Protein AF-A0A242BEQ9-F1 (afdb_monomer)

Radius of gyration: 67.18 Å; Cα contacts (8 Å, |Δi|>4): 891; chains: 1; bounding box: 147×74×239 Å

Nearest PDB structures (foldseek):
  7jqe-assembly1_A-2  TM=6.385E-01  e=8.312E-12  Streptococcus gallolyticus subsp. gallolyticus ATCC 43143

InterPro domains:
  IPR060140 EsaA, C-terminal domain [PF27280] (639-814)

Foldseek 3Di:
DPVVVVVLLCLQPDDDPPDRRRPLSVLLVVLVVLLVVLVVVLVVLVVLLVVLVVLLVVLLVLLLVLCCQQQVGSPDALVRRDLVSRLVSVCVLQPVLDDLAQPPDVVLVVVLLVLQQLAAQPQLLLVLVVCPVVVVDDPVVSVLLVLLSLLSVQQCVLVVRHGHHHDDQLLSDDQAFDDQKDKDPFDKAKFKDQLQDKKKKFKDWDPVQPVFKFKPPDPVQQVVVQVQVQVQCVVLQWHWHKDDDDRGMIIIDRIDHHDDDDDDDDDDDDPPPNDPDDRMDMGIGTIMMMGGDDPVNRVDQKDKTKMFMAIPNHTGGTDIDMDGDPSCVSVVVCVVVSCVNSVSSLVSLQSLQQQQPAPVQGNDSVRVSCLCPDPVNPPPHSNRSRDCRGNSSPVSRQHPVNSSVVCDPVNSVVSSVVSNVLSVLSVVLSVLSCQQQDDLPAQLPPPHDDHSNNLSVLRDNSCLSVVLSVLVVVLSVLVVVLVVVVVVVVVVVVPDDPPPDDDPVDHDPPPDPCVVVVVSVVVSVVSVVVSVVSVVVSVVSNVVSVVSNDPCVVVSVVSVVSSVVSVCVSVVVVVVSSVVSVVSVVVVVVVVVVVVVVVVLVVVQDDPHDGPVVSCVPVVVDPPPCVPDPPPLVLDCLLVCLLVVLLVCLQVVLVVLVVVDDQDDDDPVNPVDPQDLLNRLVVSLVVQLVVQQVVQQVSLVVSLVLADPVLSVVSSVLSSLQSSLSSLQLNLCCLAPVVVSVVVSVVLSVLCCQLSCVNPDDDDPPDPSVVSCVVRPSSVSSVCVSQRRVVHHDDPVVVVVSVVSNVVSSVSSSDGDDDPVVVVVVVD

Secondary structure (DSSP, 8-state):
--HHHHHHHHHHHPPBTTB--SHHHHHHHHHHHHHHHHHHHHHHHHHHHHHHHHHHHHHHHHHHHHHHHHHS-TT--TTT--HHHHHHHHHHHHTTS--SS----HHHHHHHHHHHTT--SHHHHHHHHHHHHTTSS-HHHHHHHHHHHHHHHHHHHHTT-PPPPP---GGGSPPPPPPSEEEEEEEEEEEEE-TTS-EEEEEE--GGGTTTEEE---HHHHHHHHHHHHHHHGGGTEE--EEEEETTEEEEPPPEE-----------------PPPPS-EEEEEEEEEEEE--TTGGGSSEEEEEEEEEETTEEEEEEEEEEE--TTHHHHHHHHHHHHHHHHHHHHHHHHHHHHS-TTT--SHHHHHHHHHSGGGTT--HHHH--TTSHHHHTT---HHHHHHHS-HHHHHHHHHHHHHHHHHHHHHHHHHHHHH--TT----TTSPPPHHHHHHHSPPTTHHHHHHHHHHHHHHHHHHHHHHHHHHHHHHTTS-TTS--BTTBPPPPTT--HHHHHHHHHHHHHHHHHHHHHHHHHHHHHHHHHH----HHHHHHHHHHHHHHHHHHHHHHHHHHHHHHHHHHHHHHHHHHHHHHHHHHHTTEETTEE-HHHHHHHTS-----S--SS-----HHHHHHHHHHHHHHHHHHHHHHHHPPP----GGGTTS---HHHHHHHHHHHHHHHHHHHHHHHHHHHHTTS-TTTHHHHHHHHHHHHHHHHHHHHHHHHH-HHHHHHHHHHHHHHHHHH-GGGT----TTSHHHHHHHH-HHHHHHHHHHHHHTT----HHHHHHHHHHHHHHHHHHHS-PPPHHHHHHHH-

Structure (mmCIF, N/CA/C/O backbone):
data_AF-A0A242BEQ9-F1
#
_entry.id   AF-A0A242BEQ9-F1
#
loop_
_atom_site.group_PDB
_atom_site.id
_atom_site.type_symbol
_atom_site.label_atom_id
_atom_site.label_alt_id
_atom_site.label_comp_id
_atom_site.label_asym_id
_atom_site.label_entity_id
_atom_site.label_seq_id
_atom_site.pdbx_PDB_ins_code
_atom_site.Cartn_x
_atom_site.Cartn_y
_atom_site.Cartn_z
_atom_site.occupancy
_atom_site.B_iso_or_equiv
_atom_site.auth_seq_id
_atom_site.auth_comp_id
_atom_site.auth_asym_id
_atom_site.auth_atom_id
_atom_site.pdbx_PDB_model_num
ATOM 1 N N . MET A 1 1 ? -61.663 -28.055 96.798 1.00 45.53 1 MET A N 1
ATOM 2 C CA . MET A 1 1 ? -61.012 -27.146 95.830 1.00 45.53 1 MET A CA 1
ATOM 3 C C . MET A 1 1 ? -62.098 -26.260 95.229 1.00 45.53 1 MET A C 1
ATOM 5 O O . MET A 1 1 ? -63.103 -26.808 94.800 1.00 45.53 1 MET A O 1
ATOM 9 N N . ASN A 1 2 ? -61.977 -24.933 95.316 1.00 41.12 2 ASN A N 1
ATOM 10 C CA . ASN A 1 2 ? -62.990 -23.999 94.803 1.00 41.12 2 ASN A CA 1
ATOM 11 C C . ASN A 1 2 ? -62.961 -24.033 93.260 1.00 41.12 2 ASN A C 1
ATOM 13 O O . ASN A 1 2 ? -61.868 -23.945 92.696 1.00 41.12 2 ASN A O 1
ATOM 17 N N . GLU A 1 3 ? -64.109 -24.166 92.584 1.00 46.91 3 GLU A N 1
ATOM 18 C CA . GLU A 1 3 ? -64.208 -24.226 91.105 1.00 46.91 3 GLU A CA 1
ATOM 19 C C . GLU A 1 3 ? -63.504 -23.041 90.419 1.00 46.91 3 GLU A C 1
ATOM 21 O O . GLU A 1 3 ? -62.983 -23.162 89.315 1.00 46.91 3 GLU A O 1
ATOM 26 N N . THR A 1 4 ? -63.385 -21.917 91.123 1.00 48.97 4 THR A N 1
ATOM 27 C CA . THR A 1 4 ? -62.724 -20.686 90.680 1.00 48.97 4 THR A CA 1
ATOM 28 C C . THR A 1 4 ? -61.210 -20.829 90.465 1.00 48.97 4 THR A C 1
ATOM 30 O O . THR A 1 4 ? -60.674 -20.227 89.543 1.00 48.97 4 THR A O 1
ATOM 33 N N . ILE A 1 5 ? -60.506 -21.640 91.269 1.00 49.56 5 ILE A N 1
ATOM 34 C CA . ILE A 1 5 ? -59.049 -21.857 91.115 1.00 49.56 5 ILE A CA 1
ATOM 35 C C . ILE A 1 5 ? -58.774 -22.790 89.928 1.00 49.56 5 ILE A C 1
ATOM 37 O O . ILE A 1 5 ? -57.833 -22.574 89.173 1.00 49.56 5 ILE A O 1
ATOM 41 N N . LEU A 1 6 ? -59.624 -23.804 89.734 1.00 47.97 6 LEU A N 1
ATOM 42 C CA . LEU A 1 6 ? -59.558 -24.705 88.578 1.00 47.97 6 LEU A CA 1
ATOM 43 C C . LEU A 1 6 ? -59.938 -23.989 87.268 1.00 47.97 6 LEU A C 1
ATOM 45 O O . LEU A 1 6 ? -59.330 -24.271 86.241 1.00 47.97 6 LEU A O 1
ATOM 49 N N . SER A 1 7 ? -60.869 -23.028 87.318 1.00 51.75 7 SER A N 1
ATOM 50 C CA . SER A 1 7 ? -61.202 -22.118 86.208 1.00 51.75 7 SER A CA 1
ATOM 51 C C . SER A 1 7 ? -60.004 -21.259 85.793 1.00 51.75 7 SER A C 1
ATOM 53 O O . SER A 1 7 ? -59.624 -21.280 84.629 1.00 51.75 7 SER A O 1
ATOM 55 N N . GLN A 1 8 ? -59.347 -20.585 86.745 1.00 53.16 8 GLN A N 1
ATOM 56 C CA . GLN A 1 8 ? -58.162 -19.755 86.468 1.00 53.16 8 GLN A CA 1
ATOM 57 C C . GLN A 1 8 ? -56.965 -20.565 85.937 1.00 53.16 8 GLN A C 1
ATOM 59 O O . GLN A 1 8 ? -56.145 -20.049 85.180 1.00 53.16 8 GLN A O 1
ATOM 64 N N . LEU A 1 9 ? -56.870 -21.844 86.316 1.00 54.56 9 LEU A N 1
ATOM 65 C CA . LEU A 1 9 ? -55.889 -22.798 85.793 1.00 54.56 9 LEU A CA 1
ATOM 66 C C . LEU A 1 9 ? -56.142 -23.160 84.321 1.00 54.56 9 LEU A C 1
ATOM 68 O O . LEU A 1 9 ? -55.190 -23.329 83.559 1.00 54.56 9 LEU A O 1
ATOM 72 N N . GLY A 1 10 ? -57.416 -23.271 83.936 1.00 55.97 10 GLY A N 1
ATOM 73 C CA . GLY A 1 10 ? -57.841 -23.442 82.548 1.00 55.97 10 GLY A CA 1
ATOM 74 C C . GLY A 1 10 ? -57.500 -22.214 81.710 1.00 55.97 10 GLY A C 1
ATOM 75 O O . GLY A 1 10 ? -56.837 -22.352 80.686 1.00 55.97 10 GLY A O 1
ATOM 76 N N . ASP A 1 11 ? -57.824 -21.019 82.210 1.00 61.91 11 ASP A N 1
ATOM 77 C CA . ASP A 1 11 ? -57.671 -19.744 81.495 1.00 61.91 11 ASP A CA 1
ATOM 78 C C . ASP A 1 11 ? -56.220 -19.416 81.073 1.00 61.91 11 ASP A C 1
ATOM 80 O O . ASP A 1 11 ? -56.007 -18.668 80.123 1.00 61.91 11 ASP A O 1
ATOM 84 N N . PHE A 1 12 ? -55.194 -19.983 81.721 1.00 68.44 12 PHE A N 1
ATOM 85 C CA . PHE A 1 12 ? -53.789 -19.797 81.319 1.00 68.44 12 PHE A CA 1
ATOM 86 C C . PHE A 1 12 ? -53.417 -20.571 80.041 1.00 68.44 12 PHE A C 1
ATOM 88 O O . PHE A 1 12 ? -52.612 -20.086 79.240 1.00 68.44 12 PHE A O 1
ATOM 95 N N . TYR A 1 13 ? -54.007 -21.759 79.852 1.00 63.66 13 TYR A N 1
ATOM 96 C CA . TYR A 1 13 ? -53.683 -22.693 78.768 1.00 63.66 13 TYR A CA 1
ATOM 97 C C . TYR A 1 13 ? -54.752 -22.776 77.670 1.00 63.66 13 TYR A C 1
ATOM 99 O O . TYR A 1 13 ? -54.409 -23.085 76.530 1.00 63.66 13 TYR A O 1
ATOM 107 N N . THR A 1 14 ? -56.037 -22.562 77.975 1.00 53.91 14 THR A N 1
ATOM 108 C CA . THR A 1 14 ? -57.124 -22.847 77.026 1.00 53.91 14 THR A CA 1
ATOM 109 C C . THR A 1 14 ? -57.366 -21.720 76.029 1.00 53.91 14 THR A C 1
ATOM 111 O O . THR A 1 14 ? -57.606 -20.574 76.401 1.00 53.91 14 THR A O 1
ATOM 114 N N . SER A 1 15 ? -57.378 -22.088 74.747 1.00 46.66 15 SER A N 1
ATOM 115 C CA . SER A 1 15 ? -57.838 -21.275 73.621 1.00 46.66 15 SER A CA 1
ATOM 116 C C . SER A 1 15 ? -59.346 -21.450 73.401 1.00 46.66 15 SER A C 1
ATOM 118 O O . SER A 1 15 ? -59.795 -22.581 73.210 1.00 46.66 15 SER A O 1
ATOM 120 N N . ASN A 1 16 ? -60.117 -20.361 73.342 1.00 43.78 16 ASN A N 1
ATOM 121 C CA . ASN A 1 16 ? -61.450 -20.382 72.729 1.00 43.78 16 ASN A CA 1
ATOM 122 C C . ASN A 1 16 ? -61.314 -20.135 71.217 1.00 43.78 16 ASN A C 1
ATOM 124 O O . ASN A 1 16 ? -60.509 -19.308 70.799 1.00 43.78 16 ASN A O 1
ATOM 128 N N . GLU A 1 17 ? -62.113 -20.832 70.403 1.00 41.00 17 GLU A N 1
ATOM 129 C CA . GLU A 1 17 ? -62.011 -20.915 68.929 1.00 41.00 17 GLU A CA 1
ATOM 130 C C . GLU A 1 17 ? -62.161 -19.587 68.152 1.00 41.00 17 GLU A C 1
ATOM 132 O O . GLU A 1 17 ? -62.135 -19.599 66.923 1.00 41.00 17 GLU A O 1
ATOM 137 N N . GLN A 1 18 ? -62.307 -18.435 68.815 1.00 45.53 18 GLN A N 1
ATOM 138 C CA . GLN A 1 18 ? -62.509 -17.147 68.141 1.00 45.53 18 GLN A CA 1
ATOM 139 C C . GLN A 1 18 ? -61.543 -16.023 68.530 1.00 45.53 18 GLN A C 1
ATOM 141 O O . GLN A 1 18 ? -61.447 -15.081 67.759 1.00 45.53 18 GLN A O 1
ATOM 146 N N . GLU A 1 19 ? -60.776 -16.120 69.622 1.00 45.69 19 GLU A N 1
ATOM 147 C CA . GLU A 1 19 ? -59.753 -15.125 69.996 1.00 45.69 19 GLU A CA 1
ATOM 148 C C . GLU A 1 19 ? -58.811 -15.738 71.055 1.00 45.69 19 GLU A C 1
ATOM 150 O O . GLU A 1 19 ? -59.267 -16.291 72.059 1.00 45.69 19 GLU A O 1
ATOM 155 N N . SER A 1 20 ? -57.490 -15.691 70.839 1.00 45.06 20 SER A N 1
ATOM 156 C CA . SER A 1 20 ? -56.498 -16.269 71.760 1.00 45.06 20 SER A CA 1
ATOM 157 C C . SER A 1 20 ? -56.343 -15.406 73.020 1.00 45.06 20 SER A C 1
ATOM 159 O O . SER A 1 20 ? -55.597 -14.430 73.015 1.00 45.06 20 SER A O 1
ATOM 161 N N . THR A 1 21 ? -57.034 -15.744 74.109 1.00 54.78 21 THR A N 1
ATOM 162 C CA . THR A 1 21 ? -57.050 -14.918 75.337 1.00 54.78 21 THR A CA 1
ATOM 163 C C . THR A 1 21 ? -56.397 -15.555 76.570 1.00 54.78 21 THR A C 1
ATOM 165 O O . THR A 1 21 ? -56.376 -14.928 77.627 1.00 54.78 21 THR A O 1
ATOM 168 N N . GLY A 1 22 ? -55.785 -16.740 76.455 1.00 64.06 22 GLY A N 1
ATOM 169 C CA . GLY A 1 22 ? -54.924 -17.284 77.513 1.00 64.06 22 GLY A CA 1
ATOM 170 C C . GLY A 1 22 ? -53.527 -16.654 77.494 1.00 64.06 22 GLY A C 1
ATOM 171 O O . GLY A 1 22 ? -52.899 -16.588 76.439 1.00 64.06 22 GLY A O 1
ATOM 172 N N . VAL A 1 23 ? -53.024 -16.197 78.649 1.00 71.81 23 VAL A N 1
ATOM 173 C CA . VAL A 1 23 ? -51.771 -15.411 78.758 1.00 71.81 23 VAL A CA 1
ATOM 174 C C . VAL A 1 23 ? -50.561 -16.146 78.166 1.00 71.81 23 VAL A C 1
ATOM 176 O O . VAL A 1 23 ? -49.778 -15.544 77.434 1.00 71.81 23 VAL A O 1
ATOM 179 N N . TYR A 1 24 ? -50.417 -17.449 78.429 1.00 78.12 24 TYR A N 1
ATOM 180 C CA . TYR A 1 24 ? -49.321 -18.237 77.859 1.00 78.12 24 TYR A CA 1
ATOM 181 C C . TYR A 1 24 ? -49.545 -18.579 76.387 1.00 78.12 24 TYR A C 1
ATOM 183 O O . TYR A 1 24 ? -48.621 -18.442 75.592 1.00 78.12 24 TYR A O 1
ATOM 191 N N . ALA A 1 25 ? -50.764 -18.969 76.004 1.00 74.12 25 ALA A N 1
ATOM 192 C CA . ALA A 1 25 ? -51.088 -19.295 74.615 1.00 74.12 25 ALA A CA 1
ATOM 193 C C . ALA A 1 25 ? -50.875 -18.093 73.673 1.00 74.12 25 ALA A C 1
ATOM 195 O O . ALA A 1 25 ? -50.297 -18.251 72.598 1.00 74.12 25 ALA A O 1
ATOM 196 N N . GLY A 1 26 ? -51.274 -16.889 74.099 1.00 75.62 26 GLY A N 1
ATOM 197 C CA . GLY A 1 26 ? -51.034 -15.645 73.364 1.00 75.62 26 GLY A CA 1
ATOM 198 C C . GLY A 1 26 ? -49.546 -15.302 73.268 1.00 75.62 26 GLY A C 1
ATOM 199 O O . GLY A 1 26 ? -49.036 -15.085 72.172 1.00 75.62 26 GLY A O 1
ATOM 200 N N . PHE A 1 27 ? -48.818 -15.332 74.391 1.00 81.19 27 PHE A N 1
ATOM 201 C CA . PHE A 1 27 ? -47.382 -15.030 74.392 1.00 81.19 27 PHE A CA 1
ATOM 202 C C . PHE A 1 27 ? -46.559 -16.043 73.581 1.00 81.19 27 PHE A C 1
ATOM 204 O O . PHE A 1 27 ? -45.634 -15.656 72.867 1.00 81.19 27 PHE A O 1
ATOM 211 N N . LEU A 1 28 ? -46.912 -17.331 73.632 1.00 82.50 28 LEU A N 1
ATOM 212 C CA . LEU A 1 28 ? -46.286 -18.377 72.825 1.00 82.50 28 LEU A CA 1
ATOM 213 C C . LEU A 1 28 ? -46.555 -18.168 71.329 1.00 82.50 28 LEU A C 1
ATOM 215 O O . LEU A 1 28 ? -45.624 -18.268 70.534 1.00 82.50 28 LEU A O 1
ATOM 219 N N . SER A 1 29 ? -47.795 -17.845 70.945 1.00 81.69 29 SER A N 1
ATOM 220 C CA . SER A 1 29 ? -48.160 -17.569 69.549 1.00 81.69 29 SER A CA 1
ATOM 221 C C . SER A 1 29 ? -47.359 -16.396 68.976 1.00 81.69 29 SER A C 1
ATOM 223 O O . SER A 1 29 ? -46.765 -16.520 67.905 1.00 81.69 29 SER A O 1
ATOM 225 N N . GLU A 1 30 ? -47.274 -15.286 69.712 1.00 82.81 30 GLU A N 1
ATOM 226 C CA . GLU A 1 30 ? -46.474 -14.119 69.316 1.00 82.81 30 GLU A CA 1
ATOM 227 C C . GLU A 1 30 ? -44.970 -14.431 69.285 1.00 82.81 30 GLU A C 1
ATOM 229 O O . GLU A 1 30 ? -44.263 -14.002 68.375 1.00 82.81 30 GLU A O 1
ATOM 234 N N . SER A 1 31 ? -44.471 -15.245 70.221 1.00 83.31 31 SER A N 1
ATOM 235 C CA . SER A 1 31 ? -43.066 -15.680 70.238 1.00 83.31 31 SER A CA 1
ATOM 236 C C . SER A 1 31 ? -42.709 -16.553 69.030 1.00 83.31 31 SER A C 1
ATOM 238 O O . SER A 1 31 ? -41.633 -16.393 68.453 1.00 83.31 31 SER A O 1
ATOM 240 N N . VAL A 1 32 ? -43.607 -17.454 68.615 1.00 83.88 32 VAL A N 1
ATOM 241 C CA . VAL A 1 32 ? -43.446 -18.278 67.404 1.00 83.88 32 VAL A CA 1
ATOM 242 C C . VAL A 1 32 ? -43.513 -17.410 66.147 1.00 83.88 32 VAL A C 1
ATOM 244 O O . VAL A 1 32 ? -42.674 -17.554 65.256 1.00 83.88 32 VAL A O 1
ATOM 247 N N . LEU A 1 33 ? -44.472 -16.481 66.075 1.00 84.25 33 LEU A N 1
ATOM 248 C CA . LEU A 1 33 ? -44.592 -15.548 64.954 1.00 84.25 33 LEU A CA 1
ATOM 249 C C . LEU A 1 33 ? -43.339 -14.672 64.819 1.00 84.25 33 LEU A C 1
ATOM 251 O O . LEU A 1 33 ? -42.819 -14.508 63.710 1.00 84.25 33 LEU A O 1
ATOM 255 N N . PHE A 1 34 ? -42.821 -14.163 65.940 1.00 85.19 34 PHE A N 1
ATOM 256 C CA . PHE A 1 34 ? -41.558 -13.437 65.991 1.00 85.19 34 PHE A CA 1
ATOM 257 C C . PHE A 1 34 ? -40.402 -14.301 65.492 1.00 85.19 34 PHE A C 1
ATOM 259 O O . PHE A 1 34 ? -39.688 -13.864 64.596 1.00 85.19 34 PHE A O 1
ATOM 266 N N . GLN A 1 35 ? -40.238 -15.529 66.000 1.00 86.00 35 GLN A N 1
ATOM 267 C CA . GLN A 1 35 ? -39.155 -16.423 65.581 1.00 86.00 35 GLN A CA 1
ATOM 268 C C . GLN A 1 35 ? -39.167 -16.641 64.063 1.00 86.00 35 GLN A C 1
ATOM 270 O O . GLN A 1 35 ? -38.146 -16.452 63.403 1.00 86.00 35 GLN A O 1
ATOM 275 N N . VAL A 1 36 ? -40.323 -17.000 63.495 1.00 84.50 36 VAL A N 1
ATOM 276 C CA . VAL A 1 36 ? -40.466 -17.249 62.051 1.00 84.50 36 VAL A CA 1
ATOM 277 C C . VAL A 1 36 ? -40.139 -15.992 61.243 1.00 84.50 36 VAL A C 1
ATOM 279 O O . VAL A 1 36 ? -39.385 -16.056 60.270 1.00 84.50 36 VAL A O 1
ATOM 282 N N . THR A 1 37 ? -40.668 -14.840 61.658 1.00 82.81 37 THR A N 1
ATOM 283 C CA . THR A 1 37 ? -40.446 -13.560 60.968 1.00 82.81 37 THR A CA 1
ATOM 284 C C . THR A 1 37 ? -38.983 -13.120 61.058 1.00 82.81 37 THR A C 1
ATOM 286 O O . THR A 1 37 ? -38.404 -12.676 60.066 1.00 82.81 37 THR A O 1
ATOM 289 N N . GLN A 1 38 ? -38.354 -13.311 62.217 1.00 84.25 38 GLN A N 1
ATOM 290 C CA . GLN A 1 38 ? -36.966 -12.946 62.475 1.00 84.25 38 GLN A CA 1
ATOM 291 C C . GLN A 1 38 ? -35.990 -13.837 61.699 1.00 84.25 38 GLN A C 1
ATOM 293 O O . GLN A 1 38 ? -35.070 -13.317 61.070 1.00 84.25 38 GLN A O 1
ATOM 298 N N . ILE A 1 39 ? -36.217 -15.158 61.661 1.00 86.38 39 ILE A N 1
ATOM 299 C CA . ILE A 1 39 ? -35.441 -16.093 60.826 1.00 86.38 39 ILE A CA 1
ATOM 300 C C . ILE A 1 39 ? -35.518 -15.677 59.360 1.00 86.38 39 ILE A C 1
ATOM 302 O O . ILE A 1 39 ? -34.491 -15.617 58.679 1.00 86.38 39 ILE A O 1
ATOM 306 N N . LYS A 1 40 ? -36.726 -15.361 58.875 1.00 85.06 40 LYS A N 1
ATOM 307 C CA . LYS A 1 40 ? -36.925 -14.918 57.496 1.00 85.06 40 LYS A CA 1
ATOM 308 C C . LYS A 1 40 ? -36.108 -13.657 57.205 1.00 85.06 40 LYS A C 1
ATOM 310 O O . LYS A 1 40 ? -35.364 -13.640 56.231 1.00 85.06 40 LYS A O 1
ATOM 315 N N . ARG A 1 41 ? -36.180 -12.645 58.076 1.00 83.75 41 ARG A N 1
ATOM 316 C CA . ARG A 1 41 ? -35.461 -11.378 57.889 1.00 83.75 41 ARG A CA 1
ATOM 317 C C . ARG A 1 41 ? -33.937 -11.530 57.962 1.00 83.75 41 ARG A C 1
ATOM 319 O O . ARG A 1 41 ? -33.241 -10.928 57.151 1.00 83.75 41 ARG A O 1
ATOM 326 N N . ILE A 1 42 ? -33.422 -12.353 58.880 1.00 86.31 42 ILE A N 1
ATOM 327 C CA . ILE A 1 42 ? -31.989 -12.696 58.956 1.00 86.31 42 ILE 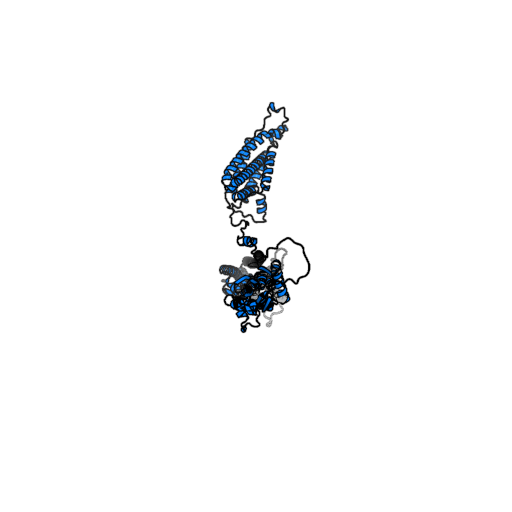A CA 1
ATOM 328 C C . ILE A 1 42 ? -31.536 -13.360 57.652 1.00 86.31 42 ILE A C 1
ATOM 330 O O . ILE A 1 42 ? -30.512 -12.983 57.090 1.00 86.31 42 ILE A O 1
ATOM 334 N N . THR A 1 43 ? -32.323 -14.315 57.151 1.00 87.25 43 THR A N 1
ATOM 335 C CA . THR A 1 43 ? -32.015 -15.042 55.912 1.00 87.25 43 THR A CA 1
ATOM 336 C C . THR A 1 43 ? -32.022 -14.106 54.698 1.00 87.25 43 THR A C 1
ATOM 338 O O . THR A 1 43 ? -31.122 -14.179 53.866 1.00 87.25 43 THR A O 1
ATOM 341 N N . GLU A 1 44 ? -33.005 -13.202 54.605 1.00 85.81 44 GLU A N 1
ATOM 342 C CA . GLU A 1 44 ? -33.078 -12.171 53.558 1.00 85.81 44 GLU A CA 1
ATOM 343 C C . GLU A 1 44 ? -31.838 -11.258 53.583 1.00 85.81 44 GLU A C 1
ATOM 345 O O . GLU A 1 44 ? -31.192 -11.088 52.552 1.00 85.81 44 GLU A O 1
ATOM 350 N N . LEU A 1 45 ? -31.444 -10.746 54.755 1.00 85.25 45 LEU A N 1
ATOM 351 C CA . LEU A 1 45 ? -30.258 -9.889 54.898 1.00 85.25 45 LEU A CA 1
ATOM 352 C C . LEU A 1 45 ? -28.953 -10.616 54.551 1.00 85.25 45 LEU A C 1
ATOM 354 O O . LEU A 1 45 ? -28.086 -10.047 53.892 1.00 85.25 45 LEU A O 1
ATOM 358 N N . GLN A 1 46 ? -28.802 -11.878 54.960 1.00 89.38 46 GLN A N 1
ATOM 359 C CA . GLN A 1 46 ? -27.644 -12.696 54.586 1.00 89.38 46 GLN A CA 1
ATOM 360 C C . GLN A 1 46 ? -27.566 -12.912 53.069 1.00 89.38 46 GLN A C 1
ATOM 362 O O . GLN A 1 46 ? -26.478 -12.845 52.495 1.00 89.38 46 GLN A O 1
ATOM 367 N N . ALA A 1 47 ? -28.708 -13.138 52.413 1.00 88.06 47 ALA A N 1
ATOM 368 C CA . ALA A 1 47 ? -28.772 -13.259 50.961 1.00 88.06 47 ALA A CA 1
ATOM 369 C C . ALA A 1 47 ? -28.419 -11.935 50.259 1.00 88.06 47 ALA A C 1
ATOM 371 O O . ALA A 1 47 ? -27.645 -11.948 49.304 1.00 88.06 47 ALA A O 1
ATOM 372 N N . GLU A 1 48 ? -28.920 -10.799 50.756 1.00 87.19 48 GLU A N 1
ATOM 373 C CA . GLU A 1 48 ? -28.586 -9.464 50.239 1.00 87.19 48 GLU A CA 1
ATOM 374 C C . GLU A 1 48 ? -27.084 -9.161 50.368 1.00 87.19 48 GLU A C 1
ATOM 376 O O . GLU A 1 48 ? -26.466 -8.701 49.408 1.00 87.19 48 GLU A O 1
ATOM 381 N N . ILE A 1 49 ? -26.471 -9.477 51.516 1.00 89.94 49 ILE A N 1
ATOM 382 C CA . ILE A 1 49 ? -25.020 -9.343 51.728 1.00 89.94 49 ILE A CA 1
ATOM 383 C C . ILE A 1 49 ? -24.244 -10.179 50.705 1.00 89.94 49 ILE A C 1
ATOM 385 O O . ILE A 1 49 ? -23.354 -9.651 50.035 1.00 89.94 49 ILE A O 1
ATOM 389 N N . ALA A 1 50 ? -24.592 -11.460 50.557 1.00 90.38 50 ALA A N 1
ATOM 390 C CA . ALA A 1 50 ? -23.914 -12.364 49.632 1.00 90.38 50 ALA A CA 1
ATOM 391 C C . ALA A 1 50 ? -24.034 -11.892 48.171 1.00 90.38 50 ALA A C 1
ATOM 393 O O . ALA A 1 50 ? -23.070 -11.956 47.408 1.00 90.38 50 ALA A O 1
ATOM 394 N N . GLU A 1 51 ? -25.200 -11.373 47.780 1.00 89.50 51 GLU A N 1
ATOM 395 C CA . GLU A 1 51 ? -25.429 -10.829 46.441 1.00 89.50 51 GLU A CA 1
ATOM 396 C C . GLU A 1 51 ? -24.567 -9.587 46.170 1.00 89.50 51 GLU A C 1
ATOM 398 O O . GLU A 1 51 ? -23.911 -9.509 45.128 1.00 89.50 51 GLU A O 1
ATOM 403 N N . LEU A 1 52 ? -24.509 -8.630 47.104 1.00 90.19 52 LEU A N 1
ATOM 404 C CA . LEU A 1 52 ? -23.676 -7.432 46.944 1.00 90.19 52 LEU A CA 1
ATOM 405 C C . LEU A 1 52 ? -22.171 -7.756 46.983 1.00 90.19 52 LEU A C 1
ATOM 407 O O . LEU A 1 52 ? -21.382 -7.120 46.277 1.00 90.19 52 LEU A O 1
ATOM 411 N N . GLN A 1 53 ? -21.754 -8.765 47.754 1.00 91.94 53 GLN A N 1
ATOM 412 C CA . GLN A 1 53 ? -20.378 -9.277 47.733 1.00 91.94 53 GLN A CA 1
ATOM 413 C C . GLN A 1 53 ? -20.022 -9.865 46.362 1.00 91.94 53 GLN A C 1
ATOM 415 O O . GLN A 1 53 ? -18.980 -9.519 45.803 1.00 91.94 53 GLN A O 1
ATOM 420 N N . ALA A 1 54 ? -20.910 -10.671 45.775 1.00 91.12 54 ALA A N 1
ATOM 421 C CA . ALA A 1 54 ? -20.716 -11.207 44.429 1.00 91.12 54 ALA A CA 1
ATOM 422 C C . ALA A 1 54 ? -20.623 -10.089 43.370 1.00 91.12 54 ALA A C 1
ATOM 424 O O . ALA A 1 54 ? -19.758 -10.134 42.494 1.00 91.12 54 ALA A O 1
ATOM 425 N N . GLN A 1 55 ? -21.455 -9.046 43.473 1.00 91.31 55 GLN A N 1
ATOM 426 C CA . GLN A 1 55 ? -21.362 -7.866 42.601 1.00 91.31 55 GLN A CA 1
ATOM 427 C C . GLN A 1 55 ? -20.029 -7.119 42.765 1.00 91.31 55 GLN A C 1
ATOM 429 O O . GLN A 1 55 ? -19.434 -6.679 41.780 1.00 91.31 55 GLN A O 1
ATOM 434 N N . THR A 1 56 ? -19.523 -7.015 43.995 1.00 92.81 56 THR A N 1
ATOM 435 C CA . THR A 1 56 ? -18.219 -6.399 44.287 1.00 92.81 56 THR A CA 1
ATOM 436 C C . THR A 1 56 ? -17.078 -7.165 43.612 1.00 92.81 56 THR A C 1
ATOM 438 O O . THR A 1 56 ? -16.178 -6.559 43.024 1.00 92.81 56 THR A O 1
ATOM 441 N N . GLU A 1 57 ? -17.119 -8.498 43.644 1.00 93.00 57 GLU A N 1
ATOM 442 C CA . GLU A 1 57 ? -16.131 -9.347 42.975 1.00 93.00 57 GLU A CA 1
ATOM 443 C C . GLU A 1 57 ? -16.187 -9.193 41.446 1.00 93.00 57 GLU A C 1
ATOM 445 O O . GLU A 1 57 ? -15.151 -8.995 40.806 1.00 93.00 57 GLU A O 1
ATOM 450 N N . GLN A 1 58 ? -17.390 -9.173 40.862 1.00 92.38 58 GLN A N 1
ATOM 451 C CA . GLN A 1 58 ? -17.583 -8.938 39.425 1.00 92.38 58 GLN A CA 1
ATOM 452 C C . GLN A 1 58 ? -17.041 -7.575 38.979 1.00 92.38 58 GLN A C 1
ATOM 454 O O . GLN A 1 58 ? -16.314 -7.493 37.987 1.00 92.38 58 GLN A O 1
ATOM 459 N N . LEU A 1 59 ? -17.338 -6.501 39.719 1.00 94.12 59 LEU A N 1
ATOM 460 C CA . LEU A 1 59 ? -16.787 -5.179 39.417 1.00 94.12 59 LEU A CA 1
ATOM 461 C C . LEU A 1 59 ? -15.263 -5.138 39.588 1.00 94.12 59 LEU A C 1
ATOM 463 O O . LEU A 1 59 ? -14.586 -4.440 38.837 1.00 94.12 59 LEU A O 1
ATOM 467 N N . THR A 1 60 ? -14.698 -5.898 40.530 1.00 93.69 60 THR A N 1
ATOM 468 C CA . THR A 1 60 ? -13.240 -5.990 40.714 1.00 93.69 60 THR A CA 1
ATOM 469 C C . THR A 1 60 ? -12.566 -6.651 39.508 1.00 93.69 60 THR A C 1
ATOM 471 O O . THR A 1 60 ? -11.542 -6.160 39.028 1.00 93.69 60 THR A O 1
ATOM 474 N N . GLN A 1 61 ? -13.168 -7.711 38.961 1.00 94.25 61 GLN A N 1
ATOM 475 C CA . GLN A 1 61 ? -12.709 -8.337 37.717 1.00 94.25 61 GLN A CA 1
ATOM 476 C C . GLN A 1 61 ? -12.824 -7.371 36.529 1.00 94.25 61 GLN A C 1
ATOM 478 O O . GLN A 1 61 ? -11.864 -7.209 35.774 1.00 94.25 61 GLN A O 1
ATOM 483 N N . LEU A 1 62 ? -13.954 -6.666 36.404 1.00 93.69 62 LEU A N 1
ATOM 484 C CA . LEU A 1 62 ? -14.158 -5.651 35.366 1.00 93.69 62 LEU A CA 1
ATOM 485 C C . LEU A 1 62 ? -13.126 -4.519 35.466 1.00 93.69 62 LEU A C 1
ATOM 487 O O . LEU A 1 62 ? -12.562 -4.110 34.453 1.00 93.69 62 LEU A O 1
ATOM 491 N N . LYS A 1 63 ? -12.816 -4.054 36.682 1.00 95.00 63 LYS A N 1
ATOM 492 C CA . LYS A 1 63 ? -11.774 -3.050 36.935 1.00 95.00 63 LYS A CA 1
ATOM 493 C C . LYS A 1 63 ? -10.407 -3.519 36.430 1.00 95.00 63 LYS A C 1
ATOM 495 O O . LYS A 1 63 ? -9.706 -2.759 35.766 1.00 95.00 63 LYS A O 1
ATOM 500 N N . SER A 1 64 ? -10.052 -4.777 36.688 1.00 93.94 64 SER A N 1
ATOM 501 C CA . SER A 1 64 ? -8.805 -5.372 36.194 1.00 93.94 64 SER A CA 1
ATOM 502 C C . SER A 1 64 ? -8.784 -5.494 34.663 1.00 93.94 64 SER A C 1
ATOM 504 O O . SER A 1 64 ? -7.772 -5.190 34.031 1.00 93.94 64 SER A O 1
ATOM 506 N N . GLN A 1 65 ? -9.914 -5.843 34.038 1.00 93.88 65 GLN A N 1
ATOM 507 C CA . GLN A 1 65 ? -10.044 -5.887 32.577 1.00 93.88 65 GLN A CA 1
ATOM 508 C C . GLN A 1 65 ? -9.899 -4.497 31.936 1.00 93.88 65 GLN A C 1
ATOM 510 O O . GLN A 1 65 ? -9.242 -4.355 30.901 1.00 93.88 65 GLN A O 1
ATOM 515 N N . ILE A 1 66 ? -10.476 -3.463 32.556 1.00 93.62 66 ILE A N 1
ATOM 516 C CA . ILE A 1 66 ? -10.300 -2.066 32.139 1.00 93.62 66 ILE A CA 1
ATOM 517 C C . ILE A 1 66 ? -8.815 -1.694 32.185 1.00 93.62 66 ILE A C 1
ATOM 519 O O . ILE A 1 66 ? -8.297 -1.167 31.201 1.00 93.62 66 ILE A O 1
ATOM 523 N N . ALA A 1 67 ? -8.120 -2.003 33.284 1.00 94.88 67 ALA A N 1
ATOM 524 C CA . ALA A 1 67 ? -6.696 -1.705 33.439 1.00 94.88 67 ALA A CA 1
ATOM 525 C C . ALA A 1 67 ? -5.829 -2.430 32.398 1.00 94.88 67 ALA A C 1
ATOM 527 O O . ALA A 1 67 ? -5.001 -1.807 31.734 1.00 94.88 67 ALA A O 1
ATOM 528 N N . ALA A 1 68 ? -6.092 -3.716 32.156 1.00 92.56 68 ALA A N 1
ATOM 529 C CA . ALA A 1 68 ? -5.420 -4.474 31.106 1.00 92.56 68 ALA A CA 1
ATOM 530 C C . ALA A 1 68 ? -5.623 -3.839 29.717 1.00 92.56 68 ALA A C 1
ATOM 532 O O . ALA A 1 68 ? -4.679 -3.733 28.940 1.00 92.56 68 ALA A O 1
ATOM 533 N N . THR A 1 69 ? -6.836 -3.362 29.427 1.00 90.94 69 THR A N 1
ATOM 534 C CA . THR A 1 69 ? -7.181 -2.770 28.126 1.00 90.94 69 THR A CA 1
ATOM 535 C C . THR A 1 69 ? -6.558 -1.387 27.937 1.00 90.94 69 THR A C 1
ATOM 537 O O . THR A 1 69 ? -5.984 -1.102 26.890 1.00 90.94 69 THR A O 1
ATOM 540 N N . TYR A 1 70 ? -6.655 -0.504 28.933 1.00 93.19 70 TYR A N 1
ATOM 541 C CA . TYR A 1 70 ? -6.259 0.903 28.791 1.00 93.19 70 TYR A CA 1
ATOM 542 C C . TYR A 1 70 ? -4.817 1.197 29.211 1.00 93.19 70 TYR A C 1
ATOM 544 O O . TYR A 1 70 ? -4.232 2.172 28.736 1.00 93.19 70 TYR A O 1
ATOM 552 N N . TYR A 1 71 ? -4.231 0.357 30.064 1.00 94.88 71 TYR A N 1
ATOM 553 C CA . TYR A 1 71 ? -2.895 0.556 30.626 1.00 94.88 71 TYR A CA 1
ATOM 554 C C . TYR A 1 71 ? -1.927 -0.586 30.290 1.00 94.88 71 TYR A C 1
ATOM 556 O O . TYR A 1 71 ? -0.773 -0.519 30.694 1.00 94.88 71 TYR A O 1
ATOM 564 N N . ASN A 1 72 ? -2.355 -1.626 29.558 1.00 91.56 72 ASN A N 1
ATOM 565 C CA . ASN A 1 72 ? -1.531 -2.808 29.254 1.00 91.56 72 ASN A CA 1
ATOM 566 C C . ASN A 1 72 ? -0.958 -3.491 30.521 1.00 91.56 72 ASN A C 1
ATOM 568 O O . ASN A 1 72 ? 0.078 -4.152 30.482 1.00 91.56 72 ASN A O 1
ATOM 572 N N . ASP A 1 73 ? -1.624 -3.309 31.662 1.00 92.56 73 ASP A N 1
ATOM 573 C CA . ASP A 1 73 ? -1.258 -3.901 32.943 1.00 92.56 73 ASP A CA 1
ATOM 574 C C . ASP A 1 73 ? -2.523 -4.020 33.815 1.00 92.56 73 ASP A C 1
ATOM 576 O O . ASP A 1 73 ? -3.104 -2.996 34.184 1.00 92.56 73 ASP A O 1
ATOM 580 N N . PRO A 1 74 ? -2.973 -5.242 34.158 1.00 92.19 74 PRO A N 1
ATOM 581 C CA . PRO A 1 74 ? -4.161 -5.457 34.985 1.00 92.19 74 PRO A CA 1
ATOM 582 C C . PRO A 1 74 ? -4.064 -4.890 36.411 1.00 92.19 74 PRO A C 1
ATOM 584 O O . PRO A 1 74 ? -5.094 -4.789 37.081 1.00 92.19 74 PRO A O 1
ATOM 587 N N . ALA A 1 75 ? -2.853 -4.574 36.889 1.00 92.12 75 ALA A N 1
ATOM 588 C CA . ALA A 1 75 ? -2.595 -4.020 38.218 1.00 92.12 75 ALA A CA 1
ATOM 589 C C . ALA A 1 75 ? -2.384 -2.494 38.216 1.00 92.12 75 ALA A C 1
ATOM 591 O O . ALA A 1 75 ? -2.323 -1.886 39.288 1.00 92.12 75 ALA A O 1
ATOM 592 N N . ALA A 1 76 ? -2.274 -1.869 37.041 1.00 93.12 76 ALA A N 1
ATOM 593 C CA . ALA A 1 76 ? -2.086 -0.430 36.938 1.00 93.12 76 ALA A CA 1
ATOM 594 C C . ALA A 1 76 ? -3.367 0.345 37.275 1.00 93.12 76 ALA A C 1
ATOM 596 O O . ALA A 1 76 ? -4.493 -0.092 37.034 1.00 93.12 76 ALA A O 1
ATOM 597 N N . THR A 1 77 ? -3.172 1.546 37.806 1.00 93.69 77 THR A N 1
ATOM 598 C CA . THR A 1 77 ? -4.229 2.496 38.167 1.00 93.69 77 THR A CA 1
ATOM 599 C C . THR A 1 77 ? -4.080 3.785 37.353 1.00 93.69 77 THR A C 1
ATOM 601 O O . THR A 1 77 ? -2.998 4.040 36.813 1.00 93.69 77 THR A O 1
ATOM 604 N N . PRO A 1 78 ? -5.107 4.656 37.306 1.00 93.44 78 PRO A N 1
ATOM 605 C CA . PRO A 1 78 ? -5.033 5.939 36.603 1.00 93.44 78 PRO A CA 1
ATOM 606 C C . PRO A 1 78 ? -3.816 6.807 36.966 1.00 93.44 78 PRO A C 1
ATOM 608 O O . PRO A 1 78 ? -3.345 7.568 36.117 1.00 93.44 78 PRO A O 1
ATOM 611 N N . ASP A 1 79 ? -3.318 6.678 38.202 1.00 91.38 79 ASP A N 1
ATOM 612 C CA . ASP A 1 79 ? -2.215 7.472 38.753 1.00 91.38 79 ASP A CA 1
ATOM 613 C C . ASP A 1 79 ? -0.842 6.786 38.621 1.00 91.38 79 ASP A C 1
ATOM 615 O O . ASP A 1 79 ? 0.188 7.450 38.713 1.00 91.38 79 ASP A O 1
ATOM 619 N N . THR A 1 80 ? -0.808 5.465 38.414 1.00 92.88 80 THR A N 1
ATOM 620 C CA . THR A 1 80 ? 0.437 4.676 38.301 1.00 92.88 80 THR A CA 1
ATOM 621 C C . THR A 1 80 ? 0.774 4.279 36.864 1.00 92.88 80 THR A C 1
ATOM 623 O O . THR A 1 80 ? 1.929 3.967 36.579 1.00 92.88 80 THR A O 1
ATOM 626 N N . ALA A 1 81 ? -0.203 4.321 35.952 1.00 92.56 81 ALA A N 1
ATOM 627 C CA . ALA A 1 81 ? -0.013 3.995 34.545 1.00 92.56 81 ALA A CA 1
ATOM 628 C C . ALA A 1 81 ? 0.963 4.971 33.863 1.00 92.56 81 ALA A C 1
ATOM 630 O O . ALA A 1 81 ? 0.730 6.181 33.806 1.00 92.56 81 ALA A O 1
ATOM 631 N N . THR A 1 82 ? 2.050 4.434 33.309 1.00 92.50 82 THR A N 1
ATOM 632 C CA . THR A 1 82 ? 3.065 5.217 32.592 1.00 92.50 82 THR A CA 1
ATOM 633 C C . THR A 1 82 ? 2.639 5.533 31.158 1.00 92.50 82 THR A C 1
ATOM 635 O O . THR A 1 82 ? 1.848 4.816 30.539 1.00 92.50 82 THR A O 1
ATOM 638 N N . THR A 1 83 ? 3.214 6.588 30.577 1.00 89.69 83 THR A N 1
ATOM 639 C CA . THR A 1 83 ? 2.963 6.960 29.176 1.00 89.69 83 THR A CA 1
ATOM 640 C C . THR A 1 83 ? 3.287 5.821 28.205 1.00 89.69 83 THR A C 1
ATOM 642 O O . THR A 1 83 ? 2.528 5.586 27.266 1.00 89.69 83 THR A O 1
ATOM 645 N N . GLU A 1 84 ? 4.385 5.090 28.429 1.00 87.56 84 GLU A N 1
ATOM 646 C CA . GLU A 1 84 ? 4.779 3.956 27.579 1.00 87.56 84 GLU A CA 1
ATOM 647 C C . GLU A 1 84 ? 3.771 2.806 27.645 1.00 87.56 84 GLU A C 1
ATOM 649 O O . GLU A 1 84 ? 3.412 2.246 26.609 1.00 87.56 84 GLU A O 1
ATOM 654 N N . GLN A 1 85 ? 3.264 2.489 28.837 1.00 90.12 85 GLN A N 1
ATOM 655 C CA . GLN A 1 85 ? 2.237 1.467 29.043 1.00 90.12 85 GLN A CA 1
ATOM 656 C C . GLN A 1 85 ? 0.958 1.775 28.253 1.00 90.12 85 GLN A C 1
ATOM 658 O O . GLN A 1 85 ? 0.477 0.933 27.497 1.00 90.12 85 GLN A O 1
ATOM 663 N N . VAL A 1 86 ? 0.457 3.009 28.342 1.00 91.50 86 VAL A N 1
ATOM 664 C CA . VAL A 1 86 ? -0.742 3.444 27.606 1.00 91.50 86 VAL A CA 1
ATOM 665 C C . VAL A 1 86 ? -0.493 3.470 26.096 1.00 91.50 86 VAL A C 1
ATOM 667 O O . VAL A 1 86 ? -1.330 3.004 25.325 1.00 91.50 86 VAL A O 1
ATOM 670 N N . LYS A 1 87 ? 0.663 3.973 25.639 1.00 88.44 87 LYS A N 1
ATOM 671 C CA . LYS A 1 87 ? 1.019 3.940 24.210 1.00 88.44 87 LYS A CA 1
ATOM 672 C C . LYS A 1 87 ? 1.124 2.506 23.693 1.00 88.44 87 LYS A C 1
ATOM 674 O O . LYS A 1 87 ? 0.672 2.231 22.587 1.00 88.44 87 LYS A O 1
ATOM 679 N N . THR A 1 88 ? 1.644 1.588 24.501 1.00 86.25 88 THR A N 1
ATOM 680 C CA . THR A 1 88 ? 1.700 0.158 24.173 1.00 86.25 88 THR A CA 1
ATOM 681 C C . THR A 1 88 ? 0.304 -0.457 24.104 1.00 86.25 88 THR A C 1
ATOM 683 O O . THR A 1 88 ? 0.028 -1.203 23.168 1.00 86.25 88 THR A O 1
ATOM 686 N N . ALA A 1 89 ? -0.599 -0.096 25.022 1.00 88.12 89 ALA A N 1
ATOM 687 C CA . ALA A 1 89 ? -2.000 -0.509 24.973 1.00 88.12 89 ALA A CA 1
ATOM 688 C C . ALA A 1 89 ? -2.669 -0.056 23.663 1.00 88.12 89 ALA A C 1
ATOM 690 O O . ALA A 1 89 ? -3.241 -0.866 22.939 1.00 88.12 89 ALA A O 1
ATOM 691 N N . ILE A 1 90 ? -2.500 1.219 23.290 1.00 86.50 90 ILE A N 1
ATOM 692 C CA . ILE A 1 90 ? -2.982 1.765 22.012 1.00 86.50 90 ILE A CA 1
ATOM 693 C C . ILE A 1 90 ? -2.384 0.991 20.828 1.00 86.50 90 ILE A C 1
ATOM 695 O O . ILE A 1 90 ? -3.105 0.637 19.896 1.00 86.50 90 ILE A O 1
ATOM 699 N N . LEU A 1 91 ? -1.081 0.688 20.857 1.00 80.44 91 LEU A N 1
ATOM 700 C CA . LEU A 1 91 ? -0.442 -0.094 19.801 1.00 80.44 91 LEU A CA 1
ATOM 701 C C . LEU A 1 91 ? -1.024 -1.499 19.683 1.00 80.44 91 LEU A C 1
ATOM 703 O O . LEU A 1 91 ? -1.274 -1.918 18.558 1.00 80.44 91 LEU A O 1
ATOM 707 N N . GLN A 1 92 ? -1.265 -2.215 20.784 1.00 79.50 92 GLN A N 1
ATOM 708 C CA . GLN A 1 92 ? -1.867 -3.557 20.761 1.00 79.50 92 GLN A CA 1
ATOM 709 C C . GLN A 1 92 ? -3.254 -3.563 20.113 1.00 79.50 92 GLN A C 1
ATOM 711 O O . GLN A 1 92 ? -3.583 -4.487 19.372 1.00 79.50 92 GLN A O 1
ATOM 716 N N . LEU A 1 93 ? -4.040 -2.502 20.308 1.00 76.12 93 LEU A N 1
ATOM 717 C CA . LEU A 1 93 ? -5.340 -2.358 19.649 1.00 76.12 93 LEU A CA 1
ATOM 718 C C . LEU A 1 93 ? -5.213 -2.133 18.134 1.00 76.12 93 LEU A C 1
ATOM 720 O O . LEU A 1 93 ? -6.069 -2.564 17.366 1.00 76.12 93 LEU A O 1
ATOM 724 N N . ILE A 1 94 ? -4.144 -1.470 17.689 1.00 70.38 94 ILE A N 1
ATOM 725 C CA . ILE A 1 94 ? -3.928 -1.101 16.280 1.00 70.38 94 ILE A CA 1
ATOM 726 C C . ILE A 1 94 ? -3.096 -2.162 15.526 1.00 70.38 94 ILE A C 1
ATOM 728 O O . ILE A 1 94 ? -3.098 -2.206 14.294 1.00 70.38 94 ILE A O 1
ATOM 732 N N . SER A 1 95 ? -2.380 -3.046 16.226 1.00 56.91 95 SER A N 1
ATOM 733 C CA . SER A 1 95 ? -1.386 -3.944 15.624 1.00 56.91 95 SER A CA 1
ATOM 734 C C . SER A 1 95 ? -1.988 -5.225 15.033 1.00 56.91 95 SER A C 1
ATOM 736 O O . SER A 1 95 ? -1.815 -6.321 15.545 1.00 56.91 95 SER A O 1
ATOM 738 N N . ASP A 1 96 ? -2.617 -5.067 13.865 1.00 53.44 96 ASP A N 1
ATOM 739 C CA . ASP A 1 96 ? -2.411 -5.979 12.721 1.00 53.44 96 ASP A CA 1
ATOM 740 C C . ASP A 1 96 ? -1.396 -5.405 11.705 1.00 53.44 96 ASP A C 1
ATOM 742 O O . ASP A 1 96 ? -1.123 -5.992 10.659 1.00 53.44 96 ASP A O 1
ATOM 746 N N . LEU A 1 97 ? -0.779 -4.259 12.018 1.00 51.91 97 LEU A N 1
ATOM 747 C CA . LEU A 1 97 ? 0.328 -3.692 11.247 1.00 51.91 97 LEU A CA 1
ATOM 748 C C . LEU A 1 97 ? 1.557 -4.597 11.411 1.00 51.91 97 LEU A C 1
ATOM 750 O O . LEU A 1 97 ? 2.296 -4.423 12.379 1.00 51.91 97 LEU A O 1
ATOM 754 N N . GLY A 1 98 ? 1.686 -5.562 10.490 1.00 48.09 98 GLY A N 1
ATOM 755 C CA . GLY A 1 98 ? 2.672 -6.648 10.370 1.00 48.09 98 GLY A CA 1
ATOM 756 C C . GLY A 1 98 ? 3.982 -6.537 11.159 1.00 48.09 98 GLY A C 1
ATOM 757 O O . GLY A 1 98 ? 4.529 -5.456 11.363 1.00 48.09 98 GLY A O 1
ATOM 758 N N . GLY A 1 99 ? 4.497 -7.695 11.588 1.00 49.19 99 GLY A N 1
ATOM 759 C CA . GLY A 1 99 ? 5.769 -7.799 12.310 1.00 49.19 99 GLY A CA 1
ATOM 760 C C . GLY A 1 99 ? 6.952 -7.161 11.570 1.00 49.19 99 GLY A C 1
ATOM 761 O O . GLY A 1 99 ? 6.833 -6.790 10.406 1.00 49.19 99 GLY A O 1
ATOM 762 N N . ASN A 1 100 ? 8.109 -7.091 12.242 1.00 54.69 100 ASN A N 1
ATOM 763 C CA . ASN A 1 100 ? 9.380 -6.516 11.751 1.00 54.69 100 ASN A CA 1
ATOM 764 C C . ASN A 1 100 ? 10.003 -7.276 10.550 1.00 54.69 100 ASN A C 1
ATOM 766 O O . ASN A 1 100 ? 11.224 -7.372 10.414 1.00 54.69 100 ASN A O 1
ATOM 770 N N . THR A 1 101 ? 9.187 -7.897 9.706 1.00 56.66 101 THR A N 1
ATOM 771 C CA . THR A 1 101 ? 9.602 -8.593 8.497 1.00 56.66 101 THR A CA 1
ATOM 772 C C . THR A 1 101 ? 9.547 -7.625 7.318 1.00 56.66 101 THR A C 1
ATOM 774 O O . THR A 1 101 ? 8.482 -7.061 7.069 1.00 56.66 101 THR A O 1
ATOM 777 N N . PRO A 1 102 ? 10.650 -7.460 6.568 1.00 60.59 102 PRO A N 1
ATOM 778 C CA . PRO A 1 102 ? 10.676 -6.722 5.308 1.00 60.59 102 PRO A CA 1
ATOM 779 C C . PRO A 1 102 ? 9.520 -7.111 4.379 1.00 60.59 102 PRO A C 1
ATOM 781 O O . PRO A 1 102 ? 9.377 -8.286 4.040 1.00 60.59 102 PRO A O 1
ATOM 784 N N . LYS A 1 103 ? 8.714 -6.137 3.948 1.00 65.06 103 LYS A N 1
ATOM 785 C CA . LYS A 1 103 ? 7.580 -6.338 3.032 1.00 65.06 103 LYS A CA 1
ATOM 786 C C . LYS A 1 103 ? 7.835 -5.683 1.675 1.00 65.06 103 LYS A C 1
ATOM 788 O O . LYS A 1 103 ? 6.960 -5.022 1.120 1.00 65.06 103 LYS A O 1
ATOM 793 N N . LEU A 1 104 ? 9.046 -5.836 1.133 1.00 74.31 104 LEU A N 1
ATOM 794 C CA . LEU A 1 104 ? 9.343 -5.311 -0.199 1.00 74.31 104 LEU A CA 1
ATOM 795 C C . LEU A 1 104 ? 8.325 -5.864 -1.208 1.00 74.31 104 LEU A C 1
ATOM 797 O O . LEU A 1 104 ? 8.087 -7.073 -1.244 1.00 74.31 104 LEU A O 1
ATOM 801 N N . ASN A 1 105 ? 7.735 -4.983 -2.019 1.00 76.12 105 ASN A N 1
ATOM 802 C CA . ASN A 1 105 ? 6.736 -5.399 -2.993 1.00 76.12 105 ASN A CA 1
ATOM 803 C C . ASN A 1 105 ? 7.296 -6.467 -3.946 1.00 76.12 105 ASN A C 1
ATOM 805 O O . ASN A 1 105 ? 8.366 -6.288 -4.536 1.00 76.12 105 ASN A O 1
ATOM 809 N N . ALA A 1 106 ? 6.542 -7.553 -4.130 1.00 76.75 106 ALA A N 1
ATOM 810 C CA . ALA A 1 106 ? 6.889 -8.633 -5.046 1.00 76.75 106 ALA A CA 1
ATOM 811 C C . ALA A 1 106 ? 7.034 -8.156 -6.504 1.00 76.75 106 ALA A C 1
ATOM 813 O O . ALA A 1 106 ? 7.752 -8.783 -7.275 1.00 76.75 106 ALA A O 1
ATOM 814 N N . GLU A 1 107 ? 6.411 -7.041 -6.894 1.00 76.31 107 GLU A N 1
ATOM 815 C CA . GLU A 1 107 ? 6.539 -6.461 -8.235 1.00 76.31 107 GLU A CA 1
ATOM 816 C C . GLU A 1 107 ? 7.948 -5.908 -8.515 1.00 76.31 107 GLU A C 1
ATOM 818 O O . GLU A 1 107 ? 8.452 -6.072 -9.629 1.00 76.31 107 GLU A O 1
ATOM 823 N N . TYR A 1 108 ? 8.636 -5.341 -7.511 1.00 79.69 108 TYR A N 1
ATOM 824 C CA . TYR A 1 108 ? 10.045 -4.942 -7.660 1.00 79.69 108 TYR A CA 1
ATOM 825 C C . TYR A 1 108 ? 10.928 -6.161 -7.931 1.00 79.69 108 TYR A C 1
ATOM 827 O O . TYR A 1 108 ? 11.790 -6.116 -8.807 1.00 79.69 108 TYR A O 1
ATOM 835 N N . GLN A 1 109 ? 10.675 -7.267 -7.223 1.00 81.81 109 GLN A N 1
ATOM 836 C CA . GLN A 1 109 ? 11.381 -8.529 -7.447 1.00 81.81 109 GLN A CA 1
ATOM 837 C C . GLN A 1 109 ? 11.046 -9.111 -8.826 1.00 81.81 109 GLN A C 1
ATOM 839 O O . GLN A 1 109 ? 11.954 -9.456 -9.570 1.00 81.81 109 GLN A O 1
ATOM 844 N N . GLY A 1 110 ? 9.770 -9.140 -9.221 1.00 81.81 110 GLY A N 1
ATOM 845 C CA . GLY A 1 110 ? 9.341 -9.657 -10.525 1.00 81.81 110 GLY A CA 1
ATOM 846 C C . GLY A 1 110 ? 9.889 -8.859 -11.715 1.00 81.81 110 GLY A C 1
ATOM 847 O O . GLY A 1 110 ? 10.294 -9.442 -12.724 1.00 81.81 110 GLY A O 1
ATOM 848 N N . THR A 1 111 ? 9.960 -7.531 -11.593 1.00 83.94 111 THR A N 1
ATOM 849 C CA . THR A 1 111 ? 10.571 -6.663 -12.613 1.00 83.94 111 THR A CA 1
ATOM 850 C C . THR A 1 111 ? 12.064 -6.942 -12.727 1.00 83.94 111 THR A C 1
ATOM 852 O O . THR A 1 111 ? 12.574 -7.118 -13.833 1.00 83.94 111 THR A O 1
ATOM 855 N N . LEU A 1 112 ? 12.756 -7.048 -11.591 1.00 88.62 112 LEU A N 1
ATOM 856 C CA . LEU A 1 112 ? 14.180 -7.350 -11.566 1.00 88.62 112 LEU A CA 1
ATOM 857 C C . LEU A 1 112 ? 14.464 -8.737 -12.154 1.00 88.62 112 LEU A C 1
ATOM 859 O O . LEU A 1 112 ? 15.339 -8.865 -13.000 1.00 88.62 112 LEU A O 1
ATOM 863 N N . GLU A 1 113 ? 13.678 -9.755 -11.800 1.00 88.44 113 GLU A N 1
ATOM 864 C CA . GLU A 1 113 ? 13.776 -11.105 -12.372 1.00 88.44 113 GLU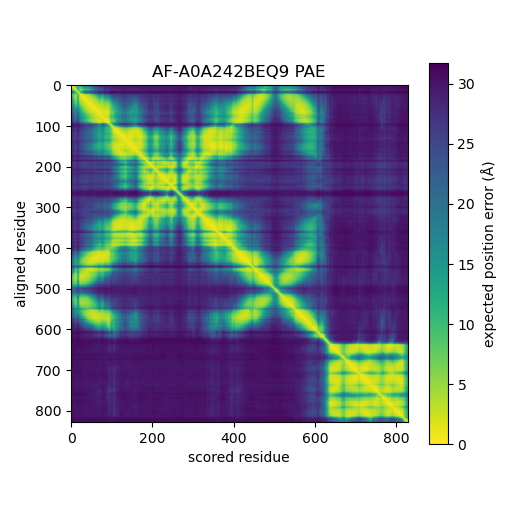 A CA 1
ATOM 865 C C . GLU A 1 113 ? 13.581 -11.115 -13.894 1.00 88.44 113 GLU A C 1
ATOM 867 O O . GLU A 1 113 ? 14.287 -11.830 -14.606 1.00 88.44 113 GLU A O 1
ATOM 872 N N . THR A 1 114 ? 12.675 -10.280 -14.410 1.00 89.31 114 THR A N 1
ATOM 873 C CA . THR A 1 114 ? 12.473 -10.114 -15.857 1.00 89.31 114 THR A CA 1
ATOM 874 C C . THR A 1 114 ? 13.702 -9.501 -16.530 1.00 89.31 114 THR A C 1
ATOM 876 O O . THR A 1 114 ? 14.095 -9.957 -17.604 1.00 89.31 114 THR A O 1
ATOM 879 N N . SER A 1 115 ? 14.330 -8.502 -15.901 1.00 91.19 115 SER A N 1
ATOM 880 C CA . SER A 1 115 ? 15.572 -7.893 -16.390 1.00 91.19 115 SER A CA 1
ATOM 881 C C . SER A 1 115 ? 16.744 -8.878 -16.347 1.00 91.19 115 SER A C 1
ATOM 883 O O . SER A 1 115 ? 17.463 -9.007 -17.333 1.00 91.19 115 SER A O 1
ATOM 885 N N . LEU A 1 116 ? 16.905 -9.637 -15.254 1.00 93.69 116 LEU A N 1
ATOM 886 C CA . LEU A 1 116 ? 17.961 -10.650 -15.106 1.00 93.69 116 LEU A CA 1
ATOM 887 C C . LEU A 1 116 ? 17.924 -11.688 -16.232 1.00 93.69 116 LEU A C 1
ATOM 889 O O . LEU A 1 116 ? 18.962 -12.024 -16.798 1.00 93.69 116 LEU A O 1
ATOM 893 N N . ALA A 1 117 ? 16.725 -12.136 -16.613 1.00 93.00 117 ALA A N 1
ATOM 894 C CA . ALA A 1 117 ? 16.527 -13.109 -17.685 1.00 93.00 117 ALA A CA 1
ATOM 895 C C . ALA A 1 117 ? 16.944 -12.608 -19.086 1.00 93.00 117 ALA A C 1
ATOM 897 O O . ALA A 1 117 ? 16.986 -13.400 -20.029 1.00 93.00 117 ALA A O 1
ATOM 898 N N . GLN A 1 118 ? 17.243 -11.315 -19.244 1.00 92.75 118 GLN A N 1
ATOM 899 C CA . GLN A 1 118 ? 17.700 -10.706 -20.499 1.00 92.75 118 GLN A CA 1
ATOM 900 C C . GLN A 1 118 ? 19.202 -10.388 -20.508 1.00 92.75 118 GLN A C 1
ATOM 902 O O . GLN A 1 118 ? 19.725 -9.979 -21.546 1.00 92.75 118 GLN A O 1
ATOM 907 N N . ILE A 1 119 ? 19.897 -10.558 -19.379 1.00 96.44 119 ILE A N 1
ATOM 908 C CA . ILE A 1 119 ? 21.319 -10.229 -19.245 1.00 96.44 119 ILE A CA 1
ATOM 909 C C . ILE A 1 119 ? 22.146 -11.487 -19.538 1.00 96.44 119 ILE A C 1
ATOM 911 O O . ILE A 1 119 ? 22.099 -12.420 -18.733 1.00 96.44 119 ILE A O 1
ATOM 915 N N . PRO A 1 120 ? 22.884 -11.551 -20.662 1.00 95.44 120 PRO A N 1
ATOM 916 C CA . PRO A 1 120 ? 23.867 -12.604 -20.881 1.00 95.44 120 PRO A CA 1
ATOM 917 C C . PRO A 1 120 ? 25.051 -12.438 -19.926 1.00 95.44 120 PRO A C 1
ATOM 919 O O . PRO A 1 120 ? 25.440 -11.317 -19.599 1.00 95.44 120 PRO A O 1
ATOM 922 N N . ASP A 1 121 ? 25.626 -13.555 -19.490 1.00 94.12 121 ASP A N 1
ATOM 923 C CA . ASP A 1 121 ? 26.663 -13.560 -18.464 1.00 94.12 121 ASP A CA 1
ATOM 924 C C . ASP A 1 121 ? 28.070 -13.452 -19.072 1.00 94.12 121 ASP A C 1
ATOM 926 O O . ASP A 1 121 ? 28.727 -12.411 -18.995 1.00 94.12 121 ASP A O 1
ATOM 930 N N . LYS A 1 122 ? 28.540 -14.527 -19.711 1.00 95.12 122 LYS A N 1
ATOM 931 C CA . LYS A 1 122 ? 29.932 -14.630 -20.173 1.00 95.12 122 LYS A CA 1
ATOM 932 C C . LYS A 1 122 ? 30.190 -13.826 -21.436 1.00 95.12 122 LYS A C 1
ATOM 934 O O . LYS A 1 122 ? 31.248 -13.219 -21.564 1.00 95.12 122 LYS A O 1
ATOM 939 N N . SER A 1 123 ? 29.245 -13.815 -22.370 1.00 94.75 123 SER A N 1
ATOM 940 C CA . SER A 1 123 ? 29.407 -13.103 -23.634 1.00 94.75 123 SER A CA 1
ATOM 941 C C . SER A 1 123 ? 29.465 -11.592 -23.426 1.00 94.75 123 SER A C 1
ATOM 943 O O . SER A 1 123 ? 30.139 -10.903 -24.185 1.00 94.75 123 SER A O 1
ATOM 945 N N . LEU A 1 124 ? 28.783 -11.069 -22.399 1.00 95.75 124 LEU A N 1
ATOM 946 C CA . LEU A 1 124 ? 28.816 -9.644 -22.068 1.00 95.75 124 LEU A CA 1
ATOM 947 C C . LEU A 1 124 ? 30.133 -9.247 -21.398 1.00 95.75 124 LEU A C 1
ATOM 949 O O . LEU A 1 124 ? 30.703 -8.225 -21.760 1.00 95.75 124 LEU A O 1
ATOM 953 N N . GLU A 1 125 ? 30.646 -10.075 -20.482 1.00 96.88 125 GLU A N 1
ATOM 954 C CA . GLU A 1 125 ? 31.977 -9.891 -19.886 1.00 96.88 125 GLU A CA 1
ATOM 955 C C . GLU A 1 125 ? 33.071 -9.863 -20.964 1.00 96.88 125 GLU A C 1
ATOM 957 O O . GLU A 1 125 ? 33.842 -8.909 -21.041 1.00 96.88 125 GLU A O 1
ATOM 962 N N . GLN A 1 126 ? 33.067 -10.849 -21.869 1.00 96.62 126 GLN A N 1
ATOM 963 C CA . GLN A 1 126 ? 34.013 -10.921 -22.989 1.00 96.62 126 GLN A CA 1
ATOM 964 C C . GLN A 1 126 ? 33.917 -9.712 -23.924 1.00 96.62 126 GLN A C 1
ATOM 966 O O . GLN A 1 126 ? 34.938 -9.198 -24.380 1.00 96.62 126 GLN A O 1
ATOM 971 N N . LEU A 1 127 ? 32.696 -9.251 -24.210 1.00 96.44 127 LEU A N 1
ATOM 972 C CA . LEU A 1 127 ? 32.472 -8.054 -25.012 1.00 96.44 127 LEU A CA 1
ATOM 973 C C . LEU A 1 127 ? 33.067 -6.810 -24.346 1.00 96.44 127 LEU A C 1
ATOM 975 O O . LEU A 1 127 ? 33.759 -6.049 -25.016 1.00 96.44 127 LEU A O 1
ATOM 979 N N . VAL A 1 128 ? 32.809 -6.594 -23.053 1.00 96.88 128 VAL A N 1
ATOM 980 C CA . VAL A 1 128 ? 33.336 -5.433 -22.316 1.00 96.88 128 VAL A CA 1
ATOM 981 C C . VAL A 1 128 ? 34.866 -5.447 -22.309 1.00 96.88 128 VAL A C 1
ATOM 983 O O . VAL A 1 128 ? 35.479 -4.414 -22.589 1.00 96.88 128 VAL A O 1
ATOM 986 N N . ASP A 1 129 ? 35.478 -6.610 -22.076 1.00 96.00 129 ASP A N 1
ATOM 987 C CA . ASP A 1 129 ? 36.933 -6.775 -22.112 1.00 96.00 129 ASP A CA 1
ATOM 988 C C . ASP A 1 129 ? 37.519 -6.438 -23.493 1.00 96.00 129 ASP A C 1
ATOM 990 O O . ASP A 1 129 ? 38.501 -5.694 -23.589 1.00 96.00 129 ASP A O 1
ATOM 994 N N . GLU A 1 130 ? 36.916 -6.935 -24.581 1.00 93.94 130 GLU A N 1
ATOM 995 C CA . GLU A 1 130 ? 37.409 -6.662 -25.937 1.00 93.94 130 GLU A CA 1
ATOM 996 C C . GLU A 1 130 ? 37.171 -5.197 -26.347 1.00 93.94 130 GLU A C 1
ATOM 998 O O . GLU A 1 130 ? 38.052 -4.581 -26.946 1.00 93.94 130 GLU A O 1
ATOM 1003 N N . LEU A 1 131 ? 36.044 -4.581 -25.970 1.00 94.44 131 LEU A N 1
ATOM 1004 C CA . LEU A 1 131 ? 35.802 -3.147 -26.190 1.00 94.44 131 LEU A CA 1
ATOM 1005 C C . LEU A 1 131 ? 36.840 -2.276 -25.464 1.00 94.44 131 LEU A C 1
ATOM 1007 O O . LEU A 1 131 ? 37.324 -1.298 -26.037 1.00 94.44 131 LEU A O 1
ATOM 1011 N N . ALA A 1 132 ? 37.207 -2.633 -24.230 1.00 94.94 132 ALA A N 1
ATOM 1012 C CA . ALA A 1 132 ? 38.212 -1.915 -23.448 1.00 94.94 132 ALA A CA 1
ATOM 1013 C C . ALA A 1 132 ? 39.621 -2.082 -24.035 1.00 94.94 132 ALA A C 1
ATOM 1015 O O . ALA A 1 132 ? 40.351 -1.105 -24.215 1.00 94.94 132 ALA A O 1
ATOM 1016 N N . LYS A 1 133 ? 39.993 -3.316 -24.393 1.00 93.44 133 LYS A N 1
ATOM 1017 C CA . LYS A 1 133 ? 41.280 -3.645 -25.026 1.00 93.44 133 LYS A CA 1
ATOM 1018 C C . LYS A 1 133 ? 41.484 -2.895 -26.341 1.00 93.44 133 LYS A C 1
ATOM 1020 O O . LYS A 1 133 ? 42.593 -2.449 -26.623 1.00 93.44 133 LYS A O 1
ATOM 1025 N N . GLN A 1 134 ? 40.417 -2.740 -27.119 1.00 89.38 134 GLN A N 1
ATOM 1026 C CA . GLN A 1 134 ? 40.420 -2.024 -28.395 1.00 89.38 134 GLN A CA 1
ATOM 1027 C C . GLN A 1 134 ? 40.175 -0.516 -28.240 1.00 89.38 134 GLN A C 1
ATOM 1029 O O . GLN A 1 134 ? 40.060 0.183 -29.241 1.00 89.38 134 GLN A O 1
ATOM 1034 N N . GLN A 1 135 ? 40.107 -0.011 -27.000 1.00 92.06 135 GLN A N 1
ATOM 1035 C CA . GLN A 1 135 ? 39.909 1.405 -26.666 1.00 92.06 135 GLN A CA 1
ATOM 1036 C C . GLN A 1 135 ? 38.619 2.014 -27.245 1.00 92.06 135 GLN A C 1
ATOM 1038 O O . GLN A 1 135 ? 38.531 3.224 -27.441 1.00 92.06 135 GLN A O 1
ATOM 1043 N N . VAL A 1 136 ? 37.599 1.183 -27.488 1.00 92.12 136 VAL A N 1
ATOM 1044 C CA . VAL A 1 136 ? 36.258 1.629 -27.903 1.00 92.12 136 VAL A CA 1
ATOM 1045 C C . VAL A 1 136 ? 35.518 2.268 -26.724 1.00 92.12 136 VAL A C 1
ATOM 1047 O O . VAL A 1 136 ? 34.755 3.216 -26.902 1.00 92.12 136 VAL A O 1
ATOM 1050 N N . ILE A 1 137 ? 35.773 1.770 -25.511 1.00 94.44 137 ILE A N 1
ATOM 1051 C CA . ILE A 1 137 ? 35.305 2.341 -24.242 1.00 94.44 137 ILE A CA 1
ATOM 1052 C C . ILE A 1 137 ? 36.497 2.674 -23.343 1.00 94.44 137 ILE A C 1
ATOM 1054 O O . ILE A 1 137 ? 37.582 2.107 -23.487 1.00 94.44 137 ILE A O 1
ATOM 1058 N N . THR A 1 138 ? 36.301 3.589 -22.394 1.00 95.75 138 THR A N 1
ATOM 1059 C CA . THR A 1 138 ? 37.347 3.937 -21.426 1.00 95.75 138 THR A CA 1
ATOM 1060 C C . THR A 1 138 ? 37.518 2.844 -20.360 1.00 95.75 138 THR A C 1
ATOM 1062 O O . THR A 1 138 ? 36.571 2.102 -20.079 1.00 95.75 138 THR A O 1
ATOM 1065 N N . PRO A 1 139 ? 38.688 2.759 -19.694 1.00 93.94 139 PRO A N 1
ATOM 1066 C CA . PRO A 1 139 ? 38.886 1.839 -18.571 1.00 93.94 139 PRO A CA 1
ATOM 1067 C C . PRO A 1 139 ? 37.861 2.024 -17.441 1.00 93.94 139 PRO A C 1
ATOM 1069 O O . PRO A 1 139 ? 37.407 1.044 -16.855 1.00 93.94 139 PRO A O 1
ATOM 1072 N N . ASP A 1 140 ? 37.449 3.266 -17.176 1.00 92.25 140 ASP A N 1
ATOM 1073 C CA . ASP A 1 140 ? 36.442 3.577 -16.156 1.00 92.25 140 ASP A CA 1
ATOM 1074 C C . ASP A 1 140 ? 35.052 3.048 -16.545 1.00 92.25 140 ASP A C 1
ATOM 1076 O O . ASP A 1 140 ? 34.336 2.512 -15.699 1.00 92.25 140 ASP A O 1
ATOM 1080 N N . GLN A 1 141 ? 34.674 3.152 -17.826 1.00 92.62 141 GLN A N 1
ATOM 1081 C CA . GLN A 1 141 ? 33.423 2.582 -18.343 1.00 92.62 141 GLN A CA 1
ATOM 1082 C C . GLN A 1 141 ? 33.437 1.054 -18.274 1.00 92.62 141 GLN A C 1
ATOM 1084 O O . GLN A 1 141 ? 32.461 0.453 -17.833 1.00 92.62 141 GLN A O 1
ATOM 1089 N N . ALA A 1 142 ? 34.553 0.427 -18.653 1.00 94.75 142 ALA A N 1
ATOM 1090 C CA . ALA A 1 142 ? 34.713 -1.019 -18.548 1.00 94.75 142 ALA A CA 1
ATOM 1091 C C . ALA A 1 142 ? 34.589 -1.492 -17.091 1.00 94.75 142 ALA A C 1
ATOM 1093 O O . ALA A 1 142 ? 33.831 -2.416 -16.803 1.00 94.75 142 ALA A O 1
ATOM 1094 N N . SER A 1 143 ? 35.258 -0.809 -16.155 1.00 94.94 143 SER A N 1
ATOM 1095 C CA . SER A 1 143 ? 35.148 -1.111 -14.723 1.00 94.94 143 SER A CA 1
ATOM 1096 C C . SER A 1 143 ? 33.718 -0.961 -14.207 1.00 94.94 143 SER A C 1
ATOM 1098 O O . SER A 1 143 ? 33.285 -1.780 -13.401 1.00 94.94 143 SER A O 1
ATOM 1100 N N . LEU A 1 144 ? 32.979 0.056 -14.662 1.00 93.81 144 LEU A N 1
ATOM 1101 C CA . LEU A 1 144 ? 31.576 0.240 -14.294 1.00 93.81 144 LEU A CA 1
ATOM 1102 C C . LEU A 1 144 ? 30.713 -0.939 -14.768 1.00 93.81 144 LEU A C 1
ATOM 1104 O O . LEU A 1 144 ? 30.026 -1.540 -13.948 1.00 93.81 144 LEU A O 1
ATOM 1108 N N . TYR A 1 145 ? 30.792 -1.331 -16.043 1.00 95.81 145 TYR A N 1
ATOM 1109 C CA . TYR A 1 145 ? 30.008 -2.464 -16.554 1.00 95.81 145 TYR A CA 1
ATOM 1110 C C . TYR A 1 145 ? 30.363 -3.787 -15.859 1.00 95.81 145 TYR A C 1
ATOM 1112 O O . TYR A 1 145 ? 29.485 -4.601 -15.571 1.00 95.81 145 TYR A O 1
ATOM 1120 N N . LEU A 1 146 ? 31.637 -3.997 -15.515 1.00 96.19 146 LEU A N 1
ATOM 1121 C CA . LEU A 1 146 ? 32.064 -5.163 -14.736 1.00 96.19 146 LEU A CA 1
ATOM 1122 C C . LEU A 1 146 ? 31.567 -5.116 -13.277 1.00 96.19 146 LEU A C 1
ATOM 1124 O O . LEU A 1 146 ? 31.277 -6.163 -12.690 1.00 96.19 146 LEU A O 1
ATOM 1128 N N . ASP A 1 147 ? 31.439 -3.929 -12.680 1.00 95.69 147 ASP A N 1
ATOM 1129 C CA . ASP A 1 147 ? 30.801 -3.736 -11.372 1.00 95.69 147 ASP A CA 1
ATOM 1130 C C . ASP A 1 147 ? 29.308 -4.070 -11.414 1.00 95.69 147 ASP A C 1
ATOM 1132 O O . ASP A 1 147 ? 28.820 -4.808 -10.554 1.00 95.69 147 ASP A O 1
ATOM 1136 N N . GLU A 1 148 ? 28.597 -3.592 -12.434 1.00 96.44 148 GLU A N 1
ATOM 1137 C CA . GLU A 1 148 ? 27.182 -3.901 -12.655 1.00 96.44 148 GLU A CA 1
ATOM 1138 C C . GLU A 1 148 ? 26.963 -5.406 -12.825 1.00 96.44 148 GLU A C 1
ATOM 1140 O O . GLU A 1 148 ? 26.100 -5.995 -12.165 1.00 96.44 148 GLU A O 1
ATOM 1145 N N . LEU A 1 149 ? 27.799 -6.055 -13.643 1.00 96.69 149 LEU A N 1
ATOM 1146 C CA . LEU A 1 149 ? 27.733 -7.495 -13.876 1.00 96.69 149 LEU A CA 1
ATOM 1147 C C . LEU A 1 149 ? 28.027 -8.284 -12.598 1.00 96.69 149 LEU A C 1
ATOM 1149 O O . LEU A 1 149 ? 27.334 -9.257 -12.302 1.00 96.69 149 LEU A O 1
ATOM 1153 N N . ALA A 1 150 ? 28.991 -7.847 -11.784 1.00 95.62 150 ALA A N 1
ATOM 1154 C CA . ALA A 1 150 ? 29.278 -8.472 -10.495 1.00 95.62 150 ALA A CA 1
ATOM 1155 C C . ALA A 1 150 ? 28.095 -8.373 -9.514 1.00 95.62 150 ALA A C 1
ATOM 1157 O O . ALA A 1 150 ? 27.792 -9.346 -8.817 1.00 95.62 150 ALA A O 1
ATOM 1158 N N . ILE A 1 151 ? 27.406 -7.228 -9.472 1.00 95.56 151 ILE A N 1
ATOM 1159 C CA . ILE A 1 151 ? 26.210 -7.025 -8.641 1.00 95.56 151 ILE A CA 1
ATOM 1160 C C . ILE A 1 151 ? 25.080 -7.954 -9.089 1.00 95.56 151 ILE A C 1
ATOM 1162 O O . ILE A 1 151 ? 24.500 -8.666 -8.265 1.00 95.56 151 ILE A O 1
ATOM 1166 N N . VAL A 1 152 ? 24.798 -7.974 -10.392 1.00 96.50 152 VAL A N 1
ATOM 1167 C CA . VAL A 1 152 ? 23.750 -8.800 -10.998 1.00 96.50 152 VAL A CA 1
ATOM 1168 C C . VAL A 1 152 ? 24.021 -10.290 -10.780 1.00 96.50 152 VAL A C 1
ATOM 1170 O O . VAL A 1 152 ? 23.139 -11.001 -10.298 1.00 96.50 152 VAL A O 1
ATOM 1173 N N . ARG A 1 153 ? 25.254 -10.753 -11.027 1.00 95.56 153 ARG A N 1
ATOM 1174 C CA . ARG A 1 153 ? 25.692 -12.132 -10.746 1.00 95.56 153 ARG A CA 1
ATOM 1175 C C . ARG A 1 153 ? 25.475 -12.501 -9.288 1.00 95.56 153 ARG A C 1
ATOM 1177 O O . ARG A 1 153 ? 24.951 -13.572 -8.993 1.00 95.56 153 ARG A O 1
ATOM 1184 N N . LYS A 1 154 ? 25.873 -11.623 -8.364 1.00 94.75 154 LYS A N 1
ATOM 1185 C CA . LYS A 1 154 ? 25.720 -11.890 -6.935 1.00 94.75 154 LYS A CA 1
ATOM 1186 C C . LYS A 1 154 ? 24.255 -12.023 -6.541 1.00 94.75 154 LYS A C 1
ATOM 1188 O O . LYS A 1 154 ? 23.900 -12.994 -5.883 1.00 94.75 154 LYS A O 1
ATOM 1193 N N . TYR A 1 155 ? 23.415 -11.082 -6.959 1.00 94.38 155 TYR A N 1
ATOM 1194 C CA . TYR A 1 155 ? 21.985 -11.128 -6.674 1.00 94.38 155 TYR A CA 1
ATOM 1195 C C . TYR A 1 155 ? 21.329 -12.395 -7.242 1.00 94.38 155 TYR A C 1
ATOM 1197 O O . TYR A 1 155 ? 20.605 -13.091 -6.528 1.00 94.38 155 TYR A O 1
ATOM 1205 N N . ALA A 1 156 ? 21.624 -12.717 -8.504 1.00 94.81 156 ALA A N 1
ATOM 1206 C CA . ALA A 1 156 ? 21.124 -13.904 -9.186 1.00 94.81 156 ALA A CA 1
ATOM 1207 C C . ALA A 1 156 ? 21.522 -15.194 -8.449 1.00 94.81 156 ALA A C 1
ATOM 1209 O O . ALA A 1 156 ? 20.669 -16.034 -8.167 1.00 94.81 156 ALA A O 1
ATOM 1210 N N . ASN A 1 157 ? 22.790 -15.316 -8.051 1.00 93.94 157 ASN A N 1
ATOM 1211 C CA . ASN A 1 157 ? 23.289 -16.474 -7.311 1.00 93.94 157 ASN A CA 1
ATOM 1212 C C . ASN A 1 157 ? 22.676 -16.584 -5.908 1.00 93.94 157 ASN A C 1
ATOM 1214 O O . ASN A 1 157 ? 22.197 -17.653 -5.533 1.00 93.94 157 ASN A O 1
ATOM 1218 N N . ASP A 1 158 ? 22.652 -15.488 -5.147 1.00 93.50 158 ASP A N 1
ATOM 1219 C CA . ASP A 1 158 ? 22.184 -15.480 -3.757 1.00 93.50 158 ASP A CA 1
ATOM 1220 C C . ASP A 1 158 ? 20.688 -15.830 -3.641 1.00 93.50 158 ASP A C 1
ATOM 1222 O O . ASP A 1 158 ? 20.269 -16.431 -2.652 1.00 93.50 158 ASP A O 1
ATOM 1226 N N . LEU A 1 159 ? 19.879 -15.477 -4.648 1.00 90.56 159 LEU A N 1
ATOM 1227 C CA . LEU A 1 159 ? 18.436 -15.758 -4.686 1.00 90.56 159 LEU A CA 1
ATOM 1228 C C . LEU A 1 159 ? 18.046 -16.900 -5.633 1.00 90.56 159 LEU A C 1
ATOM 1230 O O . LEU A 1 159 ? 16.853 -17.135 -5.850 1.00 90.56 159 LEU A O 1
ATOM 1234 N N . ASN A 1 160 ? 19.030 -17.613 -6.184 1.00 92.00 160 ASN A N 1
ATOM 1235 C CA . ASN A 1 160 ? 18.836 -18.727 -7.110 1.00 92.00 160 ASN A CA 1
ATOM 1236 C C . ASN A 1 160 ? 17.942 -18.357 -8.316 1.00 92.00 160 ASN A C 1
ATOM 1238 O O . ASN A 1 160 ? 16.991 -19.067 -8.661 1.00 92.00 160 ASN A O 1
ATOM 1242 N N . LYS A 1 161 ? 18.233 -17.209 -8.938 1.00 92.00 161 LYS A N 1
ATOM 1243 C CA . LYS A 1 161 ? 17.565 -16.690 -10.138 1.00 92.00 161 LYS A CA 1
ATOM 1244 C C . LYS A 1 161 ? 18.480 -16.839 -11.357 1.00 92.00 161 LYS A C 1
ATOM 1246 O O . LYS A 1 161 ? 19.662 -16.526 -11.258 1.00 92.00 161 LYS A O 1
ATOM 1251 N N . PRO A 1 162 ? 17.971 -17.323 -12.501 1.00 91.81 162 PRO A N 1
ATOM 1252 C CA . PRO A 1 162 ? 18.791 -17.494 -13.692 1.00 91.81 162 PRO A CA 1
ATOM 1253 C C . PRO A 1 162 ? 19.085 -16.149 -14.367 1.00 91.81 162 PRO A C 1
ATOM 1255 O O . PRO A 1 162 ? 18.220 -15.274 -14.427 1.00 91.81 162 PRO A O 1
ATOM 1258 N N . LEU A 1 163 ? 20.289 -16.025 -14.925 1.00 95.25 163 LEU A N 1
ATOM 1259 C CA . LEU A 1 163 ? 20.616 -14.993 -15.909 1.00 95.25 163 LEU A CA 1
ATOM 1260 C C . LEU A 1 163 ? 20.124 -15.401 -17.307 1.00 95.25 163 LEU A C 1
ATOM 1262 O O . LEU A 1 163 ? 19.690 -16.538 -17.532 1.00 95.25 163 LEU A O 1
ATOM 1266 N N . GLY A 1 164 ? 20.160 -14.454 -18.241 1.00 92.50 164 GLY A N 1
ATOM 1267 C CA . GLY A 1 164 ? 19.762 -14.657 -19.627 1.00 92.50 164 GLY A CA 1
ATOM 1268 C C . GLY A 1 164 ? 20.671 -15.613 -20.397 1.00 92.50 164 GLY A C 1
ATOM 1269 O O . GLY A 1 164 ? 21.755 -15.996 -19.960 1.00 92.50 164 GLY A O 1
ATOM 1270 N N . LYS A 1 165 ? 20.207 -16.024 -21.580 1.00 93.56 165 LYS A N 1
ATOM 1271 C CA . LYS A 1 165 ? 21.007 -16.855 -22.490 1.00 93.56 165 LYS A CA 1
ATOM 1272 C C . LYS A 1 165 ? 22.157 -16.041 -23.073 1.00 93.56 165 LYS A C 1
ATOM 1274 O O . LYS A 1 165 ? 21.968 -14.872 -23.393 1.00 93.56 165 LYS A O 1
ATOM 1279 N N . GLU A 1 166 ? 23.294 -16.699 -23.280 1.00 95.44 166 GLU A N 1
ATOM 1280 C CA . GLU A 1 166 ? 24.455 -16.113 -23.954 1.00 95.44 166 GLU A CA 1
ATOM 1281 C C . GLU A 1 166 ? 24.100 -15.604 -25.354 1.00 95.44 166 GLU A C 1
ATOM 1283 O O . GLU A 1 166 ? 23.319 -16.226 -26.084 1.00 95.44 166 GLU A O 1
ATOM 1288 N N . VAL A 1 167 ? 24.699 -14.472 -25.719 1.00 93.19 167 VAL A N 1
ATOM 1289 C CA . VAL A 1 167 ? 24.455 -13.779 -26.984 1.00 93.19 167 VAL A CA 1
ATOM 1290 C C . VAL A 1 167 ? 25.729 -13.783 -27.807 1.00 93.19 167 VAL A C 1
ATOM 1292 O O . VAL A 1 167 ? 26.821 -13.543 -27.304 1.00 93.19 167 VAL A O 1
ATOM 1295 N N . HIS A 1 168 ? 25.589 -14.053 -29.098 1.00 94.00 168 HIS A N 1
ATOM 1296 C CA . HIS A 1 168 ? 26.698 -13.946 -30.027 1.00 94.00 168 HIS A CA 1
ATOM 1297 C C . HIS A 1 168 ? 26.824 -12.503 -30.534 1.00 94.00 168 HIS A C 1
ATOM 1299 O O . HIS A 1 168 ? 25.904 -11.980 -31.175 1.00 94.00 168 HIS A O 1
ATOM 1305 N N . PHE A 1 169 ? 27.963 -11.886 -30.227 1.00 94.31 169 PHE A N 1
ATOM 1306 C CA . PHE A 1 169 ? 28.393 -10.608 -30.779 1.00 94.31 169 PHE A CA 1
ATOM 1307 C C . PHE A 1 169 ? 29.390 -10.883 -31.906 1.00 94.31 169 PHE A C 1
ATOM 1309 O O . PHE A 1 169 ? 30.465 -11.421 -31.657 1.00 94.31 169 PHE A O 1
ATOM 1316 N N . THR A 1 170 ? 29.028 -10.499 -33.124 1.00 92.31 170 THR A N 1
ATOM 1317 C CA . THR A 1 170 ? 29.888 -10.497 -34.316 1.00 92.31 170 THR A CA 1
ATOM 1318 C C . THR A 1 170 ? 31.188 -9.725 -34.073 1.00 92.31 170 THR A C 1
ATOM 1320 O O . THR A 1 170 ? 32.228 -10.070 -34.618 1.00 92.31 170 THR A O 1
ATOM 1323 N N . TYR A 1 171 ? 31.171 -8.696 -33.217 1.00 91.69 171 TYR A N 1
ATOM 1324 C CA . TYR A 1 171 ? 32.379 -7.953 -32.838 1.00 91.69 171 TYR A CA 1
ATOM 1325 C C . TYR A 1 171 ? 33.439 -8.810 -32.116 1.00 91.69 171 TYR A C 1
ATOM 1327 O O . TYR A 1 171 ? 34.613 -8.447 -32.098 1.00 91.69 171 TYR A O 1
ATOM 1335 N N . LEU A 1 172 ? 33.041 -9.945 -31.529 1.00 91.44 172 LEU A N 1
ATOM 1336 C CA . LEU A 1 172 ? 33.958 -10.898 -30.897 1.00 91.44 172 LEU A CA 1
ATOM 1337 C C . LEU A 1 172 ? 34.577 -11.892 -31.890 1.00 91.44 172 LEU A C 1
ATOM 1339 O O . LEU A 1 172 ? 35.466 -12.656 -31.505 1.00 91.44 172 LEU A O 1
ATOM 1343 N N . ASP A 1 173 ? 34.127 -11.905 -33.146 1.00 90.12 173 ASP A N 1
ATOM 1344 C CA . ASP A 1 173 ? 34.721 -12.756 -34.170 1.00 90.12 173 ASP A CA 1
ATOM 1345 C C . ASP A 1 173 ? 36.130 -12.275 -34.547 1.00 90.12 173 ASP A C 1
ATOM 1347 O O . ASP A 1 173 ? 36.454 -11.087 -34.425 1.00 90.12 173 ASP A O 1
ATOM 1351 N N . PRO A 1 174 ? 37.002 -13.176 -35.040 1.00 84.06 174 PRO A N 1
ATOM 1352 C CA . PRO A 1 174 ? 38.303 -12.784 -35.558 1.00 84.06 174 PRO A CA 1
ATOM 1353 C C . PRO A 1 174 ? 38.165 -11.686 -36.619 1.00 84.06 174 PRO A C 1
ATOM 1355 O O . PRO A 1 174 ? 37.464 -11.862 -37.618 1.00 84.06 174 PRO A O 1
ATOM 1358 N N . ARG A 1 175 ? 38.859 -10.559 -36.412 1.00 79.25 175 ARG A N 1
ATOM 1359 C CA . ARG A 1 175 ? 38.853 -9.435 -37.358 1.00 79.25 175 ARG A CA 1
ATOM 1360 C C . ARG A 1 175 ? 39.303 -9.905 -38.737 1.00 79.25 175 ARG A C 1
ATOM 1362 O O . ARG A 1 175 ? 40.372 -10.499 -38.876 1.00 79.25 175 ARG A O 1
ATOM 1369 N N . GLN A 1 176 ? 38.492 -9.613 -39.747 1.00 80.75 176 GLN A N 1
ATOM 1370 C CA . GLN A 1 176 ? 38.858 -9.865 -41.135 1.00 80.75 176 GLN A CA 1
ATOM 1371 C C . GLN A 1 176 ? 39.850 -8.796 -41.603 1.00 80.75 176 GLN A C 1
ATOM 1373 O O . GLN A 1 176 ? 39.619 -7.605 -41.401 1.00 80.75 176 GLN A O 1
ATOM 1378 N N . GLY A 1 177 ? 40.949 -9.238 -42.214 1.00 85.44 177 GLY A N 1
ATOM 1379 C CA . GLY A 1 177 ? 41.916 -8.381 -42.896 1.00 85.44 177 GLY A CA 1
ATOM 1380 C C . GLY A 1 177 ? 41.744 -8.434 -44.411 1.00 85.44 177 GLY A C 1
ATOM 1381 O O . GLY A 1 177 ? 41.056 -9.316 -44.937 1.00 85.44 177 GLY A O 1
ATOM 1382 N N . HIS A 1 178 ? 42.390 -7.513 -45.123 1.00 90.44 178 HIS A N 1
ATOM 1383 C CA . HIS A 1 178 ? 42.547 -7.668 -46.567 1.00 90.44 178 HIS A CA 1
ATOM 1384 C C . HIS A 1 178 ? 43.361 -8.937 -46.880 1.00 90.44 178 HIS A C 1
ATOM 1386 O O . HIS A 1 178 ? 44.236 -9.312 -46.096 1.00 90.44 178 HIS A O 1
ATOM 1392 N N . PRO A 1 179 ? 43.103 -9.610 -48.017 1.00 90.06 179 PRO A N 1
ATOM 1393 C CA . PRO A 1 179 ? 43.978 -10.683 -48.470 1.00 90.06 179 PRO A CA 1
ATOM 1394 C C . PRO A 1 179 ? 45.386 -10.139 -48.745 1.00 90.06 179 PRO A C 1
ATOM 1396 O O . PRO A 1 179 ? 45.545 -8.995 -49.167 1.00 90.06 179 PRO A O 1
ATOM 1399 N N . GLU A 1 180 ? 46.400 -10.986 -48.570 1.00 90.12 180 GLU A N 1
ATOM 1400 C CA . GLU A 1 180 ? 47.799 -10.653 -48.878 1.00 90.12 180 GLU A CA 1
ATOM 1401 C C . GLU A 1 180 ? 47.998 -10.242 -50.346 1.00 90.12 180 GLU A C 1
ATOM 1403 O O . GLU A 1 180 ? 48.858 -9.422 -50.640 1.00 90.12 180 GLU A O 1
ATOM 1408 N N . MET A 1 181 ? 47.188 -10.779 -51.266 1.00 91.06 181 MET A N 1
ATOM 1409 C CA . MET A 1 181 ? 47.249 -10.480 -52.697 1.00 91.06 181 MET A CA 1
ATOM 1410 C C . MET A 1 181 ? 45.925 -9.915 -53.205 1.00 91.06 181 MET A C 1
ATOM 1412 O O . MET A 1 181 ? 44.871 -10.537 -53.053 1.00 91.06 181 MET A O 1
ATOM 1416 N N . ILE A 1 182 ? 45.998 -8.771 -53.882 1.00 90.12 182 ILE A N 1
ATOM 1417 C CA . ILE A 1 182 ? 44.876 -8.120 -54.553 1.00 90.12 182 ILE A CA 1
ATOM 1418 C C . ILE A 1 182 ? 45.156 -8.092 -56.052 1.00 90.12 182 ILE A C 1
ATOM 1420 O O . ILE A 1 182 ? 46.091 -7.446 -56.518 1.00 90.12 182 ILE A O 1
ATOM 1424 N N . THR A 1 183 ? 44.315 -8.771 -56.829 1.00 88.50 183 THR A N 1
ATOM 1425 C CA . THR A 1 183 ? 44.334 -8.650 -58.289 1.00 88.50 183 THR A CA 1
ATOM 1426 C C . THR A 1 183 ? 43.558 -7.406 -58.699 1.00 88.50 183 THR A C 1
ATOM 1428 O O . THR A 1 183 ? 42.348 -7.324 -58.475 1.00 88.50 183 THR A O 1
ATOM 1431 N N . ILE A 1 184 ? 44.241 -6.446 -59.320 1.00 86.19 184 ILE A N 1
ATOM 1432 C CA . ILE A 1 184 ? 43.591 -5.267 -59.889 1.00 86.19 184 ILE A CA 1
ATOM 1433 C C . ILE A 1 184 ? 42.837 -5.720 -61.149 1.00 86.19 184 ILE A C 1
ATOM 1435 O O . ILE A 1 184 ? 43.443 -6.341 -62.031 1.00 86.19 184 ILE A O 1
ATOM 1439 N N . PRO A 1 185 ? 41.516 -5.469 -61.244 1.00 71.69 185 PRO A N 1
ATOM 1440 C CA . PRO A 1 185 ? 40.716 -5.884 -62.393 1.00 71.69 185 PRO A CA 1
ATOM 1441 C C . PRO A 1 185 ? 41.310 -5.333 -63.695 1.00 71.69 185 PRO A C 1
ATOM 1443 O O . PRO A 1 185 ? 41.834 -4.221 -63.702 1.00 71.69 185 PRO A O 1
ATOM 1446 N N . GLN A 1 186 ? 41.230 -6.122 -64.778 1.00 67.25 186 GLN A N 1
ATOM 1447 C CA . GLN A 1 186 ? 41.867 -5.840 -66.073 1.00 67.25 186 GLN A CA 1
ATOM 1448 C C . GLN A 1 186 ? 41.621 -4.393 -66.512 1.00 67.25 186 GLN A C 1
ATOM 1450 O O . GLN A 1 186 ? 40.528 -4.051 -66.966 1.00 67.25 186 GLN A O 1
ATOM 1455 N N . GLN A 1 187 ? 42.643 -3.547 -66.375 1.00 68.00 187 GLN A N 1
ATOM 1456 C CA . GLN A 1 187 ? 42.588 -2.188 -66.884 1.00 68.00 187 GLN A CA 1
ATOM 1457 C C . GLN A 1 187 ? 43.104 -2.188 -68.315 1.00 68.00 187 GLN A C 1
ATOM 1459 O O . GLN A 1 187 ? 44.231 -2.593 -68.602 1.00 68.00 187 GLN A O 1
ATOM 1464 N N . THR A 1 188 ? 42.237 -1.747 -69.215 1.00 81.31 188 THR A N 1
ATOM 1465 C CA . THR A 1 188 ? 42.565 -1.504 -70.609 1.00 81.31 188 THR A CA 1
ATOM 1466 C C . THR A 1 188 ? 43.385 -0.219 -70.698 1.00 81.31 188 THR A C 1
ATOM 1468 O O . THR A 1 188 ? 42.860 0.874 -70.488 1.00 81.31 188 THR A O 1
ATOM 1471 N N . VAL A 1 189 ? 44.678 -0.344 -70.985 1.00 85.31 189 VAL A N 1
ATOM 1472 C CA . VAL A 1 189 ? 45.608 0.784 -71.097 1.00 85.31 189 VAL A CA 1
ATOM 1473 C C . VAL A 1 189 ? 45.813 1.107 -72.570 1.00 85.31 189 VAL A C 1
ATOM 1475 O O . VAL A 1 189 ? 46.097 0.218 -73.367 1.00 85.31 189 VAL A O 1
ATOM 1478 N N . THR A 1 190 ? 45.671 2.382 -72.937 1.00 88.38 190 THR A N 1
ATOM 1479 C CA . THR A 1 190 ? 46.018 2.861 -74.281 1.00 88.38 190 THR A CA 1
ATOM 1480 C C . THR A 1 190 ? 47.377 3.535 -74.225 1.00 88.38 190 THR A C 1
ATOM 1482 O O . THR A 1 190 ? 47.553 4.534 -73.531 1.00 88.38 190 THR A O 1
ATOM 1485 N N . LEU A 1 191 ? 48.334 2.973 -74.949 1.00 88.75 191 LEU A N 1
ATOM 1486 C CA . LEU A 1 191 ? 49.710 3.440 -75.013 1.00 88.75 191 LEU A CA 1
ATOM 1487 C C . LEU A 1 191 ? 49.995 3.975 -76.409 1.00 88.75 191 LEU A C 1
ATOM 1489 O O . LEU A 1 191 ? 49.378 3.553 -77.388 1.00 88.75 191 LEU A O 1
ATOM 1493 N N . SER A 1 192 ? 50.929 4.918 -76.506 1.00 88.75 192 SER A N 1
ATOM 1494 C CA . SER A 1 192 ? 51.294 5.506 -77.787 1.00 88.75 192 SER A CA 1
ATOM 1495 C C . SER A 1 192 ? 52.775 5.365 -78.085 1.00 88.75 192 SER A C 1
ATOM 1497 O O . SER A 1 192 ? 53.610 5.703 -77.259 1.00 88.75 192 SER A O 1
ATOM 1499 N N . MET A 1 193 ? 53.118 4.941 -79.292 1.00 87.69 193 MET A N 1
ATOM 1500 C CA . MET A 1 193 ? 54.473 4.713 -79.782 1.00 87.69 193 MET A CA 1
ATOM 1501 C C . MET A 1 193 ? 54.849 5.780 -80.815 1.00 87.69 193 MET A C 1
ATOM 1503 O O . MET A 1 193 ? 54.027 6.122 -81.657 1.00 87.69 193 MET A O 1
ATOM 1507 N N . ASP A 1 194 ? 56.077 6.300 -80.777 1.00 88.25 194 ASP A N 1
ATOM 1508 C CA . ASP A 1 194 ? 56.677 7.055 -81.890 1.00 88.25 194 ASP A CA 1
ATOM 1509 C C . ASP A 1 194 ? 57.548 6.076 -82.691 1.00 88.25 194 ASP A C 1
ATOM 1511 O O . ASP A 1 194 ? 58.660 5.764 -82.255 1.00 88.25 194 ASP A O 1
ATOM 1515 N N . PRO A 1 195 ? 57.076 5.548 -83.833 1.00 82.69 195 PRO A N 1
ATOM 1516 C CA . PRO A 1 195 ? 57.757 4.460 -84.530 1.00 82.69 195 PRO A CA 1
ATOM 1517 C C . PRO A 1 195 ? 59.063 4.908 -85.211 1.00 82.69 195 PRO A C 1
ATOM 1519 O O . PRO A 1 195 ? 59.763 4.087 -85.790 1.00 82.69 195 PRO A O 1
ATOM 1522 N N . THR A 1 196 ? 59.431 6.194 -85.118 1.00 80.25 196 THR A N 1
ATOM 1523 C CA . THR A 1 196 ? 60.717 6.726 -85.602 1.00 80.25 196 THR A CA 1
ATOM 1524 C C . THR A 1 196 ? 61.826 6.710 -84.541 1.00 80.25 196 THR A C 1
ATOM 1526 O O . THR A 1 196 ? 62.966 7.079 -84.828 1.00 80.25 196 THR A O 1
ATOM 1529 N N . LYS A 1 197 ? 61.510 6.300 -83.305 1.00 81.62 197 LYS A N 1
ATOM 1530 C CA . LYS A 1 197 ? 62.430 6.273 -82.156 1.00 81.62 197 LYS A CA 1
ATOM 1531 C C . LYS A 1 197 ? 62.358 4.932 -81.425 1.00 81.62 197 LYS A C 1
ATOM 1533 O O . LYS A 1 197 ? 61.413 4.171 -81.597 1.00 81.62 197 LYS A O 1
ATOM 1538 N N . GLY A 1 198 ? 63.331 4.672 -80.550 1.00 81.50 198 GLY A N 1
ATOM 1539 C CA . GLY A 1 198 ? 63.192 3.624 -79.535 1.00 81.50 198 GLY A CA 1
ATOM 1540 C C . GLY A 1 198 ? 62.099 4.001 -78.532 1.00 81.50 198 GLY A C 1
ATOM 1541 O O . GLY A 1 198 ? 62.038 5.153 -78.093 1.00 81.50 198 GLY A O 1
ATOM 1542 N N . ASN A 1 199 ? 61.225 3.053 -78.187 1.00 89.38 199 ASN A N 1
ATOM 1543 C CA . ASN A 1 199 ? 60.126 3.272 -77.243 1.00 89.38 199 ASN A CA 1
ATOM 1544 C C . ASN A 1 199 ? 60.248 2.283 -76.086 1.00 89.38 199 ASN A C 1
ATOM 1546 O O . ASN A 1 199 ? 59.880 1.117 -76.226 1.00 89.38 199 ASN A O 1
ATOM 1550 N N . THR A 1 200 ? 60.751 2.762 -74.954 1.00 91.00 200 THR A N 1
ATOM 1551 C CA . THR A 1 200 ? 60.802 2.015 -73.698 1.00 91.00 200 THR A CA 1
ATOM 1552 C C . THR A 1 200 ? 59.594 2.376 -72.856 1.00 91.00 200 THR A C 1
ATOM 1554 O O . THR A 1 200 ? 59.398 3.549 -72.527 1.00 91.00 200 THR A O 1
ATOM 1557 N N . TYR A 1 201 ? 58.801 1.372 -72.501 1.00 89.81 201 TYR A N 1
ATOM 1558 C CA . TYR A 1 201 ? 57.659 1.506 -71.613 1.00 89.81 201 TYR A CA 1
ATOM 1559 C C . TYR A 1 201 ? 58.015 0.990 -70.232 1.00 89.81 201 TYR A C 1
ATOM 1561 O O . TYR A 1 201 ? 58.581 -0.092 -70.103 1.00 89.81 201 TYR A O 1
ATOM 1569 N N . SER A 1 202 ? 57.661 1.750 -69.204 1.00 88.56 202 SER A N 1
ATOM 1570 C CA . SER A 1 202 ? 57.774 1.304 -67.821 1.00 88.56 202 SER A CA 1
ATOM 1571 C C . SER A 1 202 ? 56.590 1.761 -66.988 1.00 88.56 202 SER A C 1
ATOM 1573 O O . SER A 1 202 ? 56.043 2.848 -67.211 1.00 88.56 202 SER A O 1
ATOM 1575 N N . ILE A 1 203 ? 56.210 0.941 -66.012 1.00 87.81 203 ILE A N 1
ATOM 1576 C CA . ILE A 1 203 ? 55.275 1.347 -64.964 1.00 87.81 203 ILE A CA 1
ATOM 1577 C C . ILE A 1 203 ? 56.033 2.147 -63.898 1.00 87.81 203 ILE A C 1
ATOM 1579 O O . ILE A 1 203 ? 57.070 1.728 -63.385 1.00 87.81 203 ILE A O 1
ATOM 1583 N N . GLN A 1 204 ? 55.533 3.336 -63.589 1.00 87.62 204 GLN A N 1
ATOM 1584 C CA . GLN A 1 204 ? 56.021 4.188 -62.517 1.00 87.62 204 GLN A CA 1
ATOM 1585 C C . GLN A 1 204 ? 55.146 3.973 -61.284 1.00 87.62 204 GLN A C 1
ATOM 1587 O O . GLN A 1 204 ? 53.923 4.125 -61.340 1.00 87.62 204 GLN A O 1
ATOM 1592 N N . LEU A 1 205 ? 55.800 3.633 -60.177 1.00 86.75 205 LEU A N 1
ATOM 1593 C CA . LEU A 1 205 ? 55.195 3.361 -58.878 1.00 86.75 205 LEU A CA 1
ATOM 1594 C C . LEU A 1 205 ? 55.785 4.316 -57.827 1.00 86.75 205 LEU A C 1
ATOM 1596 O O . LEU A 1 205 ? 56.944 4.727 -57.969 1.00 86.75 205 LEU A O 1
ATOM 1600 N N . PRO A 1 206 ? 55.038 4.647 -56.759 1.00 80.31 206 PRO A N 1
ATOM 1601 C CA . PRO A 1 206 ? 55.592 5.274 -55.566 1.00 80.31 206 PRO A CA 1
ATOM 1602 C C . PRO A 1 206 ? 56.789 4.473 -55.040 1.00 80.31 206 PRO A C 1
ATOM 1604 O O . PRO A 1 206 ? 56.794 3.244 -55.122 1.00 80.31 206 PRO A O 1
ATOM 1607 N N . ALA A 1 207 ? 57.794 5.161 -54.490 1.00 74.25 207 ALA A N 1
ATOM 1608 C CA . ALA A 1 207 ? 59.039 4.532 -54.034 1.00 74.25 207 ALA A CA 1
ATOM 1609 C C . ALA A 1 207 ? 58.799 3.378 -53.041 1.00 74.25 207 ALA A C 1
ATOM 1611 O O . ALA A 1 207 ? 59.494 2.369 -53.095 1.00 74.25 207 ALA A O 1
ATOM 1612 N N . ASP A 1 208 ? 57.767 3.500 -52.208 1.00 73.69 208 ASP A N 1
ATOM 1613 C CA . ASP A 1 208 ? 57.437 2.538 -51.154 1.00 73.69 208 ASP A CA 1
ATOM 1614 C C . ASP A 1 208 ? 56.646 1.315 -51.667 1.00 73.69 208 ASP A C 1
ATOM 1616 O O . ASP A 1 208 ? 56.478 0.337 -50.942 1.00 73.69 208 ASP A O 1
ATOM 1620 N N . SER A 1 209 ? 56.180 1.339 -52.924 1.00 76.69 209 SER A N 1
ATOM 1621 C CA . SER A 1 209 ? 55.311 0.307 -53.516 1.00 76.69 209 SER A CA 1
ATOM 1622 C C . SER A 1 209 ? 55.990 -0.517 -54.616 1.00 76.69 209 SER A C 1
ATOM 1624 O O . SER A 1 209 ? 55.365 -1.416 -55.175 1.00 76.69 209 SER A O 1
ATOM 1626 N N . GLN A 1 210 ? 57.258 -0.238 -54.945 1.00 72.06 210 GLN A N 1
ATOM 1627 C CA . GLN A 1 210 ? 57.964 -0.908 -56.049 1.00 72.06 210 GLN A CA 1
ATOM 1628 C C . GLN A 1 210 ? 58.110 -2.422 -55.844 1.00 72.06 210 GLN A C 1
ATOM 1630 O O . GLN A 1 210 ? 57.926 -3.181 -56.787 1.00 72.06 210 GLN A O 1
ATOM 1635 N N . GLU A 1 211 ? 58.377 -2.869 -54.615 1.00 76.31 211 GLU A N 1
ATOM 1636 C CA . GLU A 1 211 ? 58.497 -4.300 -54.282 1.00 76.31 211 GLU A CA 1
ATOM 1637 C C . GLU A 1 211 ? 57.139 -4.972 -54.003 1.00 76.31 211 GLU A C 1
ATOM 1639 O O . GLU A 1 211 ? 57.063 -6.191 -53.869 1.00 76.31 211 GLU A O 1
ATOM 1644 N N . GLN A 1 212 ? 56.059 -4.188 -53.911 1.00 83.12 212 GLN A N 1
ATOM 1645 C CA . GLN A 1 212 ? 54.711 -4.665 -53.589 1.00 83.12 212 GLN A CA 1
ATOM 1646 C C . GLN A 1 212 ? 53.855 -4.934 -54.831 1.00 83.12 212 GLN A C 1
ATOM 1648 O O . GLN A 1 212 ? 52.766 -5.491 -54.716 1.00 83.12 212 GLN A O 1
ATOM 1653 N N . VAL A 1 213 ? 54.287 -4.507 -56.017 1.00 85.94 213 VAL A N 1
ATOM 1654 C CA . VAL A 1 213 ? 53.470 -4.565 -57.232 1.00 85.94 213 VAL A CA 1
ATOM 1655 C C . VAL A 1 213 ? 54.161 -5.414 -58.280 1.00 85.94 213 VAL A C 1
ATOM 1657 O O . VAL A 1 213 ? 55.284 -5.119 -58.671 1.00 85.94 213 VAL A O 1
ATOM 1660 N N . SER A 1 214 ? 53.461 -6.417 -58.797 1.00 84.25 214 SER A N 1
ATOM 1661 C CA . SER A 1 214 ? 53.916 -7.235 -59.922 1.00 84.25 214 SER A CA 1
ATOM 1662 C C . SER A 1 214 ? 52.979 -7.035 -61.108 1.00 84.25 214 SER A C 1
ATOM 1664 O O . SER A 1 214 ? 51.759 -7.172 -60.973 1.00 84.25 214 SER A O 1
ATOM 1666 N N . VAL A 1 215 ? 53.527 -6.726 -62.285 1.00 81.19 215 VAL A N 1
ATOM 1667 C CA . VAL A 1 215 ? 52.751 -6.690 -63.534 1.00 81.19 215 VAL A CA 1
ATOM 1668 C C . VAL A 1 215 ? 52.967 -8.006 -64.267 1.00 81.19 215 VAL A C 1
ATOM 1670 O O . VAL A 1 215 ? 54.097 -8.463 -64.408 1.00 81.19 215 VAL A O 1
ATOM 1673 N N . MET A 1 216 ? 51.897 -8.641 -64.751 1.00 73.50 216 MET A N 1
ATOM 1674 C CA . MET A 1 216 ? 52.045 -9.890 -65.511 1.00 73.50 216 MET A CA 1
ATOM 1675 C C . MET A 1 216 ? 52.443 -9.588 -66.965 1.00 73.50 216 MET A C 1
ATOM 1677 O O . MET A 1 216 ? 51.638 -9.719 -67.887 1.00 73.50 216 MET A O 1
ATOM 1681 N N . LEU A 1 217 ? 53.685 -9.144 -67.160 1.00 77.12 217 LEU A N 1
ATOM 1682 C CA . LEU A 1 217 ? 54.339 -9.009 -68.464 1.00 77.12 217 LEU A CA 1
ATOM 1683 C C . LEU A 1 217 ? 55.054 -10.318 -68.825 1.00 77.12 217 LEU A C 1
ATOM 1685 O O . LEU A 1 217 ? 56.270 -10.370 -68.961 1.00 77.12 217 LEU A O 1
ATOM 1689 N N . ASP A 1 218 ? 54.298 -11.411 -68.921 1.00 77.88 218 ASP A N 1
ATOM 1690 C CA . ASP A 1 218 ? 54.848 -12.704 -69.321 1.00 77.88 218 ASP A CA 1
ATOM 1691 C C . ASP A 1 218 ? 55.024 -12.808 -70.848 1.00 77.88 218 ASP A C 1
ATOM 1693 O O . ASP A 1 218 ? 54.504 -12.002 -71.622 1.00 77.88 218 ASP A O 1
ATOM 1697 N N . GLY A 1 219 ? 55.770 -13.819 -71.307 1.00 81.06 219 GLY A N 1
ATOM 1698 C CA . GLY A 1 219 ? 56.054 -14.025 -72.734 1.00 81.06 219 GLY A CA 1
ATOM 1699 C C . GLY A 1 219 ? 54.813 -13.985 -73.647 1.00 81.06 219 GLY A C 1
ATOM 1700 O O . GLY A 1 219 ? 54.856 -13.297 -74.666 1.00 81.06 219 GLY A O 1
ATOM 1701 N N . PRO A 1 220 ? 53.694 -14.655 -73.303 1.00 85.81 220 PRO A N 1
ATOM 1702 C CA . PRO A 1 220 ? 52.451 -14.558 -74.068 1.00 85.81 220 PRO A CA 1
ATOM 1703 C C . PRO A 1 220 ? 51.861 -13.144 -74.111 1.00 85.81 220 PRO A C 1
ATOM 1705 O O . PRO A 1 220 ? 51.414 -12.708 -75.172 1.00 85.81 220 PRO A O 1
ATOM 1708 N N . LYS A 1 221 ? 51.862 -12.407 -72.991 1.00 85.56 221 LYS A N 1
ATOM 1709 C CA . LYS A 1 221 ? 51.349 -11.032 -72.953 1.00 85.56 221 LYS A CA 1
ATOM 1710 C C . LYS A 1 221 ? 52.226 -10.075 -73.756 1.00 85.56 221 LYS A C 1
ATOM 1712 O O . LYS A 1 221 ? 51.696 -9.223 -74.463 1.00 85.56 221 LYS A O 1
ATOM 1717 N N . LEU A 1 222 ? 53.548 -10.229 -73.695 1.00 87.94 222 LEU A N 1
ATOM 1718 C CA . LEU A 1 222 ? 54.468 -9.460 -74.534 1.00 87.94 222 LEU A CA 1
ATOM 1719 C C . LEU A 1 222 ? 54.250 -9.769 -76.025 1.00 87.94 222 LEU A C 1
ATOM 1721 O O . LEU A 1 222 ? 54.201 -8.842 -76.825 1.00 87.94 222 LEU A O 1
ATOM 1725 N N . GLN A 1 223 ? 54.007 -11.029 -76.401 1.00 88.44 223 GLN A N 1
ATOM 1726 C CA . GLN A 1 223 ? 53.651 -11.390 -77.783 1.00 88.44 223 GLN A CA 1
ATOM 1727 C C . GLN A 1 223 ? 52.328 -10.763 -78.242 1.00 88.44 223 GLN A C 1
ATOM 1729 O O . GLN A 1 223 ? 52.238 -10.297 -79.374 1.00 88.44 223 GLN A O 1
ATOM 1734 N N . GLU A 1 224 ? 51.314 -10.712 -77.375 1.00 89.62 224 GLU A N 1
ATOM 1735 C CA . GLU A 1 224 ? 50.052 -10.015 -77.661 1.00 89.62 224 GLU A CA 1
ATOM 1736 C C . GLU A 1 224 ? 50.292 -8.520 -77.921 1.00 89.62 224 GLU A C 1
ATOM 1738 O O . GLU A 1 224 ? 49.797 -7.978 -78.906 1.00 89.62 224 GLU A O 1
ATOM 1743 N N . ILE A 1 225 ? 51.086 -7.858 -77.072 1.00 89.88 225 ILE A N 1
ATOM 1744 C CA . ILE A 1 225 ? 51.447 -6.440 -77.232 1.00 89.88 225 ILE A CA 1
ATOM 1745 C C . ILE A 1 225 ? 52.220 -6.214 -78.536 1.00 89.88 225 ILE A C 1
ATOM 1747 O O . ILE A 1 225 ? 51.945 -5.255 -79.258 1.00 89.88 225 ILE A O 1
ATOM 1751 N N . GLU A 1 226 ? 53.170 -7.096 -78.847 1.00 91.56 226 GLU A N 1
ATOM 1752 C CA . GLU A 1 226 ? 53.954 -7.041 -80.079 1.00 91.56 226 GLU A CA 1
ATOM 1753 C C . GLU A 1 226 ? 53.058 -7.171 -81.312 1.00 91.56 226 GLU A C 1
ATOM 1755 O O . GLU A 1 226 ? 53.160 -6.367 -82.239 1.00 91.56 226 GLU A O 1
ATOM 1760 N N . GLN A 1 227 ? 52.130 -8.130 -81.295 1.00 91.56 227 GLN A N 1
ATOM 1761 C CA . GLN A 1 227 ? 51.181 -8.340 -82.379 1.00 91.56 227 GLN A CA 1
ATOM 1762 C C . GLN A 1 227 ? 50.257 -7.131 -82.570 1.00 91.56 227 GLN A C 1
ATOM 1764 O O . GLN A 1 227 ? 50.103 -6.674 -83.698 1.00 91.56 227 GLN A O 1
ATOM 1769 N N . LEU A 1 228 ? 49.718 -6.555 -81.487 1.00 92.25 228 LEU A N 1
ATOM 1770 C CA . LEU A 1 228 ? 48.862 -5.362 -81.553 1.00 92.25 228 LEU A CA 1
ATOM 1771 C C . LEU A 1 228 ? 49.561 -4.174 -82.227 1.00 92.25 228 LEU A C 1
ATOM 1773 O O . LEU A 1 228 ? 48.936 -3.430 -82.978 1.00 92.25 228 LEU A O 1
ATOM 1777 N N . VAL A 1 229 ? 50.856 -3.984 -81.969 1.00 90.94 229 VAL A N 1
ATOM 1778 C CA . VAL A 1 229 ? 51.632 -2.908 -82.598 1.00 90.94 229 VAL A CA 1
ATOM 1779 C C . VAL A 1 229 ? 52.006 -3.248 -84.038 1.00 90.94 229 VAL A C 1
ATOM 1781 O O . VAL A 1 229 ? 51.926 -2.380 -84.907 1.00 90.94 229 VAL A O 1
ATOM 1784 N N . ASN A 1 230 ? 52.379 -4.496 -84.321 1.00 90.94 230 ASN A N 1
ATOM 1785 C CA . ASN A 1 230 ? 52.701 -4.932 -85.679 1.00 90.94 230 ASN A CA 1
ATOM 1786 C C . ASN A 1 230 ? 51.484 -4.888 -86.612 1.00 90.94 230 ASN A C 1
ATOM 1788 O O . ASN A 1 230 ? 51.642 -4.516 -87.773 1.00 90.94 230 ASN A O 1
ATOM 1792 N N . ASP A 1 231 ? 50.277 -5.156 -86.113 1.00 90.00 231 ASP A N 1
ATOM 1793 C CA . ASP A 1 231 ? 49.031 -4.999 -86.872 1.00 90.00 231 ASP A CA 1
ATOM 1794 C C . ASP A 1 231 ? 48.807 -3.534 -87.304 1.00 90.00 231 ASP A C 1
ATOM 1796 O O . ASP A 1 231 ? 48.405 -3.275 -88.441 1.00 90.00 231 ASP A O 1
ATOM 1800 N N . GLU A 1 232 ? 49.144 -2.563 -86.445 1.00 88.75 232 GLU A N 1
ATOM 1801 C CA . GLU A 1 232 ? 49.076 -1.127 -86.762 1.00 88.75 232 GLU A CA 1
ATOM 1802 C C . GLU A 1 232 ? 50.202 -0.660 -87.710 1.00 88.75 232 GLU A C 1
ATOM 1804 O O . GLU A 1 232 ? 50.024 0.283 -88.487 1.00 88.75 232 GLU A O 1
ATOM 1809 N N . LEU A 1 233 ? 51.367 -1.318 -87.686 1.00 88.12 233 LEU A N 1
ATOM 1810 C CA . LEU A 1 233 ? 52.509 -1.009 -88.560 1.00 88.12 233 LEU A CA 1
ATOM 1811 C C . LEU A 1 233 ? 52.443 -1.713 -89.927 1.00 88.12 233 LEU A C 1
ATOM 1813 O O . LEU A 1 233 ? 53.001 -1.206 -90.907 1.00 88.12 233 LEU A O 1
ATOM 1817 N N . HIS A 1 234 ? 51.723 -2.833 -90.035 1.00 87.75 234 HIS A N 1
ATOM 1818 C CA . HIS A 1 234 ? 51.609 -3.643 -91.250 1.00 87.75 234 HIS A CA 1
ATOM 1819 C C . HIS A 1 234 ? 51.153 -2.849 -92.497 1.00 87.75 234 HIS A C 1
ATOM 1821 O O . HIS A 1 234 ? 51.760 -3.025 -93.558 1.00 87.75 234 HIS A O 1
ATOM 1827 N N . PRO A 1 235 ? 50.173 -1.914 -92.430 1.00 85.81 235 PRO A N 1
ATOM 1828 C CA . PRO A 1 235 ? 49.787 -1.077 -93.574 1.00 85.81 235 PRO A CA 1
ATOM 1829 C C . PRO A 1 235 ? 50.917 -0.199 -94.138 1.00 85.81 235 PRO A C 1
ATOM 1831 O O . PRO A 1 235 ? 50.803 0.276 -95.269 1.00 85.81 235 PRO A O 1
ATOM 1834 N N . TYR A 1 236 ? 51.979 0.021 -93.357 1.00 86.38 236 TYR A N 1
ATOM 1835 C CA . TYR A 1 236 ? 53.169 0.800 -93.709 1.00 86.38 236 TYR A CA 1
ATOM 1836 C C . TYR A 1 236 ? 54.371 -0.085 -94.072 1.00 86.38 236 TYR A C 1
ATOM 1838 O O . TYR A 1 236 ? 55.411 0.435 -94.467 1.00 86.38 236 TYR A O 1
ATOM 1846 N N . ARG A 1 237 ? 54.226 -1.416 -93.981 1.00 85.25 237 ARG A N 1
ATOM 1847 C CA . ARG A 1 237 ? 55.271 -2.427 -94.223 1.00 85.25 237 ARG A CA 1
ATOM 1848 C C . ARG A 1 237 ? 56.453 -2.372 -93.257 1.00 85.25 237 ARG A C 1
ATOM 1850 O O . ARG A 1 237 ? 57.592 -2.614 -93.654 1.00 85.25 237 ARG A O 1
ATOM 1857 N N . TYR A 1 238 ? 56.169 -2.080 -91.994 1.00 88.81 238 TYR A N 1
ATOM 1858 C CA . TYR A 1 238 ? 57.140 -2.151 -90.908 1.00 88.81 238 TYR A CA 1
ATOM 1859 C C . TYR A 1 238 ? 56.725 -3.202 -89.883 1.00 88.81 238 TYR A C 1
ATOM 1861 O O . TYR A 1 238 ? 55.536 -3.457 -89.702 1.00 88.81 238 TYR A O 1
ATOM 1869 N N . GLN A 1 239 ? 57.712 -3.769 -89.197 1.00 88.31 239 GLN A N 1
ATOM 1870 C CA . GLN A 1 239 ? 57.514 -4.625 -88.030 1.00 88.31 239 GLN A CA 1
ATOM 1871 C C . GLN A 1 239 ? 58.520 -4.268 -86.933 1.00 88.31 239 GLN A C 1
ATOM 1873 O O . GLN A 1 239 ? 59.599 -3.743 -87.208 1.00 88.31 239 GLN A O 1
ATOM 1878 N N . THR A 1 240 ? 58.172 -4.552 -85.688 1.00 89.75 240 THR A N 1
ATOM 1879 C CA . THR A 1 240 ? 59.011 -4.374 -84.504 1.00 89.75 240 THR A CA 1
ATOM 1880 C C . THR A 1 240 ? 58.966 -5.631 -83.640 1.00 89.75 240 THR A C 1
ATOM 1882 O O . THR A 1 240 ? 58.045 -6.440 -83.742 1.00 89.75 240 THR A O 1
ATOM 1885 N N . THR A 1 241 ? 59.973 -5.781 -82.786 1.00 89.12 241 THR A N 1
ATOM 1886 C CA . THR A 1 241 ? 60.075 -6.849 -81.790 1.00 89.12 241 THR A CA 1
ATOM 1887 C C . THR A 1 241 ? 60.253 -6.246 -80.405 1.00 89.12 241 THR A C 1
ATOM 1889 O O . THR A 1 241 ? 60.927 -5.218 -80.260 1.00 89.12 241 THR A O 1
ATOM 1892 N N . ILE A 1 242 ? 59.710 -6.891 -79.377 1.00 90.88 242 ILE A N 1
ATOM 1893 C CA . ILE A 1 242 ? 59.870 -6.457 -77.988 1.00 90.88 242 ILE A CA 1
ATOM 1894 C C . ILE A 1 242 ? 61.143 -7.044 -77.369 1.00 90.88 242 ILE A C 1
ATOM 1896 O O . ILE A 1 242 ? 61.422 -8.238 -77.443 1.00 90.88 242 ILE A O 1
ATOM 1900 N N . ILE A 1 243 ? 61.903 -6.176 -76.707 1.00 88.56 243 ILE A N 1
ATOM 1901 C CA . ILE A 1 243 ? 62.998 -6.510 -75.804 1.00 88.56 243 ILE A CA 1
ATOM 1902 C C . ILE A 1 243 ? 62.437 -6.468 -74.381 1.00 88.56 243 ILE A C 1
ATOM 1904 O O . ILE A 1 243 ? 62.064 -5.404 -73.880 1.00 88.56 243 ILE A O 1
ATOM 1908 N N . ASP A 1 244 ? 62.372 -7.635 -73.750 1.00 86.69 244 ASP A N 1
ATOM 1909 C CA . ASP A 1 244 ? 61.994 -7.793 -72.347 1.00 86.69 244 ASP A CA 1
ATOM 1910 C C . ASP A 1 244 ? 63.146 -7.350 -71.426 1.00 86.69 244 ASP A C 1
ATOM 1912 O O . ASP A 1 244 ? 64.305 -7.718 -71.650 1.00 86.69 244 ASP A O 1
ATOM 1916 N N . HIS A 1 245 ? 62.840 -6.537 -70.412 1.00 84.31 245 HIS A N 1
ATOM 1917 C CA . HIS A 1 245 ? 63.815 -6.066 -69.425 1.00 84.31 245 HIS A CA 1
ATOM 1918 C C . HIS A 1 245 ? 63.475 -6.547 -68.012 1.00 84.31 245 HIS A C 1
ATOM 1920 O O . HIS A 1 245 ? 64.358 -7.057 -67.318 1.00 84.31 245 HIS A O 1
ATOM 1926 N N . SER A 1 246 ? 62.227 -6.358 -67.579 1.00 81.88 246 SER A N 1
ATOM 1927 C CA . SER A 1 246 ? 61.701 -6.831 -66.297 1.00 81.88 246 SER A CA 1
ATOM 1928 C C . SER A 1 246 ? 60.172 -6.895 -66.326 1.00 81.88 246 SER A C 1
ATOM 1930 O O . SER A 1 246 ? 59.525 -6.420 -67.258 1.00 81.88 246 SER A O 1
ATOM 1932 N N . ASP A 1 247 ? 59.577 -7.369 -65.236 1.00 76.62 247 ASP A N 1
ATOM 1933 C CA . ASP A 1 247 ? 58.134 -7.327 -64.994 1.00 76.62 247 ASP A CA 1
ATOM 1934 C C . ASP A 1 247 ? 57.551 -5.905 -64.894 1.00 76.62 247 ASP A C 1
ATOM 1936 O O . ASP A 1 247 ? 56.338 -5.748 -64.824 1.00 76.62 247 ASP A O 1
ATOM 1940 N N . HIS A 1 248 ? 58.369 -4.851 -64.962 1.00 84.00 248 HIS A N 1
ATOM 1941 C CA . HIS A 1 248 ? 57.925 -3.450 -64.957 1.00 84.00 248 HIS A CA 1
ATOM 1942 C C . HIS A 1 248 ? 58.349 -2.672 -66.201 1.00 84.00 248 HIS A C 1
ATOM 1944 O O . HIS A 1 248 ? 57.965 -1.506 -66.323 1.00 84.00 248 HIS A O 1
ATOM 1950 N N . GLN A 1 249 ? 59.144 -3.258 -67.105 1.00 88.06 249 GLN A N 1
ATOM 1951 C CA . GLN A 1 249 ? 59.728 -2.538 -68.235 1.00 88.06 249 GLN A CA 1
ATOM 1952 C C . GLN A 1 249 ? 59.950 -3.424 -69.466 1.00 88.06 249 GLN A C 1
ATOM 1954 O O . GLN A 1 249 ? 60.543 -4.494 -69.388 1.00 88.06 249 GLN A O 1
ATOM 1959 N N . PHE A 1 250 ? 59.573 -2.907 -70.634 1.00 90.25 250 PHE A N 1
ATOM 1960 C CA . PHE A 1 250 ? 59.879 -3.508 -71.933 1.00 90.25 250 PHE A CA 1
ATOM 1961 C C . PHE A 1 250 ? 60.166 -2.418 -72.971 1.00 90.25 250 PHE A C 1
ATOM 1963 O O . PHE A 1 250 ? 59.755 -1.265 -72.816 1.00 90.25 250 PHE A O 1
ATOM 1970 N N . THR A 1 251 ? 60.870 -2.764 -74.045 1.00 90.88 251 THR A N 1
ATOM 1971 C CA . THR A 1 251 ? 61.231 -1.813 -75.105 1.00 90.88 251 THR A CA 1
ATOM 1972 C C . THR A 1 251 ? 60.891 -2.377 -76.472 1.00 90.88 251 THR A C 1
ATOM 1974 O O . THR A 1 251 ? 61.271 -3.496 -76.784 1.00 90.88 251 THR A O 1
ATOM 1977 N N . PHE A 1 252 ? 60.245 -1.591 -77.329 1.00 90.94 252 PHE A N 1
ATOM 1978 C CA . PHE A 1 252 ? 60.168 -1.929 -78.750 1.00 90.94 252 PHE A CA 1
ATOM 1979 C C . PHE A 1 252 ? 61.482 -1.585 -79.445 1.00 90.94 252 PHE A C 1
ATOM 1981 O O . PHE A 1 252 ? 61.955 -0.444 -79.355 1.00 90.94 252 PHE A O 1
ATOM 1988 N N . ALA A 1 253 ? 62.043 -2.549 -80.175 1.00 86.25 253 ALA A N 1
ATOM 1989 C CA . ALA A 1 253 ? 63.124 -2.288 -81.113 1.00 86.25 253 ALA A CA 1
ATOM 1990 C C . ALA A 1 253 ? 62.658 -1.297 -82.193 1.00 86.25 253 ALA A C 1
ATOM 1992 O O . ALA A 1 253 ? 61.468 -1.203 -82.510 1.00 86.25 253 ALA A O 1
ATOM 1993 N N . THR A 1 254 ? 63.592 -0.540 -82.765 1.00 83.88 254 THR A N 1
ATOM 1994 C CA . THR A 1 254 ? 63.273 0.373 -83.868 1.00 83.88 254 THR A CA 1
ATOM 1995 C C . THR A 1 254 ? 62.615 -0.421 -85.004 1.00 83.88 254 THR A C 1
ATOM 1997 O O . THR A 1 254 ? 63.215 -1.401 -85.440 1.00 83.88 254 THR A O 1
ATOM 2000 N N . PRO A 1 255 ? 61.409 -0.041 -85.471 1.00 86.75 255 PRO A N 1
ATOM 2001 C CA . PRO A 1 255 ? 60.729 -0.772 -86.530 1.00 86.75 255 PRO A CA 1
ATOM 2002 C C . PRO A 1 255 ? 61.580 -0.887 -87.800 1.00 86.75 255 PRO A C 1
ATOM 2004 O O . PRO A 1 255 ? 62.130 0.107 -88.280 1.00 86.75 255 PRO A O 1
ATOM 2007 N N . GLU A 1 256 ? 61.644 -2.086 -88.371 1.00 83.94 256 GLU A N 1
ATOM 2008 C CA . GLU A 1 256 ? 62.372 -2.385 -89.607 1.00 83.94 256 GLU A CA 1
ATOM 2009 C C . GLU A 1 256 ? 61.392 -2.643 -90.757 1.00 83.94 256 GLU A C 1
ATOM 2011 O O . GLU A 1 256 ? 60.281 -3.138 -90.550 1.00 83.94 256 GLU A O 1
ATOM 2016 N N . LYS A 1 257 ? 61.789 -2.272 -91.981 1.00 81.88 257 LYS A N 1
ATOM 2017 C CA . LYS A 1 257 ? 60.962 -2.461 -93.179 1.00 81.88 257 LYS A CA 1
ATOM 2018 C C . LYS A 1 257 ? 60.952 -3.943 -93.556 1.00 81.88 257 LYS A C 1
ATOM 2020 O O . LYS A 1 257 ? 62.005 -4.568 -93.612 1.00 81.88 257 LYS A O 1
ATOM 2025 N N . ILE A 1 258 ? 59.776 -4.491 -93.840 1.00 81.75 258 ILE A N 1
ATOM 2026 C CA . ILE A 1 258 ? 59.625 -5.888 -94.256 1.00 81.75 258 ILE A CA 1
ATOM 2027 C C . ILE A 1 258 ? 60.172 -6.022 -95.689 1.00 81.75 258 ILE A C 1
ATOM 2029 O O . ILE A 1 258 ? 59.619 -5.427 -96.617 1.00 81.75 258 ILE A O 1
ATOM 2033 N N . GLU A 1 259 ? 61.268 -6.765 -95.875 1.00 68.44 259 GLU A N 1
ATOM 2034 C CA . GLU A 1 259 ? 61.815 -7.086 -97.201 1.00 68.44 259 GLU A CA 1
ATOM 2035 C C . GLU A 1 259 ? 60.920 -8.125 -97.903 1.00 68.44 259 GLU A C 1
ATOM 2037 O O . GLU A 1 259 ? 60.607 -9.172 -97.336 1.00 68.44 259 GLU A O 1
ATOM 2042 N N . GLU A 1 260 ? 60.474 -7.840 -99.132 1.00 57.47 260 GLU A N 1
ATOM 2043 C CA . GLU A 1 260 ? 59.699 -8.795 -99.933 1.00 57.47 260 GLU A CA 1
ATOM 2044 C C . GLU A 1 260 ? 60.616 -9.899 -100.474 1.00 57.47 260 GLU A C 1
ATOM 2046 O O . GLU A 1 260 ? 61.531 -9.636 -101.255 1.00 57.47 260 GLU A O 1
ATOM 2051 N N . THR A 1 261 ? 60.336 -11.155 -100.126 1.00 46.12 261 THR A N 1
ATOM 2052 C CA . THR A 1 261 ? 60.824 -12.294 -100.908 1.00 46.12 261 THR A CA 1
ATOM 2053 C C . THR A 1 261 ? 59.982 -12.372 -102.181 1.00 46.12 261 THR A C 1
ATOM 2055 O O . THR A 1 261 ? 58.779 -12.625 -102.116 1.00 46.12 261 THR A O 1
ATOM 2058 N N . GLU A 1 262 ? 60.605 -12.114 -103.331 1.00 45.94 262 GLU A N 1
ATOM 2059 C CA . GLU A 1 262 ? 59.982 -12.189 -104.654 1.00 45.94 262 GLU A CA 1
ATOM 2060 C C . GLU A 1 262 ? 59.301 -13.550 -104.882 1.00 45.94 262 GLU A C 1
ATOM 2062 O O . GLU A 1 262 ? 59.981 -14.550 -105.091 1.00 45.94 262 GLU A O 1
ATOM 2067 N N . GLU A 1 263 ? 57.966 -13.594 -104.926 1.00 41.62 263 GLU A N 1
ATOM 2068 C CA . GLU A 1 263 ? 57.248 -14.562 -105.759 1.00 41.62 263 GLU A CA 1
ATOM 2069 C C . GLU A 1 263 ? 55.830 -14.073 -106.121 1.00 41.62 263 GLU A C 1
ATOM 2071 O O . GLU A 1 263 ? 55.010 -13.756 -105.264 1.00 41.62 263 GLU A O 1
ATOM 2076 N N . SER A 1 264 ? 55.554 -14.098 -107.433 1.00 35.38 264 SER A N 1
ATOM 2077 C CA . SER A 1 264 ? 54.272 -13.944 -108.156 1.00 35.38 264 SER A CA 1
ATOM 2078 C C . SER A 1 264 ? 53.783 -12.545 -108.618 1.00 35.38 264 SER A C 1
ATOM 2080 O O . SER A 1 264 ? 52.924 -11.902 -108.033 1.00 35.38 264 SER A O 1
ATOM 2082 N N . THR A 1 265 ? 54.293 -12.174 -109.804 1.00 38.94 265 THR A N 1
ATOM 2083 C CA . THR A 1 265 ? 53.568 -11.804 -111.052 1.00 38.94 265 THR A CA 1
ATOM 2084 C C . THR A 1 265 ? 52.449 -10.744 -111.071 1.00 38.94 265 THR A C 1
ATOM 2086 O O . THR A 1 265 ? 51.322 -11.009 -110.673 1.00 38.94 265 THR A O 1
ATOM 2089 N N . GLN A 1 266 ? 52.772 -9.630 -111.753 1.00 45.22 266 GLN A N 1
ATOM 2090 C CA . GLN A 1 266 ? 52.008 -8.904 -112.798 1.00 45.22 266 GLN A CA 1
ATOM 2091 C C . GLN A 1 266 ? 50.467 -8.884 -112.706 1.00 45.22 266 GLN A C 1
ATOM 2093 O O . GLN A 1 266 ? 49.818 -9.841 -113.113 1.00 45.22 266 GLN A O 1
ATOM 2098 N N . ASP A 1 267 ? 49.880 -7.726 -112.383 1.00 39.91 267 ASP A N 1
ATOM 2099 C CA . ASP A 1 267 ? 49.418 -6.755 -113.394 1.00 39.91 267 ASP A CA 1
ATOM 2100 C C . ASP A 1 267 ? 49.066 -5.404 -112.731 1.00 39.91 267 ASP A C 1
ATOM 2102 O O . ASP A 1 267 ? 48.530 -5.344 -111.628 1.00 39.91 267 ASP A O 1
ATOM 2106 N N . SER A 1 268 ? 49.419 -4.313 -113.407 1.00 37.41 268 SER A N 1
ATOM 2107 C CA . SER A 1 268 ? 49.177 -2.901 -113.050 1.00 37.41 268 SER A CA 1
ATOM 2108 C C . SER A 1 268 ? 47.671 -2.574 -112.929 1.00 37.41 268 SER A C 1
ATOM 2110 O O . SER A 1 268 ? 46.868 -3.222 -113.586 1.00 37.41 268 SER A O 1
ATOM 2112 N N . THR A 1 269 ? 47.156 -1.607 -112.165 1.00 39.56 269 THR A N 1
ATOM 2113 C CA . THR A 1 269 ? 47.574 -0.221 -111.905 1.00 39.56 269 THR A CA 1
ATOM 2114 C C . THR A 1 269 ? 46.888 0.283 -110.626 1.00 39.56 269 THR A C 1
ATOM 2116 O O . THR A 1 269 ? 45.690 0.557 -110.639 1.00 39.56 269 THR A O 1
ATOM 2119 N N . ASP A 1 270 ? 47.651 0.450 -109.558 1.00 38.00 270 ASP A N 1
ATOM 2120 C CA . ASP A 1 270 ? 47.463 1.493 -108.548 1.00 38.00 270 ASP A CA 1
ATOM 2121 C C . ASP A 1 270 ? 48.847 1.631 -107.915 1.00 38.00 270 ASP A C 1
ATOM 2123 O O . ASP A 1 270 ? 49.376 0.653 -107.395 1.00 38.00 270 ASP A O 1
ATOM 2127 N N . ASP A 1 271 ? 49.496 2.781 -108.075 1.00 41.75 271 ASP A N 1
ATOM 2128 C CA . ASP A 1 271 ? 50.710 3.101 -107.325 1.00 41.75 271 ASP A CA 1
ATOM 2129 C C . ASP A 1 271 ? 50.249 3.279 -105.872 1.00 41.75 271 ASP A C 1
ATOM 2131 O O . ASP A 1 271 ? 49.550 4.263 -105.590 1.00 41.75 271 ASP A O 1
ATOM 2135 N N . PRO A 1 272 ? 50.502 2.331 -104.946 1.00 48.88 272 PRO A N 1
ATOM 2136 C CA . PRO A 1 272 ? 50.156 2.581 -103.568 1.00 48.88 272 PRO A CA 1
ATOM 2137 C C . PRO A 1 272 ? 51.179 3.609 -103.113 1.00 48.88 272 PRO A C 1
ATOM 2139 O O . PRO A 1 272 ? 52.324 3.244 -102.861 1.00 48.88 272 PRO A O 1
ATOM 2142 N N . GLN A 1 273 ? 50.782 4.889 -103.059 1.00 51.41 273 GLN A N 1
ATOM 2143 C CA . GLN A 1 273 ? 51.594 5.929 -102.433 1.00 51.41 273 GLN A CA 1
ATOM 2144 C C . GLN A 1 273 ? 52.213 5.328 -101.178 1.00 51.41 273 GLN A C 1
ATOM 2146 O O . GLN A 1 273 ? 51.475 4.874 -100.297 1.00 51.41 273 GLN A O 1
ATOM 2151 N N . GLU A 1 274 ? 53.545 5.260 -101.152 1.00 59.03 274 GLU A N 1
ATOM 2152 C CA . GLU A 1 274 ? 54.292 4.741 -100.020 1.00 59.03 274 GLU A CA 1
ATOM 2153 C C . GLU A 1 274 ? 53.845 5.553 -98.807 1.00 59.03 274 GLU A C 1
ATOM 2155 O O . GLU A 1 274 ? 54.133 6.746 -98.691 1.00 59.03 274 GLU A O 1
ATOM 2160 N N . LYS A 1 275 ? 52.995 4.946 -97.973 1.00 67.75 275 LYS A N 1
ATOM 2161 C CA . LYS A 1 275 ? 52.423 5.645 -96.832 1.00 67.75 275 LYS A CA 1
ATOM 2162 C C . LYS A 1 275 ? 53.580 5.917 -95.887 1.00 67.75 275 LYS A C 1
ATOM 2164 O O . LYS A 1 275 ? 54.201 4.981 -95.392 1.00 67.75 275 LYS A O 1
ATOM 2169 N N . GLU A 1 276 ? 53.874 7.192 -95.656 1.00 76.00 276 GLU A N 1
ATOM 2170 C CA . GLU A 1 276 ? 54.866 7.574 -94.659 1.00 76.00 276 GLU A CA 1
ATOM 2171 C C . GLU A 1 276 ? 54.461 7.007 -93.296 1.00 76.00 276 GLU A C 1
ATOM 2173 O O . GLU A 1 276 ? 53.282 7.034 -92.921 1.00 76.00 276 GLU A O 1
ATOM 2178 N N . LEU A 1 277 ? 55.451 6.489 -92.566 1.00 79.94 277 LEU A N 1
ATOM 2179 C CA . LEU A 1 277 ? 55.263 5.949 -91.226 1.00 79.94 277 LEU A CA 1
ATOM 2180 C C . LEU A 1 277 ? 54.575 7.008 -90.346 1.00 79.94 277 LEU A C 1
ATOM 2182 O O . LEU A 1 277 ? 54.996 8.173 -90.343 1.00 79.94 277 LEU A O 1
ATOM 2186 N N . PRO A 1 278 ? 53.518 6.652 -89.603 1.00 82.19 278 PRO A N 1
ATOM 2187 C CA . PRO A 1 278 ? 52.796 7.628 -88.809 1.00 82.19 278 PRO A CA 1
ATOM 2188 C C . PRO A 1 278 ? 53.711 8.193 -87.719 1.00 82.19 278 PRO A C 1
ATOM 2190 O O . PRO A 1 278 ? 54.537 7.490 -87.146 1.00 82.19 278 PRO A O 1
ATOM 2193 N N . LYS A 1 279 ? 53.538 9.475 -87.378 1.00 83.25 279 LYS A N 1
ATOM 2194 C CA . LYS A 1 279 ? 54.299 10.110 -86.283 1.00 83.25 279 LYS A CA 1
ATOM 2195 C C . LYS A 1 279 ? 53.996 9.495 -84.911 1.00 83.25 279 LYS A C 1
ATOM 2197 O O . LYS A 1 279 ? 54.751 9.707 -83.967 1.00 83.25 279 LYS A O 1
ATOM 2202 N N . GLN A 1 280 ? 52.866 8.799 -84.793 1.00 86.44 280 GLN A N 1
ATOM 2203 C CA . GLN A 1 280 ? 52.409 8.155 -83.573 1.00 86.44 280 GLN A CA 1
ATOM 2204 C C . GLN A 1 280 ? 51.493 6.978 -83.921 1.00 86.44 280 GLN A C 1
ATOM 2206 O O . GLN A 1 280 ? 50.598 7.126 -84.751 1.00 86.44 280 GLN A O 1
ATOM 2211 N N . VAL A 1 281 ? 51.700 5.844 -83.262 1.00 88.38 281 VAL A N 1
ATOM 2212 C CA . VAL A 1 281 ? 50.818 4.669 -83.283 1.00 88.38 281 VAL A CA 1
ATOM 2213 C C . VAL A 1 281 ? 50.224 4.514 -81.893 1.00 88.38 281 VAL A C 1
ATOM 2215 O O . VAL A 1 281 ? 50.937 4.694 -80.911 1.00 88.38 281 VAL A O 1
ATOM 2218 N N . THR A 1 282 ? 48.940 4.203 -81.775 1.00 89.62 282 THR A N 1
ATOM 2219 C CA . THR A 1 282 ? 48.307 3.918 -80.480 1.00 89.62 282 THR A CA 1
ATOM 2220 C C . THR A 1 282 ? 47.819 2.489 -80.457 1.00 89.62 282 THR A C 1
ATOM 2222 O O . THR A 1 282 ? 47.166 2.066 -81.403 1.00 89.62 282 THR A O 1
ATOM 2225 N N . PHE A 1 283 ? 48.078 1.779 -79.368 1.00 89.12 283 PHE A N 1
ATOM 2226 C CA . PHE A 1 283 ? 47.571 0.431 -79.158 1.00 89.12 283 PHE A CA 1
ATOM 2227 C C . PHE A 1 283 ? 46.964 0.327 -77.767 1.00 89.12 283 PHE A C 1
ATOM 2229 O O . PHE A 1 283 ? 47.318 1.069 -76.845 1.00 89.12 283 PHE A O 1
ATOM 2236 N N . THR A 1 284 ? 46.032 -0.603 -77.624 1.00 88.88 284 THR A N 1
ATOM 2237 C CA . THR A 1 284 ? 45.253 -0.773 -76.409 1.00 88.88 284 THR A CA 1
ATOM 2238 C C . THR A 1 284 ? 45.411 -2.202 -75.913 1.00 88.88 284 THR A C 1
ATOM 2240 O O . THR A 1 284 ? 45.097 -3.138 -76.640 1.00 88.88 284 THR A O 1
ATOM 2243 N N . VAL A 1 285 ? 45.889 -2.377 -74.679 1.00 88.00 285 VAL A N 1
ATOM 2244 C CA . VAL A 1 285 ? 46.180 -3.694 -74.096 1.00 88.00 285 VAL A CA 1
ATOM 2245 C C . VAL A 1 285 ? 45.674 -3.803 -72.658 1.00 88.00 285 VAL A C 1
ATOM 2247 O O . VAL A 1 285 ? 45.669 -2.833 -71.904 1.00 88.00 285 VAL A O 1
ATOM 2250 N N . ASN A 1 286 ? 45.264 -5.009 -72.264 1.00 84.81 286 ASN A N 1
ATOM 2251 C CA . ASN A 1 286 ? 44.936 -5.334 -70.879 1.00 84.81 286 ASN A CA 1
ATOM 2252 C C . ASN A 1 286 ? 46.182 -5.815 -70.130 1.00 84.81 286 ASN A C 1
ATOM 2254 O O . ASN A 1 286 ? 46.706 -6.893 -70.431 1.00 84.81 286 ASN A O 1
ATOM 2258 N N . LEU A 1 287 ? 46.602 -5.039 -69.129 1.00 82.94 287 LEU A N 1
ATOM 2259 C CA . LEU A 1 287 ? 47.767 -5.323 -68.288 1.00 82.94 287 LEU A CA 1
ATOM 2260 C C . LEU A 1 287 ? 47.295 -5.620 -66.858 1.00 82.94 287 LEU A C 1
ATOM 2262 O O . LEU A 1 287 ? 46.898 -4.695 -66.146 1.00 82.94 287 LEU A O 1
ATOM 2266 N N . PRO A 1 288 ? 47.259 -6.895 -66.432 1.00 78.56 288 PRO A N 1
ATOM 2267 C CA . PRO A 1 288 ? 46.862 -7.240 -65.074 1.00 78.56 288 PRO A CA 1
ATOM 2268 C C . PRO A 1 288 ? 47.992 -6.918 -64.087 1.00 78.56 288 PRO A C 1
ATOM 2270 O O . PRO A 1 288 ? 49.168 -7.184 -64.348 1.00 78.56 288 PRO A O 1
ATOM 2273 N N . ILE A 1 289 ? 47.606 -6.360 -62.942 1.00 86.94 289 ILE A N 1
ATOM 2274 C CA . ILE A 1 289 ? 48.511 -5.955 -61.867 1.00 86.94 289 ILE A CA 1
ATOM 2275 C C . ILE A 1 289 ? 48.122 -6.720 -60.600 1.00 86.94 289 ILE A C 1
ATOM 2277 O O . ILE A 1 289 ? 46.941 -6.784 -60.246 1.00 86.94 289 ILE A O 1
ATOM 2281 N N . ILE A 1 290 ? 49.109 -7.304 -59.925 1.00 88.88 290 ILE A N 1
ATOM 2282 C CA . ILE A 1 290 ? 48.961 -7.934 -58.612 1.00 88.88 290 ILE A CA 1
ATOM 2283 C C . ILE A 1 290 ? 49.613 -7.018 -57.582 1.00 88.88 290 ILE A C 1
ATOM 2285 O O . ILE A 1 290 ? 50.770 -6.635 -57.731 1.00 88.88 290 ILE A O 1
ATOM 2289 N N . TRP A 1 291 ? 48.858 -6.676 -56.545 1.00 91.25 291 TRP A N 1
ATOM 2290 C CA . TRP A 1 291 ? 49.323 -5.864 -55.431 1.00 91.25 291 TRP A CA 1
ATOM 2291 C C . TRP A 1 291 ? 49.410 -6.709 -54.158 1.00 91.25 291 TRP A C 1
ATOM 2293 O O . TRP A 1 291 ? 48.420 -7.308 -53.733 1.00 91.25 291 TRP A O 1
ATOM 2303 N N . HIS A 1 292 ? 50.605 -6.774 -53.580 1.00 91.06 292 HIS A N 1
ATOM 2304 C CA . HIS A 1 292 ? 50.942 -7.505 -52.368 1.00 91.06 292 HIS A CA 1
ATOM 2305 C C . HIS A 1 292 ? 50.902 -6.571 -51.158 1.00 91.06 292 HIS A C 1
ATOM 2307 O O . HIS A 1 292 ? 51.745 -5.684 -51.030 1.00 91.06 292 HIS A O 1
ATOM 2313 N N . LEU A 1 293 ? 49.940 -6.792 -50.262 1.00 90.75 293 LEU A N 1
ATOM 2314 C CA . LEU A 1 293 ? 49.807 -6.019 -49.030 1.00 90.75 293 LEU A CA 1
ATOM 2315 C C . LEU A 1 293 ? 50.666 -6.606 -47.910 1.00 90.75 293 LEU A C 1
ATOM 2317 O O . LEU A 1 293 ? 50.614 -7.807 -47.627 1.00 90.75 293 LEU A O 1
ATOM 2321 N N . ASN A 1 294 ? 51.393 -5.751 -47.197 1.00 89.50 294 ASN A N 1
ATOM 2322 C CA . ASN A 1 294 ? 52.123 -6.138 -45.991 1.00 89.50 294 ASN A CA 1
ATOM 2323 C C . ASN A 1 294 ? 51.187 -6.310 -44.772 1.00 89.50 294 ASN A C 1
ATOM 2325 O O . ASN A 1 294 ? 50.004 -5.980 -44.816 1.00 89.50 294 ASN A O 1
ATOM 2329 N N . SER A 1 295 ? 51.703 -6.815 -43.644 1.00 87.94 295 SER A N 1
ATOM 2330 C CA . SER A 1 295 ? 50.880 -7.077 -42.448 1.00 87.94 295 SER A CA 1
ATOM 2331 C C . SER A 1 295 ? 50.170 -5.847 -41.869 1.00 87.94 295 SER A C 1
ATOM 2333 O O . SER A 1 295 ? 49.133 -6.006 -41.230 1.00 87.94 295 SER A O 1
ATOM 2335 N N . ILE A 1 296 ? 50.719 -4.641 -42.053 1.00 87.44 296 ILE A N 1
ATOM 2336 C CA . ILE A 1 296 ? 50.092 -3.397 -41.584 1.00 87.44 296 ILE A CA 1
ATOM 2337 C C . ILE A 1 296 ? 48.929 -3.041 -42.513 1.00 87.44 296 ILE A C 1
ATOM 2339 O O . ILE A 1 296 ? 47.826 -2.805 -42.033 1.00 87.44 296 ILE A O 1
ATOM 2343 N N . GLU A 1 297 ? 49.150 -3.080 -43.827 1.00 89.06 297 GLU A N 1
ATOM 2344 C CA . GLU A 1 297 ? 48.138 -2.792 -44.857 1.00 89.06 297 GLU A CA 1
ATOM 2345 C C . GLU A 1 297 ? 46.990 -3.815 -44.859 1.00 89.06 297 GLU A C 1
ATOM 2347 O O . GLU A 1 297 ? 45.831 -3.478 -45.087 1.00 89.06 297 GLU A O 1
ATOM 2352 N N . GLN A 1 298 ? 47.269 -5.080 -44.531 1.00 90.81 298 GLN A N 1
ATOM 2353 C CA . GLN A 1 298 ? 46.218 -6.087 -44.349 1.00 90.81 298 GLN A CA 1
ATOM 2354 C C . GLN A 1 298 ? 45.282 -5.759 -43.173 1.00 90.81 298 GLN A C 1
ATOM 2356 O O . GLN A 1 298 ? 44.133 -6.204 -43.161 1.00 90.81 298 GLN A O 1
ATOM 2361 N N . ALA A 1 299 ? 45.762 -4.980 -42.200 1.00 87.06 299 ALA A N 1
ATOM 2362 C CA . ALA A 1 299 ? 45.047 -4.596 -40.986 1.00 87.06 299 ALA A CA 1
ATOM 2363 C C . ALA A 1 299 ? 44.479 -3.161 -41.022 1.00 87.06 299 ALA A C 1
ATOM 2365 O O . ALA A 1 299 ? 43.918 -2.711 -40.022 1.00 87.06 299 ALA A O 1
ATOM 2366 N N . THR A 1 300 ? 44.594 -2.446 -42.146 1.00 87.75 300 THR A N 1
ATOM 2367 C CA . THR A 1 300 ? 43.977 -1.128 -42.369 1.00 87.75 300 THR A CA 1
ATOM 2368 C C . THR A 1 300 ? 42.708 -1.245 -43.211 1.00 87.75 300 THR A C 1
ATOM 2370 O O . THR A 1 300 ? 42.586 -2.117 -44.063 1.00 87.75 300 THR A O 1
ATOM 2373 N N . SER A 1 301 ? 41.735 -0.358 -42.980 1.00 88.38 301 SER A N 1
ATOM 2374 C CA . SER A 1 301 ? 40.425 -0.406 -43.652 1.00 88.38 301 SER A CA 1
ATOM 2375 C C . SER A 1 301 ? 40.434 0.131 -45.082 1.00 88.38 301 SER A C 1
ATOM 2377 O O . SER A 1 301 ? 39.534 -0.177 -45.861 1.00 88.38 301 SER A O 1
ATOM 2379 N N . TYR A 1 302 ? 41.417 0.960 -45.421 1.00 92.31 302 TYR A N 1
ATOM 2380 C CA . TYR A 1 302 ? 41.555 1.588 -46.724 1.00 92.31 302 TYR A CA 1
ATOM 2381 C C . TYR A 1 302 ? 43.019 1.551 -47.135 1.00 92.31 302 TYR A C 1
ATOM 2383 O O . TYR A 1 302 ? 43.887 1.994 -46.382 1.00 92.31 302 TYR A O 1
ATOM 2391 N N . ASN A 1 303 ? 43.266 1.045 -48.337 1.00 91.25 303 ASN A N 1
ATOM 2392 C CA . ASN A 1 303 ? 44.574 1.072 -48.969 1.00 91.25 303 ASN A CA 1
ATOM 2393 C C . ASN A 1 303 ? 44.409 1.578 -50.402 1.00 91.25 303 ASN A C 1
ATOM 2395 O O . ASN A 1 303 ? 43.456 1.201 -51.092 1.00 91.25 303 ASN A O 1
ATOM 2399 N N . GLU A 1 304 ? 45.357 2.387 -50.863 1.00 91.50 304 GLU A N 1
ATOM 2400 C CA . GLU A 1 304 ? 45.385 2.911 -52.226 1.00 91.50 304 GLU A CA 1
ATOM 2401 C C . GLU A 1 304 ? 46.724 2.662 -52.917 1.00 91.50 304 GLU A C 1
ATOM 2403 O O . GLU A 1 304 ? 47.777 2.636 -52.285 1.00 91.50 304 GLU A O 1
ATOM 2408 N N . LEU A 1 305 ? 46.663 2.498 -54.234 1.00 90.12 305 LEU A N 1
ATOM 2409 C CA . LEU A 1 305 ? 47.803 2.346 -55.116 1.00 90.12 305 LEU A CA 1
ATOM 2410 C C . LEU A 1 305 ? 47.666 3.326 -56.280 1.00 90.12 305 LEU A C 1
ATOM 2412 O O . LEU A 1 305 ? 46.715 3.270 -57.065 1.00 90.12 305 LEU A O 1
ATOM 2416 N N . HIS A 1 306 ? 48.657 4.200 -56.408 1.00 90.12 306 HIS A N 1
ATOM 2417 C CA . HIS A 1 306 ? 48.846 5.043 -57.581 1.00 90.12 306 HIS A CA 1
ATOM 2418 C C . HIS A 1 306 ? 49.874 4.397 -58.501 1.00 90.12 306 HIS A C 1
ATOM 2420 O O . HIS A 1 306 ? 50.916 3.942 -58.033 1.00 90.12 306 HIS A O 1
ATOM 2426 N N . TYR A 1 307 ? 49.603 4.367 -59.801 1.00 89.56 307 TYR A N 1
ATOM 2427 C CA . TYR A 1 307 ? 50.569 3.895 -60.786 1.00 89.56 307 TYR A CA 1
ATOM 2428 C C . TYR A 1 307 ? 50.334 4.575 -62.130 1.00 89.56 307 TYR A C 1
ATOM 2430 O O . TYR A 1 307 ? 49.203 4.875 -62.502 1.00 89.56 307 TYR A O 1
ATOM 2438 N N . SER A 1 308 ? 51.401 4.786 -62.891 1.00 89.75 308 SER A N 1
ATOM 2439 C CA . SER A 1 308 ? 51.294 5.345 -64.239 1.00 89.75 308 SER A CA 1
ATOM 2440 C C . SER A 1 308 ? 52.154 4.566 -65.220 1.00 89.75 308 SER A C 1
ATOM 2442 O O . SER A 1 308 ? 53.197 4.032 -64.859 1.00 89.75 308 SER A O 1
ATOM 2444 N N . TRP A 1 309 ? 51.724 4.476 -66.474 1.00 89.56 309 TRP A N 1
ATOM 2445 C CA . TRP A 1 309 ? 52.560 3.946 -67.546 1.00 89.56 309 TRP A CA 1
ATOM 2446 C C . TRP A 1 309 ? 53.284 5.098 -68.212 1.00 89.56 309 TRP A C 1
ATOM 2448 O O . TRP A 1 309 ? 52.663 6.091 -68.583 1.00 89.56 309 TRP A O 1
ATOM 2458 N N . SER A 1 310 ? 54.592 4.972 -68.392 1.00 90.12 310 SER A N 1
ATOM 2459 C CA . SER A 1 310 ? 55.425 5.982 -69.033 1.00 90.12 310 SER A CA 1
ATOM 2460 C C . SER A 1 310 ? 56.128 5.415 -70.255 1.00 90.12 310 SER A C 1
ATOM 2462 O O . SER A 1 310 ? 56.421 4.225 -70.318 1.00 90.12 310 SER A O 1
ATOM 2464 N N . ARG A 1 311 ? 56.396 6.282 -71.228 1.00 91.44 311 ARG A N 1
ATOM 2465 C CA . ARG A 1 311 ? 57.199 5.997 -72.412 1.00 91.44 311 ARG A CA 1
ATOM 2466 C C . ARG A 1 311 ? 58.377 6.948 -72.438 1.00 91.44 311 ARG A C 1
ATOM 2468 O O . ARG A 1 311 ? 58.158 8.156 -72.536 1.00 91.44 311 ARG A O 1
ATOM 2475 N N . ASN A 1 312 ? 59.599 6.424 -72.402 1.00 89.19 312 ASN A N 1
ATOM 2476 C CA . ASN A 1 312 ? 60.827 7.224 -72.346 1.00 89.19 312 ASN A CA 1
ATOM 2477 C C . ASN A 1 312 ? 60.698 8.357 -71.304 1.00 89.19 312 ASN A C 1
ATOM 2479 O O . ASN A 1 312 ? 60.839 9.531 -71.638 1.00 89.19 312 ASN A O 1
ATOM 2483 N N . GLU A 1 313 ? 60.299 7.997 -70.077 1.00 84.31 313 GLU A N 1
ATOM 2484 C CA . GLU A 1 313 ? 60.062 8.907 -68.936 1.00 84.31 313 GLU A CA 1
ATOM 2485 C C . GLU A 1 313 ? 58.863 9.868 -69.075 1.00 84.31 313 GLU A C 1
ATOM 2487 O O . GLU A 1 313 ? 58.546 10.608 -68.147 1.00 84.31 313 GLU A O 1
ATOM 2492 N N . THR A 1 314 ? 58.134 9.837 -70.194 1.00 87.56 314 THR A N 1
ATOM 2493 C CA . THR A 1 314 ? 56.926 10.649 -70.402 1.00 87.56 314 THR A CA 1
ATOM 2494 C C . THR A 1 314 ? 55.670 9.844 -70.076 1.00 87.56 314 THR A C 1
ATOM 2496 O O . THR A 1 314 ? 55.378 8.860 -70.758 1.00 87.56 314 THR A O 1
ATOM 2499 N N . VAL A 1 315 ? 54.894 10.273 -69.078 1.00 90.44 315 VAL A N 1
ATOM 2500 C CA . VAL A 1 315 ? 53.632 9.621 -68.680 1.00 90.44 315 VAL A CA 1
ATOM 2501 C C . VAL A 1 315 ? 52.672 9.506 -69.873 1.00 90.44 315 VAL A C 1
ATOM 2503 O O . VAL A 1 315 ? 52.419 10.476 -70.585 1.00 90.44 315 VAL A O 1
ATOM 2506 N N . GLN A 1 316 ? 52.178 8.293 -70.106 1.00 88.31 316 GLN A N 1
ATOM 2507 C CA . GLN A 1 316 ? 51.208 7.922 -71.139 1.00 88.31 316 GLN A CA 1
ATOM 2508 C C . GLN A 1 316 ? 49.807 7.764 -70.550 1.00 88.31 316 GLN A C 1
ATOM 2510 O O . GLN A 1 316 ? 48.839 8.235 -71.141 1.00 88.31 316 GLN A O 1
ATOM 2515 N N . SER A 1 317 ? 49.701 7.132 -69.381 1.00 86.88 317 SER A N 1
ATOM 2516 C CA . SER A 1 317 ? 48.442 6.974 -68.657 1.00 86.88 317 SER A CA 1
ATOM 2517 C C . SER A 1 317 ? 48.687 6.993 -67.154 1.00 86.88 317 SER A C 1
ATOM 2519 O O . SER A 1 317 ? 49.707 6.491 -66.690 1.00 86.88 317 SER A O 1
ATOM 2521 N N . ASP A 1 318 ? 47.756 7.572 -66.403 1.00 88.88 318 ASP A N 1
ATOM 2522 C CA . ASP A 1 318 ? 47.818 7.693 -64.946 1.00 88.88 318 ASP A CA 1
ATOM 2523 C C . ASP A 1 318 ? 46.595 7.016 -64.325 1.00 88.88 318 ASP A C 1
ATOM 2525 O O . ASP A 1 318 ? 45.472 7.186 -64.811 1.00 88.88 318 ASP A O 1
ATOM 2529 N N . HIS A 1 319 ? 46.822 6.212 -63.292 1.00 87.75 319 HIS A N 1
ATOM 2530 C CA . HIS A 1 319 ? 45.820 5.335 -62.707 1.00 87.75 319 HIS A CA 1
ATOM 2531 C C . HIS A 1 319 ? 45.873 5.369 -61.179 1.00 87.75 319 HIS A C 1
ATOM 2533 O O . HIS A 1 319 ? 46.917 5.531 -60.545 1.00 87.75 319 HIS A O 1
ATOM 2539 N N . HIS A 1 320 ? 44.702 5.167 -60.584 1.00 89.25 320 HIS A N 1
ATOM 2540 C CA . HIS A 1 320 ? 44.515 5.079 -59.146 1.00 89.25 320 HIS A CA 1
ATOM 2541 C C . HIS A 1 320 ? 43.555 3.932 -58.843 1.00 89.25 320 HIS A C 1
ATOM 2543 O O . HIS A 1 320 ? 42.486 3.825 -59.454 1.00 89.25 320 HIS A O 1
ATOM 2549 N N . TYR A 1 321 ? 43.944 3.070 -57.911 1.00 89.75 321 TYR A N 1
ATOM 2550 C CA . TYR A 1 321 ? 43.131 1.964 -57.432 1.00 89.75 321 TYR A CA 1
ATOM 2551 C C . TYR A 1 321 ? 43.086 1.990 -55.912 1.00 89.75 321 TYR A C 1
ATOM 2553 O O . TYR A 1 321 ? 44.108 2.193 -55.267 1.00 89.75 321 TYR A O 1
ATOM 2561 N N . ALA A 1 322 ? 41.913 1.752 -55.339 1.00 91.44 322 ALA A N 1
ATOM 2562 C CA . ALA A 1 322 ? 41.748 1.684 -53.899 1.00 91.44 322 ALA A CA 1
ATOM 2563 C C . ALA A 1 322 ? 40.890 0.482 -53.520 1.00 91.44 322 ALA A C 1
ATOM 2565 O O . ALA A 1 322 ? 39.943 0.123 -54.227 1.00 91.44 322 ALA A O 1
ATOM 2566 N N . VAL A 1 323 ? 41.216 -0.122 -52.382 1.00 91.31 323 VAL A N 1
ATOM 2567 C CA . VAL A 1 323 ? 40.400 -1.154 -51.748 1.00 91.31 323 VAL A CA 1
ATOM 2568 C C . VAL A 1 323 ? 39.920 -0.668 -50.396 1.00 91.31 323 VAL A C 1
ATOM 2570 O O . VAL A 1 323 ? 40.643 -0.000 -49.659 1.00 91.31 323 VAL A O 1
ATOM 2573 N N . TYR A 1 324 ? 38.684 -1.030 -50.077 1.00 92.00 324 TYR A N 1
ATOM 2574 C CA . TYR A 1 324 ? 38.063 -0.715 -48.805 1.00 92.00 324 TYR A CA 1
ATOM 2575 C C . TYR A 1 324 ? 37.474 -1.984 -48.195 1.00 92.00 324 TYR A C 1
ATOM 2577 O O . TYR A 1 324 ? 36.708 -2.692 -48.854 1.00 92.00 324 TYR A O 1
ATOM 2585 N N . LEU A 1 325 ? 37.829 -2.258 -46.942 1.00 89.94 325 LEU A N 1
ATOM 2586 C CA . LEU A 1 325 ? 37.226 -3.294 -46.114 1.00 89.94 325 LEU A CA 1
ATOM 2587 C C . LEU A 1 325 ? 36.625 -2.617 -44.871 1.00 89.94 325 LEU A C 1
ATOM 2589 O O . LEU A 1 325 ? 37.368 -2.011 -44.094 1.00 89.94 325 LEU A O 1
ATOM 2593 N N . PRO A 1 326 ? 35.298 -2.689 -44.652 1.00 87.12 326 PRO A N 1
ATOM 2594 C CA . PRO A 1 326 ? 34.653 -2.030 -43.521 1.00 87.12 326 PRO A CA 1
ATOM 2595 C C . PRO A 1 326 ? 34.921 -2.795 -42.216 1.00 87.12 326 PRO A C 1
ATOM 2597 O O . PRO A 1 326 ? 34.064 -3.517 -41.710 1.00 87.12 326 PRO A O 1
ATOM 2600 N N . MET A 1 327 ? 36.125 -2.636 -41.662 1.00 85.69 327 MET A N 1
ATOM 2601 C CA . MET A 1 327 ? 36.581 -3.348 -40.458 1.00 85.69 327 MET A CA 1
ATOM 2602 C C . MET A 1 327 ? 35.729 -3.060 -39.212 1.00 85.69 327 MET A C 1
ATOM 2604 O O . MET A 1 327 ? 35.652 -3.904 -38.323 1.00 85.69 327 MET A O 1
ATOM 2608 N N . ASP A 1 328 ? 35.047 -1.913 -39.168 1.00 85.31 328 ASP A N 1
ATOM 2609 C CA . ASP A 1 328 ? 34.155 -1.526 -38.067 1.00 85.31 328 ASP A CA 1
ATOM 2610 C C . ASP A 1 328 ? 32.718 -2.056 -38.227 1.00 85.31 328 ASP A C 1
ATOM 2612 O O . ASP A 1 328 ? 31.909 -1.927 -37.306 1.00 85.31 328 ASP A O 1
ATOM 2616 N N . GLN A 1 329 ? 32.371 -2.672 -39.366 1.00 89.00 329 GLN A N 1
ATOM 2617 C CA . GLN A 1 329 ? 31.010 -3.160 -39.625 1.00 89.00 329 GLN A CA 1
ATOM 2618 C C . GLN A 1 329 ? 30.499 -4.144 -38.557 1.00 89.00 329 GLN A C 1
ATOM 2620 O O . GLN A 1 329 ? 29.366 -3.959 -38.114 1.00 89.00 329 GLN A O 1
ATOM 2625 N N . PRO A 1 330 ? 31.297 -5.117 -38.060 1.00 90.31 330 PRO A N 1
ATOM 2626 C CA . PRO A 1 330 ? 30.854 -6.006 -36.986 1.00 90.31 330 PRO A CA 1
ATOM 2627 C C . PRO A 1 330 ? 30.448 -5.259 -35.710 1.00 90.31 330 PRO A C 1
ATOM 2629 O O . PRO A 1 330 ? 29.480 -5.641 -35.057 1.00 90.31 330 PRO A O 1
ATOM 2632 N N . LEU A 1 331 ? 31.156 -4.171 -35.371 1.00 90.25 331 LEU A N 1
ATOM 2633 C CA . LEU A 1 331 ? 30.790 -3.320 -34.240 1.00 90.25 331 LEU A CA 1
ATOM 2634 C C . LEU A 1 331 ? 29.471 -2.603 -34.525 1.00 90.25 331 LEU A C 1
ATOM 2636 O O . LEU A 1 331 ? 28.563 -2.666 -33.702 1.00 90.25 331 LEU A O 1
ATOM 2640 N N . ILE A 1 332 ? 29.358 -1.952 -35.688 1.00 90.38 332 ILE A N 1
ATOM 2641 C CA . ILE A 1 332 ? 28.164 -1.200 -36.110 1.00 90.38 332 ILE A CA 1
ATOM 2642 C C . ILE A 1 332 ? 26.914 -2.089 -36.085 1.00 90.38 332 ILE A C 1
ATOM 2644 O O . ILE A 1 332 ? 25.878 -1.671 -35.563 1.00 90.38 332 ILE A O 1
ATOM 2648 N N . ASP A 1 333 ? 27.018 -3.316 -36.596 1.00 90.12 333 ASP A N 1
ATOM 2649 C CA . ASP A 1 333 ? 25.919 -4.285 -36.639 1.00 90.12 333 ASP A CA 1
ATOM 2650 C C . ASP A 1 333 ? 25.476 -4.725 -35.235 1.00 90.12 333 ASP A C 1
ATOM 2652 O O . ASP A 1 333 ? 24.291 -4.982 -34.994 1.00 90.12 333 ASP A O 1
ATOM 2656 N N . ASP A 1 334 ? 26.412 -4.780 -34.286 1.00 94.44 334 ASP A N 1
ATOM 2657 C CA . ASP A 1 334 ? 26.129 -5.162 -32.909 1.00 94.44 334 ASP A CA 1
ATOM 2658 C C . ASP A 1 334 ? 25.733 -3.991 -32.004 1.00 94.44 334 ASP A C 1
ATOM 2660 O O . ASP A 1 334 ? 25.093 -4.252 -30.984 1.00 94.44 334 ASP A O 1
ATOM 2664 N N . VAL A 1 335 ? 26.010 -2.724 -32.356 1.00 93.56 335 VAL A N 1
ATOM 2665 C CA . VAL A 1 335 ? 25.676 -1.540 -31.529 1.00 93.56 335 VAL A CA 1
ATOM 2666 C C . VAL A 1 335 ? 24.260 -1.615 -30.933 1.00 93.56 335 VAL A C 1
ATOM 2668 O O . VAL A 1 335 ? 24.134 -1.444 -29.718 1.00 93.56 335 VAL A O 1
ATOM 2671 N N . PRO A 1 336 ? 23.185 -1.925 -31.692 1.00 92.12 336 PRO A N 1
ATOM 2672 C CA . PRO A 1 336 ? 21.844 -2.032 -31.115 1.00 92.12 336 PRO A CA 1
ATOM 2673 C C . PRO A 1 336 ? 21.727 -3.102 -30.019 1.00 92.12 336 PRO A C 1
ATOM 2675 O O . PRO A 1 336 ? 21.076 -2.870 -28.997 1.00 92.12 336 PRO A O 1
ATOM 2678 N N . LYS A 1 337 ? 22.370 -4.265 -30.199 1.00 91.44 337 LYS A N 1
ATOM 2679 C CA . LYS A 1 337 ? 22.379 -5.353 -29.206 1.00 91.44 337 LYS A CA 1
ATOM 2680 C C . LYS A 1 337 ? 23.202 -4.959 -27.984 1.00 91.44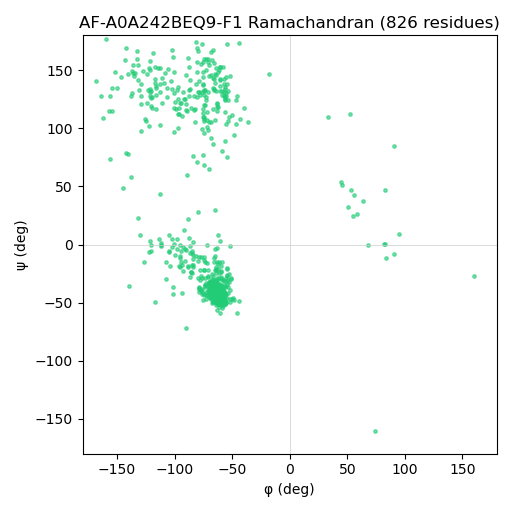 337 LYS A C 1
ATOM 2682 O O . LYS A 1 337 ? 22.747 -5.159 -26.861 1.00 91.44 337 LYS A O 1
ATOM 2687 N N . ILE A 1 338 ? 24.381 -4.374 -28.205 1.00 92.00 338 ILE A N 1
ATOM 2688 C CA . ILE A 1 338 ? 25.289 -3.914 -27.148 1.00 92.00 338 ILE A CA 1
ATOM 2689 C C . ILE A 1 338 ? 24.566 -2.904 -26.257 1.00 92.00 338 ILE A C 1
ATOM 2691 O O . ILE A 1 338 ? 24.477 -3.108 -25.050 1.00 92.00 338 ILE A O 1
ATOM 2695 N N . LEU A 1 339 ? 23.971 -1.865 -26.851 1.00 91.62 339 LEU A N 1
ATOM 2696 C CA . LEU A 1 339 ? 23.236 -0.844 -26.105 1.00 91.62 339 LEU A CA 1
ATOM 2697 C C . LEU A 1 339 ? 22.047 -1.435 -25.342 1.00 91.62 339 LEU A C 1
ATOM 2699 O O . LEU A 1 339 ? 21.838 -1.081 -24.185 1.00 91.62 339 LEU A O 1
ATOM 2703 N N . THR A 1 340 ? 21.307 -2.368 -25.949 1.00 90.62 340 THR A N 1
ATOM 2704 C CA . THR A 1 340 ? 20.176 -3.034 -25.287 1.00 90.62 340 THR A CA 1
ATOM 2705 C C . THR A 1 340 ? 20.631 -3.806 -24.046 1.00 90.62 340 THR A C 1
ATOM 2707 O O . THR A 1 340 ? 20.060 -3.631 -22.972 1.00 90.62 340 THR A O 1
ATOM 2710 N N . HIS A 1 341 ? 21.674 -4.634 -24.157 1.00 92.75 341 HIS A N 1
ATOM 2711 C CA . HIS A 1 341 ? 22.141 -5.444 -23.029 1.00 92.75 341 HIS A CA 1
ATOM 2712 C C . HIS A 1 341 ? 22.827 -4.611 -21.943 1.00 92.75 341 HIS A C 1
ATOM 2714 O O . HIS A 1 341 ? 22.563 -4.851 -20.767 1.00 92.75 341 HIS A O 1
ATOM 2720 N N . LEU A 1 342 ? 23.634 -3.607 -22.308 1.00 91.19 342 LEU A N 1
ATOM 2721 C CA . LEU A 1 342 ? 24.248 -2.696 -21.336 1.00 91.19 342 LEU A CA 1
ATOM 2722 C C . LEU A 1 342 ? 23.198 -1.854 -20.602 1.00 91.19 342 LEU A C 1
ATOM 2724 O O . LEU A 1 342 ? 23.309 -1.659 -19.400 1.00 91.19 342 LEU A O 1
ATOM 2728 N N . GLN A 1 343 ? 22.137 -1.409 -21.282 1.00 90.56 343 GLN A N 1
ATOM 2729 C CA . GLN A 1 343 ? 21.056 -0.665 -20.632 1.00 90.56 343 GLN A CA 1
ATOM 2730 C C . GLN A 1 343 ? 20.286 -1.525 -19.620 1.00 90.56 343 GLN A C 1
ATOM 2732 O O . GLN A 1 343 ? 19.943 -1.050 -18.533 1.00 90.56 343 GLN A O 1
ATOM 2737 N N . VAL A 1 344 ? 19.984 -2.781 -19.967 1.00 91.25 344 VAL A N 1
ATOM 2738 C CA . VAL A 1 344 ? 19.305 -3.704 -19.044 1.00 91.25 344 VAL A CA 1
ATOM 2739 C C . VAL A 1 344 ? 20.216 -4.057 -17.865 1.00 91.25 344 VAL A C 1
ATOM 2741 O O . VAL A 1 344 ? 19.735 -4.104 -16.732 1.00 91.25 344 VAL A O 1
ATOM 2744 N N . LEU A 1 345 ? 21.516 -4.247 -18.118 1.00 94.94 345 LEU A N 1
ATOM 2745 C CA . LEU A 1 345 ? 22.532 -4.473 -17.092 1.00 94.94 345 LEU A CA 1
ATOM 2746 C C . LEU A 1 345 ? 22.595 -3.309 -16.092 1.00 94.94 345 LEU A C 1
ATOM 2748 O O . LEU A 1 345 ? 22.395 -3.537 -14.897 1.00 94.94 345 LEU A O 1
ATOM 2752 N N . ASP A 1 346 ? 22.782 -2.084 -16.587 1.00 89.00 346 ASP A N 1
ATOM 2753 C CA . ASP A 1 346 ? 22.831 -0.859 -15.779 1.00 89.00 346 ASP A CA 1
ATOM 2754 C C . ASP A 1 346 ? 21.556 -0.710 -14.941 1.00 89.00 346 ASP A C 1
ATOM 2756 O O . ASP A 1 346 ? 21.600 -0.585 -13.715 1.00 89.00 346 ASP A O 1
ATOM 2760 N N . THR A 1 347 ? 20.390 -0.849 -15.580 1.00 87.88 347 THR A N 1
ATOM 2761 C CA . THR A 1 347 ? 19.093 -0.739 -14.899 1.00 87.88 347 THR A CA 1
ATOM 2762 C C . THR A 1 347 ? 18.959 -1.760 -13.765 1.00 87.88 347 THR A C 1
ATOM 2764 O O . THR A 1 347 ? 18.540 -1.405 -12.661 1.00 87.88 347 THR A O 1
ATOM 2767 N N . ALA A 1 348 ? 19.306 -3.027 -14.010 1.00 92.31 348 ALA A N 1
ATOM 2768 C CA . ALA A 1 348 ? 19.205 -4.081 -13.004 1.00 92.31 348 ALA A CA 1
ATOM 2769 C C . ALA A 1 348 ? 20.187 -3.855 -11.843 1.00 92.31 348 ALA A C 1
ATOM 2771 O O . ALA A 1 348 ? 19.797 -3.953 -10.677 1.00 92.31 348 ALA A O 1
ATOM 2772 N N . ALA A 1 349 ? 21.439 -3.502 -12.141 1.00 91.75 349 ALA A N 1
ATOM 2773 C CA . ALA A 1 349 ? 22.456 -3.236 -11.131 1.00 91.75 349 ALA A CA 1
ATOM 2774 C C . ALA A 1 349 ? 22.103 -2.021 -10.261 1.00 91.75 349 ALA A C 1
ATOM 2776 O O . ALA A 1 349 ? 22.185 -2.104 -9.032 1.00 91.75 349 ALA A O 1
ATOM 2777 N N . GLN A 1 350 ? 21.639 -0.923 -10.867 1.00 88.19 350 GLN A N 1
ATOM 2778 C CA . GLN A 1 350 ? 21.167 0.256 -10.139 1.00 88.19 350 GLN A CA 1
ATOM 2779 C C . GLN A 1 350 ? 19.962 -0.063 -9.250 1.00 88.19 350 GLN A C 1
ATOM 2781 O O . GLN A 1 350 ? 19.912 0.383 -8.101 1.00 88.19 350 GLN A O 1
ATOM 2786 N N . GLN A 1 351 ? 19.000 -0.854 -9.738 1.00 89.62 351 GLN A N 1
ATOM 2787 C CA . GLN A 1 351 ? 17.853 -1.289 -8.937 1.00 89.62 351 GLN A CA 1
ATOM 2788 C C . GLN A 1 351 ? 18.294 -2.122 -7.731 1.00 89.62 351 GLN A C 1
ATOM 2790 O O . GLN A 1 351 ? 17.841 -1.860 -6.617 1.00 89.62 351 GLN A O 1
ATOM 2795 N N . ILE A 1 352 ? 19.212 -3.076 -7.917 1.00 90.81 352 ILE A N 1
ATOM 2796 C CA . ILE A 1 352 ? 19.756 -3.886 -6.818 1.00 90.81 352 ILE A CA 1
ATOM 2797 C C . ILE A 1 352 ? 20.478 -2.995 -5.801 1.00 90.81 352 ILE A C 1
ATOM 2799 O O . ILE A 1 352 ? 20.181 -3.066 -4.607 1.00 90.81 352 ILE A O 1
ATOM 2803 N N . ALA A 1 353 ? 21.381 -2.122 -6.254 1.00 89.25 353 ALA A N 1
ATOM 2804 C CA . ALA A 1 353 ? 22.106 -1.206 -5.375 1.00 89.25 353 ALA A CA 1
ATOM 2805 C C . ALA A 1 353 ? 21.150 -0.274 -4.610 1.00 89.25 353 ALA A C 1
ATOM 2807 O O . ALA A 1 353 ? 21.325 -0.047 -3.418 1.00 89.25 353 ALA A O 1
ATOM 2808 N N . THR A 1 354 ? 20.082 0.199 -5.250 1.00 86.88 354 THR A N 1
ATOM 2809 C CA . THR A 1 354 ? 19.077 1.066 -4.616 1.00 86.88 354 THR A CA 1
ATOM 2810 C C . THR A 1 354 ? 18.241 0.319 -3.574 1.00 86.88 354 THR A C 1
ATOM 2812 O O . THR A 1 354 ? 17.977 0.839 -2.490 1.00 86.88 354 THR A O 1
ATOM 2815 N N . LEU A 1 355 ? 17.817 -0.910 -3.882 1.00 87.88 355 LEU A N 1
ATOM 2816 C CA . LEU A 1 355 ? 16.961 -1.701 -2.999 1.00 87.88 355 LEU A CA 1
ATOM 2817 C C . LEU A 1 355 ? 17.718 -2.222 -1.773 1.00 87.88 355 LEU A C 1
ATOM 2819 O O . LEU A 1 355 ? 17.199 -2.164 -0.656 1.00 87.88 355 LEU A O 1
ATOM 2823 N N . PHE A 1 356 ? 18.933 -2.728 -1.975 1.00 88.75 356 PHE A N 1
ATOM 2824 C CA . PHE A 1 356 ? 19.692 -3.453 -0.952 1.00 88.75 356 PHE A CA 1
ATOM 2825 C C . PHE A 1 356 ? 20.870 -2.652 -0.384 1.00 88.75 356 PHE A C 1
ATOM 2827 O O . PHE A 1 356 ? 21.405 -3.013 0.666 1.00 88.75 356 PHE A O 1
ATOM 2834 N N . GLY A 1 357 ? 21.282 -1.571 -1.045 1.00 86.50 357 GLY A N 1
ATOM 2835 C CA . GLY A 1 357 ? 22.302 -0.653 -0.554 1.00 86.50 357 GLY A CA 1
ATOM 2836 C C . GLY A 1 357 ? 21.821 0.186 0.624 1.00 86.50 357 GLY A C 1
ATOM 2837 O O . GLY A 1 357 ? 20.627 0.353 0.883 1.00 86.50 357 GLY A O 1
ATOM 2838 N N . ASN A 1 358 ? 22.782 0.714 1.378 1.00 83.62 358 ASN A N 1
ATOM 2839 C CA . ASN A 1 358 ? 22.503 1.635 2.469 1.00 83.62 358 ASN A CA 1
ATOM 2840 C C . ASN A 1 358 ? 22.545 3.077 1.926 1.00 83.62 358 ASN A C 1
ATOM 2842 O O . ASN A 1 358 ? 23.596 3.466 1.403 1.00 83.62 358 ASN A O 1
ATOM 2846 N N . PRO A 1 359 ? 21.482 3.889 2.105 1.00 75.75 359 PRO A N 1
ATOM 2847 C CA . PRO A 1 359 ? 21.406 5.262 1.601 1.00 75.75 359 PRO A CA 1
ATOM 2848 C C . PRO A 1 359 ? 22.605 6.154 1.945 1.00 75.75 359 PRO A C 1
ATOM 2850 O O . PRO A 1 359 ? 22.942 7.057 1.195 1.00 75.75 359 PRO A O 1
ATOM 2853 N N . ASN A 1 360 ? 23.290 5.900 3.060 1.00 73.50 360 ASN A N 1
ATOM 2854 C CA . ASN A 1 360 ? 24.404 6.745 3.500 1.00 73.50 360 ASN A CA 1
ATOM 2855 C C . ASN A 1 360 ? 25.791 6.171 3.168 1.00 73.50 360 ASN A C 1
ATOM 2857 O O . ASN A 1 360 ? 26.793 6.757 3.572 1.00 73.50 360 ASN A O 1
ATOM 2861 N N . GLN A 1 361 ? 25.876 5.000 2.522 1.00 69.50 361 GLN A N 1
ATOM 2862 C CA . GLN A 1 361 ? 27.149 4.275 2.360 1.00 69.50 361 GLN A CA 1
ATOM 2863 C C . GLN A 1 361 ? 27.344 3.633 0.982 1.00 69.50 361 GLN A C 1
ATOM 2865 O O . GLN A 1 361 ? 28.476 3.580 0.513 1.00 69.50 361 GLN A O 1
ATOM 2870 N N . SER A 1 362 ? 26.286 3.123 0.346 1.00 69.62 362 SER A N 1
ATOM 2871 C CA . SER A 1 362 ? 26.406 2.271 -0.846 1.00 69.62 362 SER A CA 1
ATOM 2872 C C . SER A 1 362 ? 25.274 2.479 -1.859 1.00 69.62 362 SER A C 1
ATOM 2874 O O . SER A 1 362 ? 24.650 1.523 -2.308 1.00 69.62 362 SER A O 1
ATOM 2876 N N . LEU A 1 363 ? 24.987 3.744 -2.196 1.00 71.94 363 LEU A N 1
ATOM 2877 C CA . LEU A 1 363 ? 23.959 4.114 -3.185 1.00 71.94 363 LEU A CA 1
ATOM 2878 C C . LEU A 1 363 ? 24.421 3.976 -4.640 1.00 71.94 363 LEU A C 1
ATOM 2880 O O . LEU A 1 363 ? 23.588 3.772 -5.517 1.00 71.94 363 LEU A O 1
ATOM 2884 N N . SER A 1 364 ? 25.721 4.126 -4.916 1.00 84.25 364 SER A N 1
ATOM 2885 C CA . SER A 1 364 ? 26.240 3.985 -6.281 1.00 84.25 364 SER A CA 1
ATOM 2886 C C . SER A 1 364 ? 26.595 2.535 -6.591 1.00 84.25 364 SER A C 1
ATOM 2888 O O . SER A 1 364 ? 26.996 1.785 -5.701 1.00 84.25 364 SER A O 1
ATOM 2890 N N . VAL A 1 365 ? 26.538 2.171 -7.871 1.00 88.00 365 VAL A N 1
ATOM 2891 C CA . VAL A 1 365 ? 26.962 0.859 -8.376 1.00 88.00 365 VAL A CA 1
ATOM 2892 C C . VAL A 1 365 ? 28.379 0.521 -7.902 1.00 88.00 365 VAL A C 1
ATOM 2894 O O . VAL A 1 365 ? 28.587 -0.525 -7.297 1.00 88.00 365 VAL A O 1
ATOM 2897 N N . GLN A 1 366 ? 29.341 1.434 -8.055 1.00 88.62 366 GLN A N 1
ATOM 2898 C CA . GLN A 1 366 ? 30.735 1.176 -7.679 1.00 88.62 366 GLN A CA 1
ATOM 2899 C C . GLN A 1 366 ? 30.906 0.987 -6.164 1.00 88.62 366 GLN A C 1
ATOM 2901 O O . GLN A 1 366 ? 31.627 0.095 -5.717 1.00 88.62 366 GLN A O 1
ATOM 2906 N N . SER A 1 367 ? 30.221 1.797 -5.344 1.00 88.88 367 SER A N 1
ATOM 2907 C CA . SER A 1 367 ? 30.300 1.676 -3.878 1.00 88.88 367 SER A CA 1
ATOM 2908 C C . SER A 1 367 ? 29.625 0.399 -3.369 1.00 88.88 367 SER A C 1
ATOM 2910 O O . SER A 1 367 ? 30.141 -0.251 -2.457 1.00 88.88 367 SER A O 1
ATOM 2912 N N . TYR A 1 368 ? 28.514 -0.009 -3.986 1.00 91.81 368 TYR A N 1
ATOM 2913 C CA . TYR A 1 368 ? 27.829 -1.259 -3.670 1.00 91.81 368 TYR A CA 1
ATOM 2914 C C . TYR A 1 368 ? 28.631 -2.488 -4.133 1.00 91.81 368 TYR A C 1
ATOM 2916 O O . TYR A 1 368 ? 28.794 -3.437 -3.365 1.00 91.81 368 TYR A O 1
ATOM 2924 N N . ALA A 1 369 ? 29.225 -2.449 -5.330 1.00 92.75 369 ALA A N 1
ATOM 2925 C CA . ALA A 1 369 ? 30.124 -3.491 -5.823 1.00 92.75 369 ALA A CA 1
ATOM 2926 C C . ALA A 1 369 ? 31.372 -3.631 -4.934 1.00 92.75 369 ALA A C 1
ATOM 2928 O O . ALA A 1 369 ? 31.750 -4.745 -4.564 1.00 92.75 369 ALA A O 1
ATOM 2929 N N . ALA A 1 370 ? 31.980 -2.518 -4.509 1.00 91.62 370 ALA A N 1
ATOM 2930 C CA . ALA A 1 370 ? 33.090 -2.528 -3.556 1.00 91.62 370 ALA A CA 1
ATOM 2931 C C . ALA A 1 370 ? 32.686 -3.139 -2.202 1.00 91.62 370 ALA A C 1
ATOM 2933 O O . ALA A 1 370 ? 33.414 -3.972 -1.662 1.00 91.62 370 ALA A O 1
ATOM 2934 N N . MET A 1 371 ? 31.503 -2.789 -1.681 1.00 91.12 371 MET A N 1
ATOM 2935 C CA . MET A 1 371 ? 30.956 -3.367 -0.446 1.00 91.12 371 MET A CA 1
ATOM 2936 C C . MET A 1 371 ? 30.770 -4.885 -0.563 1.00 91.12 371 MET A C 1
ATOM 2938 O O . MET A 1 371 ? 31.122 -5.616 0.362 1.00 91.12 371 MET A O 1
ATOM 2942 N N . ILE A 1 372 ? 30.245 -5.359 -1.695 1.00 91.81 372 ILE A N 1
ATOM 2943 C CA . ILE A 1 372 ? 30.073 -6.785 -1.992 1.00 91.81 372 ILE A CA 1
ATOM 2944 C C . ILE A 1 372 ? 31.416 -7.524 -2.024 1.00 91.81 372 ILE A C 1
ATOM 2946 O O . ILE A 1 372 ? 31.511 -8.639 -1.512 1.00 91.81 372 ILE A O 1
ATOM 2950 N N . ARG A 1 373 ? 32.444 -6.927 -2.641 1.00 90.69 373 ARG A N 1
ATOM 2951 C CA . ARG A 1 373 ? 33.767 -7.553 -2.806 1.00 90.69 373 ARG A CA 1
ATOM 2952 C C . ARG A 1 373 ? 34.644 -7.479 -1.554 1.00 90.69 373 ARG A C 1
ATOM 2954 O O . ARG A 1 373 ? 35.646 -8.192 -1.486 1.00 90.69 373 ARG A O 1
ATOM 2961 N N . ALA A 1 374 ? 34.293 -6.641 -0.579 1.00 90.94 374 ALA A N 1
ATOM 2962 C CA . ALA A 1 374 ? 35.032 -6.515 0.671 1.00 90.94 374 ALA A CA 1
ATOM 2963 C C . ALA A 1 374 ? 35.155 -7.874 1.382 1.00 90.94 374 ALA A C 1
ATOM 2965 O O . ALA A 1 374 ? 34.184 -8.624 1.496 1.00 90.94 374 ALA A O 1
ATOM 2966 N N . SER A 1 375 ? 36.349 -8.188 1.890 1.00 90.31 375 SER A N 1
ATOM 2967 C CA . SER A 1 375 ? 36.658 -9.482 2.518 1.00 90.31 375 SER A CA 1
ATOM 2968 C C . SER A 1 375 ? 35.721 -9.829 3.681 1.00 90.31 375 SER A C 1
ATOM 2970 O O . SER A 1 375 ? 35.313 -10.976 3.821 1.00 90.31 375 SER A O 1
ATOM 2972 N N . GLU A 1 376 ? 35.304 -8.834 4.465 1.00 90.00 376 GLU A N 1
ATOM 2973 C CA . GLU A 1 376 ? 34.346 -8.967 5.577 1.00 90.00 376 GLU A CA 1
ATOM 2974 C C . GLU A 1 376 ? 32.915 -9.356 5.158 1.00 90.00 376 GLU A C 1
ATOM 2976 O O . GLU A 1 376 ? 32.096 -9.737 6.001 1.00 90.00 376 GLU A O 1
ATOM 2981 N N . ASN A 1 377 ? 32.598 -9.237 3.868 1.00 89.31 377 ASN A N 1
ATOM 2982 C CA . ASN A 1 377 ? 31.279 -9.494 3.292 1.00 89.31 377 ASN A CA 1
ATOM 2983 C C . ASN A 1 377 ? 31.255 -10.729 2.387 1.00 89.31 377 ASN A C 1
ATOM 2985 O O . ASN A 1 377 ? 30.190 -11.111 1.898 1.00 89.31 377 ASN A O 1
ATOM 2989 N N . GLN A 1 378 ? 32.399 -11.393 2.212 1.00 84.19 378 GLN A N 1
ATOM 2990 C CA . GLN A 1 378 ? 32.469 -12.664 1.502 1.00 84.19 378 GLN A CA 1
ATOM 2991 C C . GLN A 1 378 ? 31.603 -13.719 2.205 1.00 84.19 378 GLN A C 1
ATOM 2993 O O . GLN A 1 378 ? 31.645 -13.871 3.424 1.00 84.19 378 GLN A O 1
ATOM 2998 N N . GLY A 1 379 ? 30.788 -14.433 1.427 1.00 83.44 379 GLY A N 1
ATOM 2999 C CA . GLY A 1 379 ? 29.865 -15.460 1.924 1.00 83.44 379 GLY A CA 1
ATOM 3000 C C . GLY A 1 379 ? 28.520 -14.943 2.447 1.00 83.44 379 GLY A C 1
ATOM 3001 O O . GLY A 1 379 ? 27.615 -15.752 2.622 1.00 83.44 379 GLY A O 1
ATOM 3002 N N . LYS A 1 380 ? 28.347 -13.628 2.642 1.00 91.00 380 LYS A N 1
ATOM 3003 C CA . LYS A 1 380 ? 27.040 -13.040 2.978 1.00 91.00 380 LYS A CA 1
ATOM 3004 C C . LYS A 1 380 ? 26.202 -12.858 1.720 1.00 91.00 380 LYS A C 1
ATOM 3006 O O . LYS A 1 380 ? 26.708 -12.385 0.701 1.00 91.00 380 LYS A O 1
ATOM 3011 N N . THR A 1 381 ? 24.921 -13.175 1.799 1.00 91.31 381 THR A N 1
ATOM 3012 C CA . THR A 1 381 ? 23.936 -12.933 0.740 1.00 91.31 381 THR A CA 1
ATOM 3013 C C . THR A 1 381 ? 23.579 -11.446 0.623 1.00 91.31 381 THR A C 1
ATOM 3015 O O . THR A 1 381 ? 23.726 -10.681 1.578 1.00 91.31 381 THR A O 1
ATOM 3018 N N . VAL A 1 382 ? 23.032 -11.016 -0.517 1.00 89.88 382 VAL A N 1
ATOM 3019 C CA . VAL A 1 382 ? 22.480 -9.657 -0.702 1.00 89.88 382 VAL A CA 1
ATOM 3020 C C . VAL A 1 382 ? 21.454 -9.270 0.375 1.00 89.88 382 VAL A C 1
ATOM 3022 O O . VAL A 1 382 ? 21.392 -8.107 0.769 1.00 89.88 382 VAL A O 1
ATOM 3025 N N . LEU A 1 383 ? 20.692 -10.237 0.905 1.00 88.94 383 LEU A N 1
ATOM 3026 C CA . LEU A 1 383 ? 19.698 -10.012 1.964 1.00 88.94 383 LEU A CA 1
ATOM 3027 C C . LEU A 1 383 ? 20.343 -9.762 3.337 1.00 88.94 383 LEU A C 1
ATOM 3029 O O . LEU A 1 383 ? 19.825 -8.981 4.140 1.00 88.94 383 LEU A O 1
ATOM 3033 N N . GLU A 1 384 ? 21.468 -10.421 3.614 1.00 89.19 384 GLU A N 1
ATOM 3034 C CA . GLU A 1 384 ? 22.255 -10.236 4.840 1.00 89.19 384 GLU A 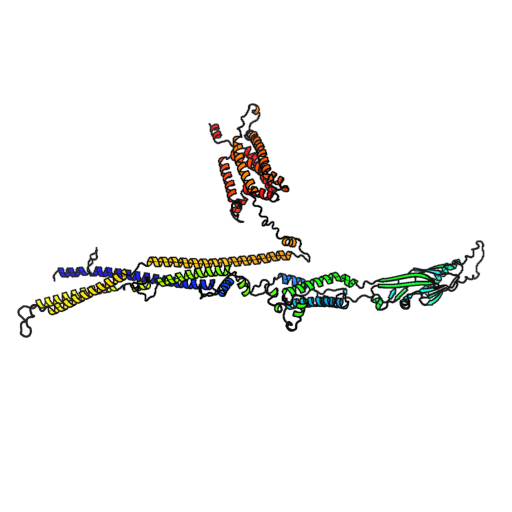CA 1
ATOM 3035 C C . GLU A 1 384 ? 23.080 -8.947 4.801 1.00 89.19 384 GLU A C 1
ATOM 3037 O O . GLU A 1 384 ? 23.324 -8.334 5.839 1.00 89.19 384 GLU A O 1
ATOM 3042 N N . LEU A 1 385 ? 23.478 -8.506 3.606 1.00 88.88 385 LEU A N 1
ATOM 3043 C CA . LEU A 1 385 ? 24.174 -7.234 3.401 1.00 88.88 385 LEU A CA 1
ATOM 3044 C C . LEU A 1 385 ? 23.243 -6.017 3.517 1.00 88.88 385 LEU A C 1
ATOM 3046 O O . LEU A 1 385 ? 23.711 -4.912 3.805 1.00 88.88 385 LEU A O 1
ATOM 3050 N N . ALA A 1 386 ? 21.935 -6.207 3.333 1.00 87.62 386 ALA A N 1
ATOM 3051 C CA . ALA A 1 386 ? 20.936 -5.154 3.457 1.00 87.62 386 ALA A CA 1
ATOM 3052 C C . ALA A 1 386 ? 20.745 -4.721 4.924 1.00 87.62 386 ALA A C 1
ATOM 3054 O O . ALA A 1 386 ? 20.014 -5.356 5.694 1.00 87.62 386 ALA A O 1
ATOM 3055 N N . LYS A 1 387 ? 21.401 -3.611 5.292 1.00 82.69 387 LYS A N 1
ATOM 3056 C CA . LYS A 1 387 ? 21.319 -2.965 6.617 1.00 82.69 387 LYS A CA 1
ATOM 3057 C C . LYS A 1 387 ? 19.941 -2.346 6.878 1.00 82.69 387 LYS A C 1
ATOM 3059 O O . LYS A 1 387 ? 19.185 -2.098 5.940 1.00 82.69 387 LYS A O 1
ATOM 3064 N N . ASP A 1 388 ? 19.656 -2.006 8.136 1.00 80.19 388 ASP A N 1
ATOM 3065 C CA . ASP A 1 388 ? 18.349 -1.507 8.611 1.00 80.19 388 ASP A CA 1
ATOM 3066 C C . ASP A 1 388 ? 17.808 -0.288 7.852 1.00 80.19 388 ASP A C 1
ATOM 3068 O O . ASP A 1 388 ? 16.600 -0.101 7.769 1.00 80.19 388 ASP A O 1
ATOM 3072 N N . GLN A 1 389 ? 18.689 0.535 7.273 1.00 81.81 389 GLN A N 1
ATOM 3073 C CA . GLN A 1 389 ? 18.302 1.722 6.502 1.00 81.81 389 GLN A CA 1
ATOM 3074 C C . GLN A 1 389 ? 18.083 1.468 5.002 1.00 81.81 389 GLN A C 1
ATOM 3076 O O . GLN A 1 389 ? 17.683 2.386 4.290 1.00 81.81 389 GLN A O 1
ATOM 3081 N N . SER A 1 390 ? 18.341 0.255 4.509 1.00 85.50 390 SER A N 1
ATOM 3082 C CA . SER A 1 390 ? 18.064 -0.112 3.114 1.00 85.50 390 SER A CA 1
ATOM 3083 C C . SER A 1 390 ? 16.566 -0.066 2.811 1.00 85.50 390 SER A C 1
ATOM 3085 O O . SER A 1 390 ? 15.731 -0.313 3.687 1.00 85.50 390 SER A O 1
ATOM 3087 N N . ILE A 1 391 ? 16.215 0.199 1.549 1.00 84.25 391 ILE A N 1
ATOM 3088 C CA . ILE A 1 391 ? 14.812 0.190 1.112 1.00 84.25 391 ILE A CA 1
ATOM 3089 C C . ILE A 1 391 ? 14.204 -1.190 1.357 1.00 84.25 391 ILE A C 1
ATOM 3091 O O . ILE A 1 391 ? 13.097 -1.271 1.876 1.00 84.25 391 ILE A O 1
ATOM 3095 N N . TYR A 1 392 ? 14.949 -2.266 1.090 1.00 85.31 392 TYR A N 1
ATOM 3096 C CA . TYR A 1 392 ? 14.525 -3.631 1.387 1.00 85.31 392 TYR A CA 1
ATOM 3097 C C . TYR A 1 392 ? 14.034 -3.782 2.833 1.00 85.31 392 TYR A C 1
ATOM 3099 O O . TYR A 1 392 ? 12.954 -4.322 3.043 1.00 85.31 392 TYR A O 1
ATOM 3107 N N . ARG A 1 393 ? 14.773 -3.267 3.828 1.00 81.81 393 ARG A N 1
ATOM 3108 C CA . ARG A 1 393 ? 14.409 -3.394 5.251 1.00 81.81 393 ARG A CA 1
ATOM 3109 C C . ARG A 1 393 ? 13.306 -2.435 5.702 1.00 81.81 393 ARG A C 1
ATOM 3111 O O . ARG A 1 393 ? 12.566 -2.805 6.612 1.00 81.81 393 ARG A O 1
ATOM 3118 N N . ARG A 1 394 ? 13.197 -1.240 5.108 1.00 77.88 394 ARG A N 1
ATOM 3119 C CA . ARG A 1 394 ? 12.247 -0.190 5.538 1.00 77.88 394 ARG A CA 1
ATOM 3120 C C . ARG A 1 394 ? 10.934 -0.152 4.758 1.00 77.88 394 ARG A C 1
ATOM 3122 O O . ARG A 1 394 ? 9.978 0.456 5.232 1.00 77.88 394 ARG A O 1
ATOM 3129 N N . TYR A 1 395 ? 10.873 -0.752 3.570 1.00 75.44 395 TYR A N 1
ATOM 3130 C CA . TYR A 1 395 ? 9.668 -0.718 2.744 1.00 75.44 395 TYR A CA 1
ATOM 3131 C C . TYR A 1 395 ? 8.504 -1.402 3.469 1.00 75.44 395 TYR A C 1
ATOM 3133 O O . TYR A 1 395 ? 8.580 -2.589 3.793 1.00 75.44 395 TYR A O 1
ATOM 3141 N N . ASP A 1 396 ? 7.452 -0.620 3.731 1.00 68.69 396 ASP A N 1
ATOM 3142 C CA . ASP A 1 396 ? 6.263 -1.015 4.499 1.00 68.69 396 ASP A CA 1
ATOM 3143 C C . ASP A 1 396 ? 6.590 -1.657 5.867 1.00 68.69 396 ASP A C 1
ATOM 3145 O O . ASP A 1 396 ? 5.891 -2.542 6.360 1.00 68.69 396 ASP A O 1
ATOM 3149 N N . ASN A 1 397 ? 7.689 -1.215 6.490 1.00 71.38 397 ASN A N 1
ATOM 3150 C CA . ASN A 1 397 ? 8.149 -1.712 7.782 1.00 71.38 397 ASN A CA 1
ATOM 3151 C C . ASN A 1 397 ? 8.417 -0.543 8.737 1.00 71.38 397 ASN A C 1
ATOM 3153 O O . ASN A 1 397 ? 9.474 0.086 8.694 1.00 71.38 397 ASN A O 1
ATOM 3157 N N . ILE A 1 398 ? 7.435 -0.254 9.592 1.00 66.56 398 ILE A N 1
ATOM 3158 C CA . ILE A 1 398 ? 7.559 0.699 10.701 1.00 66.56 398 ILE A CA 1
ATOM 3159 C C . ILE A 1 398 ? 7.803 -0.115 11.972 1.00 66.56 398 ILE A C 1
ATOM 3161 O O . ILE A 1 398 ? 6.983 -0.968 12.328 1.00 66.56 398 ILE A O 1
ATOM 3165 N N . THR A 1 399 ? 8.907 0.149 12.665 1.00 68.75 399 THR A N 1
ATOM 3166 C CA . THR A 1 399 ? 9.226 -0.533 13.928 1.00 68.75 399 THR A CA 1
ATOM 3167 C C . THR A 1 399 ? 8.240 -0.148 15.033 1.00 68.75 399 THR A C 1
ATOM 3169 O O . THR A 1 399 ? 7.587 0.892 14.967 1.00 68.75 399 THR A O 1
ATOM 3172 N N . ASN A 1 400 ? 8.109 -0.970 16.078 1.00 65.50 400 ASN A N 1
ATOM 3173 C CA . ASN A 1 400 ? 7.206 -0.661 17.196 1.00 65.50 400 ASN A CA 1
ATOM 3174 C C . ASN A 1 400 ? 7.569 0.655 17.901 1.00 65.50 400 ASN A C 1
ATOM 3176 O O . ASN A 1 400 ? 6.667 1.420 18.240 1.00 65.50 400 ASN A O 1
ATOM 3180 N N . ASP A 1 401 ? 8.860 0.954 18.036 1.00 67.19 401 ASP A N 1
ATOM 3181 C CA . ASP A 1 401 ? 9.338 2.209 18.621 1.00 67.19 401 ASP A CA 1
ATOM 3182 C C . ASP A 1 401 ? 8.958 3.404 17.737 1.00 67.19 401 ASP A C 1
ATOM 3184 O O . ASP A 1 401 ? 8.413 4.395 18.224 1.00 67.19 401 ASP A O 1
ATOM 3188 N N . GLU A 1 402 ? 9.124 3.291 16.413 1.00 68.69 402 GLU A N 1
ATOM 3189 C CA . GLU A 1 402 ? 8.644 4.309 15.472 1.00 68.69 402 GLU A CA 1
ATOM 3190 C C . GLU A 1 402 ? 7.110 4.445 15.533 1.00 68.69 402 GLU A C 1
ATOM 3192 O O . GLU A 1 402 ? 6.604 5.565 15.561 1.00 68.69 402 GLU A O 1
ATOM 3197 N N . LYS A 1 403 ? 6.344 3.349 15.651 1.00 69.38 403 LYS A N 1
ATOM 3198 C CA . LYS A 1 403 ? 4.874 3.401 15.785 1.00 69.38 403 LYS A CA 1
ATOM 3199 C C . LYS A 1 403 ? 4.439 4.178 17.034 1.00 69.38 403 LYS A C 1
ATOM 3201 O O . LYS A 1 403 ? 3.471 4.935 16.957 1.00 69.38 403 LYS A O 1
ATOM 3206 N N . GLN A 1 404 ? 5.160 4.067 18.157 1.00 68.12 404 GLN A N 1
ATOM 3207 C CA . GLN A 1 404 ? 4.866 4.860 19.362 1.00 68.12 404 GLN A CA 1
ATOM 3208 C C . GLN A 1 404 ? 5.028 6.372 19.139 1.00 68.12 404 GLN A C 1
ATOM 3210 O O . GLN A 1 404 ? 4.314 7.161 19.765 1.00 68.12 404 GLN A O 1
ATOM 3215 N N . THR A 1 405 ? 5.929 6.789 18.244 1.00 68.62 405 THR A N 1
ATOM 3216 C CA . THR A 1 405 ? 6.123 8.212 17.902 1.00 68.62 405 THR A CA 1
ATOM 3217 C C . THR A 1 405 ? 5.009 8.780 17.022 1.00 68.62 405 THR A C 1
ATOM 3219 O O . THR A 1 405 ? 4.782 9.987 17.027 1.00 68.62 405 THR A O 1
ATOM 3222 N N . VAL A 1 406 ? 4.277 7.920 16.305 1.00 67.00 406 VAL A N 1
ATOM 3223 C CA . VAL A 1 406 ? 3.164 8.319 15.426 1.00 67.00 406 VAL A CA 1
ATOM 3224 C C . VAL A 1 406 ? 1.845 8.457 16.203 1.00 67.00 406 VAL A C 1
ATOM 3226 O O . VAL A 1 406 ? 0.918 9.126 15.740 1.00 67.00 406 VAL A O 1
ATOM 3229 N N . ILE A 1 407 ? 1.748 7.878 17.408 1.00 77.06 407 ILE A N 1
ATOM 3230 C CA . ILE A 1 407 ? 0.600 8.089 18.299 1.00 77.06 407 ILE A CA 1
ATOM 3231 C C . ILE A 1 407 ? 0.576 9.558 18.720 1.00 77.06 407 ILE A C 1
ATOM 3233 O O . ILE A 1 407 ? 1.384 10.002 19.533 1.00 77.06 407 ILE A O 1
ATOM 3237 N N . THR A 1 408 ? -0.386 10.303 18.174 1.00 79.06 408 THR A N 1
ATOM 3238 C CA . THR A 1 408 ? -0.577 11.715 18.518 1.00 79.06 408 THR A CA 1
ATOM 3239 C C . THR A 1 408 ? -0.878 11.873 20.005 1.00 79.06 408 THR A C 1
ATOM 3241 O O . THR A 1 408 ? -1.666 11.096 20.553 1.00 79.06 408 THR A O 1
ATOM 3244 N N . ASP A 1 409 ? -0.353 12.931 20.624 1.00 81.00 409 ASP A N 1
ATOM 3245 C CA . ASP A 1 409 ? -0.640 13.255 22.027 1.00 81.00 409 ASP A CA 1
ATOM 3246 C C . ASP A 1 409 ? -2.148 13.339 22.285 1.00 81.00 409 ASP A C 1
ATOM 3248 O O . ASP A 1 409 ? -2.641 12.849 23.290 1.00 81.00 409 ASP A O 1
ATOM 3252 N N . LYS A 1 410 ? -2.918 13.856 21.320 1.00 78.25 410 LYS A N 1
ATOM 3253 C CA . LYS A 1 410 ? -4.382 13.915 21.415 1.00 78.25 410 LYS A CA 1
ATOM 3254 C C . LYS A 1 410 ? -5.036 12.531 21.521 1.00 78.25 410 LYS A C 1
ATOM 3256 O O . LYS A 1 410 ? -5.962 12.366 22.308 1.00 78.25 410 LYS A O 1
ATOM 3261 N N . LEU A 1 411 ? -4.594 11.560 20.717 1.00 81.75 411 LEU A N 1
ATOM 3262 C CA . LEU A 1 411 ? -5.109 10.187 20.783 1.00 81.75 411 LEU A CA 1
ATOM 3263 C C . LEU A 1 411 ? -4.752 9.546 22.124 1.00 81.75 411 LEU A C 1
ATOM 3265 O O . LEU A 1 411 ? -5.610 8.926 22.743 1.00 81.75 411 LEU A O 1
ATOM 3269 N N . TYR A 1 412 ? -3.510 9.736 22.571 1.00 87.94 412 TYR A N 1
ATOM 3270 C CA . TYR A 1 412 ? -3.057 9.287 23.882 1.00 87.94 412 TYR A CA 1
ATOM 3271 C C . TYR A 1 412 ? -3.926 9.863 25.012 1.00 87.94 412 TYR A C 1
ATOM 3273 O O . TYR A 1 412 ? -4.460 9.099 25.814 1.00 87.94 412 TYR A O 1
ATOM 3281 N N . GLU A 1 413 ? -4.130 11.182 25.035 1.00 88.62 413 GLU A N 1
ATOM 3282 C CA . GLU A 1 413 ? -4.902 11.869 26.076 1.00 88.62 413 GLU A CA 1
ATOM 3283 C C . GLU A 1 413 ? -6.368 11.418 26.103 1.00 88.62 413 GLU A C 1
ATOM 3285 O O . GLU A 1 413 ? -6.889 11.084 27.164 1.00 88.62 413 GLU A O 1
ATOM 3290 N N . GLU A 1 414 ? -7.049 11.354 24.953 1.00 86.00 414 GLU A N 1
ATOM 3291 C CA . GLU A 1 414 ? -8.455 10.921 24.902 1.00 86.00 414 GLU A CA 1
ATOM 3292 C C . GLU A 1 414 ? -8.613 9.437 25.269 1.00 86.00 414 GLU A C 1
ATOM 3294 O O . GLU A 1 414 ? -9.542 9.074 25.997 1.00 86.00 414 GLU A O 1
ATOM 3299 N N . TYR A 1 415 ? -7.686 8.581 24.823 1.00 90.00 415 TYR A N 1
ATOM 3300 C CA . TYR A 1 415 ? -7.685 7.162 25.174 1.00 90.00 415 TYR A CA 1
ATOM 3301 C C . TYR A 1 415 ? -7.491 6.967 26.681 1.00 90.00 415 TYR A C 1
ATOM 3303 O O . TYR A 1 415 ? -8.308 6.305 27.327 1.00 90.00 415 TYR A O 1
ATOM 3311 N N . LYS A 1 416 ? -6.470 7.616 27.262 1.00 93.12 416 LYS A N 1
ATOM 3312 C CA . LYS A 1 416 ? -6.206 7.566 28.704 1.00 93.12 416 LYS A CA 1
ATOM 3313 C C . LYS A 1 416 ? -7.391 8.111 29.496 1.00 93.12 416 LYS A C 1
ATOM 3315 O O . LYS A 1 416 ? -7.852 7.462 30.426 1.00 93.12 416 LYS A O 1
ATOM 3320 N N . LYS A 1 417 ? -7.938 9.262 29.102 1.00 92.19 417 LYS A N 1
ATOM 3321 C CA . LYS A 1 417 ? -9.085 9.893 29.768 1.00 92.19 417 LYS A CA 1
ATOM 3322 C C . LYS A 1 417 ? -10.323 8.995 29.784 1.00 92.19 417 LYS A C 1
ATOM 3324 O O . LYS A 1 417 ? -11.033 8.966 30.790 1.00 92.19 417 LYS A O 1
ATOM 3329 N N . SER A 1 418 ? -10.589 8.268 28.697 1.00 89.81 418 SER A N 1
ATOM 3330 C CA . SER A 1 418 ? -11.685 7.295 28.646 1.00 89.81 418 SER A CA 1
ATOM 3331 C C . SER A 1 418 ? -11.466 6.157 29.644 1.00 89.81 418 SER A C 1
ATOM 3333 O O . SER A 1 418 ? -12.381 5.855 30.409 1.00 89.81 418 SER A O 1
ATOM 3335 N N . GLY A 1 419 ? -10.263 5.570 29.666 1.00 91.69 419 GLY A N 1
ATOM 3336 C CA . GLY A 1 419 ? -9.885 4.510 30.608 1.00 91.69 419 GLY A CA 1
ATOM 3337 C C . GLY A 1 419 ? -9.954 4.964 32.065 1.00 91.69 419 GLY A C 1
ATOM 3338 O O . GLY A 1 419 ? -10.608 4.321 32.884 1.00 91.69 419 GLY A O 1
ATOM 3339 N N . ASP A 1 420 ? -9.375 6.129 32.366 1.00 94.94 420 ASP A N 1
ATOM 3340 C CA . ASP A 1 420 ? -9.372 6.734 33.700 1.00 94.94 420 ASP A CA 1
ATOM 3341 C C . ASP A 1 420 ? -10.791 6.951 34.229 1.00 94.94 420 ASP A C 1
ATOM 3343 O O . ASP A 1 420 ? -11.057 6.697 35.403 1.00 94.94 420 ASP A O 1
ATOM 3347 N N . ARG A 1 421 ? -11.709 7.418 33.374 1.00 93.69 421 ARG A N 1
ATOM 3348 C CA . ARG A 1 421 ? -13.102 7.650 33.759 1.00 93.69 421 ARG A CA 1
ATOM 3349 C C . ARG A 1 421 ? -13.792 6.347 34.154 1.00 93.69 421 ARG A C 1
ATOM 3351 O O . ARG A 1 421 ? -14.294 6.254 35.268 1.00 93.69 421 ARG A O 1
ATOM 3358 N N . ILE A 1 422 ? -13.801 5.345 33.272 1.00 93.44 422 ILE A N 1
ATOM 3359 C CA . ILE A 1 422 ? -14.515 4.089 33.547 1.00 93.44 422 ILE A CA 1
ATOM 3360 C C . ILE A 1 422 ? -13.870 3.304 34.697 1.00 93.44 422 ILE A C 1
ATOM 3362 O O . ILE A 1 422 ? -14.583 2.666 35.471 1.00 93.44 422 ILE A O 1
ATOM 3366 N N . TYR A 1 423 ? -12.544 3.395 34.860 1.00 96.00 423 TYR A N 1
ATOM 3367 C CA . TYR A 1 423 ? -11.841 2.813 36.001 1.00 96.00 423 TYR A CA 1
ATOM 3368 C C . TYR A 1 423 ? -12.299 3.466 37.311 1.00 96.00 423 TYR A C 1
ATOM 3370 O O . TYR A 1 423 ? -12.688 2.762 38.242 1.00 96.00 423 TYR A O 1
ATOM 3378 N N . LYS A 1 424 ? -12.299 4.807 37.381 1.00 95.19 424 LYS A N 1
ATOM 3379 C CA . LYS A 1 424 ? -12.700 5.562 38.582 1.00 95.19 424 LYS A CA 1
ATOM 3380 C C . LYS A 1 424 ? -14.177 5.381 38.922 1.00 95.19 424 LYS A C 1
ATOM 3382 O O . LYS A 1 424 ? -14.501 5.242 40.100 1.00 95.19 424 LYS A O 1
ATOM 3387 N N . ASP A 1 425 ? -15.057 5.342 37.924 1.00 92.50 425 ASP A N 1
ATOM 3388 C CA . ASP A 1 425 ? -16.487 5.081 38.125 1.00 92.50 425 ASP A CA 1
ATOM 3389 C C . ASP A 1 425 ? -16.698 3.671 38.719 1.00 92.50 425 ASP A C 1
ATOM 3391 O O . ASP A 1 425 ? -17.407 3.512 39.715 1.00 92.50 425 ASP A O 1
ATOM 3395 N N . THR A 1 426 ? -15.997 2.664 38.180 1.00 93.31 426 THR A N 1
ATOM 3396 C CA . THR A 1 426 ? -16.026 1.277 38.685 1.00 93.31 426 THR A CA 1
ATOM 3397 C C . THR A 1 426 ? -15.477 1.180 40.109 1.00 93.31 426 THR A C 1
ATOM 3399 O O . THR A 1 426 ? -16.102 0.579 40.980 1.00 93.31 426 THR A O 1
ATOM 3402 N N . GLU A 1 427 ? -14.331 1.806 40.380 1.00 95.12 427 GLU A N 1
ATOM 3403 C CA . GLU A 1 427 ? -13.712 1.828 41.708 1.00 95.12 427 GLU A CA 1
ATOM 3404 C C . GLU A 1 427 ? -14.582 2.536 42.749 1.00 95.12 427 GLU A C 1
ATOM 3406 O O . GLU A 1 427 ? -14.748 2.045 43.865 1.00 95.12 427 GLU A O 1
ATOM 3411 N N . THR A 1 428 ? -15.197 3.658 42.376 1.00 94.44 428 THR A N 1
ATOM 3412 C CA . THR A 1 428 ? -16.125 4.384 43.248 1.00 94.44 428 THR A CA 1
ATOM 3413 C C . THR A 1 428 ? -17.317 3.509 43.620 1.00 94.44 428 THR A C 1
ATOM 3415 O O . THR A 1 428 ? -17.724 3.497 44.782 1.00 94.44 428 THR A O 1
ATOM 3418 N N . GLN A 1 429 ? -17.857 2.749 42.664 1.00 94.12 429 GLN A N 1
ATOM 3419 C CA . GLN A 1 429 ? -18.986 1.863 42.924 1.00 94.12 429 GLN A CA 1
ATOM 3420 C C . GLN A 1 429 ? -18.605 0.663 43.801 1.00 94.12 429 GLN A C 1
ATOM 3422 O O . GLN A 1 429 ? -19.353 0.336 44.721 1.00 94.12 429 GLN A O 1
ATOM 3427 N N . ILE A 1 430 ? -17.423 0.067 43.594 1.00 93.38 430 ILE A N 1
ATOM 3428 C CA . ILE A 1 430 ? -16.863 -0.965 44.487 1.00 93.38 430 ILE A CA 1
ATOM 3429 C C . ILE A 1 430 ? -16.777 -0.437 45.922 1.00 93.38 430 ILE A C 1
ATOM 3431 O O . ILE A 1 430 ? -17.269 -1.081 46.847 1.00 93.38 430 ILE A O 1
ATOM 3435 N N . ASN A 1 431 ? -16.213 0.760 46.108 1.00 93.06 431 ASN A N 1
ATOM 3436 C CA . ASN A 1 431 ? -16.057 1.357 47.434 1.00 93.06 431 ASN A CA 1
ATOM 3437 C C . ASN A 1 431 ? -17.414 1.637 48.102 1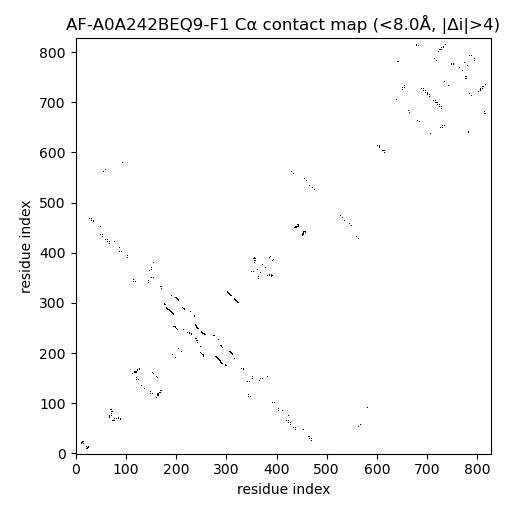.00 93.06 431 ASN A C 1
ATOM 3439 O O . ASN A 1 431 ? -17.558 1.440 49.307 1.00 93.06 431 ASN A O 1
ATOM 3443 N N . ARG A 1 432 ? -18.429 2.063 47.333 1.00 90.56 432 ARG A N 1
ATOM 3444 C CA . ARG A 1 432 ? -19.802 2.256 47.836 1.00 90.56 432 ARG A CA 1
ATOM 3445 C C . ARG A 1 432 ? -20.438 0.944 48.288 1.00 90.56 432 ARG A C 1
ATOM 3447 O O . ARG A 1 432 ? -21.003 0.905 49.376 1.00 90.56 432 ARG A O 1
ATOM 3454 N N . LEU A 1 433 ? -20.321 -0.117 47.487 1.00 90.88 433 LEU A N 1
ATOM 3455 C CA . LEU A 1 433 ? -20.810 -1.450 47.851 1.00 90.88 433 LEU A CA 1
ATOM 3456 C C . LEU A 1 433 ? -20.138 -1.943 49.135 1.00 90.88 433 LEU A C 1
ATOM 3458 O O . LEU A 1 433 ? -20.829 -2.325 50.074 1.00 90.88 433 LEU A O 1
ATOM 3462 N N . GLN A 1 434 ? -18.809 -1.857 49.215 1.00 91.12 434 GLN A N 1
ATOM 3463 C CA . GLN A 1 434 ? -18.049 -2.268 50.398 1.00 91.12 434 GLN A CA 1
ATOM 3464 C C . GLN A 1 434 ? -18.439 -1.473 51.649 1.00 91.12 434 GLN A C 1
ATOM 3466 O O . GLN A 1 434 ? -18.594 -2.063 52.716 1.00 91.12 434 GLN A O 1
ATOM 3471 N N . ALA A 1 435 ? -18.656 -0.161 51.521 1.00 88.25 435 ALA A N 1
ATOM 3472 C CA . ALA A 1 435 ? -19.089 0.683 52.632 1.00 88.25 435 ALA A CA 1
ATOM 3473 C C . ALA A 1 435 ? -20.488 0.315 53.156 1.00 88.25 435 ALA A C 1
ATOM 3475 O O . ALA A 1 435 ? -20.722 0.406 54.357 1.00 88.25 435 ALA A O 1
ATOM 3476 N N . VAL A 1 436 ? -21.411 -0.103 52.281 1.00 87.44 436 VAL A N 1
ATOM 3477 C CA . VAL A 1 436 ? -22.763 -0.527 52.686 1.00 87.44 436 VAL A CA 1
ATOM 3478 C C . VAL A 1 436 ? -22.771 -1.946 53.244 1.00 87.44 436 VAL A C 1
ATOM 3480 O O . VAL A 1 436 ? -23.422 -2.189 54.258 1.00 87.44 436 VAL A O 1
ATOM 3483 N N . ILE A 1 437 ? -22.029 -2.874 52.634 1.00 89.88 437 ILE A N 1
ATOM 3484 C CA . ILE A 1 437 ? -21.878 -4.244 53.146 1.00 89.88 437 ILE A CA 1
ATOM 3485 C C . ILE A 1 437 ? -21.283 -4.205 54.562 1.00 89.88 437 ILE A C 1
ATOM 3487 O O . ILE A 1 437 ? -21.857 -4.789 55.484 1.00 89.88 437 ILE A O 1
ATOM 3491 N N . GLY A 1 438 ? -20.183 -3.466 54.742 1.00 87.19 438 GLY A N 1
ATOM 3492 C CA . GLY A 1 438 ? -19.437 -3.390 55.995 1.00 87.19 438 GLY A CA 1
ATOM 3493 C C . GLY A 1 438 ? -18.618 -4.646 56.290 1.00 87.19 438 GLY A C 1
ATOM 3494 O O . GLY A 1 438 ? -18.324 -5.453 55.405 1.00 87.19 438 GLY A O 1
ATOM 3495 N N . HIS A 1 439 ? -18.251 -4.814 57.555 1.00 86.81 439 HIS A N 1
ATOM 3496 C CA . HIS A 1 439 ? -17.498 -5.964 58.049 1.00 86.81 439 HIS A CA 1
ATOM 3497 C C . HIS A 1 439 ? -18.325 -6.799 59.024 1.00 86.81 439 HIS A C 1
ATOM 3499 O O . HIS A 1 439 ? -19.142 -6.267 59.770 1.00 86.81 439 HIS A O 1
ATOM 3505 N N . GLU A 1 440 ? -18.042 -8.103 59.101 1.00 84.38 440 GLU A N 1
ATOM 3506 C CA . GLU A 1 440 ? -18.731 -9.050 59.998 1.00 84.38 440 GLU A CA 1
ATOM 3507 C C . GLU A 1 440 ? -18.719 -8.637 61.478 1.00 84.38 440 GLU A C 1
ATOM 3509 O O . GLU A 1 440 ? -19.553 -9.090 62.255 1.00 84.38 440 GLU A O 1
ATOM 3514 N N . THR A 1 441 ? -17.787 -7.772 61.885 1.00 83.12 441 THR A N 1
ATOM 3515 C CA . THR A 1 441 ? -17.648 -7.271 63.259 1.00 83.12 441 THR A CA 1
ATOM 3516 C C . THR A 1 441 ? -18.383 -5.955 63.529 1.00 83.12 441 THR A C 1
ATOM 3518 O O . THR A 1 441 ? -18.311 -5.447 64.650 1.00 83.12 441 THR A O 1
ATOM 3521 N N . ASP A 1 442 ? -19.037 -5.363 62.530 1.00 82.94 442 ASP A N 1
ATOM 3522 C CA . ASP A 1 442 ? -19.706 -4.069 62.671 1.00 82.94 442 ASP A CA 1
ATOM 3523 C C . ASP A 1 442 ? -20.872 -4.140 63.663 1.00 82.94 442 ASP A C 1
ATOM 3525 O O . ASP A 1 442 ? -21.548 -5.157 63.789 1.00 82.94 442 ASP A O 1
ATOM 3529 N N . GLN A 1 443 ? -21.118 -3.043 64.382 1.00 74.50 443 GLN A N 1
ATOM 3530 C CA . GLN A 1 443 ? -22.178 -2.959 65.399 1.00 74.50 443 GLN A CA 1
ATOM 3531 C C . GLN A 1 443 ? -23.086 -1.727 65.243 1.00 74.50 443 GLN A C 1
ATOM 3533 O O . GLN A 1 443 ? -23.862 -1.450 66.147 1.00 74.50 443 GLN A O 1
ATOM 3538 N N . ASN A 1 444 ? -22.966 -0.961 64.145 1.00 70.94 444 ASN A N 1
ATOM 3539 C CA . ASN A 1 444 ? -23.780 0.235 63.850 1.00 70.94 444 ASN A CA 1
ATOM 3540 C C . ASN A 1 444 ? -23.973 1.194 65.049 1.00 70.94 444 ASN A C 1
ATOM 3542 O O . ASN A 1 444 ? -25.091 1.550 65.410 1.00 70.94 444 ASN A O 1
ATOM 3546 N N . LYS A 1 445 ? -22.866 1.622 65.673 1.00 65.00 445 LYS A N 1
ATOM 3547 C CA . LYS A 1 445 ? -22.877 2.587 66.793 1.00 65.00 445 LYS A CA 1
ATOM 3548 C C . LYS A 1 445 ? -23.254 4.000 66.317 1.00 65.00 445 LYS A C 1
ATOM 3550 O O . LYS A 1 445 ? -23.026 4.325 65.155 1.00 65.00 445 LYS A O 1
ATOM 3555 N N . GLU A 1 446 ? -23.750 4.835 67.240 1.00 57.06 446 GLU A N 1
ATOM 3556 C CA . GLU A 1 446 ? -24.444 6.132 67.036 1.00 57.06 446 GLU A CA 1
ATOM 3557 C C . GLU A 1 446 ? -23.760 7.205 66.144 1.00 57.06 446 GLU A C 1
ATOM 3559 O O . GLU A 1 446 ? -24.363 8.243 65.886 1.00 57.06 446 GLU A O 1
ATOM 3564 N N . GLU A 1 447 ? -22.563 6.973 65.596 1.00 53.72 447 GLU A N 1
ATOM 3565 C CA . GLU A 1 447 ? -21.817 7.946 64.774 1.00 53.72 447 GLU A CA 1
ATOM 3566 C C . GLU A 1 447 ? -21.458 7.460 63.351 1.00 53.72 447 GLU A C 1
ATOM 3568 O O . GLU A 1 447 ? -20.961 8.250 62.549 1.00 53.72 447 GLU A O 1
ATOM 3573 N N . ALA A 1 448 ? -21.714 6.193 62.998 1.00 58.84 448 ALA A N 1
ATOM 3574 C CA . ALA A 1 448 ? -21.365 5.630 61.688 1.00 58.84 448 ALA A CA 1
ATOM 3575 C C . ALA A 1 448 ? -22.590 5.442 60.775 1.00 58.84 448 ALA A C 1
ATOM 3577 O O . ALA A 1 448 ? -23.707 5.198 61.238 1.00 58.84 448 ALA A O 1
ATOM 3578 N N . SER A 1 449 ? -22.381 5.517 59.456 1.00 66.25 449 SER A N 1
ATOM 3579 C CA . SER A 1 449 ? -23.382 5.058 58.487 1.00 66.25 449 SER A CA 1
ATOM 3580 C C . SER A 1 449 ? -23.683 3.573 58.735 1.00 66.25 449 SER A C 1
ATOM 3582 O O . SER A 1 449 ? -22.739 2.796 58.877 1.00 66.25 449 SER A O 1
ATOM 3584 N N . PRO A 1 450 ? -24.960 3.166 58.804 1.00 74.00 450 PRO A N 1
ATOM 3585 C CA . PRO A 1 450 ? -25.321 1.784 59.095 1.00 74.00 450 PRO A CA 1
ATOM 3586 C C . PRO A 1 450 ? -24.865 0.845 57.972 1.00 74.00 450 PRO A C 1
ATOM 3588 O O . PRO A 1 450 ? -25.121 1.119 56.799 1.00 74.00 450 PRO A O 1
ATOM 3591 N N . THR A 1 451 ? -24.233 -0.270 58.341 1.00 85.62 451 THR A N 1
ATOM 3592 C CA . THR A 1 451 ? -23.832 -1.345 57.422 1.00 85.62 451 THR A CA 1
ATOM 3593 C C . THR A 1 451 ? -24.794 -2.531 57.497 1.00 85.62 451 THR A C 1
ATOM 3595 O O . THR A 1 451 ? -25.554 -2.678 58.468 1.00 85.62 451 THR A O 1
ATOM 3598 N N . LEU A 1 452 ? -24.787 -3.387 56.470 1.00 85.69 452 LEU A N 1
ATOM 3599 C CA . LEU A 1 452 ? -25.608 -4.601 56.433 1.00 85.69 452 LEU A CA 1
ATOM 3600 C C . LEU A 1 452 ? -25.190 -5.587 57.522 1.00 85.69 452 LEU A C 1
ATOM 3602 O O . LEU A 1 452 ? -26.046 -6.072 58.261 1.00 85.69 452 LEU A O 1
ATOM 3606 N N . TYR A 1 453 ? -23.885 -5.826 57.679 1.00 87.69 453 TYR A N 1
ATOM 3607 C CA . TYR A 1 453 ? -23.378 -6.670 58.761 1.00 87.69 453 TYR A CA 1
ATOM 3608 C C . TYR A 1 453 ? -23.656 -6.076 60.145 1.00 87.69 453 TYR A C 1
ATOM 3610 O O . TYR A 1 453 ? -24.047 -6.808 61.052 1.00 87.69 453 TYR A O 1
ATOM 3618 N N . GLY A 1 454 ? -23.548 -4.754 60.309 1.00 84.19 454 GLY A N 1
ATOM 3619 C CA . GLY A 1 454 ? -23.923 -4.102 61.560 1.00 84.19 454 GLY A CA 1
ATOM 3620 C C . GLY A 1 454 ? -25.405 -4.275 61.892 1.00 84.19 454 GLY A C 1
ATOM 3621 O O . GLY A 1 454 ? -25.749 -4.550 63.038 1.00 84.19 454 GLY A O 1
ATOM 3622 N N . THR A 1 455 ? -26.282 -4.193 60.888 1.00 81.94 455 THR A N 1
ATOM 3623 C CA . THR A 1 455 ? -27.726 -4.417 61.058 1.00 81.94 455 THR A CA 1
ATOM 3624 C C . THR A 1 455 ? -28.000 -5.871 61.431 1.00 81.94 455 THR A C 1
ATOM 3626 O O . THR A 1 455 ? -28.754 -6.124 62.365 1.00 81.94 455 THR A O 1
ATOM 3629 N N . LEU A 1 456 ? -27.340 -6.819 60.758 1.00 84.94 456 LEU A N 1
ATOM 3630 C CA . LEU A 1 456 ? -27.430 -8.250 61.049 1.00 84.94 456 LEU A CA 1
ATOM 3631 C C . LEU A 1 456 ? -27.013 -8.565 62.496 1.00 84.94 456 LEU A C 1
ATOM 3633 O O . LEU A 1 456 ? -27.708 -9.307 63.186 1.00 84.94 456 LEU A O 1
ATOM 3637 N N . ASN A 1 457 ? -25.927 -7.957 62.977 1.00 84.12 457 ASN A N 1
ATOM 3638 C CA . ASN A 1 457 ? -25.409 -8.161 64.332 1.00 84.12 457 ASN A CA 1
ATOM 3639 C C . ASN A 1 457 ? -26.286 -7.541 65.435 1.00 84.12 457 ASN A C 1
ATOM 3641 O O . ASN A 1 457 ? -26.207 -7.971 66.587 1.00 84.12 457 ASN A O 1
ATOM 3645 N N . LEU A 1 458 ? -27.121 -6.548 65.106 1.00 80.25 458 LEU A N 1
ATOM 3646 C CA . LEU A 1 458 ? -28.082 -5.940 66.035 1.00 80.25 458 LEU A CA 1
ATOM 3647 C C . LEU A 1 458 ? -29.401 -6.718 66.138 1.00 80.25 458 LEU A C 1
ATOM 3649 O O . LEU A 1 458 ? -30.192 -6.463 67.052 1.00 80.25 458 LEU A O 1
ATOM 3653 N N . MET A 1 459 ? -29.658 -7.667 65.233 1.00 78.69 459 MET A N 1
ATOM 3654 C CA . MET A 1 459 ? -30.891 -8.448 65.246 1.00 78.69 459 MET A CA 1
ATOM 3655 C C . MET A 1 459 ? -30.975 -9.338 66.488 1.00 78.69 459 MET A C 1
ATOM 3657 O O . MET A 1 459 ? -30.045 -10.052 66.855 1.00 78.69 459 MET A O 1
ATOM 3661 N N . THR A 1 460 ? -32.138 -9.327 67.139 1.00 81.00 460 THR A N 1
ATOM 3662 C CA . THR A 1 460 ? -32.405 -10.209 68.277 1.00 81.00 460 THR A CA 1
ATOM 3663 C C . THR A 1 460 ? -32.402 -11.676 67.833 1.00 81.00 460 THR A C 1
ATOM 3665 O O . THR A 1 460 ? -32.959 -12.007 66.785 1.00 81.00 460 THR A O 1
ATOM 3668 N N . ILE A 1 461 ? -31.802 -12.550 68.651 1.00 84.12 461 ILE A N 1
ATOM 3669 C CA . ILE A 1 461 ? -31.742 -14.001 68.419 1.00 84.12 461 ILE A CA 1
ATOM 3670 C C . ILE A 1 461 ? -33.175 -14.570 68.334 1.00 84.12 461 ILE A C 1
ATOM 3672 O O . ILE A 1 461 ? -33.957 -14.318 69.259 1.00 84.12 461 ILE A O 1
ATOM 3676 N N . PRO A 1 462 ? -33.533 -15.340 67.287 1.00 84.81 462 PRO A N 1
ATOM 3677 C CA . PRO A 1 462 ? -34.912 -15.781 67.052 1.00 84.81 462 PRO A CA 1
ATOM 3678 C C . PRO A 1 462 ? -35.548 -16.564 68.207 1.00 84.81 462 PRO A C 1
ATOM 3680 O O . PRO A 1 462 ? -36.735 -16.414 68.483 1.00 84.81 462 PRO A O 1
ATOM 3683 N N . GLU A 1 463 ? -34.765 -17.370 68.924 1.00 85.69 463 GLU A N 1
ATOM 3684 C CA . GLU A 1 463 ? -35.253 -18.227 70.010 1.00 85.69 463 GLU A CA 1
ATOM 3685 C C . GLU A 1 463 ? -35.526 -17.459 71.311 1.00 85.69 463 GLU A C 1
ATOM 3687 O O . GLU A 1 463 ? -36.100 -18.022 72.242 1.00 85.69 463 GLU A O 1
ATOM 3692 N N . LYS A 1 464 ? -35.110 -16.190 71.420 1.00 84.44 464 LYS A N 1
ATOM 3693 C CA . LYS A 1 464 ? -35.068 -15.470 72.702 1.00 84.44 464 LYS A CA 1
ATOM 3694 C C . LYS A 1 464 ? -36.453 -15.313 73.343 1.00 84.44 464 LYS A C 1
ATOM 3696 O O . LYS A 1 464 ? -36.601 -15.617 74.521 1.00 84.44 464 LYS A O 1
ATOM 3701 N N . LEU A 1 465 ? -37.476 -14.909 72.584 1.00 83.06 465 LEU A N 1
ATOM 3702 C CA . LEU A 1 465 ? -38.852 -14.801 73.105 1.00 83.06 465 LEU A CA 1
ATOM 3703 C C . LEU A 1 465 ? -39.482 -16.172 73.383 1.00 83.06 465 LEU A C 1
ATOM 3705 O O . LEU A 1 465 ? -40.223 -16.333 74.349 1.00 83.06 465 LEU A O 1
ATOM 3709 N N . LEU A 1 466 ? -39.117 -17.186 72.597 1.00 85.31 466 LEU A N 1
ATOM 3710 C CA . LEU A 1 466 ? -39.582 -18.557 72.797 1.00 85.31 466 LEU A CA 1
ATOM 3711 C C . LEU A 1 466 ? -39.036 -19.148 74.111 1.00 85.31 466 LEU A C 1
ATOM 3713 O O . LEU A 1 466 ? -39.765 -19.802 74.853 1.00 85.31 466 LEU A O 1
ATOM 3717 N N . GLN A 1 467 ? -37.783 -18.832 74.456 1.00 87.19 467 GLN A N 1
ATOM 3718 C CA . GLN A 1 467 ? -37.193 -19.167 75.755 1.00 87.19 467 GLN A CA 1
ATOM 3719 C C . GLN A 1 467 ? -37.912 -18.468 76.918 1.00 87.19 467 GLN A C 1
ATOM 3721 O O . GLN A 1 467 ? -38.101 -19.083 77.968 1.00 87.19 467 GLN A O 1
ATOM 3726 N N . GLU A 1 468 ? -38.333 -17.210 76.751 1.00 83.94 468 GLU A N 1
ATOM 3727 C CA . GLU A 1 468 ? -39.147 -16.506 77.752 1.00 83.94 468 GLU A CA 1
ATOM 3728 C C . GLU A 1 468 ? -40.526 -17.167 77.918 1.00 83.94 468 GLU A C 1
ATOM 3730 O O . GLU A 1 468 ? -40.998 -17.337 79.045 1.00 83.94 468 GLU A O 1
ATOM 3735 N N . ALA A 1 469 ? -41.144 -17.633 76.825 1.00 84.50 469 ALA A N 1
ATOM 3736 C CA . ALA A 1 469 ? -42.417 -18.351 76.885 1.00 84.50 469 ALA A CA 1
ATOM 3737 C C . ALA A 1 469 ? -42.267 -19.682 77.640 1.00 84.50 469 ALA A C 1
ATOM 3739 O O . ALA A 1 469 ? -43.082 -20.010 78.505 1.00 84.50 469 ALA A O 1
ATOM 3740 N N . ASP A 1 470 ? -41.182 -20.418 77.400 1.00 85.12 470 ASP A N 1
ATOM 3741 C CA . ASP A 1 470 ? -40.871 -21.648 78.133 1.00 85.12 470 ASP A CA 1
ATOM 3742 C C . ASP A 1 470 ? -40.632 -21.415 79.629 1.00 85.12 470 ASP A C 1
ATOM 3744 O O . ASP A 1 470 ? -40.996 -22.262 80.452 1.00 85.12 470 ASP A O 1
ATOM 3748 N N . LYS A 1 471 ? -40.008 -20.291 80.006 1.00 85.38 471 LYS A N 1
ATOM 3749 C CA . LYS A 1 471 ? -39.839 -19.916 81.418 1.00 85.38 471 LYS A CA 1
ATOM 3750 C C . LYS A 1 471 ? -41.186 -19.594 82.066 1.00 85.38 471 LYS A C 1
ATOM 3752 O O . LYS A 1 471 ? -41.435 -20.065 83.173 1.00 85.38 471 LYS A O 1
ATOM 3757 N N . LEU A 1 472 ? -42.068 -18.873 81.368 1.00 84.62 472 LEU A N 1
ATOM 3758 C CA . LEU A 1 472 ? -43.430 -18.580 81.827 1.00 84.62 472 LEU A CA 1
ATOM 3759 C C . LEU A 1 472 ? -44.246 -19.864 82.054 1.00 84.62 472 LEU A C 1
ATOM 3761 O O . LEU A 1 472 ? -44.905 -20.005 83.085 1.00 84.62 472 LEU A O 1
ATOM 3765 N N . ASN A 1 473 ? -44.146 -20.833 81.140 1.00 83.88 473 ASN A N 1
ATOM 3766 C CA . ASN A 1 473 ? -44.806 -22.133 81.280 1.00 83.88 473 ASN A CA 1
ATOM 3767 C C . ASN A 1 473 ? -44.281 -22.940 82.476 1.00 83.88 473 ASN A C 1
ATOM 3769 O O . ASN A 1 473 ? -45.059 -23.507 83.249 1.00 83.88 473 ASN A O 1
ATOM 3773 N N . ARG A 1 474 ? -42.951 -22.990 82.638 1.00 83.44 474 ARG A N 1
ATOM 3774 C CA . ARG A 1 474 ? -42.302 -23.671 83.767 1.00 83.44 474 ARG A CA 1
ATOM 3775 C C . ARG A 1 474 ? -42.703 -23.043 85.092 1.00 83.44 474 ARG A C 1
ATOM 3777 O O . ARG A 1 474 ? -43.117 -23.766 85.991 1.00 83.44 474 ARG A O 1
ATOM 3784 N N . TRP A 1 475 ? -42.665 -21.715 85.181 1.00 84.19 475 TRP A N 1
ATOM 3785 C CA . TRP A 1 475 ? -43.112 -20.991 86.366 1.00 84.19 475 TRP A CA 1
ATOM 3786 C C . TRP A 1 475 ? -44.561 -21.339 86.729 1.00 84.19 475 TRP A C 1
ATOM 3788 O O . TRP A 1 475 ? -44.828 -21.695 87.872 1.00 84.19 475 TRP A O 1
ATOM 3798 N N . PHE A 1 476 ? -45.487 -21.318 85.765 1.00 80.69 476 PHE A N 1
ATOM 3799 C CA . PHE A 1 476 ? -46.895 -21.635 86.025 1.00 80.69 476 PHE A CA 1
ATOM 3800 C C . PHE A 1 476 ? -47.107 -23.093 86.454 1.00 80.69 476 PHE A C 1
ATOM 3802 O O . PHE A 1 476 ? -47.882 -23.380 87.369 1.00 80.69 476 PHE A O 1
ATOM 3809 N N . THR A 1 477 ? -46.392 -24.026 85.823 1.00 79.94 477 THR A N 1
ATOM 3810 C CA . THR A 1 477 ? -46.425 -25.451 86.185 1.00 79.94 477 THR A CA 1
ATOM 3811 C C . THR A 1 477 ? -45.918 -25.665 87.612 1.00 79.94 477 THR A C 1
ATOM 3813 O O . THR A 1 477 ? -46.530 -26.396 88.396 1.00 79.94 477 THR A O 1
ATOM 3816 N N . ASP A 1 478 ? -44.826 -24.995 87.971 1.00 79.25 478 ASP A N 1
ATOM 3817 C CA . ASP A 1 478 ? -44.193 -25.085 89.283 1.00 79.25 478 ASP A CA 1
ATOM 3818 C C . ASP A 1 478 ? -45.046 -24.419 90.365 1.00 79.25 478 ASP A C 1
ATOM 3820 O O . ASP A 1 478 ? -45.220 -25.001 91.436 1.00 79.25 478 ASP A O 1
ATOM 3824 N N . ALA A 1 479 ? -45.652 -23.268 90.063 1.00 75.12 479 ALA A N 1
ATOM 3825 C CA . ALA A 1 479 ? -46.613 -22.582 90.922 1.00 75.12 479 ALA A CA 1
ATOM 3826 C C . ALA A 1 479 ? -47.801 -23.479 91.254 1.00 75.12 479 ALA A C 1
ATOM 3828 O O . ALA A 1 479 ? -48.131 -23.674 92.422 1.00 75.12 479 ALA A O 1
ATOM 3829 N N . ASN A 1 480 ? -48.404 -24.096 90.240 1.00 74.69 480 ASN A N 1
ATOM 3830 C CA . ASN A 1 480 ? -49.556 -24.967 90.441 1.00 74.69 480 ASN A CA 1
ATOM 3831 C C . ASN A 1 480 ? -49.211 -26.256 91.179 1.00 74.69 480 ASN A C 1
ATOM 3833 O O . ASN A 1 480 ? -50.000 -26.718 92.003 1.00 74.69 480 ASN A O 1
ATOM 3837 N N . ARG A 1 481 ? -48.038 -26.835 90.912 1.00 77.12 481 ARG A N 1
ATOM 3838 C CA . ARG A 1 481 ? -47.533 -27.989 91.658 1.00 77.12 481 ARG A CA 1
ATOM 3839 C C . ARG A 1 481 ? -47.334 -27.641 93.129 1.00 77.12 481 ARG A C 1
ATOM 3841 O O . ARG A 1 481 ? -47.872 -28.345 93.972 1.00 77.12 481 ARG A O 1
ATOM 3848 N N . GLN A 1 482 ? -46.671 -26.526 93.431 1.00 73.19 482 GLN A N 1
ATOM 3849 C CA . GLN A 1 482 ? -46.479 -26.065 94.808 1.00 73.19 482 GLN A CA 1
ATOM 3850 C C . GLN A 1 482 ? -47.813 -25.763 95.505 1.00 73.19 482 GLN A C 1
ATOM 3852 O O . GLN A 1 482 ? -48.029 -26.245 96.609 1.00 73.19 482 GLN A O 1
ATOM 3857 N N . ILE A 1 483 ? -48.752 -25.069 94.849 1.00 71.75 483 ILE A N 1
ATOM 3858 C CA . ILE A 1 483 ? -50.101 -24.816 95.392 1.00 71.75 483 ILE A CA 1
ATOM 3859 C C . ILE A 1 483 ? -50.824 -26.134 95.703 1.00 71.75 483 ILE A C 1
ATOM 3861 O O . ILE A 1 483 ? -51.445 -26.272 96.759 1.00 71.75 483 ILE A O 1
ATOM 3865 N N . LYS A 1 484 ? -50.744 -27.116 94.798 1.00 71.25 484 LYS A N 1
ATOM 3866 C CA . LYS A 1 484 ? -51.359 -28.436 94.975 1.00 71.25 484 LYS A CA 1
ATOM 3867 C C . LYS A 1 484 ? -50.700 -29.227 96.105 1.00 71.25 484 LYS A C 1
ATOM 3869 O O . LYS A 1 484 ? -51.414 -29.840 96.894 1.00 71.25 484 LYS A O 1
ATOM 3874 N N . ASP A 1 485 ? -49.377 -29.196 96.204 1.00 72.38 485 ASP A N 1
ATOM 3875 C CA . ASP A 1 485 ? -48.615 -29.874 97.253 1.00 72.38 485 ASP A CA 1
ATOM 3876 C C . ASP A 1 485 ? -48.891 -29.243 98.626 1.00 72.38 485 ASP A C 1
ATOM 3878 O O . ASP A 1 485 ? -49.184 -29.968 99.578 1.00 72.38 485 ASP A O 1
ATOM 3882 N N . SER A 1 486 ? -48.925 -27.907 98.725 1.00 66.25 486 SER A N 1
ATOM 3883 C CA . SER A 1 486 ? -49.331 -27.191 99.943 1.00 66.25 486 SER A CA 1
ATOM 3884 C C . SER A 1 486 ? -50.782 -27.496 100.333 1.00 66.25 486 SER A C 1
ATOM 3886 O O . SER A 1 486 ? -51.068 -27.718 101.509 1.00 66.25 486 SER A O 1
ATOM 3888 N N . TYR A 1 487 ? -51.704 -27.560 99.364 1.00 64.88 487 TYR A N 1
ATOM 3889 C CA . TYR A 1 487 ? -53.102 -27.931 99.611 1.00 64.88 487 TYR A CA 1
ATOM 3890 C C . TYR A 1 487 ? -53.246 -29.378 100.099 1.00 64.88 487 TYR A C 1
ATOM 3892 O O . TYR A 1 487 ? -53.990 -29.637 101.044 1.00 64.88 487 TYR A O 1
ATOM 3900 N N . ASN A 1 488 ? -52.533 -30.322 99.481 1.00 67.94 488 ASN A N 1
ATOM 3901 C CA . ASN A 1 488 ? -52.538 -31.724 99.895 1.00 67.94 488 ASN A CA 1
ATOM 3902 C C . ASN A 1 488 ? -51.941 -31.896 101.297 1.00 67.94 488 ASN A C 1
ATOM 3904 O O . ASN A 1 488 ? -52.517 -32.621 102.103 1.00 67.94 488 ASN A O 1
ATOM 3908 N N . ALA A 1 489 ? -50.853 -31.186 101.611 1.00 64.88 489 ALA A N 1
ATOM 3909 C CA . ALA A 1 489 ? -50.279 -31.151 102.953 1.00 64.88 489 ALA A CA 1
ATOM 3910 C C . ALA A 1 489 ? -51.292 -30.619 103.983 1.00 64.88 489 ALA A C 1
ATOM 3912 O O . ALA A 1 489 ? -51.493 -31.243 105.017 1.00 64.88 489 ALA A O 1
ATOM 3913 N N . TRP A 1 490 ? -52.017 -29.537 103.670 1.00 60.56 490 TRP A N 1
ATOM 3914 C CA . TRP A 1 490 ? -53.124 -29.041 104.502 1.00 60.56 490 TRP A CA 1
ATOM 3915 C C . TRP A 1 490 ? -54.267 -30.055 104.667 1.00 60.56 490 TRP A C 1
ATOM 3917 O O . TRP A 1 490 ? -54.812 -30.206 105.760 1.00 60.56 490 TRP A O 1
ATOM 3927 N N . GLY A 1 491 ? -54.640 -30.757 103.595 1.00 57.94 491 GLY A N 1
ATOM 3928 C CA . GLY A 1 491 ? -55.683 -31.785 103.612 1.00 57.94 491 GLY A CA 1
ATOM 3929 C C . GLY A 1 491 ? -55.312 -33.035 104.418 1.00 57.94 491 GLY A C 1
ATOM 3930 O O . GLY A 1 491 ? -56.199 -33.673 104.981 1.00 57.94 491 GLY A O 1
ATOM 3931 N N . GLU A 1 492 ? -54.024 -33.377 104.499 1.00 55.88 492 GLU A N 1
ATOM 3932 C CA . GLU A 1 492 ? -53.488 -34.421 105.383 1.00 55.88 492 GLU A CA 1
ATOM 3933 C C . GLU A 1 492 ? -53.509 -33.965 106.854 1.00 55.88 492 GLU A C 1
ATOM 3935 O O . GLU A 1 492 ? -53.990 -34.708 107.709 1.00 55.88 492 GLU A O 1
ATOM 3940 N N . THR A 1 493 ? -53.112 -32.720 107.154 1.00 53.81 493 THR A N 1
ATOM 3941 C CA . THR A 1 493 ? -53.168 -32.151 108.518 1.00 53.81 493 THR A CA 1
ATOM 3942 C C . THR A 1 493 ? -54.601 -32.070 109.065 1.00 53.81 493 THR A C 1
ATOM 3944 O O . THR A 1 493 ? -54.826 -32.288 110.253 1.00 53.81 493 THR A O 1
ATOM 3947 N N . ALA A 1 494 ? -55.597 -31.826 108.205 1.00 49.00 494 ALA A N 1
ATOM 3948 C CA . ALA A 1 494 ? -57.013 -31.764 108.582 1.00 49.00 494 ALA A CA 1
ATOM 3949 C C . ALA A 1 494 ? -57.669 -33.136 108.868 1.00 49.00 494 ALA A C 1
ATOM 3951 O O . ALA A 1 494 ? -58.789 -33.176 109.377 1.00 49.00 494 ALA A O 1
ATOM 3952 N N . LYS A 1 495 ? -57.006 -34.261 108.550 1.00 47.34 495 LYS A N 1
ATOM 3953 C CA . LYS A 1 495 ? -57.502 -35.627 108.830 1.00 47.34 495 LYS A CA 1
ATOM 3954 C C . LYS A 1 495 ? -57.135 -36.150 110.224 1.00 47.34 495 LYS A C 1
ATOM 3956 O O . LYS A 1 495 ? -57.507 -37.273 110.558 1.00 47.34 495 LYS A O 1
ATOM 3961 N N . ILE A 1 496 ? -56.414 -35.377 111.034 1.00 47.72 496 ILE A N 1
ATOM 3962 C CA . ILE A 1 496 ? -56.072 -35.752 112.410 1.00 47.72 496 ILE A CA 1
ATOM 3963 C C . ILE A 1 496 ? -57.260 -35.392 113.323 1.00 47.72 496 ILE A C 1
ATOM 3965 O O . ILE A 1 496 ? -57.610 -34.220 113.452 1.00 47.72 496 ILE A O 1
ATOM 3969 N N . GLU A 1 497 ? -57.905 -36.386 113.951 1.00 42.31 497 GLU A N 1
ATOM 3970 C CA . GLU A 1 497 ? -58.931 -36.145 114.979 1.00 42.31 497 GLU A CA 1
ATOM 3971 C C . GLU A 1 497 ? -58.326 -35.376 116.169 1.00 42.31 497 GLU A C 1
ATOM 3973 O O . GLU A 1 497 ? -57.249 -35.713 116.661 1.00 42.31 497 GLU A O 1
ATOM 3978 N N . ALA A 1 498 ? -59.048 -34.370 116.674 1.00 46.62 498 ALA A N 1
ATOM 3979 C CA . ALA A 1 498 ? -58.600 -33.404 117.687 1.00 46.62 498 ALA A CA 1
ATOM 3980 C C . ALA A 1 498 ? -58.219 -33.981 119.076 1.00 46.62 498 ALA A C 1
ATOM 3982 O O . ALA A 1 498 ? -57.999 -33.213 120.009 1.00 46.62 498 ALA A O 1
ATOM 3983 N N . ALA A 1 499 ? -58.150 -35.304 119.255 1.00 43.72 499 ALA A N 1
ATOM 3984 C CA . ALA A 1 499 ? -57.993 -35.937 120.565 1.00 43.72 499 ALA A CA 1
ATOM 3985 C C . ALA A 1 499 ? -56.758 -36.841 120.736 1.00 43.72 499 ALA A C 1
ATOM 3987 O O . ALA A 1 499 ? -56.621 -37.426 121.809 1.00 43.72 499 ALA A O 1
ATOM 3988 N N . SER A 1 500 ? -55.851 -36.981 119.757 1.00 49.03 500 SER A N 1
ATOM 3989 C CA . SER A 1 500 ? -54.787 -37.998 119.874 1.00 49.03 500 SER A CA 1
ATOM 3990 C C . SER A 1 500 ? -53.338 -37.598 119.582 1.00 49.03 500 SER A C 1
ATOM 3992 O O . SER A 1 500 ? -52.570 -38.513 119.316 1.00 49.03 500 SER A O 1
ATOM 3994 N N . VAL A 1 501 ? -52.900 -36.330 119.656 1.00 47.41 501 VAL A N 1
ATOM 3995 C CA . VAL A 1 501 ? -51.444 -36.030 119.698 1.00 47.41 501 VAL A CA 1
ATOM 3996 C C . VAL A 1 501 ? -51.098 -34.669 120.347 1.00 47.41 501 VAL A C 1
ATOM 3998 O O . VAL A 1 501 ? -50.714 -33.729 119.664 1.00 47.41 501 VAL A O 1
ATOM 4001 N N . ILE A 1 502 ? -51.197 -34.546 121.676 1.00 47.53 502 ILE A N 1
ATOM 4002 C CA . ILE A 1 502 ? -50.467 -33.503 122.428 1.00 47.53 502 ILE A CA 1
ATOM 4003 C C . ILE A 1 502 ? -49.670 -34.210 123.532 1.00 47.53 502 ILE A C 1
ATOM 4005 O O . ILE A 1 502 ? -50.259 -34.716 124.488 1.00 47.53 502 ILE A O 1
ATOM 4009 N N . ASN A 1 503 ? -48.344 -34.285 123.393 1.00 55.16 503 ASN A N 1
ATOM 4010 C CA . ASN A 1 503 ? -47.418 -34.741 124.440 1.00 55.16 503 ASN A CA 1
ATOM 4011 C C . ASN A 1 503 ? -46.117 -33.907 124.407 1.00 55.16 503 ASN A C 1
ATOM 4013 O O . ASN A 1 503 ? -45.897 -33.146 123.469 1.00 55.16 503 ASN A O 1
ATOM 4017 N N . GLU A 1 504 ? -45.256 -34.026 125.425 1.00 52.09 504 GLU A N 1
ATOM 4018 C CA . GLU A 1 504 ? -44.008 -33.237 125.543 1.00 52.09 504 GLU A CA 1
ATOM 4019 C C . GLU A 1 504 ? -42.996 -33.465 124.398 1.00 52.09 504 GLU A C 1
ATOM 4021 O O . GLU A 1 504 ? -42.101 -32.645 124.211 1.00 52.09 504 GLU A O 1
ATOM 4026 N N . GLU A 1 505 ? -43.151 -34.528 123.601 1.00 51.34 505 GLU A N 1
ATOM 4027 C CA . GLU A 1 505 ? -42.325 -34.822 122.417 1.00 51.34 505 GLU A CA 1
ATOM 4028 C C . GLU A 1 505 ? -42.953 -34.326 121.097 1.00 51.34 505 GLU A C 1
ATOM 4030 O O . GLU A 1 505 ? -42.275 -34.310 120.071 1.00 51.34 505 GLU A O 1
ATOM 4035 N N . ASN A 1 506 ? -44.220 -33.893 121.114 1.00 48.78 506 ASN A N 1
ATOM 4036 C CA . ASN A 1 506 ? -44.936 -33.320 119.974 1.00 48.78 506 ASN A CA 1
ATOM 4037 C C . ASN A 1 506 ? -45.819 -32.140 120.439 1.00 48.78 506 ASN A C 1
ATOM 4039 O O . ASN A 1 506 ? -47.031 -32.310 120.643 1.00 48.78 506 ASN A O 1
ATOM 4043 N N . PRO A 1 507 ? -45.218 -30.958 120.685 1.00 52.88 507 PRO A N 1
ATOM 4044 C CA . PRO A 1 507 ? -45.962 -29.769 121.074 1.00 52.88 507 PRO A CA 1
ATOM 4045 C C . PRO A 1 507 ? -46.870 -29.298 119.932 1.00 52.88 507 PRO A C 1
ATOM 4047 O O . PRO A 1 507 ? -46.628 -29.579 118.760 1.00 52.88 507 PRO A O 1
ATOM 4050 N N . HIS A 1 508 ? -47.927 -28.569 120.295 1.00 45.34 508 HIS A N 1
ATOM 4051 C CA . HIS A 1 508 ? -48.814 -27.884 119.355 1.00 45.34 508 HIS A CA 1
ATOM 4052 C C . HIS A 1 508 ? -47.965 -27.138 118.304 1.00 45.34 508 HIS A C 1
ATOM 4054 O O . HIS A 1 508 ? -47.105 -26.358 118.725 1.00 45.34 508 HIS A O 1
ATOM 4060 N N . PRO A 1 509 ? -48.175 -27.312 116.981 1.00 47.94 509 PRO A N 1
ATOM 4061 C CA . PRO A 1 509 ? -47.629 -26.345 116.040 1.00 47.94 509 PRO A CA 1
ATOM 4062 C C . PRO A 1 509 ? -48.207 -24.986 116.445 1.00 47.94 509 PRO A C 1
ATOM 4064 O O . PRO A 1 509 ? -49.419 -24.874 116.682 1.00 47.94 509 PRO A O 1
ATOM 4067 N N . GLU A 1 510 ? -47.344 -23.986 116.633 1.00 48.41 510 GLU A N 1
ATOM 4068 C CA . GLU A 1 510 ? -47.797 -22.641 116.979 1.00 48.41 510 GLU A CA 1
ATOM 4069 C C . GLU A 1 510 ? -48.814 -22.181 115.922 1.00 48.41 510 GLU A C 1
ATOM 4071 O O . GLU A 1 510 ? -48.657 -22.441 114.724 1.00 48.41 510 GLU A O 1
ATOM 4076 N N . GLU A 1 511 ? -49.896 -21.539 116.367 1.00 43.78 511 GLU A N 1
ATOM 4077 C CA . GLU A 1 511 ? -50.902 -20.949 115.485 1.00 43.78 511 GLU A CA 1
ATOM 4078 C C . GLU A 1 511 ? -50.176 -20.071 114.443 1.00 43.78 511 GLU A C 1
ATOM 4080 O O . GLU A 1 511 ? -49.592 -19.045 114.789 1.00 43.78 511 GLU A O 1
ATOM 4085 N N . ASN A 1 512 ? -50.196 -20.492 113.170 1.00 45.16 512 ASN A N 1
ATOM 4086 C CA . ASN A 1 512 ? -49.414 -19.949 112.043 1.00 45.16 512 ASN A CA 1
ATOM 4087 C C . ASN A 1 512 ? -47.955 -20.437 111.861 1.00 45.16 512 ASN A C 1
ATOM 4089 O O . ASN A 1 512 ? -47.089 -19.636 111.501 1.00 45.16 512 ASN A O 1
ATOM 4093 N N . GLU A 1 513 ? -47.658 -21.739 111.929 1.00 49.50 513 GLU A N 1
ATOM 4094 C CA . GLU A 1 513 ? -46.458 -22.285 111.257 1.00 49.50 513 GLU A CA 1
ATOM 4095 C C . GLU A 1 513 ? -46.603 -22.281 109.718 1.00 49.50 513 GLU A C 1
ATOM 4097 O O . GLU A 1 513 ? -46.628 -23.302 109.036 1.00 49.50 513 GLU A O 1
ATOM 4102 N N . THR A 1 514 ? -46.681 -21.087 109.130 1.00 51.78 514 THR A N 1
ATOM 4103 C CA . THR A 1 514 ? -46.685 -20.869 107.678 1.00 51.78 514 THR A CA 1
ATOM 4104 C C . THR A 1 514 ? -45.278 -20.828 107.088 1.00 51.78 514 THR A C 1
ATOM 4106 O O . THR A 1 514 ? -45.159 -20.629 105.888 1.00 51.78 514 THR A O 1
ATOM 4109 N N . LYS A 1 515 ? -44.200 -21.031 107.869 1.00 55.34 515 LYS A N 1
ATOM 4110 C CA . LYS A 1 515 ? -42.807 -20.837 107.410 1.00 55.34 515 LYS A CA 1
ATOM 4111 C C . LYS A 1 515 ? -42.486 -21.582 106.115 1.00 55.34 515 LYS A C 1
ATOM 4113 O O . LYS A 1 515 ? -41.964 -20.957 105.206 1.00 55.34 515 LYS A O 1
ATOM 4118 N N . GLN A 1 516 ? -42.842 -22.862 105.992 1.00 56.84 516 GLN A N 1
ATOM 4119 C CA . GLN A 1 516 ? -42.553 -23.657 104.788 1.00 56.84 516 GLN A CA 1
ATOM 4120 C C . GLN A 1 516 ? -43.349 -23.170 103.561 1.00 56.84 516 GLN A C 1
ATOM 4122 O O . GLN A 1 516 ? -42.799 -23.076 102.466 1.00 56.84 516 GLN A O 1
ATOM 4127 N N . ILE A 1 517 ? -44.611 -22.773 103.766 1.00 58.31 517 ILE A N 1
ATOM 4128 C CA . ILE A 1 517 ? -45.475 -22.161 102.742 1.00 58.31 517 ILE A CA 1
ATOM 4129 C C . ILE A 1 517 ? -44.957 -20.763 102.375 1.00 58.31 517 ILE A C 1
ATOM 4131 O O . ILE A 1 517 ? -44.973 -20.391 101.207 1.00 58.31 517 ILE A O 1
ATOM 4135 N N . ALA A 1 518 ? -44.445 -20.002 103.344 1.00 59.06 518 ALA A N 1
ATOM 4136 C CA . ALA A 1 518 ? -43.873 -18.677 103.155 1.00 59.06 518 ALA A CA 1
ATOM 4137 C C . ALA A 1 518 ? -42.568 -18.746 102.353 1.00 59.06 518 ALA A C 1
ATOM 4139 O O . ALA A 1 518 ? -42.438 -17.994 101.399 1.00 59.06 518 ALA A O 1
ATOM 4140 N N . THR A 1 519 ? -41.660 -19.690 102.644 1.00 63.00 519 THR A N 1
ATOM 4141 C CA . THR A 1 519 ? -40.422 -19.872 101.858 1.00 63.00 519 THR A CA 1
ATOM 4142 C C . THR A 1 519 ? -40.714 -20.361 100.433 1.00 63.00 519 THR A C 1
ATOM 4144 O O . THR A 1 519 ? -40.082 -19.908 99.482 1.00 63.00 519 THR A O 1
ATOM 4147 N N . GLN A 1 520 ? -41.697 -21.255 100.254 1.00 64.12 520 GLN A N 1
ATOM 4148 C CA . GLN A 1 520 ? -42.144 -21.716 98.929 1.00 64.12 520 GLN A CA 1
ATOM 4149 C C . GLN A 1 520 ? -42.804 -20.582 98.126 1.00 64.12 520 GLN A C 1
ATOM 4151 O O . GLN A 1 520 ? -42.448 -20.350 96.971 1.00 64.12 520 GLN A O 1
ATOM 4156 N N . THR A 1 521 ? -43.683 -19.799 98.757 1.00 64.25 521 THR A N 1
ATOM 4157 C CA . THR A 1 521 ? -44.325 -18.622 98.144 1.00 64.25 521 THR A CA 1
ATOM 4158 C C . THR A 1 521 ? -43.302 -17.536 97.804 1.00 64.25 521 THR A C 1
ATOM 4160 O O . THR A 1 521 ? -43.368 -16.954 96.726 1.00 64.25 521 THR A O 1
ATOM 4163 N N . GLU A 1 522 ? -42.320 -17.293 98.673 1.00 70.25 522 GLU A N 1
ATOM 4164 C CA . GLU A 1 522 ? -41.222 -16.351 98.434 1.00 70.25 522 GLU A CA 1
ATOM 4165 C C . GLU A 1 522 ? -40.364 -16.787 97.238 1.00 70.25 522 GLU A C 1
ATOM 4167 O O . GLU A 1 522 ? -40.085 -15.968 96.366 1.00 70.25 522 GLU A O 1
ATOM 4172 N N . SER A 1 523 ? -40.056 -18.086 97.111 1.00 70.00 523 SER A N 1
ATOM 4173 C CA . SER A 1 523 ? -39.339 -18.625 95.945 1.00 70.00 523 SER A CA 1
ATOM 4174 C C . SER A 1 523 ? -40.111 -18.442 94.629 1.00 70.00 523 SER A C 1
ATOM 4176 O O . SER A 1 523 ? -39.530 -18.049 93.619 1.00 70.00 523 SER A O 1
ATOM 4178 N N . LEU A 1 524 ? -41.436 -18.633 94.645 1.00 71.06 524 LEU A N 1
ATOM 4179 C CA . LEU A 1 524 ? -42.324 -18.425 93.497 1.00 71.06 524 LEU A CA 1
ATOM 4180 C C . LEU A 1 524 ? -42.427 -16.959 93.079 1.00 71.06 524 LEU A C 1
ATOM 4182 O O . LEU A 1 524 ? -42.423 -16.651 91.883 1.00 71.06 524 LEU A O 1
ATOM 4186 N N . VAL A 1 525 ? -42.521 -16.064 94.065 1.00 73.06 525 VAL A N 1
ATOM 4187 C CA . VAL A 1 525 ? -42.514 -14.613 93.859 1.00 73.06 525 VAL A CA 1
ATOM 4188 C C . VAL A 1 525 ? -41.169 -14.178 93.284 1.00 73.06 525 VAL A C 1
ATOM 4190 O O . VAL A 1 525 ? -41.152 -13.407 92.327 1.00 73.06 525 VAL A O 1
ATOM 4193 N N . GLN A 1 526 ? -40.060 -14.715 93.794 1.00 75.88 526 GLN A N 1
ATOM 4194 C CA . GLN A 1 526 ? -38.725 -14.432 93.277 1.00 75.88 526 GLN A CA 1
ATOM 4195 C C . GLN A 1 526 ? -38.564 -14.916 91.827 1.00 75.88 526 GLN A C 1
ATOM 4197 O O . GLN A 1 526 ? -38.139 -14.141 90.975 1.00 75.88 526 GLN A O 1
ATOM 4202 N N . THR A 1 527 ? -38.996 -16.140 91.499 1.00 74.12 527 THR A N 1
ATOM 4203 C CA . THR A 1 527 ? -38.952 -16.646 90.112 1.00 74.12 527 THR A CA 1
ATOM 4204 C C . THR A 1 527 ? -39.836 -15.818 89.167 1.00 74.12 527 THR A C 1
ATOM 4206 O O . THR A 1 527 ? -39.456 -15.579 88.023 1.00 74.12 527 THR A O 1
ATOM 4209 N N . MET A 1 528 ? -40.990 -15.316 89.629 1.00 73.94 528 MET A N 1
ATOM 4210 C CA . MET A 1 528 ? -41.837 -14.408 88.839 1.00 73.94 528 MET A CA 1
ATOM 4211 C C . MET A 1 528 ? -41.184 -13.035 88.635 1.00 73.94 528 MET A C 1
ATOM 4213 O O . MET A 1 528 ? -41.300 -12.446 87.563 1.00 73.94 528 MET A O 1
ATOM 4217 N N . GLN A 1 529 ? -40.498 -12.507 89.652 1.00 74.94 529 GLN A N 1
ATOM 4218 C CA . GLN A 1 529 ? -39.745 -11.256 89.546 1.00 74.94 529 GLN A CA 1
ATOM 4219 C C . GLN A 1 529 ? -38.572 -11.390 88.571 1.00 74.94 529 GLN A C 1
ATOM 4221 O O . GLN A 1 529 ? -38.380 -10.510 87.736 1.00 74.94 529 GLN A O 1
ATOM 4226 N N . GLU A 1 530 ? -37.840 -12.505 88.618 1.00 80.12 530 GLU A N 1
ATOM 4227 C CA . GLU A 1 530 ? -36.769 -12.831 87.669 1.00 80.12 530 GLU A CA 1
ATOM 4228 C C . GLU A 1 530 ? -37.304 -12.999 86.237 1.00 80.12 530 GLU A C 1
ATOM 4230 O O . GLU A 1 530 ? -36.708 -12.489 85.284 1.00 80.12 530 GLU A O 1
ATOM 4235 N N . LEU A 1 531 ? -38.464 -13.642 86.067 1.00 78.69 531 LEU A N 1
ATOM 4236 C CA . LEU A 1 531 ? -39.146 -13.743 84.775 1.00 78.69 531 LEU A CA 1
ATOM 4237 C C . LEU A 1 531 ? -39.580 -12.367 84.256 1.00 78.69 531 LEU A C 1
ATOM 4239 O O . LEU A 1 531 ? -39.250 -12.013 83.132 1.00 78.69 531 LEU A O 1
ATOM 4243 N N . MET A 1 532 ? -40.261 -11.553 85.071 1.00 72.69 532 MET A N 1
ATOM 4244 C CA . MET A 1 532 ? -40.653 -10.193 84.682 1.00 72.69 532 MET A CA 1
ATOM 4245 C C . MET A 1 532 ? -39.444 -9.339 84.309 1.00 72.69 532 MET A C 1
ATOM 4247 O O . MET A 1 532 ? -39.508 -8.594 83.334 1.00 72.69 532 MET A O 1
ATOM 4251 N N . GLN A 1 533 ? -38.349 -9.441 85.063 1.00 79.38 533 GLN A N 1
ATOM 4252 C CA . GLN A 1 533 ? -37.129 -8.695 84.791 1.00 79.38 533 GLN A CA 1
ATOM 4253 C C . GLN A 1 533 ? -36.484 -9.151 83.476 1.00 79.38 533 GLN A C 1
ATOM 4255 O O . GLN A 1 533 ? -36.207 -8.312 82.624 1.00 79.38 533 GLN A O 1
ATOM 4260 N N . SER A 1 534 ? -36.320 -10.460 83.261 1.00 79.38 534 SER A N 1
ATOM 4261 C CA . SER A 1 534 ? -35.725 -11.001 82.026 1.00 79.38 534 SER A CA 1
ATOM 4262 C C . SER A 1 534 ? -36.602 -10.796 80.788 1.00 79.38 534 SER A C 1
ATOM 4264 O O . SER A 1 534 ? -36.088 -10.447 79.723 1.00 79.38 534 SER A O 1
ATOM 4266 N N . SER A 1 535 ? -37.924 -10.898 80.919 1.00 76.94 535 SER A N 1
ATOM 4267 C CA . SER A 1 535 ? -38.874 -10.565 79.856 1.00 76.94 535 SER A CA 1
ATOM 4268 C C . SER A 1 535 ? -38.887 -9.063 79.557 1.00 76.94 535 SER A C 1
ATOM 4270 O O . SER A 1 535 ? -38.906 -8.678 78.390 1.00 76.94 535 SER A O 1
ATOM 4272 N N . LYS A 1 536 ? -38.789 -8.193 80.573 1.00 76.88 536 LYS A N 1
ATOM 4273 C CA . LYS A 1 536 ? -38.665 -6.736 80.390 1.00 76.88 536 LYS A CA 1
ATOM 4274 C C . LYS A 1 536 ? -37.345 -6.356 79.724 1.00 76.88 536 LYS A C 1
ATOM 4276 O O . LYS A 1 536 ? -37.341 -5.525 78.823 1.00 76.88 536 LYS A O 1
ATOM 4281 N N . GLU A 1 537 ? -36.238 -6.967 80.131 1.00 80.38 537 GLU A N 1
ATOM 4282 C CA . GLU A 1 537 ? -34.930 -6.789 79.493 1.00 80.38 537 GLU A CA 1
ATOM 4283 C C . GLU A 1 537 ? -34.931 -7.311 78.055 1.00 80.38 537 GLU A C 1
ATOM 4285 O O . GLU A 1 537 ? -34.360 -6.680 77.169 1.00 80.38 537 GLU A O 1
ATOM 4290 N N . THR A 1 538 ? -35.613 -8.427 77.790 1.00 78.94 538 THR A N 1
ATOM 4291 C CA . THR A 1 538 ? -35.769 -8.978 76.441 1.00 78.94 538 THR A CA 1
ATOM 4292 C C . THR A 1 538 ? -36.632 -8.079 75.563 1.00 78.94 538 THR A C 1
ATOM 4294 O O . THR A 1 538 ? -36.245 -7.813 74.427 1.00 78.94 538 THR A O 1
ATOM 4297 N N . ALA A 1 539 ? -37.740 -7.550 76.082 1.00 72.12 539 ALA A N 1
ATOM 4298 C CA . ALA A 1 539 ? -38.583 -6.588 75.380 1.00 72.12 539 ALA A CA 1
ATOM 4299 C C . ALA A 1 539 ? -37.824 -5.284 75.095 1.00 72.12 539 ALA A C 1
ATOM 4301 O O . ALA A 1 539 ? -37.781 -4.859 73.948 1.00 72.12 539 ALA A O 1
ATOM 4302 N N . ALA A 1 540 ? -37.134 -4.716 76.089 1.00 73.81 540 ALA A N 1
ATOM 4303 C CA . ALA A 1 540 ? -36.315 -3.515 75.918 1.00 73.81 540 ALA A CA 1
ATOM 4304 C C . ALA A 1 540 ? -35.156 -3.740 74.932 1.00 73.81 540 ALA A C 1
ATOM 4306 O O . ALA A 1 540 ? -34.848 -2.877 74.116 1.00 73.81 540 ALA A O 1
ATOM 4307 N N . SER A 1 541 ? -34.526 -4.917 74.971 1.00 73.81 541 SER A N 1
ATOM 4308 C CA . SER A 1 541 ? -33.503 -5.326 74.003 1.00 73.81 541 SER A CA 1
ATOM 4309 C C . SER A 1 541 ? -34.079 -5.466 72.596 1.00 73.81 541 SER A C 1
ATOM 4311 O O . SER A 1 541 ? -33.410 -5.070 71.653 1.00 73.81 541 SER A O 1
ATOM 4313 N N . THR A 1 542 ? -35.288 -6.012 72.447 1.00 74.00 542 THR A N 1
ATOM 4314 C CA . THR A 1 542 ? -35.950 -6.201 71.146 1.00 74.00 542 THR A CA 1
ATOM 4315 C C . THR A 1 542 ? -36.425 -4.866 70.574 1.00 74.00 542 THR A C 1
ATOM 4317 O O . THR A 1 542 ? -36.236 -4.607 69.392 1.00 74.00 542 THR A O 1
ATOM 4320 N N . GLU A 1 543 ? -36.978 -3.989 71.414 1.00 70.88 543 GLU A N 1
ATOM 4321 C CA . GLU A 1 543 ? -37.371 -2.621 71.063 1.00 70.88 543 GLU A CA 1
ATOM 4322 C C . GLU A 1 543 ? -36.157 -1.799 70.624 1.00 70.88 543 GLU A C 1
ATOM 4324 O O . GLU A 1 543 ? -36.192 -1.163 69.574 1.00 70.88 543 GLU A O 1
ATOM 4329 N N . LYS A 1 544 ? -35.053 -1.876 71.377 1.00 68.62 544 LYS A N 1
ATOM 4330 C CA . LYS A 1 544 ? -33.795 -1.216 71.021 1.00 68.62 544 LYS A CA 1
ATOM 4331 C C . LYS A 1 544 ? -33.228 -1.754 69.704 1.00 68.62 544 LYS A C 1
ATOM 4333 O O . LYS A 1 544 ? -32.938 -0.965 68.813 1.00 68.62 544 LYS A O 1
ATOM 4338 N N . SER A 1 545 ? -33.154 -3.079 69.549 1.00 67.81 545 SER A N 1
ATOM 4339 C CA . SER A 1 545 ? -32.756 -3.721 68.290 1.00 67.81 545 SER A CA 1
ATOM 4340 C C . SER A 1 545 ? -33.635 -3.274 67.116 1.00 67.81 545 SER A C 1
ATOM 4342 O O . SER A 1 545 ? -33.116 -2.984 66.048 1.00 67.81 545 SER A O 1
ATOM 4344 N N . ALA A 1 546 ? -34.956 -3.181 67.292 1.00 65.50 546 ALA A N 1
ATOM 4345 C CA . ALA A 1 546 ? -35.879 -2.770 66.235 1.00 65.50 546 ALA A CA 1
ATOM 4346 C C . ALA A 1 546 ? -35.779 -1.272 65.894 1.00 65.50 546 ALA A C 1
ATOM 4348 O O . ALA A 1 546 ? -35.892 -0.909 64.727 1.00 65.50 546 ALA A O 1
ATOM 4349 N N . ALA A 1 547 ? -35.542 -0.407 66.884 1.00 61.78 547 ALA A N 1
ATOM 4350 C CA . ALA A 1 547 ? -35.379 1.033 66.685 1.00 61.78 547 ALA A CA 1
ATOM 4351 C C . ALA A 1 547 ? -34.057 1.397 65.983 1.00 61.78 547 ALA A C 1
ATOM 4353 O O . ALA A 1 547 ? -33.979 2.419 65.299 1.00 61.78 547 ALA A O 1
ATOM 4354 N N . GLU A 1 548 ? -33.022 0.568 66.142 1.00 61.25 548 GLU A N 1
ATOM 4355 C CA . GLU A 1 548 ? -31.707 0.756 65.517 1.00 61.25 548 GLU A CA 1
ATOM 4356 C C . GLU A 1 548 ? -31.639 0.207 64.076 1.00 61.25 548 GLU A C 1
ATOM 4358 O O . GLU A 1 548 ? -30.774 0.615 63.295 1.00 61.25 548 GLU A O 1
ATOM 4363 N N . VAL A 1 549 ? -32.576 -0.664 63.679 1.00 63.00 549 VAL A N 1
ATOM 4364 C CA . VAL A 1 549 ? -32.694 -1.179 62.305 1.00 63.00 549 VAL A CA 1
ATOM 4365 C C . VAL A 1 549 ? -33.323 -0.106 61.407 1.00 63.00 549 VAL A C 1
ATOM 4367 O O . VAL A 1 549 ? -34.537 0.088 61.376 1.00 63.00 549 VAL A O 1
ATOM 4370 N N . LYS A 1 550 ? -32.486 0.608 60.646 1.00 60.78 550 LYS A N 1
ATOM 4371 C CA . LYS A 1 550 ? -32.931 1.537 59.592 1.00 60.78 550 LYS A CA 1
ATOM 4372 C C . LYS A 1 550 ? -33.411 0.782 58.348 1.00 60.78 550 LYS A C 1
ATOM 4374 O O . LYS A 1 550 ? -32.873 -0.271 58.012 1.00 60.78 550 LYS A O 1
ATOM 4379 N N . ASP A 1 551 ? -34.380 1.355 57.631 1.00 64.88 551 ASP A N 1
ATOM 4380 C CA . ASP A 1 551 ? -34.788 0.845 56.319 1.00 64.88 551 ASP A CA 1
ATOM 4381 C C . ASP A 1 551 ? -33.688 1.111 55.279 1.00 64.88 551 ASP A C 1
ATOM 4383 O O . ASP A 1 551 ? -33.441 2.243 54.860 1.00 64.88 551 ASP A O 1
ATOM 4387 N N . ILE A 1 552 ? -32.989 0.040 54.920 1.00 68.69 552 ILE A N 1
ATOM 4388 C CA . ILE A 1 552 ? -31.844 0.003 54.002 1.00 68.69 552 ILE A CA 1
ATOM 4389 C C . ILE A 1 552 ? -32.214 -0.578 52.633 1.00 68.69 552 ILE A C 1
ATOM 4391 O O . ILE A 1 552 ? -31.397 -0.532 51.716 1.00 68.69 552 ILE A O 1
ATOM 4395 N N . ALA A 1 553 ? -33.443 -1.079 52.462 1.00 71.12 553 ALA A N 1
ATOM 4396 C CA . ALA A 1 553 ? -33.921 -1.621 51.193 1.00 71.12 553 ALA A CA 1
ATOM 4397 C C . ALA A 1 553 ? -33.781 -0.637 50.010 1.00 71.12 553 ALA A C 1
ATOM 4399 O O . ALA A 1 553 ? -33.238 -1.049 48.982 1.00 71.12 553 ALA A O 1
ATOM 4400 N N . PRO A 1 554 ? -34.155 0.659 50.125 1.00 76.94 554 PRO A N 1
ATOM 4401 C CA . PRO A 1 554 ? -33.984 1.597 49.013 1.00 76.94 554 PRO A CA 1
ATOM 4402 C C . PRO A 1 554 ? -32.510 1.848 48.667 1.00 76.94 554 PRO A C 1
ATOM 4404 O O . PRO A 1 554 ? -32.181 2.037 47.500 1.00 76.94 554 PRO A O 1
ATOM 4407 N N . VAL A 1 555 ? -31.608 1.794 49.655 1.00 78.75 555 VAL A N 1
ATOM 4408 C CA . VAL A 1 555 ? -30.159 1.942 49.433 1.00 78.75 555 VAL A CA 1
ATOM 4409 C C . VAL A 1 555 ? -29.609 0.735 48.672 1.00 78.75 555 VAL A C 1
ATOM 4411 O O . VAL A 1 555 ? -28.816 0.892 47.749 1.00 78.75 555 VAL A O 1
ATOM 4414 N N . ILE A 1 556 ? -30.052 -0.475 49.021 1.00 80.44 556 ILE A N 1
ATOM 4415 C CA . ILE A 1 556 ? -29.668 -1.702 48.314 1.00 80.44 556 ILE A CA 1
ATOM 4416 C C . ILE A 1 556 ? -30.180 -1.670 46.870 1.00 80.44 556 ILE A C 1
ATOM 4418 O O . ILE A 1 556 ? -29.427 -1.987 45.951 1.00 80.44 556 ILE A O 1
ATOM 4422 N N . GLU A 1 557 ? -31.431 -1.267 46.647 1.00 82.88 557 GLU A N 1
ATOM 4423 C CA . GLU A 1 557 ? -32.011 -1.171 45.302 1.00 82.88 557 GLU A CA 1
ATOM 4424 C C . GLU A 1 557 ? -31.299 -0.113 44.439 1.00 82.88 557 GLU A C 1
ATOM 4426 O O . GLU A 1 557 ? -30.966 -0.379 43.277 1.00 82.88 557 GLU A O 1
ATOM 4431 N N . GLU A 1 558 ? -30.974 1.049 45.014 1.00 85.06 558 GLU A N 1
ATOM 4432 C CA . GLU A 1 558 ? -30.160 2.080 44.360 1.00 85.06 558 GLU A CA 1
ATOM 4433 C C . GLU A 1 558 ? -28.771 1.542 43.995 1.00 85.06 558 GLU A C 1
ATOM 4435 O O . GLU A 1 558 ? -28.315 1.718 42.863 1.00 85.06 558 GLU A O 1
ATOM 4440 N N . LEU A 1 559 ? -28.098 0.841 44.912 1.00 85.44 559 LEU A N 1
ATOM 4441 C CA . LEU A 1 559 ? -26.777 0.265 44.662 1.00 85.44 559 LEU A CA 1
ATOM 4442 C C . LEU A 1 559 ? -26.812 -0.810 43.585 1.00 85.44 559 LEU A C 1
ATOM 4444 O O . LEU A 1 559 ? -25.926 -0.821 42.733 1.00 85.44 559 LEU A O 1
ATOM 4448 N N . LYS A 1 560 ? -27.824 -1.681 43.582 1.00 83.44 560 LYS A N 1
ATOM 4449 C CA . LYS A 1 560 ? -28.005 -2.689 42.529 1.00 83.44 560 LYS A CA 1
ATOM 4450 C C . LYS A 1 560 ? -28.194 -2.023 41.170 1.00 83.44 560 LYS A C 1
ATOM 4452 O O . LYS A 1 560 ? -27.515 -2.391 40.214 1.00 83.44 560 LYS A O 1
ATOM 4457 N N . THR A 1 561 ? -29.050 -1.004 41.104 1.00 86.62 561 THR A N 1
ATOM 4458 C CA . THR A 1 561 ? -29.307 -0.242 39.874 1.00 86.62 561 THR A CA 1
ATOM 4459 C C . THR A 1 561 ? -28.037 0.449 39.381 1.00 86.62 561 THR A C 1
ATOM 4461 O O . THR A 1 561 ? -27.616 0.251 38.245 1.00 86.62 561 THR A O 1
ATOM 4464 N N . THR A 1 562 ? -27.352 1.180 40.263 1.00 87.31 562 THR A N 1
ATOM 4465 C CA . THR A 1 562 ? -26.126 1.914 39.917 1.00 87.31 562 THR A CA 1
ATOM 4466 C C . THR A 1 562 ? -24.988 0.964 39.525 1.00 87.31 562 THR A C 1
ATOM 4468 O O . THR A 1 562 ? -24.210 1.266 38.624 1.00 87.31 562 THR A O 1
ATOM 4471 N N . THR A 1 563 ? -24.896 -0.210 40.159 1.00 88.44 563 THR A N 1
ATOM 4472 C CA . THR A 1 563 ? -23.923 -1.257 39.806 1.00 88.44 563 THR A CA 1
ATOM 4473 C C . THR A 1 563 ? -24.185 -1.809 38.413 1.00 88.44 563 THR A C 1
ATOM 4475 O O . THR A 1 563 ? -23.255 -1.887 37.608 1.00 88.44 563 THR A O 1
ATOM 4478 N N . ALA A 1 564 ? -25.443 -2.132 38.104 1.00 88.56 564 ALA A N 1
ATOM 4479 C CA . ALA A 1 564 ? -25.837 -2.592 36.779 1.00 88.56 564 ALA A CA 1
ATOM 4480 C C . ALA A 1 564 ? -25.548 -1.531 35.704 1.00 88.56 564 ALA A C 1
ATOM 4482 O O . ALA A 1 564 ? -25.041 -1.872 34.633 1.00 88.56 564 ALA A O 1
ATOM 4483 N N . ASP A 1 565 ? -25.790 -0.252 36.000 1.00 88.81 565 ASP A N 1
ATOM 4484 C CA . ASP A 1 565 ? -25.492 0.860 35.094 1.00 88.81 565 ASP A CA 1
ATOM 4485 C C . ASP A 1 565 ? -23.986 1.029 34.861 1.00 88.81 565 ASP A C 1
ATOM 4487 O O . ASP A 1 565 ? -23.549 1.157 33.717 1.00 88.81 565 ASP A O 1
ATOM 4491 N N . VAL A 1 566 ? -23.166 1.005 35.918 1.00 90.19 566 VAL A N 1
ATOM 4492 C CA . VAL A 1 566 ? -21.698 1.108 35.811 1.00 90.19 566 VAL A CA 1
ATOM 4493 C C . VAL A 1 566 ? -21.129 -0.066 35.018 1.00 90.19 566 VAL A C 1
ATOM 4495 O O . VAL A 1 566 ? -20.342 0.150 34.094 1.00 90.19 566 VAL A O 1
ATOM 4498 N N . GLN A 1 567 ? -21.574 -1.289 35.313 1.00 87.75 567 GLN A N 1
ATOM 4499 C CA . GLN A 1 567 ? -21.182 -2.488 34.577 1.00 87.75 567 GLN A CA 1
ATOM 4500 C C . GLN A 1 567 ? -21.579 -2.378 33.101 1.00 87.75 567 GLN A C 1
ATOM 4502 O O . GLN A 1 567 ? -20.734 -2.533 32.221 1.00 87.75 567 GLN A O 1
ATOM 4507 N N . THR A 1 568 ? -22.838 -2.035 32.819 1.00 89.94 568 THR A N 1
ATOM 4508 C CA . THR A 1 568 ? -23.352 -1.898 31.449 1.00 89.94 568 THR A CA 1
ATOM 4509 C C . THR A 1 568 ? -22.599 -0.820 30.677 1.00 89.94 568 THR A C 1
ATOM 4511 O O . THR A 1 568 ? -22.205 -1.052 29.533 1.00 89.94 568 THR A O 1
ATOM 4514 N N . ASN A 1 569 ? -22.346 0.338 31.288 1.00 88.69 569 ASN A N 1
ATOM 4515 C CA . ASN A 1 569 ? -21.613 1.437 30.662 1.00 88.69 569 ASN A CA 1
ATOM 4516 C C . ASN A 1 569 ? -20.168 1.042 30.342 1.00 88.69 569 ASN A C 1
ATOM 4518 O O . ASN A 1 569 ? -19.719 1.235 29.211 1.00 88.69 569 ASN A O 1
ATOM 4522 N N . ALA A 1 570 ? -19.449 0.453 31.300 1.00 86.75 570 ALA A N 1
ATOM 4523 C CA . ALA A 1 570 ? -18.074 0.006 31.101 1.00 86.75 570 ALA A CA 1
ATOM 4524 C C . ALA A 1 570 ? -17.982 -1.098 30.034 1.00 86.75 570 ALA A C 1
ATOM 4526 O O . ALA A 1 570 ? -17.188 -0.981 29.100 1.00 86.75 570 ALA A O 1
ATOM 4527 N N . THR A 1 571 ? -18.838 -2.123 30.096 1.00 86.31 571 THR A N 1
ATOM 4528 C CA . THR A 1 571 ? -18.879 -3.195 29.089 1.00 86.31 571 THR A CA 1
ATOM 4529 C C . THR A 1 571 ? -19.266 -2.666 27.708 1.00 86.31 571 THR A C 1
ATOM 4531 O O . THR A 1 571 ? -18.674 -3.081 26.712 1.00 86.31 571 THR A O 1
ATOM 4534 N N . THR A 1 572 ? -20.200 -1.715 27.618 1.00 88.56 572 THR A N 1
ATOM 4535 C CA . THR A 1 572 ? -20.582 -1.075 26.348 1.00 88.56 572 THR A CA 1
ATOM 4536 C C . THR A 1 572 ? -19.417 -0.294 25.751 1.00 88.56 572 THR A C 1
ATOM 4538 O O . THR A 1 572 ? -19.163 -0.399 24.555 1.00 88.56 572 THR A O 1
ATOM 4541 N N . ILE A 1 573 ? -18.675 0.464 26.564 1.00 85.31 573 ILE A N 1
ATOM 4542 C CA . ILE A 1 573 ? -17.493 1.205 26.103 1.00 85.31 573 ILE A CA 1
ATOM 4543 C C . ILE A 1 573 ? -16.405 0.241 25.619 1.00 85.31 573 ILE A C 1
ATOM 4545 O O . ILE A 1 573 ? -15.882 0.441 24.525 1.00 85.31 573 ILE A O 1
ATOM 4549 N N . LEU A 1 574 ? -16.117 -0.829 26.369 1.00 85.75 574 LEU A N 1
ATOM 4550 C CA . LEU A 1 574 ? -15.155 -1.862 25.963 1.00 85.75 574 LEU A CA 1
ATOM 4551 C C . LEU A 1 574 ? -15.579 -2.561 24.660 1.00 85.75 574 LEU A C 1
ATOM 4553 O O . LEU A 1 574 ? -14.761 -2.752 23.765 1.00 85.75 574 LEU A O 1
ATOM 4557 N N . THR A 1 575 ? -16.867 -2.881 24.515 1.00 84.69 575 THR A N 1
ATOM 4558 C CA . THR A 1 575 ? -17.410 -3.523 23.305 1.00 84.69 575 THR A CA 1
ATOM 4559 C C . THR A 1 575 ? -17.371 -2.581 22.103 1.00 84.69 575 THR A C 1
ATOM 4561 O O . THR A 1 575 ? -16.975 -2.979 21.012 1.00 84.69 575 THR A O 1
ATOM 4564 N N . ASN A 1 576 ? -17.737 -1.309 22.287 1.00 83.50 576 ASN A N 1
ATOM 4565 C CA . ASN A 1 576 ? -17.662 -0.300 21.231 1.00 83.50 576 ASN A CA 1
ATOM 4566 C C . ASN A 1 576 ? -16.214 -0.030 20.807 1.00 83.50 576 ASN A C 1
ATOM 4568 O O . ASN A 1 576 ? -15.966 0.210 19.624 1.00 83.50 576 ASN A O 1
ATOM 4572 N N . LEU A 1 577 ? -15.268 -0.065 21.751 1.00 82.81 577 LEU A N 1
ATOM 4573 C CA . LEU A 1 577 ? -13.840 0.024 21.466 1.00 82.81 577 LEU A CA 1
ATOM 4574 C C . LEU A 1 577 ? -13.397 -1.156 20.593 1.00 82.81 577 LEU A C 1
ATOM 4576 O O . LEU A 1 577 ? -12.833 -0.920 19.527 1.00 82.81 577 LEU A O 1
ATOM 4580 N N . ASP A 1 578 ? -13.726 -2.393 20.978 1.00 79.50 578 ASP A N 1
ATOM 4581 C CA . ASP A 1 578 ? -13.425 -3.592 20.181 1.00 79.50 578 ASP A CA 1
ATOM 4582 C C . ASP A 1 578 ? -14.052 -3.525 18.780 1.00 79.50 578 ASP A C 1
ATOM 4584 O O . ASP A 1 578 ? -13.367 -3.686 17.772 1.00 79.50 578 ASP A O 1
ATOM 4588 N N . GLN A 1 579 ? -15.331 -3.159 18.675 1.00 79.69 579 GLN A N 1
ATOM 4589 C CA . GLN A 1 579 ? -15.998 -3.009 17.382 1.00 79.69 579 GLN A CA 1
ATOM 4590 C C . GLN A 1 579 ? -15.349 -1.916 16.516 1.00 79.69 579 GLN A C 1
ATOM 4592 O O . GLN A 1 579 ? -15.182 -2.105 15.308 1.00 79.69 579 GLN A O 1
ATOM 4597 N N . SER A 1 580 ? -14.960 -0.786 17.113 1.00 73.31 580 SER A N 1
ATOM 4598 C CA . SER A 1 580 ? -14.251 0.291 16.407 1.00 73.31 580 SER A CA 1
ATOM 4599 C C . SER A 1 580 ? -12.879 -0.173 15.918 1.00 73.31 580 SER A C 1
ATOM 4601 O O . SER A 1 580 ? -12.460 0.194 14.821 1.00 73.31 580 SER A O 1
ATOM 4603 N N . ILE A 1 581 ? -12.197 -1.026 16.687 1.00 75.75 581 ILE A N 1
ATOM 4604 C CA . ILE A 1 581 ? -10.934 -1.654 16.290 1.00 75.75 581 ILE A CA 1
ATOM 4605 C C . ILE A 1 581 ? -11.151 -2.604 15.118 1.00 75.75 581 ILE A C 1
ATOM 4607 O O . ILE A 1 581 ? -10.436 -2.500 14.126 1.00 75.75 581 ILE A O 1
ATOM 4611 N N . GLN A 1 582 ? -12.158 -3.479 15.171 1.00 74.62 582 GLN A N 1
ATOM 4612 C CA . GLN A 1 582 ? -12.473 -4.384 14.061 1.00 74.62 582 GLN A CA 1
ATOM 4613 C C . GLN A 1 582 ? -12.821 -3.612 12.780 1.00 74.62 582 GLN A C 1
ATOM 4615 O O . GLN A 1 582 ? -12.351 -3.954 11.695 1.00 74.62 582 GLN A O 1
ATOM 4620 N N . GLN A 1 583 ? -13.581 -2.519 12.897 1.00 69.69 583 GLN A N 1
ATOM 4621 C CA . GLN A 1 583 ? -13.860 -1.621 11.773 1.00 69.69 583 GLN A CA 1
ATOM 4622 C C . GLN A 1 583 ? -12.590 -0.937 11.253 1.00 69.69 583 GLN A C 1
ATOM 4624 O O . GLN A 1 583 ? -12.392 -0.865 10.044 1.00 69.69 583 GLN A O 1
ATOM 4629 N N . SER A 1 584 ? -11.706 -0.477 12.141 1.00 63.00 584 SER A N 1
ATOM 4630 C CA . SER A 1 584 ? -10.418 0.117 11.766 1.00 63.00 584 SER A CA 1
ATOM 4631 C C . SER A 1 584 ? -9.508 -0.887 11.047 1.00 63.00 584 SER A C 1
ATOM 4633 O O . SER A 1 584 ? -8.907 -0.556 10.023 1.00 63.00 584 SER A O 1
ATOM 4635 N N . LYS A 1 585 ? -9.456 -2.142 11.514 1.00 66.38 585 LYS A N 1
ATOM 4636 C CA . LYS A 1 585 ? -8.736 -3.246 10.856 1.00 66.38 585 LYS A CA 1
ATOM 4637 C C . LYS A 1 585 ? -9.295 -3.529 9.465 1.00 66.38 585 LYS A C 1
ATOM 4639 O O . LYS A 1 585 ? -8.530 -3.654 8.510 1.00 66.38 585 LYS A O 1
ATOM 4644 N N . GLN A 1 586 ? -10.620 -3.557 9.328 1.00 68.69 586 GLN A N 1
ATOM 4645 C CA . GLN A 1 586 ? -11.283 -3.720 8.036 1.00 68.69 586 GLN A CA 1
ATOM 4646 C C . GLN A 1 586 ? -10.971 -2.554 7.081 1.00 68.69 586 GLN A C 1
ATOM 4648 O O . GLN A 1 586 ? -10.588 -2.800 5.941 1.00 68.69 586 GLN A O 1
ATOM 4653 N N . ILE A 1 587 ? -11.032 -1.302 7.551 1.00 61.28 587 ILE A N 1
ATOM 4654 C CA . ILE A 1 587 ? -10.658 -0.114 6.761 1.00 61.28 587 ILE A CA 1
ATOM 4655 C C . ILE A 1 587 ? -9.176 -0.157 6.369 1.00 61.28 587 ILE A C 1
ATOM 4657 O O . ILE A 1 587 ? -8.822 0.201 5.251 1.00 61.28 587 ILE A O 1
ATOM 4661 N N . THR A 1 588 ? -8.293 -0.611 7.261 1.00 62.78 588 THR A N 1
ATOM 4662 C CA . THR A 1 588 ? -6.858 -0.750 6.969 1.00 62.78 588 THR A CA 1
ATOM 4663 C C . THR A 1 588 ? -6.627 -1.778 5.867 1.00 62.78 588 THR A C 1
ATOM 4665 O O . THR A 1 588 ? -5.911 -1.495 4.913 1.00 62.78 588 THR A O 1
ATOM 4668 N N . LYS A 1 589 ? -7.304 -2.928 5.932 1.00 65.56 589 LYS A N 1
ATOM 4669 C CA . LYS A 1 589 ? -7.267 -3.946 4.878 1.00 65.56 589 LYS A CA 1
ATOM 4670 C C . LYS A 1 589 ? -7.805 -3.421 3.542 1.00 65.56 589 LYS A C 1
ATOM 4672 O O . LYS A 1 589 ? -7.205 -3.673 2.501 1.00 65.56 589 LYS A O 1
ATOM 4677 N N . GLU A 1 590 ? -8.902 -2.665 3.563 1.00 64.81 590 GLU A N 1
ATOM 4678 C CA . GLU A 1 590 ? -9.449 -2.003 2.370 1.00 64.81 590 GLU A CA 1
ATOM 4679 C C . GLU A 1 590 ? -8.481 -0.953 1.805 1.00 64.81 590 GLU A C 1
ATOM 4681 O O . GLU A 1 590 ? -8.330 -0.848 0.590 1.00 64.81 590 GLU A O 1
ATOM 4686 N N . ASN A 1 591 ? -7.771 -0.217 2.665 1.00 60.06 591 ASN A N 1
ATOM 4687 C CA . ASN A 1 591 ? -6.738 0.734 2.258 1.00 60.06 591 ASN A CA 1
ATOM 4688 C C . ASN A 1 591 ? -5.501 0.034 1.676 1.00 60.06 591 ASN A C 1
ATOM 4690 O O . ASN A 1 591 ? -4.943 0.528 0.700 1.00 60.06 591 ASN A O 1
ATOM 4694 N N . GLU A 1 592 ? -5.080 -1.112 2.220 1.00 63.12 592 GLU A N 1
ATOM 4695 C CA . GLU A 1 592 ? -4.023 -1.943 1.625 1.00 63.12 592 GLU A CA 1
ATOM 4696 C C . GLU A 1 592 ? -4.437 -2.456 0.238 1.00 63.12 592 GLU A C 1
ATOM 4698 O O . GLU A 1 592 ? -3.645 -2.442 -0.703 1.00 63.12 592 GLU A O 1
ATOM 4703 N N . GLU A 1 593 ? -5.689 -2.890 0.079 1.00 63.25 593 GLU A N 1
ATOM 4704 C CA . GLU A 1 593 ? -6.232 -3.326 -1.210 1.00 63.25 593 GLU A CA 1
ATOM 4705 C C . GLU A 1 593 ? -6.361 -2.161 -2.202 1.00 63.25 593 GLU A C 1
ATOM 4707 O O . GLU A 1 593 ? -6.018 -2.304 -3.382 1.00 63.25 593 GLU A O 1
ATOM 4712 N N . TYR A 1 594 ? -6.767 -0.982 -1.725 1.00 61.50 594 TYR A N 1
ATOM 4713 C CA . TYR A 1 594 ? -6.737 0.256 -2.496 1.00 61.50 594 TYR A CA 1
ATOM 4714 C C . TYR A 1 594 ? -5.311 0.602 -2.927 1.00 61.50 594 TYR A C 1
ATOM 4716 O O . TYR A 1 594 ? -5.105 0.900 -4.098 1.00 61.50 594 TYR A O 1
ATOM 4724 N N . ALA A 1 595 ? -4.323 0.517 -2.031 1.00 60.69 595 ALA A N 1
ATOM 4725 C CA . ALA A 1 595 ? -2.922 0.787 -2.339 1.00 60.69 595 ALA A CA 1
ATOM 4726 C C . ALA A 1 595 ? -2.374 -0.193 -3.387 1.00 60.69 595 ALA A C 1
ATOM 4728 O O . ALA A 1 595 ? -1.776 0.255 -4.358 1.00 60.69 595 ALA A O 1
ATOM 4729 N N . LYS A 1 596 ? -2.667 -1.496 -3.275 1.00 63.69 596 LYS A N 1
ATOM 4730 C CA . LYS A 1 596 ? -2.325 -2.505 -4.300 1.00 63.69 596 LYS A CA 1
ATOM 4731 C C . LYS A 1 596 ? -3.005 -2.225 -5.639 1.00 63.69 596 LYS A C 1
ATOM 4733 O O . LYS A 1 596 ? -2.410 -2.385 -6.701 1.00 63.69 596 LYS A O 1
ATOM 4738 N N . THR A 1 597 ? -4.265 -1.797 -5.608 1.00 62.66 597 THR A N 1
ATOM 4739 C CA . THR A 1 597 ? -5.004 -1.424 -6.821 1.00 62.66 597 THR A CA 1
ATOM 4740 C C . THR A 1 597 ? -4.416 -0.163 -7.451 1.00 62.66 597 THR A C 1
ATOM 4742 O O . THR A 1 597 ? -4.262 -0.095 -8.668 1.00 62.66 597 THR A O 1
ATOM 4745 N N . PHE A 1 598 ? -4.050 0.819 -6.631 1.00 61.06 598 PHE A N 1
ATOM 4746 C CA . PHE A 1 598 ? -3.409 2.057 -7.049 1.00 61.06 598 PHE A CA 1
ATOM 4747 C C . PHE A 1 598 ? -2.016 1.798 -7.624 1.00 61.06 598 PHE A C 1
ATOM 4749 O O . PHE A 1 598 ? -1.695 2.324 -8.683 1.00 61.06 598 PHE A O 1
ATOM 4756 N N . GLU A 1 599 ? -1.227 0.935 -6.992 1.00 57.88 599 GLU A N 1
ATOM 4757 C CA . GLU A 1 599 ? 0.066 0.476 -7.489 1.00 57.88 599 GLU A CA 1
ATOM 4758 C C . GLU A 1 599 ? -0.073 -0.243 -8.826 1.00 57.88 599 GLU A C 1
ATOM 4760 O O . GLU A 1 599 ? 0.631 0.103 -9.761 1.00 57.88 599 GLU A O 1
ATOM 4765 N N . LYS A 1 600 ? -1.055 -1.136 -8.982 1.00 61.28 600 LYS A N 1
ATOM 4766 C CA . LYS A 1 600 ? -1.358 -1.769 -10.273 1.00 61.28 600 LYS A CA 1
ATOM 4767 C C . LYS A 1 600 ? -1.761 -0.752 -11.344 1.00 61.28 600 LYS A C 1
ATOM 4769 O O . LYS A 1 600 ? -1.435 -0.909 -12.519 1.00 61.28 600 LYS A O 1
ATOM 4774 N N . VAL A 1 601 ? -2.493 0.302 -10.981 1.00 61.31 601 VAL A N 1
ATOM 4775 C CA . VAL A 1 601 ? -2.764 1.426 -11.896 1.00 61.31 601 VAL A CA 1
ATOM 4776 C C . VAL A 1 601 ? -1.462 2.156 -12.240 1.00 61.31 601 VAL A C 1
ATOM 4778 O O . VAL A 1 601 ? -1.271 2.529 -13.395 1.00 61.31 601 VAL A O 1
ATOM 4781 N N . LEU A 1 602 ? -0.551 2.307 -11.279 1.00 57.16 602 LEU A N 1
ATOM 4782 C CA . LEU A 1 602 ? 0.763 2.914 -11.468 1.00 57.16 602 LEU A CA 1
ATOM 4783 C C . LEU A 1 602 ? 1.706 2.047 -12.307 1.00 57.16 602 LEU A C 1
ATOM 4785 O O . LEU A 1 602 ? 2.398 2.590 -13.156 1.00 57.16 602 LEU A O 1
ATOM 4789 N N . SER A 1 603 ? 1.736 0.726 -12.164 1.00 57.22 603 SER A N 1
ATOM 4790 C CA . SER A 1 603 ? 2.614 -0.130 -12.967 1.00 57.22 603 SER A CA 1
ATOM 4791 C C . SER A 1 603 ? 2.164 -0.222 -14.425 1.00 57.22 603 SER A C 1
ATOM 4793 O O . SER A 1 603 ? 2.992 -0.264 -15.333 1.00 57.22 603 SER A O 1
ATOM 4795 N N . ASN A 1 604 ? 0.865 -0.041 -14.685 1.00 57.09 604 ASN A N 1
ATOM 4796 C CA . ASN A 1 604 ? 0.330 0.178 -16.033 1.00 57.09 604 ASN A CA 1
ATOM 4797 C C . ASN A 1 604 ? 0.797 1.500 -16.692 1.00 57.09 604 ASN A C 1
ATOM 4799 O O . ASN A 1 604 ? 0.476 1.745 -17.860 1.00 57.09 604 ASN A O 1
ATOM 4803 N N . THR A 1 605 ? 1.555 2.355 -15.987 1.00 55.81 605 THR A N 1
ATOM 4804 C CA . THR A 1 605 ? 2.178 3.567 -16.556 1.00 55.81 605 THR A CA 1
ATOM 4805 C C . THR A 1 605 ? 3.366 3.303 -17.463 1.00 55.81 605 THR A C 1
ATOM 4807 O O . THR A 1 605 ? 3.722 4.207 -18.212 1.00 55.81 605 THR A O 1
ATOM 4810 N N . LYS A 1 606 ? 3.956 2.103 -17.460 1.00 45.72 606 LYS A N 1
ATOM 4811 C CA . LYS A 1 606 ? 5.040 1.742 -18.380 1.00 45.72 606 LYS A CA 1
ATOM 4812 C C . LYS A 1 606 ? 4.626 0.556 -19.238 1.00 45.72 606 LYS A C 1
ATOM 4814 O O . LYS A 1 606 ? 4.214 -0.474 -18.720 1.00 45.72 606 LYS A O 1
ATOM 4819 N N . ASN A 1 607 ? 4.745 0.699 -20.557 1.00 42.78 607 ASN A N 1
ATOM 4820 C CA . ASN A 1 607 ? 4.530 -0.396 -21.498 1.00 42.78 607 ASN A CA 1
ATOM 4821 C C . ASN A 1 607 ? 5.775 -0.556 -22.378 1.00 42.78 607 ASN A C 1
ATOM 4823 O O . ASN A 1 607 ? 6.025 0.273 -23.250 1.00 42.78 607 ASN A O 1
ATOM 4827 N N . GLY A 1 608 ? 6.565 -1.607 -22.134 1.00 42.06 608 GLY A N 1
ATOM 4828 C CA . GLY A 1 608 ? 7.644 -2.029 -23.037 1.00 42.06 608 GLY A CA 1
ATOM 4829 C C . GLY A 1 608 ? 8.690 -0.955 -23.366 1.00 42.06 608 GLY A C 1
ATOM 4830 O O . GLY A 1 608 ? 9.060 -0.812 -24.525 1.00 42.06 608 GLY A O 1
ATOM 4831 N N . GLY A 1 609 ? 9.141 -0.179 -22.374 1.00 39.31 609 GLY A N 1
ATOM 4832 C CA . GLY A 1 609 ? 10.195 0.835 -22.544 1.00 39.31 609 GLY A CA 1
ATOM 4833 C C . GLY A 1 609 ? 9.711 2.244 -22.911 1.00 39.31 609 GLY A C 1
ATOM 4834 O O . GLY A 1 609 ? 10.501 3.180 -22.840 1.00 39.31 609 GLY A O 1
ATOM 4835 N N . ALA A 1 610 ? 8.422 2.427 -23.213 1.00 40.06 610 ALA A N 1
ATOM 4836 C CA . ALA A 1 610 ? 7.804 3.743 -23.364 1.00 40.06 610 ALA A CA 1
ATOM 4837 C C . ALA A 1 610 ? 6.817 4.021 -22.220 1.00 40.06 610 ALA A C 1
ATOM 4839 O O . ALA A 1 610 ? 6.091 3.126 -21.767 1.00 40.06 610 ALA A O 1
ATOM 4840 N N . ASP A 1 611 ? 6.765 5.278 -21.771 1.00 46.38 611 ASP A N 1
ATOM 4841 C CA . ASP A 1 611 ? 5.703 5.743 -20.883 1.00 46.38 611 ASP A CA 1
ATOM 4842 C C . ASP A 1 611 ? 4.360 5.468 -21.569 1.00 46.38 611 ASP A C 1
ATOM 4844 O O . ASP A 1 611 ? 4.118 5.890 -22.705 1.00 46.38 611 ASP A O 1
ATOM 4848 N N . ASN A 1 612 ? 3.465 4.749 -20.891 1.00 55.69 612 ASN A N 1
ATOM 4849 C CA . ASN A 1 612 ? 2.075 4.648 -21.295 1.00 55.69 612 ASN A CA 1
ATOM 4850 C C . ASN A 1 612 ? 1.471 6.035 -21.119 1.00 55.69 612 ASN A C 1
ATOM 4852 O O . ASN A 1 612 ? 0.913 6.372 -20.075 1.00 55.69 612 ASN A O 1
ATOM 4856 N N . THR A 1 613 ? 1.613 6.851 -22.157 1.00 57.41 613 THR A N 1
ATOM 4857 C CA . THR A 1 613 ? 1.193 8.246 -22.172 1.00 57.41 613 THR A CA 1
ATOM 4858 C C . THR A 1 613 ? -0.270 8.413 -21.801 1.00 57.41 613 THR A C 1
ATOM 4860 O O . THR A 1 613 ? -0.608 9.498 -21.364 1.00 57.41 613 THR A O 1
ATOM 4863 N N . GLN A 1 614 ? -1.132 7.388 -21.888 1.00 56.19 614 GLN A N 1
ATOM 4864 C CA . GLN A 1 614 ? -2.511 7.449 -21.390 1.00 56.19 614 GLN A CA 1
ATOM 4865 C C . GLN A 1 614 ? -2.600 7.372 -19.866 1.00 56.19 614 GLN A C 1
ATOM 4867 O O . GLN A 1 614 ? -3.350 8.142 -19.274 1.00 56.19 614 GLN A O 1
ATOM 4872 N N . VAL A 1 615 ? -1.836 6.483 -19.228 1.00 53.53 615 VAL A N 1
ATOM 4873 C CA . VAL A 1 615 ? -1.809 6.351 -17.764 1.00 53.53 615 VAL A CA 1
ATOM 4874 C C . VAL A 1 615 ? -0.941 7.450 -17.152 1.00 53.53 615 VAL A C 1
ATOM 4876 O O . VAL A 1 615 ? -1.340 8.067 -16.173 1.00 53.53 615 VAL A O 1
ATOM 4879 N N . PHE A 1 616 ? 0.172 7.817 -17.792 1.00 51.53 616 PHE A N 1
ATOM 4880 C CA . PHE A 1 616 ? 0.909 9.029 -17.449 1.00 51.53 616 PHE A CA 1
ATOM 4881 C C . PHE A 1 616 ? 0.024 10.261 -17.668 1.00 51.53 616 PHE A C 1
ATOM 4883 O O . PHE A 1 616 ? -0.055 11.077 -16.768 1.00 51.53 616 PHE A O 1
ATOM 4890 N N . HIS A 1 617 ? -0.752 10.394 -18.756 1.00 54.41 617 HIS A N 1
ATOM 4891 C CA . HIS A 1 617 ? -1.781 11.447 -18.873 1.00 54.41 617 HIS A CA 1
ATOM 4892 C C . HIS A 1 617 ? -2.909 11.320 -17.849 1.00 54.41 617 HIS A C 1
ATOM 4894 O O . HIS A 1 617 ? -3.583 12.311 -17.621 1.00 54.41 617 HIS A O 1
ATOM 4900 N N . PHE A 1 618 ? -3.159 10.155 -17.267 1.00 54.00 618 PHE A N 1
ATOM 4901 C CA . PHE A 1 618 ? -4.156 9.953 -16.216 1.00 54.00 618 PHE A CA 1
ATOM 4902 C C . PHE A 1 618 ? -3.619 10.269 -14.804 1.00 54.00 618 PHE A C 1
ATOM 4904 O O . PHE A 1 618 ? -4.424 10.591 -13.933 1.00 54.00 618 PHE A O 1
ATOM 4911 N N . LEU A 1 619 ? -2.295 10.191 -14.586 1.00 51.72 619 LEU A N 1
ATOM 4912 C CA . LEU A 1 619 ? -1.605 10.499 -13.319 1.00 51.72 619 LEU A CA 1
ATOM 4913 C C . LEU A 1 619 ? -0.922 11.890 -13.277 1.00 51.72 619 LEU A C 1
ATOM 4915 O O . LEU A 1 619 ? -0.935 12.544 -12.236 1.00 51.72 619 LEU A O 1
ATOM 4919 N N . SER A 1 620 ? -0.350 12.360 -14.398 1.00 50.28 620 SER A N 1
ATOM 4920 C CA . SER A 1 620 ? 0.286 13.689 -14.607 1.00 50.28 620 SER A CA 1
ATOM 4921 C C . SER A 1 620 ? -0.682 14.796 -15.015 1.00 50.28 620 SER A C 1
ATOM 4923 O O . SER A 1 620 ? -0.492 15.963 -14.672 1.00 50.28 620 SER A O 1
ATOM 4925 N N . ARG A 1 621 ? -1.786 14.441 -15.676 1.00 41.16 621 ARG A N 1
ATOM 4926 C CA . ARG A 1 621 ? -3.024 15.083 -15.256 1.00 41.16 621 ARG A CA 1
ATOM 4927 C C . ARG A 1 621 ? -3.279 14.350 -13.955 1.00 41.16 621 ARG A C 1
ATOM 4929 O O . ARG A 1 621 ? -3.283 13.128 -14.031 1.00 41.16 621 ARG A O 1
ATOM 4936 N N . PRO A 1 622 ? -3.531 14.990 -12.805 1.00 32.41 622 PRO A N 1
ATOM 4937 C CA . PRO A 1 622 ? -4.234 14.270 -11.753 1.00 32.41 622 PRO A CA 1
ATOM 4938 C C . PRO A 1 622 ? -5.400 13.508 -12.407 1.00 32.41 622 PRO A C 1
ATOM 4940 O O . PRO A 1 622 ? -5.779 13.757 -13.561 1.00 32.41 622 PRO A O 1
ATOM 4943 N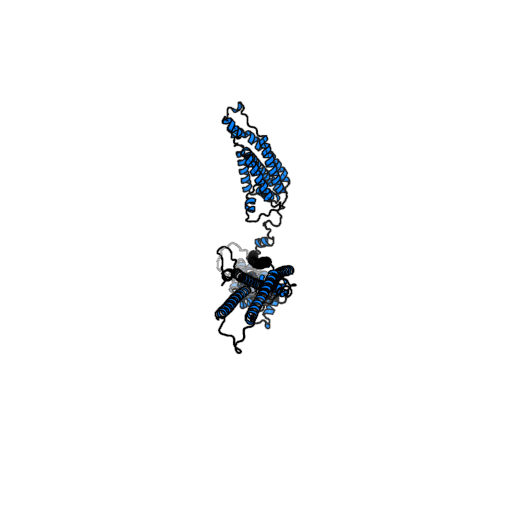 N . ILE A 1 623 ? -6.102 12.682 -11.662 1.00 32.75 623 ILE A N 1
ATOM 4944 C CA . ILE A 1 623 ? -7.530 12.634 -11.916 1.00 32.75 623 ILE A CA 1
ATOM 4945 C C . ILE A 1 623 ? -7.979 14.133 -11.951 1.00 32.75 623 ILE A C 1
ATOM 4947 O O . ILE A 1 623 ? -8.358 14.714 -10.945 1.00 32.75 623 ILE A O 1
ATOM 4951 N N . GLN A 1 624 ? -8.046 14.762 -13.144 1.00 33.78 624 GLN A N 1
ATOM 4952 C CA . GLN A 1 624 ? -9.289 15.297 -13.636 1.00 33.78 624 GLN A CA 1
ATOM 4953 C C . GLN A 1 624 ? -10.206 14.099 -13.589 1.00 33.78 624 GLN A C 1
ATOM 4955 O O . GLN A 1 624 ? -10.599 13.478 -14.574 1.00 33.78 624 GLN A O 1
ATOM 4960 N N . GLY A 1 625 ? -10.598 13.819 -12.364 1.00 27.77 625 GLY A N 1
ATOM 4961 C CA . GLY A 1 625 ? -11.899 13.383 -12.084 1.00 27.77 625 GLY A CA 1
ATOM 4962 C C . GLY A 1 625 ? -12.682 14.485 -12.746 1.00 27.77 625 GLY A C 1
ATOM 4963 O O . GLY A 1 625 ? -12.746 15.620 -12.296 1.00 27.77 625 GLY A O 1
ATOM 4964 N N . LYS A 1 626 ? -13.266 14.144 -13.874 1.00 32.12 626 LYS A N 1
ATOM 4965 C CA . LYS A 1 626 ? -14.692 14.330 -13.861 1.00 32.12 626 LYS A CA 1
ATOM 4966 C C . LYS A 1 626 ? -15.388 13.175 -13.130 1.00 32.12 626 LYS A C 1
ATOM 4968 O O . LYS A 1 626 ? -16.575 12.990 -13.310 1.00 32.12 626 LYS A O 1
ATOM 4973 N N . GLY A 1 627 ? -14.739 12.508 -12.172 1.00 30.83 627 GLY A N 1
ATOM 4974 C CA . GLY A 1 627 ? -15.250 12.609 -10.807 1.00 30.83 627 GLY A CA 1
ATOM 4975 C C . GLY A 1 627 ? -15.309 14.090 -10.434 1.00 30.83 627 GLY A C 1
ATOM 4976 O O . GLY A 1 627 ? -14.316 14.660 -10.010 1.00 30.83 627 GLY A O 1
ATOM 4977 N N . VAL A 1 628 ? -16.440 14.727 -10.737 1.00 35.78 628 VAL A N 1
ATOM 4978 C CA . VAL A 1 628 ? -16.735 16.142 -10.489 1.00 35.78 628 VAL A CA 1
ATOM 4979 C C . VAL A 1 628 ? -16.631 16.423 -8.988 1.00 35.78 628 VAL A C 1
ATOM 4981 O O . VAL A 1 628 ? -17.634 16.450 -8.291 1.00 35.78 628 VAL A O 1
ATOM 4984 N N . PHE A 1 629 ? -15.421 16.611 -8.482 1.00 31.73 629 PHE A N 1
ATOM 4985 C CA . PHE A 1 629 ? -15.146 17.029 -7.115 1.00 31.73 629 PHE A CA 1
ATOM 4986 C C . PHE A 1 629 ? -13.953 17.981 -7.179 1.00 31.73 629 PHE A C 1
ATOM 4988 O O . PHE A 1 629 ? -12.811 17.587 -6.983 1.00 31.73 629 PHE A O 1
ATOM 4995 N N . GLY A 1 630 ? -14.211 19.233 -7.572 1.00 31.16 630 GLY A N 1
ATOM 4996 C CA . GLY A 1 630 ? -13.168 20.266 -7.592 1.00 31.16 630 GLY A CA 1
ATOM 4997 C C . GLY A 1 630 ? -13.448 21.483 -8.471 1.00 31.16 630 GLY A C 1
ATOM 4998 O O . GLY A 1 630 ? -13.064 22.586 -8.106 1.00 31.16 630 GLY A O 1
ATOM 4999 N N . GLN A 1 631 ? -14.247 21.358 -9.537 1.00 30.75 631 GLN A N 1
ATOM 5000 C CA . GLN A 1 631 ? -15.269 22.387 -9.680 1.00 30.75 631 GLN A CA 1
ATOM 5001 C C . GLN A 1 631 ? -16.259 21.974 -8.611 1.00 30.75 631 GLN A C 1
ATOM 5003 O O . GLN A 1 631 ? -16.966 20.979 -8.778 1.00 30.75 631 GLN A O 1
ATOM 5008 N N . THR A 1 632 ? -16.315 22.698 -7.494 1.00 32.81 632 THR A N 1
ATOM 5009 C CA . THR A 1 632 ? -17.630 23.023 -6.954 1.00 32.81 632 THR A CA 1
ATOM 5010 C C . THR A 1 632 ? -18.468 23.230 -8.209 1.00 32.81 632 THR A C 1
ATOM 5012 O O . THR A 1 632 ? -18.219 24.198 -8.929 1.00 32.81 632 THR A O 1
ATOM 5015 N N . ARG A 1 633 ? -19.365 22.279 -8.573 1.00 36.41 633 ARG A N 1
ATOM 5016 C CA . ARG A 1 633 ? -20.549 22.646 -9.359 1.00 36.41 633 ARG A CA 1
ATOM 5017 C C . ARG A 1 633 ? -20.921 23.896 -8.627 1.00 36.41 633 ARG A C 1
ATOM 5019 O O . ARG A 1 633 ? -21.194 23.756 -7.431 1.00 36.41 633 ARG A O 1
ATOM 5026 N N . GLN A 1 634 ? -20.721 25.080 -9.213 1.00 37.03 634 GLN A N 1
ATOM 5027 C CA . GLN A 1 634 ? -21.100 26.258 -8.476 1.00 37.03 634 GLN A CA 1
ATOM 5028 C C . GLN A 1 634 ? -22.544 25.934 -8.206 1.00 37.03 634 GLN A C 1
ATOM 5030 O O . GLN A 1 634 ? -23.323 25.694 -9.141 1.00 37.03 634 GLN A O 1
ATOM 5035 N N . ILE A 1 635 ? -22.848 25.736 -6.927 1.00 45.69 635 ILE A N 1
ATOM 5036 C CA . ILE A 1 635 ? -24.195 25.555 -6.465 1.00 45.69 635 ILE A CA 1
ATOM 5037 C C . ILE A 1 635 ? -24.708 26.983 -6.572 1.00 45.69 635 ILE A C 1
ATOM 5039 O O . ILE A 1 635 ? -24.781 27.752 -5.625 1.00 45.69 635 ILE A O 1
ATOM 5043 N N . SER A 1 636 ? -24.828 27.396 -7.827 1.00 56.22 636 SER A N 1
ATOM 5044 C CA . SER A 1 636 ? -25.179 28.708 -8.238 1.00 56.22 636 SER A CA 1
ATOM 5045 C C . SER A 1 636 ? -26.644 28.727 -7.925 1.00 56.22 636 SER A C 1
ATOM 5047 O O . SER A 1 636 ? -27.397 27.802 -8.239 1.00 56.22 636 SER A O 1
ATOM 5049 N N . LEU A 1 637 ? -27.053 29.793 -7.278 1.00 68.75 637 LEU A N 1
ATOM 5050 C CA . LEU A 1 637 ? -28.455 30.044 -7.057 1.00 68.75 637 LEU A CA 1
ATOM 5051 C C . LEU A 1 637 ? -29.223 30.127 -8.394 1.00 68.75 637 LEU A C 1
ATOM 5053 O O . LEU A 1 637 ? -30.437 29.977 -8.399 1.00 68.75 637 LEU A O 1
ATOM 5057 N N . VAL A 1 638 ? -28.536 30.278 -9.537 1.00 82.06 638 VAL A N 1
ATOM 5058 C CA . VAL A 1 638 ? -29.134 30.422 -10.871 1.00 82.06 638 VAL A CA 1
ATOM 5059 C C . VAL A 1 638 ? -29.992 29.218 -11.304 1.00 82.06 638 VAL A C 1
ATOM 5061 O O . VAL A 1 638 ? -31.176 29.444 -11.545 1.00 82.06 638 VAL A O 1
ATOM 5064 N N . PRO A 1 639 ? -29.520 27.950 -11.397 1.00 87.81 639 PRO A N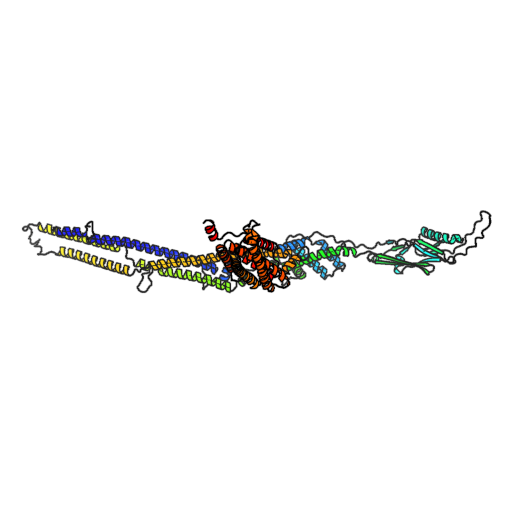 1
ATOM 5065 C CA . PRO A 1 639 ? -30.379 26.831 -11.807 1.00 87.81 639 PRO A CA 1
ATOM 5066 C C . PRO A 1 639 ? -31.517 26.565 -10.818 1.00 87.81 639 PRO A C 1
ATOM 5068 O O . PRO A 1 639 ? -32.618 26.186 -11.224 1.00 87.81 639 PRO A O 1
ATOM 5071 N N . TYR A 1 640 ? -31.262 26.799 -9.526 1.00 86.94 640 TYR A N 1
ATOM 5072 C CA . TYR A 1 640 ? -32.271 26.700 -8.475 1.00 86.94 640 TYR A CA 1
ATOM 5073 C C . TYR A 1 640 ? -33.385 27.738 -8.668 1.00 86.94 640 TYR A C 1
ATOM 5075 O O . TYR A 1 640 ? -34.555 27.364 -8.744 1.00 86.94 640 TYR A O 1
ATOM 5083 N N . TYR A 1 641 ? -33.037 29.020 -8.821 1.00 86.00 641 TYR A N 1
ATOM 5084 C CA . TYR A 1 641 ? -34.005 30.094 -9.035 1.00 86.00 641 TYR A CA 1
ATOM 5085 C C . TYR A 1 641 ? -34.686 30.001 -10.394 1.00 86.00 641 TYR A C 1
ATOM 5087 O O . TYR A 1 641 ? -35.882 30.257 -10.464 1.00 86.00 641 TYR A O 1
ATOM 5095 N N . ALA A 1 642 ? -33.992 29.586 -11.457 1.00 89.38 642 ALA A N 1
ATOM 5096 C CA . ALA A 1 642 ? -34.617 29.341 -12.754 1.00 89.38 642 ALA A CA 1
ATOM 5097 C C . ALA A 1 642 ? -35.736 28.301 -12.615 1.00 89.38 642 ALA A C 1
ATOM 5099 O O . ALA A 1 642 ? -36.873 28.562 -13.005 1.00 89.38 642 ALA A O 1
ATOM 5100 N N . THR A 1 643 ? -35.453 27.170 -11.967 1.00 92.12 643 THR A N 1
ATOM 5101 C CA . THR A 1 643 ? -36.433 26.096 -11.755 1.00 92.12 643 THR A CA 1
ATOM 5102 C C . THR A 1 643 ? -37.571 26.531 -10.830 1.00 92.12 643 THR A C 1
ATOM 5104 O O . THR A 1 643 ? -38.737 26.316 -11.154 1.00 92.12 643 THR A O 1
ATOM 5107 N N . LEU A 1 644 ? -37.257 27.190 -9.709 1.00 90.56 644 LEU A N 1
ATOM 5108 C CA . LEU A 1 644 ? -38.249 27.635 -8.727 1.00 90.56 644 LEU A CA 1
ATOM 5109 C C . LEU A 1 644 ? -39.185 28.709 -9.297 1.00 90.56 644 LEU A C 1
ATOM 5111 O O . LEU A 1 644 ? -40.404 28.592 -9.188 1.00 90.56 644 LEU A O 1
ATOM 5115 N N . THR A 1 645 ? -38.627 29.743 -9.930 1.00 89.38 645 THR A N 1
ATOM 5116 C CA . THR A 1 645 ? -39.425 30.806 -10.562 1.00 89.38 645 THR A CA 1
ATOM 5117 C C . THR A 1 645 ? -40.233 30.259 -11.729 1.00 89.38 645 THR A C 1
ATOM 5119 O O . THR A 1 645 ? -41.403 30.607 -11.859 1.00 89.38 645 THR A O 1
ATOM 5122 N N . GLY A 1 646 ? -39.660 29.342 -12.517 1.00 92.50 646 GLY A N 1
ATOM 5123 C CA . GLY A 1 646 ? -40.372 28.610 -13.558 1.00 92.50 646 GLY A CA 1
ATOM 5124 C C . GLY A 1 646 ? -41.584 27.875 -12.994 1.00 92.50 646 GLY A C 1
ATOM 5125 O O . GLY A 1 646 ? -42.689 28.079 -13.478 1.00 92.50 646 GLY A O 1
ATOM 5126 N N . ALA A 1 647 ? -41.414 27.095 -11.925 1.00 93.06 647 ALA A N 1
ATOM 5127 C CA . ALA A 1 647 ? -42.514 26.387 -11.276 1.00 93.06 647 ALA A CA 1
ATOM 5128 C C . ALA A 1 647 ? -43.615 27.349 -10.779 1.00 93.06 647 ALA A C 1
ATOM 5130 O O . ALA A 1 647 ? -44.784 27.216 -11.137 1.00 93.06 647 ALA A O 1
ATOM 5131 N N . ILE A 1 648 ? -43.258 28.398 -10.037 1.00 92.44 648 ILE A N 1
ATOM 5132 C CA . ILE A 1 648 ? -44.251 29.367 -9.545 1.00 92.44 648 ILE A CA 1
ATOM 5133 C C . ILE A 1 648 ? -45.001 30.037 -10.711 1.00 92.44 648 ILE A C 1
ATOM 5135 O O . ILE A 1 648 ? -46.230 30.130 -10.681 1.00 92.44 648 ILE A O 1
ATOM 5139 N N . LEU A 1 649 ? -44.287 30.446 -11.766 1.00 93.19 649 LEU A N 1
ATOM 5140 C CA . LEU A 1 649 ? -44.886 31.048 -12.958 1.00 93.19 649 LEU A CA 1
ATOM 5141 C C . LEU A 1 649 ? -45.814 30.081 -13.693 1.00 93.19 649 LEU A C 1
ATOM 5143 O O . LEU A 1 649 ? -46.892 30.499 -14.105 1.00 93.19 649 LEU A O 1
ATOM 5147 N N . LEU A 1 650 ? -45.438 28.805 -13.822 1.00 94.00 650 LEU A N 1
ATOM 5148 C CA . LEU A 1 650 ? -46.274 27.774 -14.444 1.00 94.00 650 LEU A CA 1
ATOM 5149 C C . LEU A 1 650 ? -47.618 27.639 -13.721 1.00 94.00 650 LEU A C 1
ATOM 5151 O O . LEU A 1 650 ? -48.676 27.571 -14.345 1.00 94.00 650 LEU A O 1
ATOM 5155 N N . MET A 1 651 ? -47.587 27.644 -12.389 1.00 90.81 651 MET A N 1
ATOM 5156 C CA . MET A 1 651 ? -48.788 27.535 -11.569 1.00 90.81 651 MET A CA 1
ATOM 5157 C C . MET A 1 651 ? -49.695 28.763 -11.702 1.00 90.81 651 MET A C 1
ATOM 5159 O O . MET A 1 651 ? -50.893 28.629 -11.958 1.00 90.81 651 MET A O 1
ATOM 5163 N N . VAL A 1 652 ? -49.124 29.965 -11.561 1.00 91.19 652 VAL A N 1
ATOM 5164 C CA . VAL A 1 652 ? -49.872 31.226 -11.678 1.00 91.19 652 VAL A CA 1
ATOM 5165 C C . VAL A 1 652 ? -50.454 31.365 -13.081 1.00 91.19 652 VAL A C 1
ATOM 5167 O O . VAL A 1 652 ? -51.657 31.573 -13.226 1.00 91.19 652 VAL A O 1
ATOM 5170 N N . ALA A 1 653 ? -49.637 31.172 -14.117 1.00 90.19 653 ALA A N 1
ATOM 5171 C CA . ALA A 1 653 ? -50.081 31.255 -15.501 1.00 90.19 653 ALA A CA 1
ATOM 5172 C C . ALA A 1 653 ? -51.126 30.180 -15.822 1.00 90.19 653 ALA A C 1
ATOM 5174 O O . ALA A 1 653 ? -52.114 30.478 -16.488 1.00 90.19 653 ALA A O 1
ATOM 5175 N N . GLY A 1 654 ? -50.952 28.949 -15.331 1.00 89.94 654 GLY A N 1
ATOM 5176 C CA . GLY A 1 654 ? -51.928 27.872 -15.498 1.00 89.94 654 GLY A CA 1
ATOM 5177 C C . GLY A 1 654 ? -53.292 28.236 -14.906 1.00 89.94 654 GLY A C 1
ATOM 5178 O O . GLY A 1 654 ? -54.312 28.103 -15.581 1.00 89.94 654 GLY A O 1
ATOM 5179 N N . LEU A 1 655 ? -53.319 28.780 -13.685 1.00 88.94 655 LEU A N 1
ATOM 5180 C CA . LEU A 1 655 ? -54.549 29.253 -13.043 1.00 88.94 655 LEU A CA 1
ATOM 5181 C C . LEU A 1 655 ? -55.181 30.446 -13.771 1.00 88.94 655 LEU A C 1
ATOM 5183 O O . LEU A 1 655 ? -56.397 30.466 -13.965 1.00 88.94 655 LEU A O 1
ATOM 5187 N N . SER A 1 656 ? -54.377 31.418 -14.206 1.00 87.00 656 SER A N 1
ATOM 5188 C CA . SER A 1 656 ? -54.867 32.576 -14.957 1.00 87.00 656 SER A CA 1
ATOM 5189 C C . SER A 1 656 ? -55.467 32.171 -16.304 1.00 87.00 656 SER A C 1
ATOM 5191 O O . SER A 1 656 ? -56.546 32.640 -16.660 1.00 87.00 656 SER A O 1
ATOM 5193 N N . LEU A 1 657 ? -54.818 31.263 -17.039 1.00 86.75 657 LEU A N 1
ATOM 5194 C CA . LEU A 1 657 ? -55.286 30.796 -18.347 1.00 86.75 657 LEU A CA 1
ATOM 5195 C C . LEU A 1 657 ? -56.613 30.036 -18.259 1.00 86.75 657 LEU A C 1
ATOM 5197 O O . LEU A 1 657 ? -57.421 30.146 -19.181 1.00 86.75 657 LEU A O 1
ATOM 5201 N N . LEU A 1 658 ? -56.895 29.344 -17.147 1.00 82.81 658 LEU A N 1
ATOM 5202 C CA . LEU A 1 658 ? -58.225 28.765 -16.902 1.00 82.81 658 LEU A CA 1
ATOM 5203 C C . LEU A 1 658 ? -59.321 29.829 -16.896 1.00 82.81 658 LEU A C 1
ATOM 5205 O O . LEU A 1 658 ? -60.391 29.589 -17.447 1.00 82.81 658 LEU A O 1
ATOM 5209 N N . GLY A 1 659 ? -59.049 31.001 -16.317 1.00 74.19 659 GLY A N 1
ATOM 5210 C CA . GLY A 1 659 ? -60.006 32.107 -16.248 1.00 74.19 659 GLY A CA 1
ATOM 5211 C C . GLY A 1 659 ? -60.325 32.739 -17.606 1.00 74.19 659 GLY A C 1
ATOM 5212 O O . GLY A 1 659 ? -61.411 33.286 -17.787 1.00 74.19 659 GLY A O 1
ATOM 5213 N N . PHE A 1 660 ? -59.415 32.643 -18.580 1.00 74.75 660 PHE A N 1
ATOM 5214 C CA . PHE A 1 660 ? -59.603 33.205 -19.924 1.00 74.75 660 PHE A CA 1
ATOM 5215 C C . PHE A 1 660 ? -60.238 32.232 -20.926 1.00 74.75 660 PHE A C 1
ATOM 5217 O O . PHE A 1 660 ? -60.695 32.665 -21.988 1.00 74.75 660 PHE A O 1
ATOM 5224 N N . MET A 1 661 ? -60.297 30.935 -20.614 1.00 78.75 661 MET A N 1
ATOM 5225 C CA . MET A 1 661 ? -60.926 29.946 -21.490 1.00 78.75 661 MET A CA 1
ATOM 5226 C C . MET A 1 661 ? -62.452 30.079 -21.458 1.00 78.75 661 MET A C 1
ATOM 5228 O O . MET A 1 661 ? -63.091 29.922 -20.421 1.00 78.75 661 MET A O 1
ATOM 5232 N N . LYS A 1 662 ? -63.060 30.342 -22.620 1.00 68.00 662 LYS A N 1
ATOM 5233 C CA . LYS A 1 662 ? -64.516 30.508 -22.760 1.00 68.00 662 LYS A CA 1
ATOM 5234 C C . LYS A 1 662 ? -65.144 29.254 -23.364 1.00 68.00 662 LYS A C 1
ATOM 5236 O O . LYS A 1 662 ? -64.593 28.669 -24.297 1.00 68.00 662 LYS A O 1
ATOM 5241 N N . LYS A 1 663 ? -66.329 28.853 -22.887 1.00 65.56 663 LYS A N 1
ATOM 5242 C CA . LYS A 1 663 ? -67.138 27.824 -23.566 1.00 65.56 663 LYS A CA 1
ATOM 5243 C C . LYS A 1 663 ? -67.534 28.372 -24.951 1.00 65.56 663 LYS A C 1
ATOM 5245 O O . LYS A 1 663 ? -68.186 29.415 -25.036 1.00 65.56 663 LYS A O 1
ATOM 5250 N N . ARG A 1 664 ? -67.112 27.711 -26.038 1.00 66.06 664 ARG A N 1
ATOM 5251 C CA . ARG A 1 664 ? -67.467 28.101 -27.415 1.00 66.06 664 ARG A CA 1
ATOM 5252 C C . ARG A 1 664 ? -68.985 27.978 -27.588 1.00 66.06 664 ARG A C 1
ATOM 5254 O O . ARG A 1 664 ? -69.512 26.871 -27.526 1.00 66.06 664 ARG A O 1
ATOM 5261 N N . LYS A 1 665 ? -69.683 29.097 -27.805 1.00 62.16 665 LYS A N 1
ATOM 5262 C CA . LYS A 1 665 ? -71.109 29.092 -28.170 1.00 62.16 665 LYS A CA 1
ATOM 5263 C C . LYS A 1 665 ? -71.239 28.761 -29.659 1.00 62.16 665 LYS A C 1
ATOM 5265 O O . LYS A 1 665 ? -70.515 29.322 -30.480 1.00 62.16 665 LYS A O 1
ATOM 5270 N N . VAL A 1 666 ? -72.113 27.819 -30.000 1.00 62.75 666 VAL A N 1
ATOM 5271 C CA . VAL A 1 666 ? -72.340 27.389 -31.385 1.00 62.75 666 VAL A CA 1
ATOM 5272 C C . VAL A 1 666 ? -73.157 28.467 -32.102 1.00 62.75 666 VAL A C 1
ATOM 5274 O O . VAL A 1 666 ? -74.318 28.677 -31.778 1.00 62.75 666 VAL A O 1
ATOM 5277 N N . THR A 1 667 ? -72.541 29.191 -33.035 1.00 63.28 667 THR A N 1
ATOM 5278 C CA . THR A 1 667 ? -73.226 30.120 -33.953 1.00 63.28 667 THR A CA 1
ATOM 5279 C C . THR A 1 667 ? -73.945 29.369 -35.079 1.00 63.28 667 THR A C 1
ATOM 5281 O O . THR A 1 667 ? -73.500 28.286 -35.450 1.00 63.28 667 THR A O 1
ATOM 5284 N N . GLU A 1 668 ? -74.984 29.957 -35.684 1.00 60.62 668 GLU A N 1
ATOM 5285 C CA . GLU A 1 668 ? -75.747 29.339 -36.791 1.00 60.62 668 GLU A CA 1
ATOM 5286 C C . GLU A 1 668 ? -74.868 28.930 -37.990 1.00 60.62 668 GLU A C 1
ATOM 5288 O O . GLU A 1 668 ? -75.089 27.884 -38.594 1.00 60.62 668 GLU A O 1
ATOM 5293 N N . ALA A 1 669 ? -73.779 29.661 -38.259 1.00 60.44 669 ALA A N 1
ATOM 5294 C CA . ALA A 1 669 ? -72.786 29.306 -39.281 1.00 60.44 669 ALA A CA 1
ATOM 5295 C C . ALA A 1 669 ? -72.038 27.974 -39.020 1.00 60.44 669 ALA A C 1
ATOM 5297 O O . ALA A 1 669 ? -71.400 27.439 -39.922 1.00 60.44 669 ALA A O 1
ATOM 5298 N N . ASN A 1 670 ? -72.105 27.422 -37.802 1.00 60.75 670 ASN A N 1
ATOM 5299 C CA . ASN A 1 670 ? -71.468 26.155 -37.427 1.00 60.75 670 ASN A CA 1
ATOM 5300 C C . ASN A 1 670 ? -72.411 24.940 -37.528 1.00 60.75 670 ASN A C 1
ATOM 5302 O O . ASN A 1 670 ? -71.974 23.827 -37.245 1.00 60.75 670 ASN A O 1
ATOM 5306 N N . LEU A 1 671 ? -73.678 25.122 -37.928 1.00 59.88 671 LEU A N 1
ATOM 5307 C CA . LEU A 1 671 ? -74.669 24.037 -38.054 1.00 59.88 671 LEU A CA 1
ATOM 5308 C C . LEU A 1 671 ? -74.329 23.012 -39.154 1.00 59.88 671 LEU A C 1
ATOM 5310 O O . LEU A 1 671 ? -74.922 21.939 -39.196 1.00 59.88 671 LEU A O 1
ATOM 5314 N N . LEU A 1 672 ? -73.355 23.318 -40.018 1.00 62.09 672 LEU A N 1
ATOM 5315 C CA . LEU A 1 672 ? -72.870 22.434 -41.084 1.00 62.09 672 LEU A CA 1
ATOM 5316 C C . LEU A 1 672 ? -71.793 21.431 -40.621 1.00 62.09 672 LEU A C 1
ATOM 5318 O O . LEU A 1 672 ? -71.378 20.579 -41.403 1.00 62.09 672 LEU A O 1
ATOM 5322 N N . VAL A 1 673 ? -71.326 21.511 -39.370 1.00 63.41 673 VAL A N 1
ATOM 5323 C CA . VAL A 1 673 ? -70.334 20.591 -38.785 1.00 63.41 673 VAL A CA 1
ATOM 5324 C C . VAL A 1 673 ? -70.949 19.932 -37.554 1.00 63.41 673 VAL A C 1
ATOM 5326 O O . VAL A 1 673 ? -71.463 20.640 -36.698 1.00 63.41 673 VAL A O 1
ATOM 5329 N N . GLN A 1 674 ? -70.864 18.603 -37.408 1.00 63.53 674 GLN A N 1
ATOM 5330 C CA . GLN A 1 674 ? -71.206 17.938 -36.140 1.00 63.53 674 GLN A CA 1
ATOM 5331 C C . GLN A 1 674 ? -70.111 18.254 -35.102 1.00 63.53 674 GLN A C 1
ATOM 5333 O O . GLN A 1 674 ? -68.992 17.744 -35.227 1.00 63.53 674 GLN A O 1
ATOM 5338 N N . PRO A 1 675 ? -70.356 19.110 -34.091 1.00 63.84 675 PRO A N 1
ATOM 5339 C CA . PRO A 1 675 ? -69.289 19.570 -33.214 1.00 63.84 675 PRO A CA 1
ATOM 5340 C C . PRO A 1 675 ? -68.885 18.455 -32.239 1.00 63.84 675 PRO A C 1
ATOM 5342 O O . PRO A 1 675 ? -69.615 18.125 -31.305 1.00 63.84 675 PRO A O 1
ATOM 5345 N N . THR A 1 676 ? -67.692 17.882 -32.417 1.00 73.19 676 THR A N 1
ATOM 5346 C CA . THR A 1 676 ? -67.086 17.004 -31.404 1.00 73.19 676 THR A CA 1
ATOM 5347 C C . THR A 1 676 ? -66.558 17.831 -30.226 1.00 73.19 676 THR A C 1
ATOM 5349 O O . THR A 1 676 ? -66.279 19.026 -30.346 1.00 73.19 676 THR A O 1
ATOM 5352 N N . ARG A 1 677 ? -66.366 17.207 -29.055 1.00 70.62 677 ARG A N 1
ATOM 5353 C CA . ARG A 1 677 ? -65.796 17.903 -27.880 1.00 70.62 677 ARG A CA 1
ATOM 5354 C C . ARG A 1 677 ? -64.399 18.466 -28.150 1.00 70.62 677 ARG A C 1
ATOM 5356 O O . ARG A 1 677 ? -64.081 19.557 -27.685 1.00 70.62 677 ARG A O 1
ATOM 5363 N N . ILE A 1 678 ? -63.607 17.754 -28.952 1.00 77.00 678 ILE A N 1
ATOM 5364 C CA . ILE A 1 678 ? -62.300 18.219 -29.426 1.00 77.00 678 ILE A CA 1
ATOM 5365 C C . ILE A 1 678 ? -62.485 19.512 -30.230 1.00 77.00 678 ILE A C 1
ATOM 5367 O O . ILE A 1 678 ? -61.848 20.514 -29.922 1.00 77.00 678 ILE A O 1
ATOM 5371 N N . TRP A 1 679 ? -63.428 19.540 -31.178 1.00 75.62 679 TRP A N 1
ATOM 5372 C CA . TRP A 1 679 ? -63.716 20.712 -32.016 1.00 75.62 679 TRP A CA 1
ATOM 5373 C C . TRP A 1 679 ? -64.167 21.953 -31.222 1.00 75.62 679 TRP A C 1
ATOM 5375 O O . TRP A 1 679 ? -63.821 23.085 -31.572 1.00 75.62 679 TRP A O 1
ATOM 5385 N N . LEU A 1 680 ? -64.896 21.760 -30.118 1.00 76.00 680 LEU A N 1
ATOM 5386 C CA . LEU A 1 680 ? -65.285 22.854 -29.218 1.00 76.00 680 LEU A CA 1
ATOM 5387 C C . LEU A 1 680 ? -64.090 23.444 -28.456 1.00 76.00 680 LEU A C 1
ATOM 5389 O O . LEU A 1 680 ? -64.077 24.644 -28.182 1.00 76.00 680 LEU A O 1
ATOM 5393 N N . ASN A 1 681 ? -63.082 22.623 -28.156 1.00 80.94 681 ASN A N 1
ATOM 5394 C CA . ASN A 1 681 ? -61.886 23.036 -27.429 1.00 80.94 681 ASN A CA 1
ATOM 5395 C C . ASN A 1 681 ? -60.764 23.567 -28.328 1.00 80.94 681 ASN A C 1
ATOM 5397 O O . ASN A 1 681 ? -59.914 24.289 -27.815 1.00 80.94 681 ASN A O 1
ATOM 5401 N N . VAL A 1 682 ? -60.763 23.275 -29.636 1.00 82.94 682 VAL A N 1
ATOM 5402 C CA . VAL A 1 682 ? -59.713 23.719 -30.579 1.00 82.94 682 VAL A CA 1
ATOM 5403 C C . VAL A 1 682 ? -59.390 25.220 -30.461 1.00 82.94 682 VAL A C 1
ATOM 5405 O O . VAL A 1 682 ? -58.209 25.529 -30.325 1.00 82.94 682 VAL A O 1
ATOM 5408 N N . PRO A 1 683 ? -60.357 26.164 -30.426 1.00 81.69 683 PRO A N 1
ATOM 5409 C CA . PRO A 1 683 ? -60.027 27.588 -30.289 1.00 81.69 683 PRO A CA 1
ATOM 5410 C C . PRO A 1 683 ? -59.339 27.935 -28.962 1.00 81.69 683 PRO A C 1
ATOM 5412 O O . PRO A 1 683 ? -58.418 28.746 -28.939 1.00 81.69 683 PRO A O 1
ATOM 5415 N N . ASN A 1 684 ? -59.748 27.289 -27.865 1.00 83.56 684 ASN A N 1
ATOM 5416 C CA . ASN A 1 684 ? -59.125 27.478 -26.554 1.00 83.56 684 ASN A CA 1
ATOM 5417 C C . ASN A 1 684 ? -57.717 26.880 -26.517 1.00 83.56 684 ASN A C 1
ATOM 5419 O O . ASN A 1 684 ? -56.827 27.492 -25.942 1.00 83.56 684 ASN A O 1
ATOM 5423 N N . VAL A 1 685 ? -57.496 25.721 -27.149 1.00 87.88 685 VAL A N 1
ATOM 5424 C CA . VAL A 1 685 ? -56.159 25.119 -27.261 1.00 87.88 685 VAL A CA 1
ATOM 5425 C C . VAL A 1 685 ? -55.256 25.967 -28.145 1.00 87.88 685 VAL A C 1
ATOM 5427 O O . VAL A 1 685 ? -54.115 26.196 -27.776 1.00 87.88 685 VAL A O 1
ATOM 5430 N N . PHE A 1 686 ? -55.765 26.507 -29.253 1.00 84.88 686 PHE A N 1
ATOM 5431 C CA . PHE A 1 686 ? -55.004 27.414 -30.110 1.00 84.88 686 PHE A CA 1
ATOM 5432 C C . PHE A 1 686 ? -54.572 28.679 -29.356 1.00 84.88 686 PHE A C 1
ATOM 5434 O O . PHE A 1 686 ? -53.391 29.025 -29.358 1.00 84.88 686 PHE A O 1
ATOM 5441 N N . LEU A 1 687 ? -55.506 29.328 -28.648 1.00 84.38 687 LEU A N 1
ATOM 5442 C CA . LEU A 1 687 ? -55.205 30.490 -27.809 1.00 84.38 687 LEU A CA 1
ATOM 5443 C C . LEU A 1 687 ? -54.212 30.132 -26.692 1.00 84.38 687 LEU A C 1
ATOM 5445 O O . LEU A 1 687 ? -53.247 30.859 -26.468 1.00 84.38 687 LEU A O 1
ATOM 5449 N N . LEU A 1 688 ? -54.414 28.993 -26.025 1.00 89.88 688 LEU A N 1
ATOM 5450 C CA . LEU A 1 688 ? -53.534 28.491 -24.973 1.00 89.88 688 LEU A CA 1
ATOM 5451 C C . LEU A 1 688 ? -52.115 28.239 -25.492 1.00 89.88 688 LEU A C 1
ATOM 5453 O O . LEU A 1 688 ? -51.154 28.665 -24.856 1.00 89.88 688 LEU A O 1
ATOM 5457 N N . SER A 1 689 ? -51.968 27.574 -26.638 1.00 89.25 689 SER A N 1
ATOM 5458 C CA . SER A 1 689 ? -50.673 27.309 -27.265 1.00 89.25 689 SER A CA 1
ATOM 5459 C C . SER A 1 689 ? -49.983 28.606 -27.669 1.00 89.25 689 SER A C 1
ATOM 5461 O O . SER A 1 689 ? -48.800 28.766 -27.382 1.00 89.25 689 SER A O 1
ATOM 5463 N N . PHE A 1 690 ? -50.716 29.558 -28.255 1.00 88.31 690 PHE A N 1
ATOM 5464 C CA . PHE A 1 690 ? -50.172 30.866 -28.617 1.00 88.31 690 PHE A CA 1
ATOM 5465 C C . PHE A 1 690 ? -49.631 31.616 -27.391 1.00 88.31 690 PHE A C 1
ATOM 5467 O O . PHE A 1 690 ? -48.477 32.044 -27.386 1.00 88.31 690 PHE A O 1
ATOM 5474 N N . VAL A 1 691 ? -50.417 31.707 -26.312 1.00 89.31 691 VAL A N 1
ATOM 5475 C CA . VAL A 1 691 ? -49.976 32.371 -25.073 1.00 89.31 691 VAL A CA 1
ATOM 5476 C C . VAL A 1 691 ? -48.835 31.603 -24.399 1.00 89.31 691 VAL A C 1
ATOM 5478 O O . VAL A 1 691 ? -47.895 32.215 -23.897 1.00 89.31 691 VAL A O 1
ATOM 5481 N N . THR A 1 692 ? -48.860 30.270 -24.434 1.00 93.38 692 THR A N 1
ATOM 5482 C CA . THR A 1 692 ? -47.784 29.431 -23.885 1.00 93.38 692 THR A CA 1
ATOM 5483 C C . THR A 1 692 ? -46.465 29.652 -24.621 1.00 93.38 692 THR A C 1
ATOM 5485 O O . THR A 1 692 ? -45.432 29.753 -23.968 1.00 93.38 692 THR A O 1
ATOM 5488 N N . ILE A 1 693 ? -46.482 29.785 -25.951 1.00 94.31 693 ILE A N 1
ATOM 5489 C CA . ILE A 1 693 ? -45.285 30.095 -26.748 1.00 94.31 693 ILE A CA 1
ATOM 5490 C C . ILE A 1 693 ? -44.706 31.453 -26.341 1.00 94.31 693 ILE A C 1
ATOM 5492 O O . ILE A 1 693 ? -43.497 31.560 -26.145 1.00 94.31 693 ILE A O 1
ATOM 5496 N N . LEU A 1 694 ? -45.553 32.473 -26.162 1.00 92.75 694 LEU A N 1
ATOM 5497 C CA . LEU A 1 694 ? -45.103 33.797 -25.723 1.00 92.75 694 LEU A CA 1
ATOM 5498 C C . LEU A 1 694 ? -44.488 33.756 -24.317 1.00 92.75 694 LEU A C 1
ATOM 5500 O O . LEU A 1 694 ? -43.390 34.274 -24.115 1.00 92.75 694 LEU A O 1
ATOM 5504 N N . LEU A 1 695 ? -45.155 33.105 -23.358 1.00 93.88 695 LEU A N 1
ATOM 5505 C CA . LEU A 1 695 ? -44.662 32.979 -21.983 1.00 93.88 695 LEU A CA 1
ATOM 5506 C C . LEU A 1 695 ? -43.371 32.157 -21.904 1.00 93.88 695 LEU A C 1
ATOM 5508 O O . LEU A 1 695 ? -42.430 32.563 -21.225 1.00 93.88 695 LEU A O 1
ATOM 5512 N N . ALA A 1 696 ? -43.296 31.040 -22.631 1.00 95.12 696 ALA A N 1
ATOM 5513 C CA . ALA A 1 696 ? -42.097 30.213 -22.706 1.00 95.12 696 ALA A CA 1
ATOM 5514 C C . ALA A 1 696 ? -40.936 30.967 -23.364 1.00 95.12 696 ALA A C 1
ATOM 5516 O O . ALA A 1 696 ? -39.811 30.890 -22.878 1.00 95.12 696 ALA A O 1
ATOM 5517 N N . GLY A 1 697 ? -41.201 31.731 -24.431 1.00 94.12 697 GLY A N 1
ATOM 5518 C CA . GLY A 1 697 ? -40.210 32.578 -25.097 1.00 94.12 697 GLY A CA 1
ATOM 5519 C C . GLY A 1 697 ? -39.670 33.668 -24.176 1.00 94.12 697 GLY A C 1
ATOM 5520 O O . GLY A 1 697 ? -38.457 33.856 -24.094 1.00 94.12 697 GLY A O 1
ATOM 5521 N N . PHE A 1 698 ? -40.554 34.331 -23.426 1.00 93.19 698 PHE A N 1
ATOM 5522 C CA . PHE A 1 698 ? -40.165 35.328 -22.432 1.00 93.19 698 PHE A CA 1
ATOM 5523 C C . PHE A 1 698 ? -39.333 34.713 -21.299 1.00 93.19 698 PHE A C 1
ATOM 5525 O O . PHE A 1 698 ? -38.246 35.203 -21.003 1.00 93.19 698 PHE A O 1
ATOM 5532 N N . TYR A 1 699 ? -39.796 33.611 -20.702 1.00 94.81 699 TYR A N 1
ATOM 5533 C CA . TYR A 1 699 ? -39.090 32.917 -19.622 1.00 94.81 699 TYR A CA 1
ATOM 5534 C C . TYR A 1 699 ? -37.716 32.390 -20.071 1.00 94.81 699 TYR A C 1
ATOM 5536 O O . TYR A 1 699 ? -36.706 32.584 -19.387 1.00 94.81 699 TYR A O 1
ATOM 5544 N N . ALA A 1 700 ? -37.650 31.772 -21.252 1.00 94.88 700 ALA A N 1
ATOM 5545 C CA . ALA A 1 700 ? -36.401 31.303 -21.836 1.00 94.88 700 ALA A CA 1
ATOM 5546 C C . ALA A 1 700 ? -35.447 32.462 -22.138 1.00 94.88 700 ALA A C 1
ATOM 5548 O O . ALA A 1 700 ? -34.268 32.383 -21.803 1.00 94.88 700 ALA A O 1
ATOM 5549 N N . GLY A 1 701 ? -35.952 33.560 -22.707 1.00 90.50 701 GLY A N 1
ATOM 5550 C CA . GLY A 1 701 ? -35.176 34.771 -22.966 1.00 90.50 701 GLY A CA 1
ATOM 5551 C C . GLY A 1 701 ? -34.594 35.359 -21.683 1.00 90.50 701 GLY A C 1
ATOM 5552 O O . GLY A 1 701 ? -33.379 35.539 -21.591 1.00 90.50 701 GLY A O 1
ATOM 5553 N N . ALA A 1 702 ? -35.438 35.563 -20.669 1.00 88.62 702 ALA A N 1
ATOM 5554 C CA . ALA A 1 702 ? -35.057 36.140 -19.382 1.00 88.62 702 ALA A CA 1
ATOM 5555 C C . ALA A 1 702 ? -33.993 35.307 -18.648 1.00 88.62 702 ALA A C 1
ATOM 5557 O O . ALA A 1 702 ? -33.059 35.865 -18.075 1.00 88.62 702 ALA A O 1
ATOM 5558 N N . THR A 1 703 ? -34.092 33.976 -18.701 1.00 89.56 703 THR A N 1
ATOM 5559 C CA . THR A 1 703 ? -33.134 33.081 -18.026 1.00 89.56 703 THR A CA 1
ATOM 5560 C C . THR A 1 703 ? -31.887 32.778 -18.862 1.00 89.56 703 THR A C 1
ATOM 5562 O O . THR A 1 703 ? -30.832 32.488 -18.303 1.00 89.56 703 THR A O 1
ATOM 5565 N N . SER A 1 704 ? -31.950 32.899 -20.193 1.00 87.06 704 SER A N 1
ATOM 5566 C CA . SER A 1 704 ? -30.807 32.641 -21.087 1.00 87.06 704 SER A CA 1
ATOM 5567 C C . SER A 1 704 ? -29.637 33.606 -20.884 1.00 87.06 704 SER A C 1
ATOM 5569 O O . SER A 1 704 ? -28.494 33.283 -21.217 1.00 87.06 704 SER A O 1
ATOM 5571 N N . ALA A 1 705 ? -29.897 34.780 -20.300 1.00 80.06 705 ALA A N 1
ATOM 5572 C CA . ALA A 1 705 ? -28.857 35.727 -19.932 1.00 80.06 705 ALA A CA 1
ATOM 5573 C C . ALA A 1 705 ? -27.880 35.147 -18.897 1.00 80.06 705 ALA A C 1
ATOM 5575 O O . ALA A 1 705 ? -26.706 35.511 -18.912 1.00 80.06 705 ALA A O 1
ATOM 5576 N N . SER A 1 706 ? -28.352 34.223 -18.054 1.00 76.88 706 SER A N 1
ATOM 5577 C CA . SER A 1 706 ? -27.572 33.595 -16.989 1.00 76.88 706 SER A CA 1
ATOM 5578 C C . SER A 1 706 ? -26.640 32.480 -17.477 1.00 76.88 706 SER A C 1
ATOM 5580 O O . SER A 1 706 ? -25.790 32.031 -16.714 1.00 76.88 706 SER A O 1
ATOM 5582 N N . ALA A 1 707 ? -26.773 32.034 -18.730 1.00 77.75 707 ALA A N 1
ATOM 5583 C CA . ALA A 1 707 ? -25.874 31.065 -19.348 1.00 77.75 707 ALA A CA 1
ATOM 5584 C C . ALA A 1 707 ? -24.701 31.760 -20.061 1.00 77.75 707 ALA A C 1
ATOM 5586 O O . ALA A 1 707 ? -24.868 32.820 -20.670 1.00 77.75 707 ALA A O 1
ATOM 5587 N N . GLY A 1 708 ? -23.521 31.129 -20.044 1.00 73.56 708 GLY A N 1
ATOM 5588 C CA . GLY A 1 708 ? -22.362 31.586 -20.819 1.00 73.56 708 GLY A CA 1
ATOM 5589 C C . GLY A 1 708 ? -22.659 31.656 -22.324 1.00 73.56 708 GLY A C 1
ATOM 5590 O O . G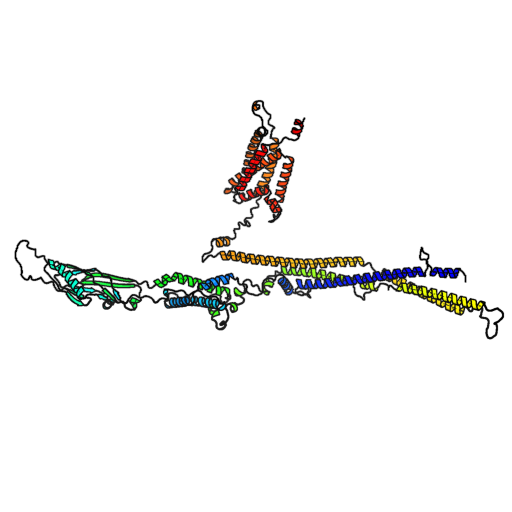LY A 1 708 ? -23.494 30.911 -22.840 1.00 73.56 708 GLY A O 1
ATOM 5591 N N . THR A 1 709 ? -21.958 32.536 -23.045 1.00 70.81 709 THR A N 1
ATOM 5592 C CA . THR A 1 709 ? -22.209 32.851 -24.468 1.00 70.81 709 THR A CA 1
ATOM 5593 C C . THR A 1 709 ? -22.269 31.618 -25.375 1.00 70.81 709 THR A C 1
ATOM 5595 O O . THR A 1 709 ? -23.151 31.542 -26.227 1.00 70.81 709 THR A O 1
ATOM 5598 N N . ALA A 1 710 ? -21.411 30.619 -25.146 1.00 74.62 710 ALA A N 1
ATOM 5599 C CA . ALA A 1 710 ? -21.379 29.371 -25.915 1.00 74.62 710 ALA A CA 1
ATOM 5600 C C . ALA A 1 710 ? -22.627 28.479 -25.729 1.00 74.62 710 ALA A C 1
ATOM 5602 O O . ALA A 1 710 ? -22.997 27.738 -26.636 1.00 74.62 710 ALA A O 1
ATOM 5603 N N . ASN A 1 711 ? -23.302 28.568 -24.577 1.00 82.56 711 ASN A N 1
ATOM 5604 C CA . ASN A 1 711 ? -24.429 27.703 -24.209 1.00 82.56 711 ASN A CA 1
ATOM 5605 C C . ASN A 1 711 ? -25.777 28.428 -24.155 1.00 82.56 711 ASN A C 1
ATOM 5607 O O . ASN A 1 711 ? -26.797 27.802 -23.861 1.00 82.56 711 ASN A O 1
ATOM 5611 N N . ARG A 1 712 ? -25.812 29.729 -24.463 1.00 85.75 712 ARG A N 1
ATOM 5612 C CA . ARG A 1 712 ? -27.026 30.553 -24.390 1.00 85.75 712 ARG A CA 1
ATOM 5613 C C . ARG A 1 712 ? -28.171 29.997 -25.244 1.00 85.75 712 ARG A C 1
ATOM 5615 O O . ARG A 1 712 ? -29.308 29.969 -24.780 1.00 85.75 712 ARG A O 1
ATOM 5622 N N . LEU A 1 713 ? -27.877 29.493 -26.446 1.00 88.75 713 LEU A N 1
ATOM 5623 C CA . LEU A 1 713 ? -28.888 28.886 -27.320 1.00 88.75 713 LEU A CA 1
ATOM 5624 C C . LEU A 1 713 ? -29.431 27.565 -26.752 1.00 88.75 713 LEU A C 1
ATOM 5626 O O . LEU A 1 713 ? -30.638 27.330 -26.780 1.00 88.75 713 LEU A O 1
ATOM 5630 N N . LEU A 1 714 ? -28.556 26.725 -26.189 1.00 90.19 714 LEU A N 1
ATOM 5631 C CA . LEU A 1 714 ? -28.957 25.464 -25.560 1.00 90.19 714 LEU A CA 1
ATOM 5632 C C . LEU A 1 714 ? -29.819 25.723 -24.319 1.00 90.19 714 LEU A C 1
ATOM 5634 O O . LEU A 1 714 ? -30.874 25.107 -24.180 1.00 90.19 714 LEU A O 1
ATOM 5638 N N . TRP A 1 715 ? -29.437 26.690 -23.478 1.00 92.88 715 TRP A N 1
ATOM 5639 C CA . TRP A 1 715 ? -30.247 27.143 -22.343 1.00 92.88 715 TRP A CA 1
ATOM 5640 C C . TRP A 1 715 ? -31.614 27.641 -22.780 1.00 92.88 715 TRP A C 1
ATOM 5642 O O . TRP A 1 715 ? -32.625 27.209 -22.230 1.00 92.88 715 TRP A O 1
ATOM 5652 N N . PHE A 1 716 ? -31.653 28.513 -23.789 1.00 93.94 716 PH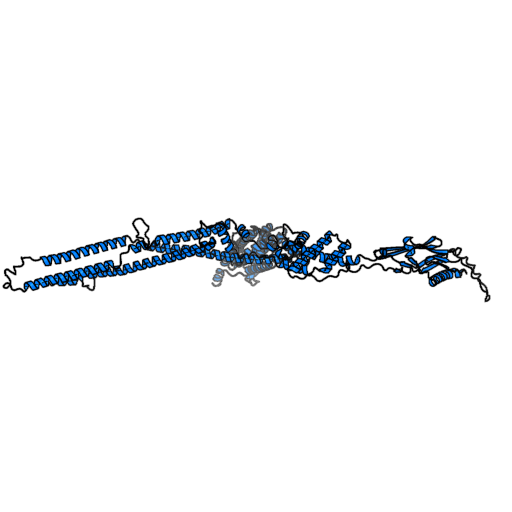E A N 1
ATOM 5653 C CA . PHE A 1 716 ? -32.901 29.038 -24.324 1.00 93.94 716 PHE A CA 1
ATOM 5654 C C . PHE A 1 716 ? -33.815 27.905 -24.803 1.00 93.94 716 PHE A C 1
ATOM 5656 O O . PHE A 1 716 ? -34.970 27.834 -24.392 1.00 93.94 716 PHE A O 1
ATOM 5663 N N . SER A 1 717 ? -33.293 26.978 -25.612 1.00 92.44 717 SER A N 1
ATOM 5664 C CA . SER A 1 717 ? -34.081 25.859 -26.142 1.00 92.44 717 SER A CA 1
ATOM 5665 C C . SER A 1 717 ? -34.623 24.945 -25.037 1.00 92.44 717 SER A C 1
ATOM 5667 O O . SER A 1 717 ? -35.794 24.563 -25.065 1.00 92.44 717 SER A O 1
ATOM 5669 N N . TYR A 1 718 ? -33.807 24.654 -24.020 1.00 94.62 718 TYR A N 1
ATOM 5670 C CA . TYR A 1 718 ? -34.198 23.818 -22.892 1.00 94.62 718 TYR A CA 1
ATOM 5671 C C . TYR A 1 718 ? -35.250 24.492 -22.007 1.00 94.62 718 TYR A C 1
ATOM 5673 O O . TYR A 1 718 ? -36.266 23.874 -21.682 1.00 94.62 718 TYR A O 1
ATOM 5681 N N . ALA A 1 719 ? -35.045 25.768 -21.663 1.00 94.62 719 ALA A N 1
ATOM 5682 C CA . ALA A 1 719 ? -35.992 26.561 -20.886 1.00 94.62 719 ALA A CA 1
ATOM 5683 C C . ALA A 1 719 ? -37.335 26.695 -21.613 1.00 94.62 719 ALA A C 1
ATOM 5685 O O . ALA A 1 719 ? -38.385 26.501 -21.004 1.00 94.62 719 ALA A O 1
ATOM 5686 N N . PHE A 1 720 ? -37.296 26.968 -22.920 1.00 95.75 720 PHE A N 1
ATOM 5687 C CA . PHE A 1 720 ? -38.485 27.127 -23.749 1.00 95.75 720 PHE A CA 1
ATOM 5688 C C . PHE A 1 720 ? -39.315 25.843 -23.785 1.00 95.75 720 PHE A C 1
ATOM 5690 O O . PHE A 1 720 ? -40.500 25.862 -23.455 1.00 95.75 720 PHE A O 1
ATOM 5697 N N . LEU A 1 721 ? -38.693 24.717 -24.144 1.00 94.88 721 LEU A N 1
ATOM 5698 C CA . LEU A 1 721 ? -39.396 23.442 -24.287 1.00 94.88 721 LEU A CA 1
ATOM 5699 C C . LEU A 1 721 ? -39.932 22.938 -22.949 1.00 94.88 721 LEU A C 1
ATOM 5701 O O . LEU A 1 721 ? -41.075 22.491 -22.875 1.00 94.88 721 LEU A O 1
ATOM 5705 N N . THR A 1 722 ? -39.136 23.053 -21.886 1.00 94.19 722 THR A N 1
ATOM 5706 C CA . THR A 1 722 ? -39.547 22.622 -20.546 1.00 94.19 722 THR A CA 1
ATOM 5707 C C . THR A 1 722 ? -40.719 23.458 -20.042 1.00 94.19 722 THR A C 1
ATOM 5709 O O . THR A 1 722 ? -41.717 22.895 -19.592 1.00 94.19 722 THR A O 1
ATOM 5712 N N . PHE A 1 723 ? -40.642 24.789 -20.162 1.00 95.56 723 PHE A N 1
ATOM 5713 C CA . PHE A 1 723 ? -41.723 25.675 -19.734 1.00 95.56 723 PHE A CA 1
ATOM 5714 C C . PHE A 1 723 ? -42.989 25.439 -20.561 1.00 95.56 723 PHE A C 1
ATOM 5716 O O . PHE A 1 723 ? -44.057 25.242 -19.992 1.00 95.56 723 PHE A O 1
ATOM 5723 N N . ALA A 1 724 ? -42.885 25.376 -21.892 1.00 95.69 724 ALA A N 1
ATOM 5724 C CA . ALA A 1 724 ? -44.038 25.145 -22.760 1.00 95.69 724 ALA A CA 1
ATOM 5725 C C . ALA A 1 724 ? -44.716 23.793 -22.483 1.00 95.69 724 ALA A C 1
ATOM 5727 O O . ALA A 1 724 ? -45.938 23.723 -22.342 1.00 95.69 724 ALA A O 1
ATOM 5728 N N . SER A 1 725 ? -43.920 22.729 -22.353 1.00 95.12 725 SER A N 1
ATOM 5729 C CA . SER A 1 725 ? -44.410 21.387 -22.037 1.00 95.12 725 SER A CA 1
ATOM 5730 C C . SER A 1 725 ? -45.138 21.359 -20.694 1.00 95.12 725 SER A C 1
ATOM 5732 O O . SER A 1 725 ? -46.286 20.920 -20.607 1.00 95.12 725 SER A O 1
ATOM 5734 N N . MET A 1 726 ? -44.494 21.863 -19.639 1.00 94.38 726 MET A N 1
ATOM 5735 C CA . MET A 1 726 ? -45.076 21.863 -18.299 1.00 94.38 726 MET A CA 1
ATOM 5736 C C . MET A 1 726 ? -46.307 22.766 -18.212 1.00 94.38 726 MET A C 1
ATOM 5738 O O . MET A 1 726 ? -47.264 22.405 -17.536 1.00 94.38 726 MET A O 1
ATOM 5742 N N . GLN A 1 727 ? -46.335 23.891 -18.930 1.00 93.75 727 GLN A N 1
ATOM 5743 C CA . GLN A 1 727 ? -47.469 24.814 -18.921 1.00 93.75 727 GLN A CA 1
ATOM 5744 C C . GLN A 1 727 ? -48.727 24.166 -19.495 1.00 93.75 727 GLN A C 1
ATOM 5746 O O . GLN A 1 727 ? -49.817 24.287 -18.926 1.00 93.75 727 GLN A O 1
ATOM 5751 N N . LEU A 1 728 ? -48.575 23.436 -20.601 1.00 93.56 728 LEU A N 1
ATOM 5752 C CA . LEU A 1 728 ? -49.671 22.691 -21.208 1.00 93.56 728 LEU A CA 1
ATOM 5753 C C . LEU A 1 728 ? -50.115 21.536 -20.312 1.00 93.56 728 LEU A C 1
ATOM 5755 O O . LEU A 1 728 ? -51.315 21.374 -20.104 1.00 93.56 728 LEU A O 1
ATOM 5759 N N . LEU A 1 729 ? -49.181 20.781 -19.729 1.00 93.31 729 LEU A N 1
ATOM 5760 C CA . LEU A 1 729 ? -49.513 19.702 -18.796 1.00 93.31 729 LEU A CA 1
ATOM 5761 C C . LEU A 1 729 ? -50.264 20.214 -17.565 1.00 93.31 729 LEU A C 1
ATOM 5763 O O . LEU A 1 729 ? -51.342 19.713 -17.266 1.00 93.31 729 LEU A O 1
ATOM 5767 N N . VAL A 1 730 ? -49.742 21.236 -16.883 1.00 92.94 730 VAL A N 1
ATOM 5768 C CA . VAL A 1 730 ? -50.365 21.813 -15.682 1.00 92.94 730 VAL A CA 1
ATOM 5769 C C . VAL A 1 730 ? -51.751 22.357 -16.012 1.00 92.94 730 VAL A C 1
ATOM 5771 O O . VAL A 1 730 ? -52.709 22.037 -15.313 1.00 92.94 730 VAL A O 1
ATOM 5774 N N . THR A 1 731 ? -51.896 23.108 -17.107 1.00 91.44 731 THR A N 1
ATOM 5775 C CA . THR A 1 731 ? -53.207 23.631 -17.522 1.00 91.44 731 THR A CA 1
ATOM 5776 C C . THR A 1 731 ? -54.169 22.496 -17.887 1.00 91.44 731 THR A C 1
ATOM 5778 O O . THR A 1 731 ? -55.323 22.516 -17.466 1.00 91.44 731 THR A O 1
ATOM 5781 N N . GLY A 1 732 ? -53.704 21.469 -18.603 1.00 90.19 732 GLY A N 1
ATOM 5782 C CA . GLY A 1 732 ? -54.513 20.307 -18.982 1.00 90.19 732 GLY A CA 1
ATOM 5783 C C . GLY A 1 732 ? -54.997 19.517 -17.767 1.00 90.19 732 GLY A C 1
ATOM 5784 O O . GLY A 1 732 ? -56.190 19.240 -17.640 1.00 90.19 732 GLY A O 1
ATOM 5785 N N . CYS A 1 733 ? -54.098 19.240 -16.823 1.00 90.81 733 CYS A N 1
ATOM 5786 C CA . CYS A 1 733 ? -54.423 18.587 -15.559 1.00 90.81 733 CYS A CA 1
ATOM 5787 C C . CYS A 1 733 ? -55.378 19.438 -14.713 1.00 90.81 733 CYS A C 1
ATOM 5789 O O . CYS A 1 733 ? -56.360 18.909 -14.199 1.00 90.81 733 CYS A O 1
ATOM 5791 N N . LEU A 1 734 ? -55.180 20.759 -14.627 1.00 90.06 734 LEU A N 1
ATOM 5792 C CA . LEU A 1 734 ? -56.091 21.641 -13.891 1.00 90.06 734 LEU A CA 1
ATOM 5793 C C . LEU A 1 734 ? -57.507 21.662 -14.489 1.00 90.06 734 LEU A C 1
ATOM 5795 O O . LEU A 1 734 ? -58.470 21.795 -13.735 1.00 90.06 734 LEU A O 1
ATOM 5799 N N . ARG A 1 735 ? -57.651 21.510 -15.814 1.00 86.00 735 ARG A N 1
ATOM 5800 C CA . ARG A 1 735 ? -58.963 21.419 -16.483 1.00 86.00 735 ARG A CA 1
ATOM 5801 C C . ARG A 1 735 ? -59.695 20.115 -16.185 1.00 86.00 735 ARG A C 1
ATOM 5803 O O . ARG A 1 735 ? -60.918 20.120 -16.163 1.00 86.00 735 ARG A O 1
ATOM 5810 N N . GLN A 1 736 ? -58.972 19.012 -16.000 1.00 85.56 736 GLN A N 1
ATOM 5811 C CA . GLN A 1 736 ? -59.572 17.690 -15.785 1.00 85.56 736 GLN A CA 1
ATOM 5812 C C . GLN A 1 736 ? -59.734 17.354 -14.298 1.00 85.56 736 GLN A C 1
ATOM 5814 O O . GLN A 1 736 ? -60.760 16.829 -13.881 1.00 85.56 736 GLN A O 1
ATOM 5819 N N . PHE A 1 737 ? -58.729 17.687 -13.489 1.00 87.12 737 PHE A N 1
ATOM 5820 C CA . PHE A 1 737 ? -58.601 17.279 -12.095 1.00 87.12 737 PHE A CA 1
ATOM 5821 C C . PHE A 1 737 ? -58.116 18.447 -11.232 1.00 87.12 737 PHE A C 1
ATOM 5823 O O . PHE A 1 737 ? -57.073 18.355 -10.583 1.00 87.12 737 PHE A O 1
ATOM 5830 N N . LYS A 1 738 ? -58.855 19.564 -11.217 1.00 84.50 738 LYS A N 1
ATOM 5831 C CA . LYS A 1 738 ? -58.444 20.818 -10.555 1.00 84.50 738 LYS A CA 1
ATOM 5832 C C . LYS A 1 738 ? -57.877 20.605 -9.147 1.00 84.50 738 LYS A C 1
ATOM 5834 O O . LYS A 1 738 ? -56.719 20.924 -8.912 1.00 84.50 738 LYS A O 1
ATOM 5839 N N . LYS A 1 739 ? -58.650 20.016 -8.224 1.00 85.69 739 LYS A N 1
ATOM 5840 C CA . LYS A 1 739 ? -58.220 19.802 -6.825 1.00 85.69 739 LYS A CA 1
ATOM 5841 C C . LYS A 1 739 ? -57.004 18.871 -6.715 1.00 85.69 739 LYS A C 1
ATOM 5843 O O . LYS A 1 739 ? -56.047 19.208 -6.029 1.00 85.69 739 LYS A O 1
ATOM 5848 N N . LEU A 1 740 ? -57.016 17.741 -7.426 1.00 87.50 740 LEU A N 1
ATOM 5849 C CA . LEU A 1 740 ? -55.918 16.767 -7.398 1.00 87.50 740 LEU A CA 1
ATOM 5850 C C . LEU A 1 740 ? -54.623 17.354 -7.969 1.00 87.50 740 LEU A C 1
ATOM 5852 O O . LEU A 1 740 ? -53.547 17.119 -7.430 1.00 87.50 740 LEU A O 1
ATOM 5856 N N . THR A 1 741 ? -54.735 18.164 -9.022 1.00 89.44 741 THR A N 1
ATOM 5857 C CA . THR A 1 741 ? -53.595 18.843 -9.640 1.00 89.44 741 THR A CA 1
ATOM 5858 C C . THR A 1 741 ? -52.994 19.866 -8.686 1.00 89.44 741 THR A C 1
ATOM 5860 O O . THR A 1 741 ? -51.779 19.908 -8.559 1.00 89.44 741 THR A O 1
ATOM 5863 N N . LEU A 1 742 ? -53.816 20.633 -7.957 1.00 90.38 742 LEU A N 1
ATOM 5864 C CA . LEU A 1 742 ? -53.335 21.562 -6.927 1.00 90.38 742 LEU A CA 1
ATOM 5865 C C . LEU A 1 742 ? -52.561 20.833 -5.813 1.00 90.38 742 LEU A C 1
ATOM 5867 O O . LEU A 1 742 ? -51.458 21.257 -5.468 1.00 90.38 742 LEU A O 1
ATOM 5871 N N . TYR A 1 743 ? -53.099 19.726 -5.285 1.00 91.31 743 TYR A N 1
ATOM 5872 C CA . TYR A 1 743 ? -52.418 18.934 -4.252 1.00 91.31 743 TYR A CA 1
ATOM 5873 C C . TYR A 1 743 ? -51.127 18.293 -4.770 1.00 91.31 743 TYR A C 1
ATOM 5875 O O . TYR A 1 743 ? -50.082 18.424 -4.138 1.00 91.31 743 TYR A O 1
ATOM 5883 N N . GLY A 1 744 ? -51.172 17.655 -5.943 1.00 89.38 744 GLY A N 1
ATOM 5884 C CA . GLY A 1 744 ? -50.002 17.032 -6.560 1.00 89.38 744 GLY A CA 1
ATOM 5885 C C . GLY A 1 744 ? -48.902 18.045 -6.879 1.00 89.38 744 GLY A C 1
ATOM 5886 O O . GLY A 1 744 ? -47.732 17.788 -6.609 1.00 89.38 744 GLY A O 1
ATOM 5887 N N . TYR A 1 745 ? -49.272 19.227 -7.375 1.00 91.88 745 TYR A N 1
ATOM 5888 C CA . TYR A 1 745 ? -48.329 20.312 -7.636 1.00 91.88 745 TYR A CA 1
ATOM 5889 C C . TYR A 1 745 ? -47.659 20.810 -6.347 1.00 91.88 745 TYR A C 1
ATOM 5891 O O . TYR A 1 745 ? -46.443 20.997 -6.316 1.00 91.88 745 TYR A O 1
ATOM 5899 N N . GLY A 1 746 ? -48.435 20.954 -5.264 1.00 89.62 746 GLY A N 1
ATOM 5900 C CA . GLY A 1 746 ? -47.920 21.294 -3.936 1.00 89.62 746 GLY A CA 1
ATOM 5901 C C . GLY A 1 746 ? -46.945 20.249 -3.386 1.00 89.62 746 GLY A C 1
ATOM 5902 O O . GLY A 1 746 ? -45.892 20.616 -2.874 1.00 89.62 746 GLY A O 1
ATOM 5903 N N . ILE A 1 747 ? -47.244 18.956 -3.557 1.00 90.31 747 ILE A N 1
ATOM 5904 C CA . ILE A 1 747 ? -46.348 17.855 -3.161 1.00 90.31 747 ILE A CA 1
ATOM 5905 C C . ILE A 1 747 ? -45.043 17.898 -3.962 1.00 90.31 747 ILE A C 1
ATOM 5907 O O . ILE A 1 747 ? -43.973 17.797 -3.373 1.00 90.31 747 ILE A O 1
ATOM 5911 N N . VAL A 1 748 ? -45.105 18.084 -5.285 1.00 90.88 748 VAL A N 1
ATOM 5912 C CA . VAL A 1 748 ? -43.907 18.164 -6.141 1.00 90.88 748 VAL A CA 1
ATOM 5913 C C . VAL A 1 748 ? -43.024 19.356 -5.758 1.00 90.88 748 VAL A C 1
ATOM 5915 O O . VAL A 1 748 ? -41.804 19.208 -5.678 1.00 90.88 748 VAL A O 1
ATOM 5918 N N . LEU A 1 749 ? -43.621 20.519 -5.478 1.00 89.81 749 LEU A N 1
ATOM 5919 C CA . LEU A 1 749 ? -42.893 21.688 -4.982 1.00 89.81 749 LEU A CA 1
ATOM 5920 C C . LEU A 1 749 ? -42.295 21.456 -3.588 1.00 89.81 749 LEU A C 1
ATOM 5922 O O . LEU A 1 749 ? -41.124 21.760 -3.375 1.00 89.81 749 LEU A O 1
ATOM 5926 N N . GLY A 1 750 ? -43.063 20.898 -2.648 1.00 85.88 750 GLY A N 1
ATOM 5927 C CA . GLY A 1 750 ? -42.584 20.588 -1.298 1.00 85.88 750 GLY A CA 1
ATOM 5928 C C . GLY A 1 750 ? -41.432 19.582 -1.309 1.00 85.88 750 GLY A C 1
ATOM 5929 O O . GLY A 1 750 ? -40.415 19.792 -0.650 1.00 85.88 750 GLY A O 1
ATOM 5930 N N . LEU A 1 751 ? -41.546 18.538 -2.133 1.00 86.44 751 LEU A N 1
ATOM 5931 C CA . LEU A 1 751 ? -40.496 17.548 -2.342 1.00 86.44 751 LEU A CA 1
ATOM 5932 C C . LEU A 1 751 ? -39.239 18.184 -2.952 1.00 86.44 751 LEU A C 1
ATOM 5934 O O . LEU A 1 751 ? -38.133 17.852 -2.541 1.00 86.44 751 LEU A O 1
ATOM 5938 N N . TYR A 1 752 ? -39.390 19.126 -3.888 1.00 88.19 752 TYR A N 1
ATOM 5939 C CA . TYR A 1 752 ? -38.259 19.877 -4.435 1.00 88.19 752 TYR A CA 1
ATOM 5940 C C . TYR A 1 752 ? -37.521 20.669 -3.348 1.00 88.19 752 TYR A C 1
ATOM 5942 O O . TYR A 1 752 ? -36.302 20.559 -3.267 1.00 88.19 752 TYR A O 1
ATOM 5950 N N . PHE A 1 753 ? -38.220 21.384 -2.458 1.00 84.25 753 PHE A N 1
ATOM 5951 C CA . PHE A 1 753 ? -37.571 22.078 -1.334 1.00 84.25 753 PHE A CA 1
ATOM 5952 C C . PHE A 1 753 ? -36.826 21.114 -0.402 1.00 84.25 753 PHE A C 1
ATOM 5954 O O . PHE A 1 753 ? -35.674 21.364 -0.063 1.00 84.25 753 PHE A O 1
ATOM 5961 N N . ILE A 1 754 ? -37.448 19.992 -0.031 1.00 81.81 754 ILE A N 1
ATOM 5962 C CA . ILE A 1 754 ? -36.841 19.007 0.878 1.00 81.81 754 ILE A CA 1
ATOM 5963 C C . ILE A 1 754 ? -35.609 18.341 0.249 1.00 81.81 754 ILE A C 1
ATOM 5965 O O . ILE A 1 754 ? -34.647 18.039 0.945 1.00 81.81 754 ILE A O 1
ATOM 5969 N N . LEU A 1 755 ? -35.620 18.101 -1.063 1.00 78.06 755 LEU A N 1
ATOM 5970 C CA . LEU A 1 755 ? -34.552 17.374 -1.753 1.00 78.06 755 LEU A CA 1
ATOM 5971 C C . LEU A 1 755 ? -33.473 18.274 -2.359 1.00 78.06 755 LEU A C 1
ATOM 5973 O O . LEU A 1 755 ? -32.481 17.752 -2.868 1.00 78.06 755 LEU A O 1
ATOM 5977 N N . THR A 1 756 ? -33.638 19.599 -2.321 1.00 77.88 756 THR A N 1
ATOM 5978 C CA . THR A 1 756 ? -32.649 20.526 -2.876 1.00 77.88 756 THR A CA 1
ATOM 5979 C C . THR A 1 756 ? -31.437 20.614 -1.938 1.00 77.88 756 THR A C 1
ATOM 5981 O O . THR A 1 756 ? -31.551 21.174 -0.845 1.00 77.88 756 THR A O 1
ATOM 5984 N N . PRO A 1 757 ? -30.229 20.197 -2.369 1.00 63.88 757 PRO A N 1
ATOM 5985 C CA . PRO A 1 757 ? -29.049 20.202 -1.503 1.00 63.88 757 PRO A CA 1
ATOM 5986 C C . PRO A 1 757 ? -28.593 21.605 -1.067 1.00 63.88 757 PRO A C 1
ATOM 5988 O O . PRO A 1 757 ? -27.947 21.734 -0.032 1.00 63.88 757 PRO A O 1
ATOM 5991 N N . LEU A 1 758 ? -28.969 22.669 -1.804 1.00 60.88 758 LEU A N 1
ATOM 5992 C CA . LEU A 1 758 ? -28.753 24.072 -1.392 1.00 60.88 758 LEU A CA 1
ATOM 5993 C C . LEU A 1 758 ? -29.339 24.399 -0.020 1.00 60.88 758 LEU A C 1
ATOM 5995 O O . LEU A 1 758 ? -28.848 25.307 0.640 1.00 60.88 758 LEU A O 1
ATOM 5999 N N . LEU A 1 759 ? -30.406 23.707 0.376 1.00 62.06 759 LEU A N 1
ATOM 6000 C CA . LEU A 1 759 ? -31.135 23.969 1.613 1.00 62.06 759 LEU A CA 1
ATOM 6001 C C . LEU A 1 759 ? -30.609 23.118 2.783 1.00 62.06 759 LEU A C 1
ATOM 6003 O O . LEU A 1 759 ? -31.243 23.064 3.831 1.00 62.06 759 LEU A O 1
ATOM 6007 N N . GLY A 1 760 ? -29.441 22.479 2.620 1.00 51.44 760 GLY A N 1
ATOM 6008 C CA . GLY A 1 760 ? -28.722 21.774 3.687 1.00 51.44 760 GLY A CA 1
ATOM 6009 C C . GLY A 1 760 ? -28.995 20.269 3.783 1.00 51.44 760 GLY A C 1
ATOM 6010 O O . GLY A 1 760 ? -28.545 19.636 4.734 1.00 51.44 760 GLY A O 1
ATOM 6011 N N . VAL A 1 761 ? -29.701 19.673 2.816 1.00 60.19 761 VAL A N 1
ATOM 6012 C CA . VAL A 1 761 ? -30.043 18.239 2.828 1.00 60.19 761 VAL A CA 1
ATOM 6013 C C . VAL A 1 761 ? -29.020 17.422 2.033 1.00 60.19 761 VAL A C 1
ATOM 6015 O O . VAL A 1 761 ? -28.814 17.646 0.839 1.00 60.19 761 VAL A O 1
ATOM 6018 N N . THR A 1 762 ? -28.374 16.449 2.684 1.00 56.31 762 THR A N 1
ATOM 6019 C CA . THR A 1 762 ? -27.390 15.557 2.051 1.00 56.31 762 THR A CA 1
ATOM 6020 C C . THR A 1 762 ? -28.069 14.308 1.478 1.00 56.31 762 THR A C 1
ATOM 6022 O O . THR A 1 762 ? -28.631 13.484 2.198 1.00 56.31 762 THR A O 1
ATOM 6025 N N . VAL A 1 763 ? -28.023 14.148 0.151 1.00 61.50 763 VAL A N 1
ATOM 6026 C CA . VAL A 1 763 ? -28.530 12.944 -0.528 1.00 61.50 763 VAL A CA 1
ATOM 6027 C C . VAL A 1 763 ? -27.451 11.861 -0.467 1.00 61.50 763 VAL A C 1
ATOM 6029 O O . VAL A 1 763 ? -26.444 11.947 -1.167 1.00 61.50 763 VAL A O 1
ATOM 6032 N N . LYS A 1 764 ? -27.638 10.851 0.391 1.00 63.28 764 LYS A N 1
ATOM 6033 C CA . LYS A 1 764 ? -26.721 9.703 0.499 1.00 63.28 764 LYS A CA 1
ATOM 6034 C C . LYS A 1 764 ? -26.911 8.738 -0.674 1.00 63.28 764 LYS A C 1
ATOM 6036 O O . LYS A 1 764 ? -28.048 8.408 -1.015 1.00 63.28 764 LYS A O 1
ATOM 6041 N N . ILE A 1 765 ? -25.805 8.254 -1.235 1.00 60.19 765 ILE A N 1
ATOM 6042 C CA . ILE A 1 765 ? -25.793 7.261 -2.319 1.00 60.19 765 ILE A CA 1
ATOM 6043 C C . ILE A 1 765 ? -26.407 5.942 -1.807 1.00 60.19 765 ILE A C 1
ATOM 6045 O O . ILE A 1 765 ? -26.081 5.500 -0.708 1.00 60.19 765 ILE A O 1
ATOM 6049 N N . GLY A 1 766 ? -27.325 5.345 -2.569 1.00 64.62 766 GLY A N 1
ATOM 6050 C CA . GLY A 1 766 ? -28.065 4.121 -2.237 1.00 64.62 766 GLY A CA 1
ATOM 6051 C C . GLY A 1 766 ? -29.300 4.320 -1.349 1.00 64.62 766 GLY A C 1
ATOM 6052 O O . GLY A 1 766 ? -29.971 3.348 -1.012 1.00 64.62 766 GLY A O 1
ATOM 6053 N N . SER A 1 767 ? -29.624 5.557 -0.956 1.00 75.69 767 SER A N 1
ATOM 6054 C CA . SER A 1 767 ? -30.737 5.836 -0.036 1.00 75.69 767 SER A CA 1
ATOM 6055 C C . SER A 1 767 ? -32.088 6.028 -0.738 1.00 75.69 767 SER A C 1
ATOM 6057 O O . SER A 1 767 ? -32.165 6.403 -1.909 1.00 75.69 767 SER A O 1
ATOM 6059 N N . PHE A 1 768 ? -33.183 5.875 0.015 1.00 73.12 768 PHE A N 1
ATOM 6060 C CA . PHE A 1 768 ? -34.527 6.246 -0.450 1.00 73.12 768 PHE A CA 1
ATOM 6061 C C . PHE A 1 768 ? -34.610 7.727 -0.871 1.00 73.12 768 PHE A C 1
ATOM 6063 O O . PHE A 1 768 ? -35.314 8.072 -1.819 1.00 73.12 768 PHE A O 1
ATOM 6070 N N . THR A 1 769 ? -33.826 8.601 -0.236 1.00 73.94 769 THR A N 1
ATOM 6071 C CA . THR A 1 769 ? -33.700 10.013 -0.618 1.00 73.94 769 THR A CA 1
ATOM 6072 C C . THR A 1 769 ? -33.090 10.174 -2.014 1.00 73.94 769 THR A C 1
ATOM 6074 O O . THR A 1 769 ? -33.531 11.039 -2.765 1.00 73.94 769 THR A O 1
ATOM 6077 N N . GLU A 1 770 ? -32.134 9.322 -2.412 1.00 77.94 770 GLU A N 1
ATOM 6078 C CA . GLU A 1 770 ? -31.602 9.308 -3.784 1.00 77.94 770 GLU A CA 1
ATOM 6079 C C . GLU A 1 770 ? -32.661 8.852 -4.794 1.00 77.94 770 GLU A C 1
ATOM 6081 O O . GLU A 1 770 ? -32.792 9.448 -5.866 1.00 77.94 770 GLU A O 1
ATOM 6086 N N . PHE A 1 771 ? -33.458 7.839 -4.446 1.00 77.00 771 PHE A N 1
ATOM 6087 C CA . PHE A 1 771 ? -34.578 7.404 -5.280 1.00 77.00 771 PHE A CA 1
ATOM 6088 C C . PHE A 1 771 ? -35.585 8.545 -5.515 1.00 77.00 771 PHE A C 1
ATOM 6090 O O . PHE A 1 771 ? -35.913 8.851 -6.664 1.00 77.00 771 PHE A O 1
ATOM 6097 N N . LEU A 1 772 ? -36.013 9.238 -4.452 1.00 79.25 772 LEU A N 1
ATOM 6098 C CA . LEU A 1 772 ? -36.915 10.391 -4.558 1.00 79.25 772 LEU A CA 1
ATOM 6099 C C . LEU A 1 772 ? -36.288 11.559 -5.338 1.00 79.25 772 LEU A C 1
ATOM 6101 O O . LEU A 1 772 ? -36.971 12.214 -6.128 1.00 79.25 772 LEU A O 1
ATOM 6105 N N . TYR A 1 773 ? -34.984 11.794 -5.161 1.00 81.69 773 TYR A N 1
ATOM 6106 C CA . TYR A 1 773 ? -34.232 12.826 -5.878 1.00 81.69 773 TYR A CA 1
ATOM 6107 C C . TYR A 1 773 ? -34.210 12.566 -7.388 1.00 81.69 773 TYR A C 1
ATOM 6109 O O . TYR A 1 773 ? -34.429 13.486 -8.175 1.00 81.69 773 TYR A O 1
ATOM 6117 N N . ARG A 1 774 ? -34.005 11.308 -7.801 1.00 79.69 774 ARG A N 1
ATOM 6118 C CA . ARG A 1 774 ? -34.019 10.898 -9.215 1.00 79.69 774 ARG A CA 1
ATOM 6119 C C . ARG A 1 774 ? -35.422 10.943 -9.828 1.00 79.69 774 ARG A C 1
ATOM 6121 O O . ARG A 1 774 ? -35.548 11.246 -11.012 1.00 79.69 774 ARG A O 1
ATOM 6128 N N . LEU A 1 775 ? -36.468 10.668 -9.046 1.00 80.12 775 LEU A N 1
ATOM 6129 C CA . LEU A 1 775 ? -37.857 10.693 -9.517 1.00 80.12 775 LEU A CA 1
ATOM 6130 C C . LEU A 1 775 ? -38.423 12.121 -9.650 1.00 80.12 775 LEU A C 1
ATOM 6132 O O . LEU A 1 775 ? -39.312 12.358 -10.467 1.00 80.12 775 LEU A O 1
ATOM 6136 N N . SER A 1 776 ? -37.918 13.081 -8.869 1.00 86.06 776 SER A N 1
ATOM 6137 C CA . SER A 1 776 ? -38.451 14.446 -8.823 1.00 86.06 776 SER A CA 1
ATOM 6138 C C . SER A 1 776 ? -38.309 15.185 -10.168 1.00 86.06 776 SER A C 1
ATOM 6140 O O . SER A 1 776 ? -37.191 15.402 -10.652 1.00 86.06 776 SER A O 1
ATOM 6142 N N . PRO A 1 777 ? -39.416 15.647 -10.783 1.00 86.62 777 PRO A N 1
ATOM 6143 C CA . PRO A 1 777 ? -39.363 16.317 -12.081 1.00 86.62 777 PRO A CA 1
ATOM 6144 C C . PRO A 1 777 ? -38.645 17.669 -12.001 1.00 86.62 777 PRO A C 1
ATOM 6146 O O . PRO A 1 777 ? -37.848 17.992 -12.879 1.00 86.62 777 PRO A O 1
ATOM 6149 N N . LEU A 1 778 ? -38.862 18.439 -10.929 1.00 91.69 778 LEU A N 1
ATOM 6150 C CA . LEU A 1 778 ? -38.199 19.733 -10.740 1.00 91.69 778 LEU A CA 1
ATOM 6151 C C . LEU A 1 778 ? -36.699 19.566 -10.488 1.00 91.69 778 LEU A C 1
ATOM 6153 O O . LEU A 1 778 ? -35.905 20.345 -11.007 1.00 91.69 778 LEU A O 1
ATOM 6157 N N . GLN A 1 779 ? -36.292 18.509 -9.782 1.00 88.50 779 GLN A N 1
ATOM 6158 C CA . GLN A 1 779 ? -34.876 18.235 -9.557 1.00 88.50 779 GLN A CA 1
ATOM 6159 C C . GLN A 1 779 ? -34.151 17.866 -10.857 1.00 88.50 779 GLN A C 1
ATOM 6161 O O . GLN A 1 779 ? -33.034 18.322 -11.103 1.00 88.50 779 GLN A O 1
ATOM 6166 N N . ASN A 1 780 ? -34.809 17.095 -11.726 1.00 88.31 780 ASN A N 1
ATOM 6167 C CA . ASN A 1 780 ? -34.295 16.774 -13.056 1.00 88.31 780 ASN A CA 1
ATOM 6168 C C . ASN A 1 780 ? -34.199 18.014 -13.961 1.00 88.31 780 ASN A C 1
ATOM 6170 O O . ASN A 1 780 ? -33.208 18.165 -14.678 1.00 88.31 780 ASN A O 1
ATOM 6174 N N . ILE A 1 781 ? -35.170 18.931 -13.883 1.00 91.62 781 ILE A N 1
ATOM 6175 C CA . ILE A 1 781 ? -35.124 20.218 -14.596 1.00 91.62 781 ILE A CA 1
ATOM 6176 C C . ILE A 1 781 ? -33.963 21.086 -14.095 1.00 91.62 781 ILE A C 1
ATOM 6178 O O . ILE A 1 781 ? -33.166 21.583 -14.897 1.00 91.62 781 ILE A O 1
ATOM 6182 N N . GLN A 1 782 ? -33.809 21.211 -12.773 1.00 89.88 782 GLN A N 1
ATOM 6183 C CA . GLN A 1 782 ? -32.693 21.932 -12.163 1.00 89.88 782 GLN A CA 1
ATOM 6184 C C . GLN A 1 782 ? -31.352 21.346 -12.609 1.00 89.88 782 GLN A C 1
ATOM 6186 O O . GLN A 1 782 ? -30.453 22.097 -12.982 1.00 89.88 782 GLN A O 1
ATOM 6191 N N . ASN A 1 783 ? -31.226 20.017 -12.632 1.00 87.50 783 ASN A N 1
ATOM 6192 C CA . ASN A 1 783 ? -30.017 19.341 -13.091 1.00 87.50 783 ASN A CA 1
ATOM 6193 C C . ASN A 1 783 ? -29.702 19.661 -14.559 1.00 87.50 783 ASN A C 1
ATOM 6195 O O . ASN A 1 783 ? -28.538 19.900 -14.882 1.00 87.50 783 ASN A O 1
ATOM 6199 N N . GLY A 1 784 ? -30.712 19.742 -15.432 1.00 88.25 784 GLY A N 1
ATOM 6200 C CA . GLY A 1 784 ? -30.543 20.193 -16.816 1.00 88.25 784 GLY A CA 1
ATOM 6201 C C . GLY A 1 784 ? -29.966 21.609 -16.903 1.00 88.25 784 GLY A C 1
ATOM 6202 O O . GLY A 1 784 ? -28.959 21.828 -17.580 1.00 88.25 784 GLY A O 1
ATOM 6203 N N . PHE A 1 785 ? -30.521 22.554 -16.140 1.00 89.62 785 PHE A N 1
ATOM 6204 C CA . PHE A 1 785 ? -29.977 23.912 -16.044 1.00 89.62 785 PHE A CA 1
ATOM 6205 C C . PHE A 1 785 ? -28.558 23.939 -15.463 1.00 89.62 785 PHE A C 1
ATOM 6207 O O . PHE A 1 785 ? -27.690 24.632 -15.987 1.00 89.62 785 PHE A O 1
ATOM 6214 N N . THR A 1 786 ? -28.267 23.146 -14.431 1.00 86.94 786 THR A N 1
ATOM 6215 C CA . THR A 1 786 ? -26.917 23.029 -13.865 1.00 86.94 786 THR A CA 1
ATOM 6216 C C . THR A 1 786 ? -25.914 22.508 -14.894 1.00 86.94 786 THR A C 1
ATOM 6218 O O . THR A 1 786 ? -24.794 23.010 -14.954 1.00 86.94 786 THR A O 1
ATOM 6221 N N . VAL A 1 787 ? -26.289 21.537 -15.729 1.00 86.00 787 VAL A N 1
ATOM 6222 C CA . VAL A 1 787 ? -25.421 21.034 -16.806 1.00 86.00 787 VAL A CA 1
ATOM 6223 C C . VAL A 1 787 ? -25.121 22.139 -17.818 1.00 86.00 787 VAL A C 1
ATOM 6225 O O . VAL A 1 787 ? -23.960 22.340 -18.169 1.00 86.00 787 VAL A O 1
ATOM 6228 N N . LEU A 1 788 ? -26.138 22.889 -18.248 1.00 86.06 788 LEU A N 1
ATOM 6229 C CA . LEU A 1 788 ? -25.975 23.952 -19.242 1.00 86.06 788 LEU A CA 1
ATOM 6230 C C . LEU A 1 788 ? -25.187 25.156 -18.710 1.00 86.06 788 LEU A C 1
ATOM 6232 O O . LEU A 1 788 ? -24.381 25.716 -19.458 1.00 86.06 788 LEU A O 1
ATOM 6236 N N . LEU A 1 789 ? -25.371 25.520 -17.433 1.00 84.50 789 LEU A N 1
ATOM 6237 C CA . LEU A 1 789 ? -24.607 26.588 -16.775 1.00 84.50 789 LEU A CA 1
ATOM 6238 C C . LEU A 1 789 ? -23.108 26.278 -16.786 1.00 84.50 789 LEU A C 1
ATOM 6240 O O . LEU A 1 789 ? -22.290 27.152 -17.046 1.00 84.50 789 LEU A O 1
ATOM 6244 N N . ASN A 1 790 ? -22.768 25.011 -16.545 1.00 78.12 790 ASN A N 1
ATOM 6245 C CA . ASN A 1 790 ? -21.394 24.533 -16.411 1.00 78.12 790 ASN A CA 1
ATOM 6246 C C . ASN A 1 790 ? -20.753 24.120 -17.752 1.00 78.12 790 ASN A C 1
ATOM 6248 O O . ASN A 1 790 ? -19.817 23.323 -17.769 1.00 78.12 790 ASN A O 1
ATOM 6252 N N . GLY A 1 791 ? -21.253 24.605 -18.893 1.00 77.00 791 GLY A N 1
ATOM 6253 C CA . GLY A 1 791 ? -20.638 24.299 -20.193 1.00 77.00 791 GLY A CA 1
ATOM 6254 C C . GLY A 1 791 ? -21.031 22.940 -20.796 1.00 77.00 791 GLY A C 1
ATOM 6255 O O . GLY A 1 791 ? -20.566 22.596 -21.879 1.00 77.00 791 GLY A O 1
ATOM 6256 N N . GLY A 1 792 ? -21.879 22.153 -20.129 1.00 80.31 792 GLY A N 1
ATOM 6257 C CA . GLY A 1 792 ? -22.280 20.816 -20.568 1.00 80.31 792 GLY A CA 1
ATOM 6258 C C . GLY A 1 792 ? -23.392 20.805 -21.621 1.00 80.31 792 GLY A C 1
ATOM 6259 O O . GLY A 1 792 ? -23.981 21.833 -21.952 1.00 80.31 792 GLY A O 1
ATOM 6260 N N . ARG A 1 793 ? -23.703 19.609 -22.135 1.00 82.00 793 ARG A N 1
ATOM 6261 C CA . ARG A 1 793 ? -24.818 19.359 -23.063 1.00 82.00 793 ARG A CA 1
ATOM 6262 C C . ARG A 1 793 ? -25.827 18.408 -22.426 1.00 82.00 793 ARG A C 1
ATOM 6264 O O . ARG A 1 793 ? -25.442 17.434 -21.787 1.00 82.00 793 ARG A O 1
ATOM 6271 N N . ILE A 1 794 ? -27.112 18.688 -22.622 1.00 84.00 794 ILE A N 1
ATOM 6272 C CA . ILE A 1 794 ? -28.204 17.803 -22.201 1.00 84.00 794 ILE A CA 1
ATOM 6273 C C . ILE A 1 794 ? -28.348 16.666 -23.219 1.00 84.00 794 ILE A C 1
ATOM 6275 O O . ILE A 1 794 ? -28.218 16.890 -24.422 1.00 84.00 794 ILE A O 1
ATOM 6279 N N . SER A 1 795 ? -28.615 15.451 -22.734 1.00 82.81 795 SER A N 1
ATOM 6280 C CA . SER A 1 795 ? -28.826 14.275 -23.583 1.00 82.81 795 SER A CA 1
ATOM 6281 C C . SER A 1 795 ? -30.026 14.460 -24.517 1.00 82.81 795 SER A C 1
ATOM 6283 O O . SER A 1 795 ? -31.072 14.974 -24.114 1.00 82.81 795 SER A O 1
ATOM 6285 N N . TRP A 1 796 ? -29.910 13.977 -25.755 1.00 82.38 796 TRP A N 1
ATOM 6286 C CA . TRP A 1 796 ? -31.003 13.990 -26.733 1.00 82.38 796 TRP A CA 1
ATOM 6287 C C . TRP A 1 796 ? -32.241 13.224 -26.233 1.00 82.38 796 TRP A C 1
ATOM 6289 O O . TRP A 1 796 ? -33.367 13.615 -26.533 1.00 82.38 796 TRP A O 1
ATOM 6299 N N . VAL A 1 797 ? -32.044 12.194 -25.397 1.00 83.88 797 VAL A N 1
ATOM 6300 C CA . VAL A 1 797 ? -33.131 11.432 -24.761 1.00 83.88 797 VAL A CA 1
ATOM 6301 C C . VAL A 1 797 ? -33.984 12.338 -23.870 1.00 83.88 797 VAL A C 1
ATOM 6303 O O . VAL A 1 797 ? -35.207 12.249 -23.888 1.00 83.88 797 VAL A O 1
ATOM 6306 N N . SER A 1 798 ? -33.366 13.264 -23.130 1.00 86.19 798 SER A N 1
ATOM 6307 C CA . SER A 1 798 ? -34.096 14.209 -22.278 1.00 86.19 798 SER A CA 1
ATOM 6308 C C . SER A 1 798 ? -34.959 15.167 -23.103 1.00 86.19 798 SER A C 1
ATOM 6310 O O . SER A 1 798 ? -36.095 15.444 -22.725 1.00 86.19 798 SER A O 1
ATOM 6312 N N . TYR A 1 799 ? -34.464 15.629 -24.256 1.00 88.00 799 TYR A N 1
ATOM 6313 C CA . TYR A 1 799 ? -35.262 16.436 -25.185 1.00 88.00 799 TYR A CA 1
ATOM 6314 C C . TYR A 1 799 ? -36.427 15.646 -25.787 1.00 88.00 799 TYR A C 1
ATOM 6316 O O . TYR A 1 799 ? -37.525 16.187 -25.907 1.00 88.00 799 TYR A O 1
ATOM 6324 N N . LEU A 1 800 ? -36.220 14.366 -26.109 1.00 89.62 800 LEU A N 1
ATOM 6325 C CA . LEU A 1 800 ? -37.280 13.483 -26.595 1.00 89.62 800 LEU A CA 1
ATOM 6326 C C . LEU A 1 800 ? -38.387 13.309 -25.546 1.00 89.62 800 LEU A C 1
ATOM 6328 O O . LEU A 1 800 ? -39.564 13.423 -25.881 1.00 89.62 800 LEU A O 1
ATOM 6332 N N . VAL A 1 801 ? -38.031 13.117 -24.272 1.00 89.56 801 VAL A N 1
ATOM 6333 C CA . VAL A 1 801 ? -39.011 13.041 -23.173 1.00 89.56 801 VAL A CA 1
ATOM 6334 C C . VAL A 1 801 ? -39.812 14.341 -23.057 1.00 89.56 801 VAL A C 1
ATOM 6336 O O . VAL A 1 801 ? -41.037 14.292 -22.975 1.00 89.56 801 VAL A O 1
ATOM 6339 N N . ILE A 1 802 ? -39.159 15.507 -23.113 1.00 92.44 802 ILE A N 1
ATOM 6340 C CA . ILE A 1 802 ? -39.852 16.807 -23.063 1.00 92.44 802 ILE A CA 1
ATOM 6341 C C . ILE A 1 802 ? -40.790 16.983 -24.267 1.00 92.44 802 ILE A C 1
ATOM 6343 O O . ILE A 1 802 ? -41.904 17.477 -24.111 1.00 92.44 802 ILE A O 1
ATOM 6347 N N . ALA A 1 803 ? -40.384 16.542 -25.460 1.00 90.50 803 ALA A N 1
ATOM 6348 C CA . ALA A 1 803 ? -41.233 16.593 -26.646 1.00 90.50 803 ALA A CA 1
ATOM 6349 C C . ALA A 1 803 ? -42.488 15.712 -26.499 1.00 90.50 803 ALA A C 1
ATOM 6351 O O . ALA A 1 803 ? -43.589 16.156 -26.828 1.00 90.50 803 ALA A O 1
ATOM 6352 N N . ILE A 1 804 ? -42.350 14.502 -25.944 1.00 93.31 804 ILE A N 1
ATOM 6353 C CA . ILE A 1 804 ? -43.492 13.624 -25.637 1.00 93.31 804 ILE A CA 1
ATOM 6354 C C . ILE A 1 804 ? -44.437 14.299 -24.636 1.00 93.31 804 ILE A C 1
ATOM 6356 O O . ILE A 1 804 ? -45.651 14.315 -24.845 1.00 93.31 804 ILE A O 1
ATOM 6360 N N . LEU A 1 805 ? -43.890 14.889 -23.570 1.00 93.69 805 LEU A N 1
ATOM 6361 C CA . LEU A 1 805 ? -44.669 15.600 -22.554 1.00 93.69 805 LEU A CA 1
ATOM 6362 C C . LEU A 1 805 ? -45.422 16.809 -23.134 1.00 93.69 805 LEU A C 1
ATOM 6364 O O . LEU A 1 805 ? -46.570 17.051 -22.759 1.00 93.69 805 LEU A O 1
ATOM 6368 N N . LEU A 1 806 ? -44.830 17.518 -24.097 1.00 93.12 806 LEU A N 1
ATOM 6369 C CA . LEU A 1 806 ? -45.471 18.631 -24.796 1.00 93.12 806 LEU A CA 1
ATOM 6370 C C . LEU A 1 806 ? -46.678 18.158 -25.618 1.00 93.12 806 LEU A C 1
ATOM 6372 O O . LEU A 1 806 ? -47.756 18.752 -25.527 1.00 93.12 806 LEU A O 1
ATOM 6376 N N . VAL A 1 807 ? -46.526 17.067 -26.377 1.00 92.88 807 VAL A N 1
ATOM 6377 C CA . VAL A 1 807 ? -47.623 16.461 -27.154 1.00 92.88 807 VAL A CA 1
ATOM 6378 C C . VAL A 1 807 ? -48.737 15.968 -26.230 1.00 92.88 807 VAL A C 1
ATOM 6380 O O . VAL A 1 807 ? -49.916 16.226 -26.488 1.00 92.88 807 VAL A O 1
ATOM 6383 N N . LEU A 1 808 ? -48.378 15.323 -25.116 1.00 93.12 808 LEU A N 1
ATOM 6384 C CA . LEU A 1 808 ? -49.335 14.888 -24.100 1.00 93.12 808 LEU A CA 1
ATOM 6385 C C . LEU A 1 808 ? -50.101 16.079 -23.503 1.00 93.12 808 LEU A C 1
ATOM 6387 O O . LEU A 1 808 ? -51.324 16.026 -23.378 1.00 93.12 808 LEU A O 1
ATOM 6391 N N . GLY A 1 809 ? -49.408 17.178 -23.196 1.00 91.31 809 GLY A N 1
ATOM 6392 C CA . GLY A 1 809 ? -50.021 18.414 -22.714 1.00 91.31 809 GLY A CA 1
ATOM 6393 C C . GLY A 1 809 ? -51.036 18.998 -23.698 1.00 91.31 809 GLY A C 1
ATOM 6394 O O . GLY A 1 809 ? -52.132 19.386 -23.289 1.00 91.31 809 GLY A O 1
ATOM 6395 N N . LEU A 1 810 ? -50.728 19.019 -24.999 1.00 90.38 810 LEU A N 1
ATOM 6396 C CA . LEU A 1 810 ? -51.685 19.445 -26.030 1.00 90.38 810 LEU A CA 1
ATOM 6397 C C . LEU A 1 810 ? -52.928 18.550 -26.048 1.00 90.38 810 LEU A C 1
ATOM 6399 O O . LEU A 1 810 ? -54.055 19.050 -26.064 1.00 90.38 810 LEU A O 1
ATOM 6403 N N . PHE A 1 811 ? -52.731 17.233 -25.988 1.00 89.62 811 PHE A N 1
ATOM 6404 C CA . PHE A 1 811 ? -53.820 16.261 -26.002 1.00 89.62 811 PHE A CA 1
ATOM 6405 C C . PHE A 1 811 ? -54.751 16.403 -24.788 1.00 89.62 811 PHE A C 1
ATOM 6407 O O . PHE A 1 811 ? -55.972 16.474 -24.953 1.00 89.62 811 PHE A O 1
ATOM 6414 N N . LEU A 1 812 ? -54.190 16.552 -23.581 1.00 88.62 812 LEU A N 1
ATOM 6415 C CA . LEU A 1 812 ? -54.958 16.777 -22.348 1.00 88.62 812 LEU A CA 1
ATOM 6416 C C . LEU A 1 812 ? -55.816 18.048 -22.408 1.00 88.62 812 LEU A C 1
ATOM 6418 O O . LEU A 1 812 ? -56.883 18.107 -21.799 1.00 88.62 812 LEU A O 1
ATOM 6422 N N . ASN A 1 813 ? -55.379 19.063 -23.157 1.00 88.12 813 ASN A N 1
ATOM 6423 C CA . ASN A 1 813 ? -56.135 20.299 -23.342 1.00 88.12 813 ASN A CA 1
ATOM 6424 C C . ASN A 1 813 ? -57.190 20.218 -24.457 1.00 88.12 813 ASN A C 1
ATOM 6426 O O . ASN A 1 813 ? -58.126 21.024 -24.472 1.00 88.12 813 ASN A O 1
ATOM 6430 N N . LEU A 1 814 ? -57.086 19.261 -25.378 1.00 86.56 814 LEU A N 1
ATOM 6431 C CA . LEU A 1 814 ? -58.115 19.009 -26.390 1.00 86.56 814 LEU A CA 1
ATOM 6432 C C . LEU A 1 814 ? -59.287 18.209 -25.804 1.00 86.56 814 LEU A C 1
ATOM 6434 O O . LEU A 1 814 ? -60.448 18.501 -26.106 1.00 86.56 814 LEU A O 1
ATOM 6438 N N . ILE A 1 815 ? -58.999 17.251 -24.921 1.00 82.50 815 ILE A N 1
ATOM 6439 C CA . ILE A 1 815 ? -59.992 16.364 -24.306 1.00 82.50 815 ILE A CA 1
ATOM 6440 C C . ILE A 1 815 ? -60.322 16.852 -22.894 1.00 82.50 815 ILE A C 1
ATOM 6442 O O . ILE A 1 815 ? -59.617 16.548 -21.939 1.00 82.50 815 ILE A O 1
ATOM 6446 N N . VAL A 1 816 ? -61.416 17.606 -22.754 1.00 75.12 816 VAL A N 1
ATOM 6447 C CA . VAL A 1 816 ? -61.892 18.091 -21.446 1.00 75.12 816 VAL A CA 1
ATOM 6448 C C . VAL A 1 816 ? -63.217 17.442 -21.069 1.00 75.12 816 VAL A C 1
ATOM 6450 O O . VAL A 1 816 ? -64.145 17.378 -21.881 1.00 75.12 816 VAL A O 1
ATOM 6453 N N . LEU A 1 817 ? -63.277 16.944 -19.833 1.00 66.94 817 LEU A N 1
ATOM 6454 C CA . LEU A 1 817 ? -64.449 16.319 -19.219 1.00 66.94 817 LEU A CA 1
ATOM 6455 C C . LEU A 1 817 ? -65.427 17.397 -18.698 1.00 66.94 817 LEU A C 1
ATOM 6457 O O . LEU A 1 817 ? -64.981 18.480 -18.323 1.00 66.94 817 LEU A O 1
ATOM 6461 N N . PRO A 1 818 ? -66.750 17.146 -18.702 1.00 60.66 818 PRO A N 1
ATOM 6462 C CA . PRO A 1 818 ? -67.737 18.104 -18.203 1.00 60.66 818 PRO A CA 1
ATOM 6463 C C . PRO A 1 818 ? -67.609 18.305 -16.685 1.00 60.66 818 PRO A C 1
ATOM 6465 O O . PRO A 1 818 ? -67.344 17.355 -15.952 1.00 60.66 818 PRO A O 1
ATOM 6468 N N . GLU A 1 819 ? -67.825 19.538 -16.226 1.00 57.56 819 GLU A N 1
ATOM 6469 C CA . GLU A 1 819 ? -67.899 19.885 -14.801 1.00 57.56 819 GLU A CA 1
ATOM 6470 C C . GLU A 1 819 ? -69.137 19.211 -14.170 1.00 57.56 819 GLU A C 1
ATOM 6472 O O . GLU A 1 819 ? -70.182 19.121 -14.814 1.00 57.56 819 GLU A O 1
ATOM 6477 N N . GLU A 1 820 ? -69.051 18.724 -12.925 1.00 51.47 820 GLU A N 1
ATOM 6478 C CA . GLU A 1 820 ? -70.127 17.959 -12.250 1.00 51.47 820 GLU A CA 1
ATOM 6479 C C . GLU A 1 820 ? -71.494 18.676 -12.216 1.00 51.47 820 GLU A C 1
ATOM 6481 O O . GLU A 1 820 ? -72.532 18.014 -12.187 1.00 51.47 820 GLU A O 1
ATOM 6486 N N . GLN A 1 821 ? -71.514 20.012 -12.274 1.00 46.78 821 GLN A N 1
ATOM 6487 C CA . GLN A 1 821 ? -72.741 20.812 -12.382 1.00 46.78 821 GLN A CA 1
ATOM 6488 C C . GLN A 1 821 ? -73.452 20.645 -13.738 1.00 46.78 821 GLN A C 1
ATOM 6490 O O . GLN A 1 821 ? -74.666 20.457 -13.757 1.00 46.78 821 GLN A O 1
ATOM 6495 N N . ASP A 1 822 ? -72.711 20.584 -14.852 1.00 49.72 822 ASP A N 1
ATOM 6496 C CA . ASP A 1 822 ? -73.268 20.364 -16.201 1.00 49.72 822 ASP A CA 1
ATOM 6497 C C . ASP A 1 822 ? -73.769 18.913 -16.390 1.00 49.72 822 ASP A C 1
ATOM 6499 O O . ASP A 1 822 ? -74.481 18.616 -17.352 1.00 49.72 822 ASP A O 1
ATOM 6503 N N . ARG A 1 823 ? -73.373 17.982 -15.505 1.00 44.47 823 ARG A N 1
ATOM 6504 C CA . ARG A 1 823 ? -73.858 16.592 -15.509 1.00 44.47 823 ARG A CA 1
ATOM 6505 C C . ARG A 1 823 ? -75.244 16.481 -14.872 1.00 44.47 823 ARG A C 1
ATOM 6507 O O . ARG A 1 823 ? -76.072 15.744 -15.389 1.00 44.47 823 ARG A O 1
ATOM 6514 N N . LYS A 1 824 ? -75.516 17.268 -13.825 1.00 43.12 824 LYS A N 1
ATOM 6515 C CA . LYS A 1 824 ? -76.835 17.324 -13.174 1.00 43.12 824 LYS A CA 1
ATOM 6516 C C . LYS A 1 824 ? -77.883 18.062 -14.013 1.00 43.12 824 LYS A C 1
ATOM 6518 O O . LYS A 1 824 ? -79.012 17.604 -14.057 1.00 43.12 824 LYS A O 1
ATOM 6523 N N . GLU A 1 825 ? -77.510 19.124 -14.731 1.00 45.91 825 GLU A N 1
ATOM 6524 C CA . GLU A 1 825 ? -78.427 19.855 -15.633 1.00 45.91 825 GLU A CA 1
ATOM 6525 C C . GLU A 1 825 ? -78.738 19.124 -16.954 1.00 45.91 825 GLU A C 1
ATOM 6527 O O . GLU A 1 825 ? -79.644 19.525 -17.674 1.00 45.91 825 GLU A O 1
ATOM 6532 N N . ARG A 1 826 ? -77.984 18.074 -17.314 1.00 46.75 826 ARG A N 1
ATOM 6533 C CA . ARG A 1 826 ? -78.296 17.206 -18.472 1.00 46.75 826 ARG A CA 1
ATOM 6534 C C . ARG A 1 826 ? -79.087 15.954 -18.105 1.00 46.75 826 ARG A C 1
ATOM 6536 O O . ARG A 1 826 ? -79.576 15.275 -19.003 1.00 46.75 826 ARG A O 1
ATOM 6543 N N . GLU A 1 827 ? -79.132 15.621 -16.819 1.00 44.97 827 GLU A N 1
ATOM 6544 C CA . GLU A 1 827 ? -79.910 14.508 -16.266 1.00 44.97 827 GLU A CA 1
ATOM 6545 C C . GLU A 1 827 ? -81.257 14.986 -15.675 1.00 44.97 827 GLU A C 1
ATOM 6547 O O . GLU A 1 827 ? -82.071 14.151 -15.282 1.00 44.97 827 GLU A O 1
ATOM 6552 N N . SER A 1 828 ? -81.511 16.305 -15.665 1.00 36.22 828 SER A N 1
ATOM 6553 C CA . SER A 1 828 ? -82.826 16.949 -15.479 1.00 36.22 828 SER A CA 1
ATOM 6554 C C . SER A 1 828 ? -83.368 17.461 -16.805 1.00 36.22 828 SER A C 1
ATOM 6556 O O . SER A 1 828 ? -84.590 17.347 -17.028 1.00 36.22 828 SER A O 1
#

pLDDT: mean 78.9, std 15.78, range [27.77, 96.88]

Solvent-accessible surface area (backbone atoms only — not comparable to full-atom values): 45729 Å² total; per-residue (Å²): 132,63,70,68,61,59,48,57,59,42,46,38,65,49,69,55,101,85,56,75,74,8,65,52,51,39,50,42,52,52,21,51,52,48,24,56,52,42,51,50,52,53,50,52,51,54,51,52,46,53,51,52,50,52,50,40,52,52,48,51,52,50,42,29,52,46,18,34,59,42,30,58,30,53,86,46,44,81,90,68,50,49,72,66,36,31,47,49,21,56,42,64,66,62,58,79,72,64,68,97,56,58,49,55,60,65,64,62,54,53,52,45,53,56,40,36,46,62,33,37,60,66,44,46,55,53,48,43,52,50,35,35,75,70,61,76,40,51,70,68,56,39,51,49,54,54,28,25,50,52,44,44,52,48,49,26,60,63,69,74,45,69,62,16,71,73,56,90,56,62,60,77,48,84,80,76,57,55,66,54,67,43,74,48,73,76,45,76,44,64,43,74,42,44,61,89,43,76,44,40,39,34,62,48,57,53,87,90,43,56,92,32,50,47,39,68,63,43,73,70,52,49,50,50,55,37,48,55,48,28,63,71,29,45,87,54,43,30,42,54,51,73,46,83,75,52,56,53,31,40,28,41,47,63,53,43,73,67,79,79,78,91,78,85,82,89,80,89,88,75,86,76,72,79,55,74,76,59,83,58,49,76,44,74,46,74,58,42,37,39,39,48,47,52,80,66,59,19,70,43,45,66,52,75,49,59,41,28,39,24,44,76,87,41,77,60,44,80,49,76,50,74,52,76,47,76,72,60,47,40,48,63,74,33,45,68,58,52,53,52,41,51,50,44,37,48,54,44,19,48,50,50,19,51,35,35,18,33,78,91,74,12,58,45,50,66,46,31,33,50,55,56,68,33,77,93,36,61,91,58,41,62,75,73,64,33,42,78,74,2,45,40,45,40,31,88,37,74,50,73,72,58,51,56,72,68,57,46,69,67,60,52,51,54,50,46,52,53,37,40,47,52,43,48,55,44,51,52,50,43,53,51,51,50,58,40,40,50,47,89,84,37,68,54,54,101,86,57,82,70,20,52,30,8,47,61,65,45,52,70,65,44,61,56,52,43,53,49,38,52,50,54,51,49,50,52,54,50,51,51,49,50,53,50,52,55,50,50,52,52,58,57,63,70,68,59,68,98,83,77,80,80,48,98,92,42,66,78,76,59,94,78,79,46,61,70,61,48,55,52,49,49,51,51,51,49,54,50,50,52,47,52,49,52,49,49,51,48,48,54,50,44,52,50,31,55,72,70,54,70,91,52,64,68,59,52,54,51,49,53,51,52,49,53,49,49,50,50,51,46,52,49,51,55,50,51,49,51,51,52,38,55,51,50,52,51,51,49,53,50,48,51,50,48,49,54,52,50,48,54,56,53,57,56,24,54,52,95,94,40,73,26,59,66,42,40,50,43,59,77,38,52,74,74,42,81,62,76,76,75,62,68,70,71,83,48,64,58,32,55,48,53,42,51,52,49,51,54,48,38,53,53,52,28,57,53,51,59,75,70,56,70,85,70,77,87,52,81,91,49,72,86,51,88,80,45,70,46,65,55,24,44,65,50,42,51,52,48,52,55,51,34,52,54,52,14,48,52,53,12,56,68,54,22,71,77,29,50,85,93,35,22,65,59,40,24,53,52,41,23,47,49,44,36,17,49,32,33,34,52,33,18,40,40,64,66,38,44,71,62,39,54,52,50,52,50,49,55,52,51,50,42,60,63,61,33,54,92,76,74,40,82,74,51,90,94,36,72,61,37,55,52,46,72,67,34,68,63,48,51,50,23,49,50,41,45,36,34,55,71,75,46,79,80,60,70,66,59,53,52,52,41,52,52,44,30,54,51,9,54,50,40,42,31,62,68,66,83,57,75,68,65,54,55,68,71,76,104

Sequence (828 aa):
MNETILSQLGDFYTSNEQESTGVYAGFLSESVLFQVTQIKRITELQAEIAELQAQTEQLTQLKSQIAATYYNDPAATPDTATTEQVKTAILQLISDLGGNTPKLNAEYQGTLETSLAQIPDKSLEQLVDELAKQQVITPDQASLYLDELAIVRKYANDLNKPLGKEVHFTYLDPRQGHPEMITIPQQTVTLSMDPTKGNTYSIQLPADSQEQVSVMLDGPKLQEIEQLVNDELHPYRYQTTIIDHSDHQFTFATPEKIEETEESTQDSTDDPQEKELPKQVTFTVNLPIIWHLNSIEQATSYNELHYSWSRNETVQSDHHYAVYLPMDQPLIDDVPKILTHLQVLDTAAQQIATLFGNPNQSLSVQSYAAMIRASENQGKTVLELAKDQSIYRRYDNITNDEKQTVITDKLYEEYKKSGDRIYKDTETQINRLQAVIGHETDQNKEEASPTLYGTLNLMTIPEKLLQEADKLNRWFTDANRQIKDSYNAWGETAKIEAASVINEENPHPEENETKQIATQTESLVQTMQELMQSSKETAASTEKSAAEVKDIAPVIEELKTTTADVQTNATTILTNLDQSIQQSKQITKENEEYAKTFEKVLSNTKNGGADNTQVFHFLSRPIQGKGVFGQTRQISLVPYYATLTGAILLMVAGLSLLGFMKKRKVTEANLLVQPTRIWLNVPNVFLLSFVTILLAGFYAGATSASAGTANRLLWFSYAFLTFASMQLLVTGCLRQFKKLTLYGYGIVLGLYFILTPLLGVTVKIGSFTEFLYRLSPLQNIQNGFTVLLNGGRISWVSYLVIAILLVLGLFLNLIVLPEEQDRKERES

Organism: Enterococcus faecium (NCBI:txid1352)

Mean predicted aligned error: 21.83 Å